Protein AF-0000000078269697 (afdb_homodimer)

Structure (mmCIF, N/CA/C/O backbone):
data_AF-0000000078269697-model_v1
#
loop_
_entity.id
_entity.type
_entity.pdbx_description
1 polymer 'Amidohydrolase/hippurate hydrolase'
#
loop_
_atom_site.group_PDB
_atom_site.id
_atom_site.type_symbol
_atom_site.label_atom_id
_atom_site.label_alt_id
_atom_site.label_comp_id
_atom_site.label_asym_id
_atom_site.label_entity_id
_atom_site.label_seq_id
_atom_site.pdbx_PDB_ins_code
_atom_site.Cartn_x
_atom_site.Cartn_y
_atom_site.Cartn_z
_atom_site.occupancy
_atom_site.B_iso_or_equiv
_atom_site.auth_seq_id
_atom_site.auth_comp_id
_atom_site.auth_asym_id
_atom_site.auth_atom_id
_atom_site.pdbx_PDB_model_num
ATOM 1 N N . MET A 1 1 ? -12.656 60.219 22.859 1 35.97 1 MET A N 1
ATOM 2 C CA . MET A 1 1 ? -13.664 59.531 22.047 1 35.97 1 MET A CA 1
ATOM 3 C C . MET A 1 1 ? -13.164 58.156 21.609 1 35.97 1 MET A C 1
ATOM 5 O O . MET A 1 1 ? -12.039 58.031 21.125 1 35.97 1 MET A O 1
ATOM 9 N N . SER A 1 2 ? -13.672 57.156 22.156 1 48.16 2 SER A N 1
ATOM 10 C CA . SER A 1 2 ? -13.227 55.812 21.859 1 48.16 2 SER A CA 1
ATOM 11 C C . SER A 1 2 ? -13.125 55.562 20.359 1 48.16 2 SER A C 1
ATOM 13 O O . SER A 1 2 ? -14.109 55.75 19.625 1 48.16 2 SER A O 1
ATOM 15 N N . THR A 1 3 ? -11.938 55.812 19.719 1 63.59 3 THR A N 1
ATOM 16 C CA . THR A 1 3 ? -11.688 55.719 18.281 1 63.59 3 THR A CA 1
ATOM 17 C C . THR A 1 3 ? -12.32 54.469 17.703 1 63.59 3 THR A C 1
ATOM 19 O O . THR A 1 3 ? -12.078 53.375 18.188 1 63.59 3 THR A O 1
ATOM 22 N N . ASN A 1 4 ? -13.398 54.75 16.828 1 85.69 4 ASN A N 1
ATOM 23 C CA . ASN A 1 4 ? -14.039 53.656 16.125 1 85.69 4 ASN A CA 1
ATOM 24 C C . ASN A 1 4 ? -13.086 53 15.133 1 85.69 4 ASN A C 1
ATOM 26 O O . ASN A 1 4 ? -13.031 53.375 13.961 1 85.69 4 ASN A O 1
ATOM 30 N N . LEU A 1 5 ? -12.305 52.188 15.641 1 91.31 5 LEU A N 1
ATOM 31 C CA . LEU A 1 5 ? -11.25 51.531 14.875 1 91.31 5 LEU A CA 1
ATOM 32 C C . LEU A 1 5 ? -11.812 50.875 13.625 1 91.31 5 LEU A C 1
ATOM 34 O O . LEU A 1 5 ? -11.164 50.844 12.578 1 91.31 5 LEU A O 1
ATOM 38 N N . LEU A 1 6 ? -12.992 50.344 13.727 1 94.94 6 LEU A N 1
ATOM 39 C CA . LEU A 1 6 ? -13.594 49.688 12.578 1 94.94 6 LEU A CA 1
ATOM 40 C C . LEU A 1 6 ? -13.922 50.688 11.477 1 94.94 6 LEU A C 1
ATOM 42 O O . LEU A 1 6 ? -13.734 50.406 10.297 1 94.94 6 LEU A O 1
ATOM 46 N N . ALA A 1 7 ? -14.414 51.844 11.914 1 95.06 7 ALA A N 1
ATOM 47 C CA . ALA A 1 7 ? -14.711 52.875 10.945 1 95.06 7 ALA A CA 1
ATOM 48 C C . ALA A 1 7 ? -13.445 53.344 10.227 1 95.06 7 ALA A C 1
ATOM 50 O O . ALA A 1 7 ? -13.453 53.562 9.016 1 95.06 7 ALA A O 1
ATOM 51 N N . LEU A 1 8 ? -12.414 53.531 10.984 1 94.44 8 LEU A N 1
ATOM 52 C CA . LEU A 1 8 ? -11.141 53.938 10.406 1 94.44 8 LEU A CA 1
ATOM 53 C C . LEU A 1 8 ? -10.594 52.875 9.469 1 94.44 8 LEU A C 1
ATOM 55 O O . LEU A 1 8 ? -10.047 53.188 8.406 1 94.44 8 LEU A O 1
ATOM 59 N N . ALA A 1 9 ? -10.727 51.656 9.852 1 96.31 9 ALA A N 1
ATOM 60 C CA . ALA A 1 9 ? -10.281 50.562 9.016 1 96.31 9 ALA A CA 1
ATOM 61 C C . ALA A 1 9 ? -11.078 50.469 7.715 1 96.31 9 ALA A C 1
ATOM 63 O O . ALA A 1 9 ? -10.523 50.188 6.656 1 96.31 9 ALA A O 1
ATOM 64 N N . LEU A 1 10 ? -12.336 50.75 7.816 1 96.44 10 LEU A N 1
ATOM 65 C CA . LEU A 1 10 ? -13.211 50.719 6.645 1 96.44 10 LEU A CA 1
ATOM 66 C C . LEU A 1 10 ? -12.805 51.781 5.641 1 96.44 10 LEU A C 1
ATOM 68 O O . LEU A 1 10 ? -12.938 51.594 4.43 1 96.44 10 LEU A O 1
ATOM 72 N N . GLU A 1 11 ? -12.305 52.844 6.164 1 95.06 11 GLU A N 1
ATOM 73 C CA . GLU A 1 11 ? -11.867 53.906 5.293 1 95.06 11 GLU A CA 1
ATOM 74 C C . GLU A 1 11 ? -10.68 53.5 4.434 1 95.06 11 GLU A C 1
ATOM 76 O O . GLU A 1 11 ? -10.445 54.062 3.361 1 95.06 11 GLU A O 1
ATOM 81 N N . GLN A 1 12 ? -9.984 52.531 4.914 1 94.5 12 GLN A N 1
ATOM 82 C CA . GLN A 1 12 ? -8.789 52.094 4.184 1 94.5 12 GLN A CA 1
ATOM 83 C C . GLN A 1 12 ? -9.047 50.812 3.422 1 94.5 12 GLN A C 1
ATOM 85 O O . GLN A 1 12 ? -8.117 50.188 2.879 1 94.5 12 GLN A O 1
ATOM 90 N N . LEU A 1 13 ? -10.25 50.375 3.355 1 95.5 13 LEU A N 1
ATOM 91 C CA . LEU A 1 13 ? -10.594 49.094 2.795 1 95.5 13 LEU A CA 1
ATOM 92 C C . LEU A 1 13 ? -10.094 48.969 1.356 1 95.5 13 LEU A C 1
ATOM 94 O O . LEU A 1 13 ? -9.531 47.938 0.973 1 95.5 13 LEU A O 1
ATOM 98 N N . ASP A 1 14 ? -10.281 50 0.553 1 97.19 14 ASP A N 1
ATOM 99 C CA . ASP A 1 14 ? -9.891 49.938 -0.853 1 97.19 14 ASP A CA 1
ATOM 100 C C . ASP A 1 14 ? -8.391 49.688 -0.997 1 97.19 14 ASP A C 1
ATOM 102 O O . ASP A 1 14 ? -7.961 48.906 -1.83 1 97.19 14 ASP A O 1
ATOM 106 N N . HIS A 1 15 ? -7.68 50.406 -0.165 1 97.44 15 HIS A N 1
ATOM 107 C CA . HIS A 1 15 ? -6.23 50.25 -0.219 1 97.44 15 HIS A CA 1
ATOM 108 C C . HIS A 1 15 ? -5.801 48.844 0.23 1 97.44 15 HIS A C 1
ATOM 110 O O . HIS A 1 15 ? -4.988 48.219 -0.433 1 97.44 15 HIS A O 1
ATOM 116 N N . VAL A 1 16 ? -6.32 48.375 1.313 1 98.44 16 VAL A N 1
ATOM 117 C CA . VAL A 1 16 ? -5.969 47.062 1.859 1 98.44 16 VAL A CA 1
ATOM 118 C C . VAL A 1 16 ? -6.359 45.969 0.87 1 98.44 16 VAL A C 1
ATOM 120 O O . VAL A 1 16 ? -5.609 45 0.669 1 98.44 16 VAL A O 1
ATOM 123 N N . ARG A 1 17 ? -7.477 46.094 0.246 1 98.38 17 ARG A N 1
ATOM 124 C CA . ARG A 1 17 ? -7.957 45.156 -0.76 1 98.38 17 ARG A CA 1
ATOM 125 C C . ARG A 1 17 ? -7.02 45.125 -1.964 1 98.38 17 ARG A C 1
ATOM 127 O O . ARG A 1 17 ? -6.707 44.031 -2.479 1 98.38 17 ARG A O 1
ATOM 134 N N . ALA A 1 18 ? -6.617 46.25 -2.393 1 98.25 18 ALA A N 1
ATOM 135 C CA . ALA A 1 18 ? -5.711 46.344 -3.537 1 98.25 18 ALA A CA 1
ATOM 136 C C . ALA A 1 18 ? -4.395 45.625 -3.242 1 98.25 18 ALA A C 1
ATOM 138 O O . ALA A 1 18 ? -3.854 44.938 -4.102 1 98.25 18 ALA A O 1
ATOM 139 N N . VAL A 1 19 ? -3.881 45.875 -2.07 1 98.44 19 VAL A N 1
ATOM 140 C CA . VAL A 1 19 ? -2.639 45.219 -1.659 1 98.44 19 VAL A CA 1
ATOM 141 C C . VAL A 1 19 ? -2.83 43.719 -1.634 1 98.44 19 VAL A C 1
ATOM 143 O O . VAL A 1 19 ? -1.994 42.969 -2.15 1 98.44 19 VAL A O 1
ATOM 146 N N . ARG A 1 20 ? -3.904 43.219 -1.024 1 98.62 20 ARG A N 1
ATOM 147 C CA . ARG A 1 20 ? -4.191 41.781 -0.946 1 98.62 20 ARG A CA 1
ATOM 148 C C . ARG A 1 20 ? -4.262 41.156 -2.336 1 98.62 20 ARG A C 1
ATOM 150 O O . ARG A 1 20 ? -3.68 40.094 -2.58 1 98.62 20 ARG A O 1
ATOM 157 N N . ARG A 1 21 ? -4.934 41.875 -3.234 1 98.44 21 ARG A N 1
ATOM 158 C CA . ARG A 1 21 ? -5.156 41.344 -4.57 1 98.44 21 ARG A CA 1
ATOM 159 C C . ARG A 1 21 ? -3.855 41.281 -5.367 1 98.44 21 ARG A C 1
ATOM 161 O O . ARG A 1 21 ? -3.65 40.375 -6.184 1 98.44 21 ARG A O 1
ATOM 168 N N . GLU A 1 22 ? -3.029 42.25 -5.102 1 98.31 22 GLU A N 1
ATOM 169 C CA . GLU A 1 22 ? -1.712 42.188 -5.73 1 98.31 22 GLU A CA 1
ATOM 170 C C . GLU A 1 22 ? -0.915 41 -5.223 1 98.31 22 GLU A C 1
ATOM 172 O O . GLU A 1 22 ? -0.27 40.281 -6.008 1 98.31 22 GLU A O 1
ATOM 177 N N . LEU A 1 23 ? -0.935 40.75 -3.939 1 98.62 23 LEU A N 1
ATOM 178 C CA . LEU A 1 23 ? -0.276 39.594 -3.357 1 98.62 23 LEU A CA 1
ATOM 179 C C . LEU A 1 23 ? -0.868 38.312 -3.91 1 98.62 23 LEU A C 1
ATOM 181 O O . LEU A 1 23 ? -0.134 37.375 -4.223 1 98.62 23 LEU A O 1
ATOM 185 N N . HIS A 1 24 ? -2.182 38.25 -4.016 1 98.5 24 HIS A N 1
ATOM 186 C CA . HIS A 1 24 ? -2.906 37.062 -4.461 1 98.5 24 HIS A CA 1
ATOM 187 C C . HIS A 1 24 ? -2.533 36.688 -5.891 1 98.5 24 HIS A C 1
ATOM 189 O O . HIS A 1 24 ? -2.402 35.531 -6.215 1 98.5 24 HIS A O 1
ATOM 195 N N . ARG A 1 25 ? -2.346 37.719 -6.688 1 98.12 25 ARG A N 1
ATOM 196 C CA . ARG A 1 25 ? -2.068 37.531 -8.109 1 98.12 25 ARG A CA 1
ATOM 197 C C . ARG A 1 25 ? -0.672 36.969 -8.328 1 98.12 25 ARG A C 1
ATOM 199 O O . ARG A 1 25 ? -0.429 36.25 -9.312 1 98.12 25 ARG A O 1
ATOM 206 N N . PHE A 1 26 ? 0.243 37.25 -7.383 1 98.19 26 PHE A N 1
ATOM 207 C CA . PHE A 1 26 ? 1.63 36.844 -7.566 1 98.19 26 PHE A CA 1
ATOM 208 C C . PHE A 1 26 ? 2.148 36.125 -6.332 1 98.19 26 PHE A C 1
ATOM 210 O O . PHE A 1 26 ? 3.119 36.562 -5.711 1 98.19 26 PHE A O 1
ATOM 217 N N . PRO A 1 27 ? 1.537 34.969 -6.082 1 98.31 27 PRO A N 1
ATOM 218 C CA . PRO A 1 27 ? 1.924 34.219 -4.895 1 98.31 27 PRO A CA 1
ATOM 219 C C . PRO A 1 27 ? 3.332 33.625 -5 1 98.31 27 PRO A C 1
ATOM 221 O O . PRO A 1 27 ? 3.756 33.219 -6.086 1 98.31 27 PRO A O 1
ATOM 224 N N . GLU A 1 28 ? 4.078 33.625 -3.902 1 98.25 28 GLU A N 1
ATOM 225 C CA . GLU A 1 28 ? 5.391 33 -3.789 1 98.25 28 GLU A CA 1
ATOM 226 C C . GLU A 1 28 ? 5.43 32 -2.639 1 98.25 28 GLU A C 1
ATOM 228 O O . GLU A 1 28 ? 4.801 32.219 -1.599 1 98.25 28 GLU A O 1
ATOM 233 N N . VAL A 1 29 ? 6.152 30.969 -2.832 1 96.94 29 VAL A N 1
ATOM 234 C CA . VAL A 1 29 ? 6.152 29.859 -1.879 1 96.94 29 VAL A CA 1
ATOM 235 C C . VAL A 1 29 ? 7.488 29.812 -1.143 1 96.94 29 VAL A C 1
ATOM 237 O O . VAL A 1 29 ? 8.523 30.172 -1.703 1 96.94 29 VAL A O 1
ATOM 240 N N . GLY A 1 30 ? 7.461 29.516 0.147 1 95.81 30 GLY A N 1
ATOM 241 C CA . GLY A 1 30 ? 8.672 29.203 0.881 1 95.81 30 GLY A CA 1
ATOM 242 C C . GLY A 1 30 ? 9.289 30.406 1.564 1 95.81 30 GLY A C 1
ATOM 243 O O . GLY A 1 30 ? 8.578 31.25 2.092 1 95.81 30 GLY A O 1
ATOM 244 N N . ALA A 1 31 ? 10.617 30.391 1.65 1 96.19 31 ALA A N 1
ATOM 245 C CA . ALA A 1 31 ? 11.352 31.375 2.447 1 96.19 31 ALA A CA 1
ATOM 246 C C . ALA A 1 31 ? 11.773 32.562 1.593 1 96.19 31 ALA A C 1
ATOM 248 O O . ALA A 1 31 ? 11.914 33.688 2.1 1 96.19 31 ALA A O 1
ATOM 249 N N . GLU A 1 32 ? 11.977 32.281 0.332 1 95.5 32 GLU A N 1
ATOM 250 C CA . GLU A 1 32 ? 12.406 33.312 -0.577 1 95.5 32 GLU A CA 1
ATOM 251 C C . GLU A 1 32 ? 11.227 33.906 -1.338 1 95.5 32 GLU A C 1
ATOM 253 O O . GLU A 1 32 ? 10.75 33.344 -2.314 1 95.5 32 GLU A O 1
ATOM 258 N N . LEU A 1 33 ? 10.891 35.094 -0.901 1 98 33 LEU A N 1
ATOM 259 C CA . LEU A 1 33 ? 9.711 35.75 -1.447 1 98 33 LEU A CA 1
ATOM 260 C C . LEU A 1 33 ? 10.047 37.156 -1.976 1 98 33 LEU A C 1
ATOM 262 O O . LEU A 1 33 ? 9.539 38.156 -1.469 1 98 33 LEU A O 1
ATOM 266 N N . PRO A 1 34 ? 10.766 37.188 -3.045 1 97.75 34 PRO A N 1
ATOM 267 C CA . PRO A 1 34 ? 11.281 38.5 -3.467 1 97.75 34 PRO A CA 1
ATOM 268 C C . PRO A 1 34 ? 10.172 39.5 -3.834 1 97.75 34 PRO A C 1
ATOM 270 O O . PRO A 1 34 ? 10.242 40.656 -3.482 1 97.75 34 PRO A O 1
ATOM 273 N N . ARG A 1 35 ? 9.156 39.062 -4.562 1 98 35 ARG A N 1
ATOM 274 C CA . ARG A 1 35 ? 8.086 39.969 -4.98 1 98 35 ARG A CA 1
ATOM 275 C C . ARG A 1 35 ? 7.242 40.406 -3.787 1 98 35 ARG A C 1
ATOM 277 O O . ARG A 1 35 ? 6.875 41.594 -3.678 1 98 35 ARG A O 1
ATOM 284 N N . THR A 1 36 ? 6.91 39.5 -2.973 1 98.56 36 THR A N 1
ATOM 285 C CA . THR A 1 36 ? 6.117 39.781 -1.786 1 98.56 36 THR A CA 1
ATOM 286 C C . THR A 1 36 ? 6.863 40.75 -0.863 1 98.56 36 THR A C 1
ATOM 288 O O . THR A 1 36 ? 6.281 41.719 -0.358 1 98.56 36 THR A O 1
ATOM 291 N N . ARG A 1 37 ? 8.148 40.5 -0.637 1 98.44 37 ARG A N 1
ATOM 292 C CA . ARG A 1 37 ? 8.977 41.375 0.203 1 98.44 37 ARG A CA 1
ATOM 293 C C . ARG A 1 37 ? 9.023 42.781 -0.35 1 98.44 37 ARG A C 1
ATOM 295 O O . ARG A 1 37 ? 8.906 43.75 0.403 1 98.44 37 ARG A O 1
ATOM 302 N N . ALA A 1 38 ? 9.211 42.844 -1.635 1 98.5 38 ALA A N 1
ATOM 303 C CA . ALA A 1 38 ? 9.266 44.156 -2.273 1 98.5 38 ALA A CA 1
ATOM 304 C C . ALA A 1 38 ? 7.977 44.938 -2.039 1 98.5 38 ALA A C 1
ATOM 306 O O . ALA A 1 38 ? 8.008 46.156 -1.796 1 98.5 38 ALA A O 1
ATOM 307 N N . LEU A 1 39 ? 6.867 44.281 -2.182 1 98.62 39 LEU A N 1
ATOM 308 C CA . LEU A 1 39 ? 5.574 44.906 -1.964 1 98.62 39 LEU A CA 1
ATOM 309 C C . LEU A 1 39 ? 5.445 45.406 -0.524 1 98.62 39 LEU A C 1
ATOM 311 O O . LEU A 1 39 ? 5.004 46.531 -0.28 1 98.62 39 LEU A O 1
ATOM 315 N N . VAL A 1 40 ? 5.781 44.562 0.43 1 98.81 40 VAL A N 1
ATOM 316 C CA . VAL A 1 40 ? 5.691 44.906 1.845 1 98.81 40 VAL A CA 1
ATOM 317 C C . VAL A 1 40 ? 6.582 46.125 2.137 1 98.81 40 VAL A C 1
ATOM 319 O O . VAL A 1 40 ? 6.152 47.062 2.793 1 98.81 40 VAL A O 1
ATOM 322 N N . LEU A 1 41 ? 7.805 46.094 1.623 1 98.62 41 LEU A N 1
ATOM 323 C CA . LEU A 1 41 ? 8.742 47.188 1.856 1 98.62 41 LEU A CA 1
ATOM 324 C C . LEU A 1 41 ? 8.25 48.469 1.217 1 98.62 41 LEU A C 1
ATOM 326 O O . LEU A 1 41 ? 8.438 49.562 1.772 1 98.62 41 LEU A O 1
ATOM 330 N N . ARG A 1 42 ? 7.668 48.375 0.028 1 98.5 42 ARG A N 1
ATOM 331 C CA . ARG A 1 42 ? 7.074 49.531 -0.636 1 98.5 42 ARG A CA 1
ATOM 332 C C . ARG A 1 42 ? 5.996 50.156 0.234 1 98.5 42 ARG A C 1
ATOM 334 O O . ARG A 1 42 ? 5.965 51.375 0.396 1 98.5 42 ARG A O 1
ATOM 341 N N . GLU A 1 43 ? 5.141 49.375 0.752 1 98.5 43 GLU A N 1
ATOM 342 C CA . GLU A 1 43 ? 4.055 49.875 1.586 1 98.5 43 GLU A CA 1
ATOM 343 C C . GLU A 1 43 ? 4.586 50.469 2.893 1 98.5 43 GLU A C 1
ATOM 345 O O . GLU A 1 43 ? 4.109 51.5 3.355 1 98.5 43 GLU A O 1
ATOM 350 N N . LEU A 1 44 ? 5.535 49.781 3.533 1 98.38 44 LEU A N 1
ATOM 351 C CA . LEU A 1 44 ? 6.113 50.25 4.785 1 98.38 44 LEU A CA 1
ATOM 352 C C . LEU A 1 44 ? 6.887 51.562 4.57 1 98.38 44 LEU A C 1
ATOM 354 O O . LEU A 1 44 ? 6.969 52.406 5.477 1 98.38 44 LEU A O 1
ATOM 358 N N . GLY A 1 45 ? 7.461 51.719 3.428 1 97.38 45 GLY A N 1
ATOM 359 C CA . GLY A 1 45 ? 8.234 52.906 3.09 1 97.38 45 GLY A CA 1
ATOM 360 C C . GLY A 1 45 ? 7.414 54.156 3.096 1 97.38 45 GLY A C 1
ATOM 361 O O . GLY A 1 45 ? 7.961 55.25 3.213 1 97.38 45 GLY A O 1
ATOM 362 N N . LYS A 1 46 ? 6.16 54.031 3.006 1 96.62 46 LYS A N 1
ATOM 363 C CA . LYS A 1 46 ? 5.254 55.188 2.998 1 96.62 46 LYS A CA 1
ATOM 364 C C . LYS A 1 46 ? 4.965 55.656 4.418 1 96.62 46 LYS A C 1
ATOM 366 O O . LYS A 1 46 ? 4.324 56.688 4.609 1 96.62 46 LYS A O 1
ATOM 371 N N . LEU A 1 47 ? 5.457 54.906 5.332 1 96.5 47 LEU A N 1
ATOM 372 C CA . LEU A 1 47 ? 5.16 55.156 6.738 1 96.5 47 LEU A CA 1
ATOM 373 C C . LEU A 1 47 ? 6.43 55.531 7.5 1 96.5 47 LEU A C 1
ATOM 375 O O . LEU A 1 47 ? 7.535 55.219 7.066 1 96.5 47 LEU A O 1
ATOM 379 N N . ASN A 1 48 ? 6.363 56.281 8.578 1 94.12 48 ASN A N 1
ATOM 380 C CA . ASN A 1 48 ? 7.5 56.656 9.422 1 94.12 48 ASN A CA 1
ATOM 381 C C . ASN A 1 48 ? 7.801 55.562 10.445 1 94.12 48 ASN A C 1
ATOM 383 O O . ASN A 1 48 ? 7.57 55.719 11.641 1 94.12 48 ASN A O 1
ATOM 387 N N . LEU A 1 49 ? 8.344 54.438 9.977 1 97.19 49 LEU A N 1
ATOM 388 C CA . LEU A 1 49 ? 8.688 53.281 10.781 1 97.19 49 LEU A CA 1
ATOM 389 C C . LEU A 1 49 ? 10.18 52.969 10.695 1 97.19 49 LEU A C 1
ATOM 391 O O . LEU A 1 49 ? 10.828 53.344 9.711 1 97.19 49 LEU A O 1
ATOM 395 N N . SER A 1 50 ? 10.734 52.344 11.688 1 97.56 50 SER A N 1
ATOM 396 C CA . SER A 1 50 ? 12.07 51.75 11.625 1 97.56 50 SER A CA 1
ATOM 397 C C . SER A 1 50 ? 12.008 50.344 11.07 1 97.56 50 SER A C 1
ATOM 399 O O . SER A 1 50 ? 11.539 49.406 11.75 1 97.56 50 SER A O 1
ATOM 401 N N . VAL A 1 51 ? 12.609 50.188 9.891 1 98.31 51 VAL A N 1
ATOM 402 C CA . VAL A 1 51 ? 12.414 48.906 9.195 1 98.31 51 VAL A CA 1
ATOM 403 C C . VAL A 1 51 ? 13.734 48.156 9.133 1 98.31 51 VAL A C 1
ATOM 405 O O . VAL A 1 51 ? 14.773 48.719 8.781 1 98.31 51 VAL A O 1
ATOM 408 N N . ARG A 1 52 ? 13.734 46.906 9.555 1 98.19 52 ARG A N 1
ATOM 409 C CA . ARG A 1 52 ? 14.781 45.906 9.312 1 98.19 52 ARG A CA 1
ATOM 410 C C . ARG A 1 52 ? 14.336 44.906 8.266 1 98.19 52 ARG A C 1
ATOM 412 O O . ARG A 1 52 ? 13.438 44.094 8.508 1 98.19 52 ARG A O 1
ATOM 419 N N . GLU A 1 53 ? 15.047 44.844 7.234 1 97.25 53 GLU A N 1
ATOM 420 C CA . GLU A 1 53 ? 14.547 44.188 6.035 1 97.25 53 GLU A CA 1
ATOM 421 C C . GLU A 1 53 ? 14.812 42.688 6.098 1 97.25 53 GLU A C 1
ATOM 423 O O . GLU A 1 53 ? 14.195 41.906 5.367 1 97.25 53 GLU A O 1
ATOM 428 N N . ASP A 1 54 ? 15.805 42.375 6.887 1 96.88 54 ASP A N 1
ATOM 429 C CA . ASP A 1 54 ? 16.109 40.938 6.965 1 96.88 54 ASP A CA 1
ATOM 430 C C . ASP A 1 54 ? 16.375 40.5 8.406 1 96.88 54 ASP A C 1
ATOM 432 O O . ASP A 1 54 ? 17.484 40.688 8.914 1 96.88 54 ASP A O 1
ATOM 436 N N . VAL A 1 55 ? 15.406 39.906 8.992 1 98 55 VAL A N 1
ATOM 437 C CA . VAL A 1 55 ? 15.484 39.281 10.312 1 98 55 VAL A CA 1
ATOM 438 C C . VAL A 1 55 ? 15.016 37.844 10.227 1 98 55 VAL A C 1
ATOM 440 O O . VAL A 1 55 ? 13.836 37.531 10.414 1 98 55 VAL A O 1
ATOM 443 N N . GLY A 1 56 ? 15.992 36.938 10.062 1 97.31 56 GLY A N 1
ATOM 444 C CA . GLY A 1 56 ? 15.656 35.531 9.883 1 97.31 56 GLY A CA 1
ATOM 445 C C . GLY A 1 56 ? 14.844 35.281 8.633 1 97.31 56 GLY A C 1
ATOM 446 O O . GLY A 1 56 ? 13.945 34.438 8.625 1 97.31 56 GLY A O 1
ATOM 447 N N . GLY A 1 57 ? 15.055 36.125 7.652 1 97.19 57 GLY A N 1
ATOM 448 C CA . GLY A 1 57 ? 14.336 35.969 6.398 1 97.19 57 GLY A CA 1
ATOM 449 C C . GLY A 1 57 ? 13.086 36.812 6.324 1 97.19 57 GLY A C 1
ATOM 450 O O . GLY A 1 57 ? 12.523 37.031 5.246 1 97.19 57 GLY A O 1
ATOM 451 N N . GLY A 1 58 ? 12.609 37.312 7.484 1 98.44 58 GLY A N 1
ATOM 452 C CA . GLY A 1 58 ? 11.422 38.156 7.527 1 98.44 58 GLY A CA 1
ATOM 453 C C . GLY A 1 58 ? 11.734 39.625 7.621 1 98.44 58 GLY A C 1
ATOM 454 O O . GLY A 1 58 ? 12.898 40.031 7.602 1 98.44 58 GLY A O 1
ATOM 455 N N . ILE A 1 59 ? 10.695 40.469 7.57 1 98.75 59 ILE A N 1
ATOM 456 C CA . ILE A 1 59 ? 10.789 41.906 7.707 1 98.75 59 ILE A CA 1
ATOM 457 C C . ILE A 1 59 ? 10.219 42.344 9.055 1 98.75 59 ILE A C 1
ATOM 459 O O . ILE A 1 59 ? 9.18 41.844 9.484 1 98.75 59 ILE A O 1
ATOM 463 N N . VAL A 1 60 ? 10.969 43.188 9.734 1 98.81 60 VAL A N 1
ATOM 464 C CA . VAL A 1 60 ? 10.523 43.719 11.008 1 98.81 60 VAL A CA 1
ATOM 465 C C . VAL A 1 60 ? 10.414 45.25 10.906 1 98.81 60 VAL A C 1
ATOM 467 O O . VAL A 1 60 ? 11.328 45.906 10.398 1 98.81 60 VAL A O 1
ATOM 470 N N . ALA A 1 61 ? 9.305 45.812 11.305 1 98.81 61 ALA A N 1
ATOM 471 C CA . ALA A 1 61 ? 9.109 47.25 11.344 1 98.81 61 ALA A CA 1
ATOM 472 C C . ALA A 1 61 ? 8.648 47.719 12.727 1 98.81 61 ALA A C 1
ATOM 474 O O . ALA A 1 61 ? 7.773 47.094 13.328 1 98.81 61 ALA A O 1
ATOM 475 N N . ASP A 1 62 ? 9.234 48.781 13.211 1 97.94 62 ASP A N 1
ATOM 476 C CA . ASP A 1 62 ? 8.922 49.281 14.555 1 97.94 62 ASP A CA 1
ATOM 477 C C . ASP A 1 62 ? 8.281 50.656 14.508 1 97.94 62 ASP A C 1
ATOM 479 O O . ASP A 1 62 ? 8.719 51.531 13.75 1 97.94 62 ASP A O 1
ATOM 483 N N . LEU A 1 63 ? 7.25 50.781 15.164 1 96.75 63 LEU A N 1
ATOM 484 C CA . LEU A 1 63 ? 6.672 52.062 15.562 1 96.75 63 LEU A CA 1
ATOM 485 C C . LEU A 1 63 ? 6.836 52.281 17.062 1 96.75 63 LEU A C 1
ATOM 487 O O . LEU A 1 63 ? 6.148 51.656 17.859 1 96.75 63 LEU A O 1
ATOM 491 N N . HIS A 1 64 ? 7.695 53.188 17.391 1 92.5 64 HIS A N 1
ATOM 492 C CA . HIS A 1 64 ? 8.07 53.344 18.781 1 92.5 64 HIS A CA 1
ATOM 493 C C . HIS A 1 64 ? 6.977 54.094 19.562 1 92.5 64 HIS A C 1
ATOM 495 O O . HIS A 1 64 ? 6.367 55.031 19.031 1 92.5 64 HIS A O 1
ATOM 501 N N . GLY A 1 65 ? 6.668 53.562 20.703 1 89.31 65 GLY A N 1
ATOM 502 C CA . GLY A 1 65 ? 5.77 54.25 21.625 1 89.31 65 GLY A CA 1
ATOM 503 C C . GLY A 1 65 ? 6.492 55.125 22.625 1 89.31 65 GLY A C 1
ATOM 504 O O . GLY A 1 65 ? 7.676 55.438 22.453 1 89.31 65 GLY A O 1
ATOM 505 N N . PRO A 1 66 ? 5.746 55.562 23.562 1 89.12 66 PRO A N 1
ATOM 506 C CA . PRO A 1 66 ? 6.387 56.375 24.609 1 89.12 66 PRO A CA 1
ATOM 507 C C . PRO A 1 66 ? 7.492 55.625 25.344 1 89.12 66 PRO A C 1
ATOM 509 O O . PRO A 1 66 ? 7.465 54.406 25.422 1 89.12 66 PRO A O 1
ATOM 512 N N . ASP A 1 67 ? 8.375 56.406 25.828 1 88.75 67 ASP A N 1
ATOM 513 C CA . ASP A 1 67 ? 9.477 55.812 26.578 1 88.75 67 ASP A CA 1
ATOM 514 C C . ASP A 1 67 ? 8.961 54.969 27.75 1 88.75 67 ASP A C 1
ATOM 516 O O . ASP A 1 67 ? 8.109 55.438 28.516 1 88.75 67 ASP A O 1
ATOM 520 N N . GLY A 1 68 ? 9.477 53.812 27.828 1 88.75 68 GLY A N 1
ATOM 521 C CA . GLY A 1 68 ? 9.117 52.938 28.938 1 88.75 68 GLY A CA 1
ATOM 522 C C . GLY A 1 68 ? 7.836 52.156 28.688 1 88.75 68 GLY A C 1
ATOM 523 O O . GLY A 1 68 ? 7.465 51.312 29.5 1 88.75 68 GLY A O 1
ATOM 524 N N . SER A 1 69 ? 7.195 52.438 27.625 1 91.25 69 SER A N 1
ATOM 525 C CA . SER A 1 69 ? 5.957 51.719 27.297 1 91.25 69 SER A CA 1
ATOM 526 C C . SER A 1 69 ? 6.238 50.312 26.781 1 91.25 69 SER A C 1
ATOM 528 O O . SER A 1 69 ? 7.34 50.031 26.312 1 91.25 69 SER A O 1
ATOM 530 N N . PRO A 1 70 ? 5.312 49.469 26.969 1 94.5 70 PRO A N 1
ATOM 531 C CA . PRO A 1 70 ? 5.496 48.125 26.422 1 94.5 70 PRO A CA 1
ATOM 532 C C . PRO A 1 70 ? 5.539 48.094 24.891 1 94.5 70 PRO A C 1
ATOM 534 O O . PRO A 1 70 ? 5.164 49.094 24.25 1 94.5 70 PRO A O 1
ATOM 537 N N . CYS A 1 71 ? 6.008 47 24.359 1 96.56 71 CYS A N 1
ATOM 538 C CA . CYS A 1 71 ? 6.027 46.781 22.922 1 96.56 71 CYS A CA 1
ATOM 539 C C . CYS A 1 71 ? 5.207 45.531 22.562 1 96.56 71 CYS A C 1
ATOM 541 O O . CYS A 1 71 ? 5.418 44.469 23.125 1 96.56 71 CYS A O 1
ATOM 543 N N . ILE A 1 72 ? 4.312 45.719 21.703 1 97.44 72 ILE A N 1
ATOM 544 C CA . ILE A 1 72 ? 3.451 44.625 21.25 1 97.44 72 ILE A CA 1
ATOM 545 C C . ILE A 1 72 ? 3.84 44.25 19.828 1 97.44 72 ILE A C 1
ATOM 547 O O . ILE A 1 72 ? 3.977 45.094 18.953 1 97.44 72 ILE A O 1
ATOM 551 N N . ALA A 1 73 ? 4.02 42.938 19.609 1 98.56 73 ALA A N 1
ATOM 552 C CA . ALA A 1 73 ? 4.309 42.469 18.266 1 98.56 73 ALA A CA 1
ATOM 553 C C . ALA A 1 73 ? 3.047 41.938 17.578 1 98.56 73 ALA A C 1
ATOM 555 O O . ALA A 1 73 ? 2.205 41.312 18.219 1 98.56 73 ALA A O 1
ATOM 556 N N . LEU A 1 74 ? 2.881 42.25 16.328 1 98.75 74 LEU A N 1
ATOM 557 C CA . LEU A 1 74 ? 1.827 41.719 15.461 1 98.75 74 LEU A CA 1
ATOM 558 C C . LEU A 1 74 ? 2.42 40.969 14.273 1 98.75 74 LEU A C 1
ATOM 560 O O . LEU A 1 74 ? 3.252 41.5 13.547 1 98.75 74 LEU A O 1
ATOM 564 N N . ARG A 1 75 ? 1.942 39.719 14.055 1 98.88 75 ARG A N 1
ATOM 565 C CA . ARG A 1 75 ? 2.576 38.875 13.047 1 98.88 75 ARG A CA 1
ATOM 566 C C . ARG A 1 75 ? 1.616 38.594 11.898 1 98.88 75 ARG A C 1
ATOM 568 O O . ARG A 1 75 ? 0.438 38.312 12.125 1 98.88 75 ARG A O 1
ATOM 575 N N . ALA A 1 76 ? 2.146 38.625 10.68 1 98.75 76 ALA A N 1
ATOM 576 C CA . ALA A 1 76 ? 1.49 38.094 9.492 1 98.75 76 ALA A CA 1
ATOM 577 C C . ALA A 1 76 ? 2.432 37.156 8.719 1 98.75 76 ALA A C 1
ATOM 579 O O . ALA A 1 76 ? 3.621 37.469 8.586 1 98.75 76 ALA A O 1
ATOM 580 N N . ASP A 1 77 ? 1.93 36.031 8.289 1 98.44 77 ASP A N 1
ATOM 581 C CA . ASP A 1 77 ? 2.658 35.188 7.367 1 98.44 77 ASP A CA 1
ATOM 582 C C . ASP A 1 77 ? 2.434 35.594 5.918 1 98.44 77 ASP A C 1
ATOM 584 O O . ASP A 1 77 ? 1.393 36.156 5.582 1 98.44 77 ASP A O 1
ATOM 588 N N . MET A 1 78 ? 3.463 35.281 5.098 1 98.31 78 MET A N 1
ATOM 589 C CA . MET A 1 78 ? 3.453 35.875 3.775 1 98.31 78 MET A CA 1
ATOM 590 C C . MET A 1 78 ? 3.43 34.812 2.68 1 98.31 78 MET A C 1
ATOM 592 O O . MET A 1 78 ? 3.055 35.125 1.541 1 98.31 78 MET A O 1
ATOM 596 N N . ASP A 1 79 ? 3.857 33.625 2.971 1 98.06 79 ASP A N 1
ATOM 597 C CA . ASP A 1 79 ? 4.113 32.625 1.929 1 98.06 79 ASP A CA 1
ATOM 598 C C . ASP A 1 79 ? 2.809 32.031 1.42 1 98.06 79 ASP A C 1
ATOM 600 O O . ASP A 1 79 ? 1.798 32.031 2.125 1 98.06 79 ASP A O 1
ATOM 604 N N . ALA A 1 80 ? 2.893 31.578 0.159 1 97.69 80 ALA A N 1
ATOM 605 C CA . ALA A 1 80 ? 1.777 30.891 -0.479 1 97.69 80 ALA A CA 1
ATOM 606 C C . ALA A 1 80 ? 1.994 29.375 -0.47 1 97.69 80 ALA A C 1
ATOM 608 O O . ALA A 1 80 ? 2.771 28.859 0.336 1 97.69 80 ALA A O 1
ATOM 609 N N . LEU A 1 81 ? 1.117 28.672 -1.209 1 95.69 81 LEU A N 1
ATOM 610 C CA . LEU A 1 81 ? 1.161 27.219 -1.297 1 95.69 81 LEU A CA 1
ATOM 611 C C . LEU A 1 81 ? 1.403 26.766 -2.734 1 95.69 81 LEU A C 1
ATOM 613 O O . LEU A 1 81 ? 1.022 27.453 -3.68 1 95.69 81 LEU A O 1
ATOM 617 N N . PRO A 1 82 ? 2.115 25.672 -2.928 1 94.94 82 PRO A N 1
ATOM 618 C CA . PRO A 1 82 ? 2.238 25.078 -4.262 1 94.94 82 PRO A CA 1
ATOM 619 C C . PRO A 1 82 ? 0.957 24.391 -4.727 1 94.94 82 PRO A C 1
ATOM 621 O O . PRO A 1 82 ? 0.953 23.188 -4.969 1 94.94 82 PRO A O 1
ATOM 624 N N . ILE A 1 83 ? -0.084 25.109 -4.918 1 92.69 83 ILE A N 1
ATOM 625 C CA . ILE A 1 83 ? -1.401 24.656 -5.348 1 92.69 83 ILE A CA 1
ATOM 626 C C . ILE A 1 83 ? -1.889 25.5 -6.52 1 92.69 83 ILE A C 1
ATOM 628 O O . ILE A 1 83 ? -1.867 26.734 -6.453 1 92.69 83 ILE A O 1
ATOM 632 N N . GLN A 1 84 ? -2.258 24.812 -7.559 1 95 84 GLN A N 1
ATOM 633 C CA . GLN A 1 84 ? -2.887 25.516 -8.672 1 95 84 GLN A CA 1
ATOM 634 C C . GLN A 1 84 ? -4.246 26.078 -8.258 1 95 84 GLN A C 1
ATOM 636 O O . GLN A 1 84 ? -5.133 25.344 -7.844 1 95 84 GLN A O 1
ATOM 641 N N . GLU A 1 85 ? -4.414 27.406 -8.383 1 94.31 85 GLU A N 1
ATOM 642 C CA . GLU A 1 85 ? -5.676 28.047 -8.008 1 94.31 85 GLU A CA 1
ATOM 643 C C . GLU A 1 85 ? -6.758 27.781 -9.047 1 94.31 85 GLU A C 1
ATOM 645 O O . GLU A 1 85 ? -6.516 27.922 -10.25 1 94.31 85 GLU A O 1
ATOM 650 N N . GLU A 1 86 ? -7.93 27.406 -8.5 1 93.69 86 GLU A N 1
ATOM 651 C CA . GLU A 1 86 ? -9.094 27.172 -9.344 1 93.69 86 GLU A CA 1
ATOM 652 C C . GLU A 1 86 ? -10.305 27.953 -8.828 1 93.69 86 GLU A C 1
ATOM 654 O O . GLU A 1 86 ? -11.445 27.5 -8.969 1 93.69 86 GLU A O 1
ATOM 659 N N . SER A 1 87 ? -10.102 29.047 -8.25 1 89.88 87 SER A N 1
ATOM 660 C CA . SER A 1 87 ? -11.148 29.812 -7.586 1 89.88 87 SER A CA 1
ATOM 661 C C . SER A 1 87 ? -12.039 30.531 -8.602 1 89.88 87 SER A C 1
ATOM 663 O O . SER A 1 87 ? -13.188 30.859 -8.305 1 89.88 87 SER A O 1
ATOM 665 N N . GLY A 1 88 ? -11.469 30.844 -9.75 1 92.25 88 GLY A N 1
ATOM 666 C CA . GLY A 1 88 ? -12.203 31.594 -10.75 1 92.25 88 GLY A CA 1
ATOM 667 C C . GLY A 1 88 ? -12.242 33.062 -10.477 1 92.25 88 GLY A C 1
ATOM 668 O O . GLY A 1 88 ? -12.891 33.844 -11.203 1 92.25 88 GLY A O 1
ATOM 669 N N . LEU A 1 89 ? -11.578 33.594 -9.562 1 93.94 89 LEU A N 1
ATOM 670 C CA . LEU A 1 89 ? -11.547 35 -9.227 1 93.94 89 LEU A CA 1
ATOM 671 C C . LEU A 1 89 ? -10.898 35.812 -10.344 1 93.94 89 LEU A C 1
ATOM 673 O O . LEU A 1 89 ? -10.023 35.312 -11.055 1 93.94 89 LEU A O 1
ATOM 677 N N . GLU A 1 90 ? -11.266 37.094 -10.398 1 95.44 90 GLU A N 1
ATOM 678 C CA . GLU A 1 90 ? -10.711 37.969 -11.406 1 95.44 90 GLU A CA 1
ATOM 679 C C . GLU A 1 90 ? -9.234 38.25 -11.148 1 95.44 90 GLU A C 1
ATOM 681 O O . GLU A 1 90 ? -8.477 38.562 -12.07 1 95.44 90 GLU A O 1
ATOM 686 N N . PHE A 1 91 ? -8.797 38.094 -9.961 1 97.25 91 PHE A N 1
ATOM 687 C CA . PHE A 1 91 ? -7.418 38.344 -9.586 1 97.25 91 PHE A CA 1
ATOM 688 C C . PHE A 1 91 ? -6.73 37.062 -9.133 1 97.25 91 PHE A C 1
ATOM 690 O O . PHE A 1 91 ? -5.91 37.094 -8.211 1 97.25 91 PHE A O 1
ATOM 697 N N . ALA A 1 92 ? -7.125 36.031 -9.766 1 96.88 92 ALA A N 1
ATOM 698 C CA . ALA A 1 92 ? -6.523 34.75 -9.453 1 96.88 92 ALA A CA 1
ATOM 699 C C . ALA A 1 92 ? -5.031 34.75 -9.766 1 96.88 92 ALA A C 1
ATOM 701 O O . ALA A 1 92 ? -4.547 35.594 -10.516 1 96.88 92 ALA A O 1
ATOM 702 N N . SER A 1 93 ? -4.352 33.75 -9.172 1 98.12 93 SER A N 1
ATOM 703 C CA . SER A 1 93 ? -2.904 33.625 -9.305 1 98.12 93 SER A CA 1
ATOM 704 C C . SER A 1 93 ? -2.488 33.625 -10.773 1 98.12 93 SER A C 1
ATOM 706 O O . SER A 1 93 ? -3.086 32.906 -11.586 1 98.12 93 SER A O 1
ATOM 708 N N . GLU A 1 94 ? -1.501 34.312 -11.102 1 98.12 94 GLU A N 1
ATOM 709 C CA . GLU A 1 94 ? -0.903 34.312 -12.438 1 98.12 94 GLU A CA 1
ATOM 710 C C . GLU A 1 94 ? 0.359 33.469 -12.469 1 98.12 94 GLU A C 1
ATOM 712 O O . GLU A 1 94 ? 1.083 33.438 -13.469 1 98.12 94 GLU A O 1
ATOM 717 N N . ILE A 1 95 ? 0.637 32.875 -11.406 1 97.69 95 ILE A N 1
ATOM 718 C CA . ILE A 1 95 ? 1.783 31.969 -11.297 1 97.69 95 ILE A CA 1
ATOM 719 C C . ILE A 1 95 ? 1.303 30.516 -11.258 1 97.69 95 ILE A C 1
ATOM 721 O O . ILE A 1 95 ? 0.72 30.078 -10.266 1 97.69 95 ILE A O 1
ATOM 725 N N . ALA A 1 96 ? 1.688 29.766 -12.305 1 96.44 96 ALA A N 1
ATOM 726 C CA . ALA A 1 96 ? 1.223 28.375 -12.422 1 96.44 96 ALA A CA 1
ATOM 727 C C . ALA A 1 96 ? 1.672 27.547 -11.234 1 96.44 96 ALA A C 1
ATOM 729 O O . ALA A 1 96 ? 2.84 27.594 -10.836 1 96.44 96 ALA A O 1
ATOM 730 N N . GLY A 1 97 ? 0.777 26.906 -10.617 1 96.25 97 GLY A N 1
ATOM 731 C CA . GLY A 1 97 ? 1.085 25.953 -9.57 1 96.25 97 GLY A CA 1
ATOM 732 C C . GLY A 1 97 ? 1.215 26.594 -8.195 1 96.25 97 GLY A C 1
ATOM 733 O O . GLY A 1 97 ? 1.556 25.922 -7.223 1 96.25 97 GLY A O 1
ATOM 734 N N . HIS A 1 98 ? 1.017 27.844 -8.148 1 96.88 98 HIS A N 1
ATOM 735 C CA . HIS A 1 98 ? 1.11 28.547 -6.871 1 96.88 98 HIS A CA 1
ATOM 736 C C . HIS A 1 98 ? -0.161 29.328 -6.578 1 96.88 98 HIS A C 1
ATOM 738 O O . HIS A 1 98 ? -0.765 29.906 -7.492 1 96.88 98 HIS A O 1
ATOM 744 N N . GLY A 1 99 ? -0.549 29.328 -5.32 1 97.19 99 GLY A N 1
ATOM 745 C CA . GLY A 1 99 ? -1.715 30.094 -4.938 1 97.19 99 GLY A CA 1
ATOM 746 C C . GLY A 1 99 ? -1.771 30.406 -3.453 1 97.19 99 GLY A C 1
ATOM 747 O O . GLY A 1 99 ? -1.276 29.625 -2.637 1 97.19 99 GLY A O 1
ATOM 748 N N . HIS A 1 100 ? -2.338 31.562 -3.086 1 97.25 100 HIS A N 1
ATOM 749 C CA . HIS A 1 100 ? -2.648 31.875 -1.694 1 97.25 100 HIS A CA 1
ATOM 750 C C . HIS A 1 100 ? -3.938 31.172 -1.255 1 97.25 100 HIS A C 1
ATOM 752 O O . HIS A 1 100 ? -4.973 31.828 -1.094 1 97.25 100 HIS A O 1
ATOM 758 N N . MET A 1 101 ? -3.758 29.969 -0.934 1 93.94 101 MET A N 1
ATOM 759 C CA . MET A 1 101 ? -4.922 29.141 -0.63 1 93.94 101 MET A CA 1
ATOM 760 C C . MET A 1 101 ? -5.074 28.953 0.875 1 93.94 101 MET A C 1
ATOM 762 O O . MET A 1 101 ? -5.723 28 1.32 1 93.94 101 MET A O 1
ATOM 766 N N . CYS A 1 102 ? -4.395 29.781 1.659 1 94.88 102 CYS A N 1
ATOM 767 C CA . CYS A 1 102 ? -4.504 29.703 3.111 1 94.88 102 CYS A CA 1
ATOM 768 C C . CYS A 1 102 ? -4.73 31.094 3.717 1 94.88 102 CYS A C 1
ATOM 770 O O . CYS A 1 102 ? -4.691 31.25 4.938 1 94.88 102 CYS A O 1
ATOM 772 N N . GLY A 1 103 ? -4.805 32.094 2.908 1 96.81 103 GLY A N 1
ATOM 773 C CA . GLY A 1 103 ? -5.191 33.438 3.365 1 96.81 103 GLY A CA 1
ATOM 774 C C . GLY A 1 103 ? -4.012 34.281 3.791 1 96.81 103 GLY A C 1
ATOM 775 O O . GLY A 1 103 ? -4.195 35.375 4.359 1 96.81 103 GLY A O 1
ATOM 776 N N . HIS A 1 104 ? -2.777 33.875 3.498 1 98.44 104 HIS A N 1
ATOM 777 C CA . HIS A 1 104 ? -1.611 34.625 3.943 1 98.44 104 HIS A CA 1
ATOM 778 C C . HIS A 1 104 ? -1.55 36 3.27 1 98.44 104 HIS A C 1
ATOM 780 O O . HIS A 1 104 ? -1.015 36.938 3.836 1 98.44 104 HIS A O 1
ATOM 786 N N . ASP A 1 105 ? -2.1 36.094 2.061 1 98.56 105 ASP A N 1
ATOM 787 C CA . ASP A 1 105 ? -2.232 37.375 1.403 1 98.56 105 ASP A CA 1
ATOM 788 C C . ASP A 1 105 ? -3.104 38.312 2.225 1 98.56 105 ASP A C 1
ATOM 790 O O . ASP A 1 105 ? -2.762 39.5 2.402 1 98.56 105 ASP A O 1
ATOM 794 N N . ALA A 1 106 ? -4.152 37.812 2.732 1 98.5 106 ALA A N 1
ATOM 795 C CA . ALA A 1 106 ? -5.031 38.625 3.586 1 98.5 106 ALA A CA 1
ATOM 796 C C . ALA A 1 106 ? -4.328 39 4.887 1 98.5 106 ALA A C 1
ATOM 798 O O . ALA A 1 106 ? -4.457 40.125 5.359 1 98.5 106 ALA A O 1
ATOM 799 N N . HIS A 1 107 ? -3.617 38.062 5.523 1 98.81 107 HIS A N 1
ATOM 800 C CA . HIS A 1 107 ? -2.895 38.375 6.758 1 98.81 107 HIS A CA 1
ATOM 801 C C . HIS A 1 107 ? -1.907 39.5 6.559 1 98.81 107 HIS A C 1
ATOM 803 O O . HIS A 1 107 ? -1.862 40.438 7.363 1 98.81 107 HIS A O 1
ATOM 809 N N . THR A 1 108 ? -1.164 39.375 5.508 1 98.88 108 THR A N 1
ATOM 810 C CA . THR A 1 108 ? -0.151 40.375 5.191 1 98.88 108 THR A CA 1
ATOM 811 C C . THR A 1 108 ? -0.796 41.75 4.938 1 98.88 108 THR A C 1
ATOM 813 O O . THR A 1 108 ? -0.351 42.75 5.48 1 98.88 108 THR A O 1
ATOM 816 N N . ALA A 1 109 ? -1.813 41.75 4.133 1 98.88 109 ALA A N 1
ATOM 817 C CA . ALA A 1 109 ? -2.51 43 3.82 1 98.88 109 ALA A CA 1
ATOM 818 C C . ALA A 1 109 ? -3.109 43.625 5.078 1 98.88 109 ALA A C 1
ATOM 820 O O . ALA A 1 109 ? -3.059 44.844 5.258 1 98.88 109 ALA A O 1
ATOM 821 N N . VAL A 1 110 ? -3.682 42.844 5.906 1 98.81 110 VAL A N 1
ATOM 822 C CA . VAL A 1 110 ? -4.301 43.281 7.152 1 98.81 110 VAL A CA 1
ATOM 823 C C . VAL A 1 110 ? -3.244 43.906 8.055 1 98.81 110 VAL A C 1
ATOM 825 O O . VAL A 1 110 ? -3.471 44.969 8.633 1 98.81 110 VAL A O 1
ATOM 828 N N . LEU A 1 111 ? -2.119 43.281 8.164 1 98.88 111 LEU A N 1
ATOM 829 C CA . LEU A 1 111 ? -1.067 43.812 9.023 1 98.88 111 LEU A CA 1
ATOM 830 C C . LEU A 1 111 ? -0.56 45.156 8.477 1 98.88 111 LEU A C 1
ATOM 832 O O . LEU A 1 111 ? -0.291 46.094 9.25 1 98.88 111 LEU A O 1
ATOM 836 N N . LEU A 1 112 ? -0.399 45.25 7.168 1 98.81 112 LEU A N 1
ATOM 837 C CA . LEU A 1 112 ? -0.001 46.531 6.555 1 98.81 112 LEU A CA 1
ATOM 838 C C . LEU A 1 112 ? -1.046 47.594 6.805 1 98.81 112 LEU A C 1
ATOM 840 O O . LEU A 1 112 ? -0.7 48.75 7.039 1 98.81 112 LEU A O 1
ATOM 844 N N . GLY A 1 113 ? -2.285 47.219 6.715 1 98.56 113 GLY A N 1
ATOM 845 C CA . GLY A 1 113 ? -3.348 48.156 7.055 1 98.56 113 GLY A CA 1
ATOM 846 C C . GLY A 1 113 ? -3.281 48.625 8.492 1 98.56 113 GLY A C 1
ATOM 847 O O . GLY A 1 113 ? -3.488 49.812 8.766 1 98.56 113 GLY A O 1
ATOM 848 N N . ALA A 1 114 ? -3.047 47.75 9.391 1 98 114 ALA A N 1
ATOM 849 C CA . ALA A 1 114 ? -2.896 48.094 10.797 1 98 114 ALA A CA 1
ATOM 850 C C . ALA A 1 114 ? -1.711 49.031 10.992 1 98 114 ALA A C 1
ATOM 852 O O . ALA A 1 114 ? -1.791 50 11.773 1 98 114 ALA A O 1
ATOM 853 N N . ALA A 1 115 ? -0.619 48.75 10.336 1 98.19 115 ALA A N 1
ATOM 854 C CA . ALA A 1 115 ? 0.558 49.625 10.406 1 98.19 115 ALA A CA 1
ATOM 855 C C . ALA A 1 115 ? 0.23 51.031 9.945 1 98.19 115 ALA A C 1
ATOM 857 O O . ALA A 1 115 ? 0.633 52 10.578 1 98.19 115 ALA A O 1
ATOM 858 N N . ARG A 1 116 ? -0.456 51.125 8.844 1 97.25 116 ARG A N 1
ATOM 859 C CA . ARG A 1 116 ? -0.853 52.406 8.305 1 97.25 116 ARG A CA 1
ATOM 860 C C . ARG A 1 116 ? -1.731 53.156 9.297 1 97.25 116 ARG A C 1
ATOM 862 O O . ARG A 1 116 ? -1.509 54.344 9.555 1 97.25 116 ARG A O 1
ATOM 869 N N . LEU A 1 117 ? -2.67 52.469 9.812 1 95.44 117 LEU A N 1
ATOM 870 C CA . LEU A 1 117 ? -3.604 53.094 10.75 1 95.44 117 LEU A CA 1
ATOM 871 C C . LEU A 1 117 ? -2.875 53.594 11.992 1 95.44 117 LEU A C 1
ATOM 873 O O . LEU A 1 117 ? -3.1 54.719 12.445 1 95.44 117 LEU A O 1
ATOM 877 N N . LEU A 1 118 ? -2.008 52.812 12.57 1 95.56 118 LEU A N 1
ATOM 878 C CA . LEU A 1 118 ? -1.297 53.156 13.797 1 95.56 118 LEU A CA 1
ATOM 879 C C . LEU A 1 118 ? -0.262 54.25 13.547 1 95.56 118 LEU A C 1
ATOM 881 O O . LEU A 1 118 ? -0.063 55.125 14.391 1 95.56 118 LEU A O 1
ATOM 885 N N . ALA A 1 119 ? 0.408 54.125 12.422 1 95 119 ALA A N 1
ATOM 886 C CA . ALA A 1 119 ? 1.39 55.156 12.07 1 95 119 ALA A CA 1
ATOM 887 C C . ALA A 1 119 ? 0.73 56.531 11.945 1 95 119 ALA A C 1
ATOM 889 O O . ALA A 1 119 ? 1.34 57.562 12.273 1 95 119 ALA A O 1
ATOM 890 N N . GLY A 1 120 ? -0.5 56.531 11.516 1 91.56 120 GLY A N 1
ATOM 891 C CA . GLY A 1 120 ? -1.243 57.781 11.383 1 91.56 120 GLY A CA 1
ATOM 892 C C . GLY A 1 120 ? -1.69 58.344 12.719 1 91.56 120 GLY A C 1
ATOM 893 O O . GLY A 1 120 ? -2.066 59.531 12.805 1 91.56 120 GLY A O 1
ATOM 894 N N . GLN A 1 121 ? -1.586 57.562 13.734 1 88 121 GLN A N 1
ATOM 895 C CA . GLN A 1 121 ? -2.008 58 15.062 1 88 121 GLN A CA 1
ATOM 896 C C . GLN A 1 121 ? -0.88 57.844 16.078 1 88 121 GLN A C 1
ATOM 898 O O . GLN A 1 121 ? -1.122 57.438 17.219 1 88 121 GLN A O 1
ATOM 903 N N . SER A 1 122 ? 0.267 58.031 15.68 1 85.38 122 SER A N 1
ATOM 904 C CA . SER A 1 122 ? 1.449 57.719 16.469 1 85.38 122 SER A CA 1
ATOM 905 C C . SER A 1 122 ? 1.478 58.531 17.766 1 85.38 122 SER A C 1
ATOM 907 O O . SER A 1 122 ? 2.004 58.094 18.781 1 85.38 122 SER A O 1
ATOM 909 N N . GLU A 1 123 ? 0.842 59.562 17.828 1 83.88 123 GLU A N 1
ATOM 910 C CA . GLU A 1 123 ? 0.892 60.469 18.969 1 83.88 123 GLU A CA 1
ATOM 911 C C . GLU A 1 123 ? 0.009 59.969 20.109 1 83.88 123 GLU A C 1
ATOM 913 O O . GLU A 1 123 ? 0.179 60.375 21.266 1 83.88 123 GLU A O 1
ATOM 918 N N . THR A 1 124 ? -0.819 59.094 19.734 1 83.44 124 THR A N 1
ATOM 919 C CA . THR A 1 124 ? -1.776 58.656 20.75 1 83.44 124 THR A CA 1
ATOM 920 C C . THR A 1 124 ? -1.448 57.219 21.219 1 83.44 124 THR A C 1
ATOM 922 O O . THR A 1 124 ? -2.188 56.656 22.016 1 83.44 124 THR A O 1
ATOM 925 N N . LEU A 1 125 ? -0.335 56.812 20.75 1 87.88 125 LEU A N 1
ATOM 926 C CA . LEU A 1 125 ? 0.018 55.438 21.094 1 87.88 125 LEU A CA 1
ATOM 927 C C . LEU A 1 125 ? 0.437 55.312 22.562 1 87.88 125 LEU A C 1
ATOM 929 O O . LEU A 1 125 ? 1.106 56.219 23.078 1 87.88 125 LEU A O 1
ATOM 933 N N . ARG A 1 126 ? 0.031 54.281 23.141 1 87.5 126 ARG A N 1
ATOM 934 C CA . ARG A 1 126 ? 0.407 54 24.516 1 87.5 126 ARG A CA 1
ATOM 935 C C . ARG A 1 126 ? 1.415 52.875 24.609 1 87.5 126 ARG A C 1
ATOM 937 O O . ARG A 1 126 ? 1.942 52.594 25.688 1 87.5 126 ARG A O 1
ATOM 944 N N . ALA A 1 127 ? 1.675 52.281 23.578 1 92.25 127 ALA A N 1
ATOM 945 C CA . ALA A 1 127 ? 2.65 51.188 23.453 1 92.25 127 ALA A CA 1
ATOM 946 C C . ALA A 1 127 ? 3.348 51.25 22.094 1 92.25 127 ALA A C 1
ATOM 948 O O . ALA A 1 127 ? 2.791 51.75 21.125 1 92.25 127 ALA A O 1
ATOM 949 N N . GLY A 1 128 ? 4.547 50.781 22.125 1 94.69 128 GLY A N 1
ATOM 950 C CA . GLY A 1 128 ? 5.176 50.531 20.844 1 94.69 128 GLY A CA 1
ATOM 951 C C . GLY A 1 128 ? 4.613 49.312 20.125 1 94.69 128 GLY A C 1
ATOM 952 O O . GLY A 1 128 ? 3.969 48.469 20.75 1 94.69 128 GLY A O 1
ATOM 953 N N . VAL A 1 129 ? 4.824 49.312 18.891 1 97.25 129 VAL A N 1
ATOM 954 C CA . VAL A 1 129 ? 4.363 48.156 18.109 1 97.25 129 VAL A CA 1
ATOM 955 C C . VAL A 1 129 ? 5.469 47.688 17.172 1 97.25 129 VAL A C 1
ATOM 957 O O . VAL A 1 129 ? 6.18 48.5 16.578 1 97.25 129 VAL A O 1
ATOM 960 N N . ARG A 1 130 ? 5.684 46.406 17.125 1 98.5 130 ARG A N 1
ATOM 961 C CA . ARG A 1 130 ? 6.562 45.75 16.172 1 98.5 130 ARG A CA 1
ATOM 962 C C . ARG A 1 130 ? 5.766 44.875 15.188 1 98.5 130 ARG A C 1
ATOM 964 O O . ARG A 1 130 ? 5.043 43.969 15.602 1 98.5 130 ARG A O 1
ATOM 971 N N . PHE A 1 131 ? 5.879 45.219 13.953 1 98.75 131 PHE A N 1
ATOM 972 C CA . PHE A 1 131 ? 5.223 44.438 12.898 1 98.75 131 PHE A CA 1
ATOM 973 C C . PHE A 1 131 ? 6.148 43.375 12.344 1 98.75 131 PHE A C 1
ATOM 975 O O . PHE A 1 131 ? 7.25 43.688 11.875 1 98.75 131 PHE A O 1
ATOM 982 N N . LEU A 1 132 ? 5.707 42.125 12.445 1 98.88 132 LEU A N 1
ATOM 983 C CA . LEU A 1 132 ? 6.48 41 11.945 1 98.88 132 LEU A CA 1
ATOM 984 C C . LEU A 1 132 ? 5.867 40.438 10.656 1 98.88 132 LEU A C 1
ATOM 986 O O . LEU A 1 132 ? 4.754 39.938 10.672 1 98.88 132 LEU A O 1
ATOM 990 N N . PHE A 1 133 ? 6.543 40.562 9.539 1 98.88 133 PHE A N 1
ATOM 991 C CA . PHE A 1 133 ? 6.172 39.938 8.273 1 98.88 133 PHE A CA 1
ATOM 992 C C . PHE A 1 133 ? 7.004 38.688 8.016 1 98.88 133 PHE A C 1
ATOM 994 O O . PHE A 1 133 ? 8.164 38.781 7.613 1 98.88 133 PHE A O 1
ATOM 1001 N N . GLN A 1 134 ? 6.363 37.562 8.188 1 98.81 134 GLN A N 1
ATOM 1002 C CA . GLN A 1 134 ? 7.066 36.312 8.32 1 98.81 134 GLN A CA 1
ATOM 1003 C C . GLN A 1 134 ? 6.953 35.469 7.043 1 98.81 134 GLN A C 1
ATOM 1005 O O . GLN A 1 134 ? 5.852 35.25 6.539 1 98.81 134 GLN A O 1
ATOM 1010 N N . PRO A 1 135 ? 8.055 34.938 6.477 1 98.31 135 PRO A N 1
ATOM 1011 C CA . PRO A 1 135 ? 7.996 33.969 5.387 1 98.31 135 PRO A CA 1
ATOM 1012 C C . PRO A 1 135 ? 7.848 32.531 5.887 1 98.31 135 PRO A C 1
ATOM 1014 O O . PRO A 1 135 ? 7.965 32.281 7.086 1 98.31 135 PRO A O 1
ATOM 1017 N N . ASN A 1 136 ? 7.508 31.641 5.043 1 97.31 136 ASN A N 1
ATOM 1018 C CA . ASN A 1 136 ? 7.699 30.203 5.16 1 97.31 136 ASN A CA 1
ATOM 1019 C C . ASN A 1 136 ? 6.926 29.625 6.344 1 97.31 136 ASN A C 1
ATOM 1021 O O . ASN A 1 136 ? 7.496 28.922 7.184 1 97.31 136 ASN A O 1
ATOM 1025 N N . GLU A 1 137 ? 5.695 29.906 6.508 1 95.88 137 GLU A N 1
ATOM 1026 C CA . GLU A 1 137 ? 4.852 29.266 7.512 1 95.88 137 GLU A CA 1
ATOM 1027 C C . GLU A 1 137 ? 4.484 27.844 7.098 1 95.88 137 GLU A C 1
ATOM 1029 O O . GLU A 1 137 ? 4.43 26.938 7.934 1 95.88 137 GLU A O 1
ATOM 1034 N N . GLU A 1 138 ? 4.391 27.562 5.867 1 90.62 138 GLU A N 1
ATOM 1035 C CA . GLU A 1 138 ? 3.752 26.359 5.332 1 90.62 138 GLU A CA 1
ATOM 1036 C C . GLU A 1 138 ? 4.703 25.172 5.367 1 90.62 138 GLU A C 1
ATOM 1038 O O . GLU A 1 138 ? 4.277 24.031 5.219 1 90.62 138 GLU A O 1
ATOM 1043 N N . PHE A 1 139 ? 5.949 25.5 5.59 1 88.94 139 PHE A N 1
ATOM 1044 C CA . PHE A 1 139 ? 6.926 24.422 5.48 1 88.94 139 PHE A CA 1
ATOM 1045 C C . PHE A 1 139 ? 7.828 24.375 6.707 1 88.94 139 PHE A C 1
ATOM 1047 O O . PHE A 1 139 ? 8.164 25.422 7.27 1 88.94 139 PHE A O 1
ATOM 1054 N N . GLN A 1 140 ? 8.195 23.156 7.141 1 87.94 140 GLN A N 1
ATOM 1055 C CA . GLN A 1 140 ? 9.203 23.016 8.188 1 87.94 140 GLN A CA 1
ATOM 1056 C C . GLN A 1 140 ? 10.562 23.531 7.727 1 87.94 140 GLN A C 1
ATOM 1058 O O . GLN A 1 140 ? 10.906 23.422 6.547 1 87.94 140 GLN A O 1
ATOM 1063 N N . PRO A 1 141 ? 11.242 24.172 8.695 1 90.06 141 PRO A N 1
ATOM 1064 C CA . PRO A 1 141 ? 11.031 24.328 10.133 1 90.06 141 PRO A CA 1
ATOM 1065 C C . PRO A 1 141 ? 10.188 25.562 10.469 1 90.06 141 PRO A C 1
ATOM 1067 O O . PRO A 1 141 ? 10 25.875 11.648 1 90.06 141 PRO A O 1
ATOM 1070 N N . GLY A 1 142 ? 9.68 26.203 9.445 1 93.56 142 GLY A N 1
ATOM 1071 C CA . GLY A 1 142 ? 8.914 27.422 9.672 1 93.56 142 GLY A CA 1
ATOM 1072 C C . GLY A 1 142 ? 9.766 28.672 9.695 1 93.56 142 GLY A C 1
ATOM 1073 O O . GLY A 1 142 ? 10.906 28.656 10.172 1 93.56 142 GLY A O 1
ATOM 1074 N N . GLY A 1 143 ? 9.219 29.75 9.227 1 97.19 143 GLY A N 1
ATOM 1075 C CA . GLY A 1 143 ? 9.938 31.016 9.25 1 97.19 143 GLY A CA 1
ATOM 1076 C C . GLY A 1 143 ? 9.969 31.656 10.617 1 97.19 143 GLY A C 1
ATOM 1077 O O . GLY A 1 143 ? 10.867 32.438 10.922 1 97.19 143 GLY A O 1
ATOM 1078 N N . ALA A 1 144 ? 9.008 31.328 11.438 1 98.31 144 ALA A N 1
ATOM 1079 C CA . ALA A 1 144 ? 8.938 31.891 12.781 1 98.31 144 ALA A CA 1
ATOM 1080 C C . ALA A 1 144 ? 10.188 31.531 13.586 1 98.31 144 ALA A C 1
ATOM 1082 O O . ALA A 1 144 ? 10.719 32.375 14.312 1 98.31 144 ALA A O 1
ATOM 1083 N N . LYS A 1 145 ? 10.578 30.328 13.477 1 97.75 145 LYS A N 1
ATOM 1084 C CA . LYS A 1 145 ? 11.758 29.875 14.211 1 97.75 145 LYS A CA 1
ATOM 1085 C C . LYS A 1 145 ? 12.977 30.719 13.859 1 97.75 145 LYS A C 1
ATOM 1087 O O . LYS A 1 145 ? 13.68 31.203 14.75 1 97.75 145 LYS A O 1
ATOM 1092 N N . ALA A 1 146 ? 13.227 30.875 12.578 1 97.81 146 ALA A N 1
ATOM 1093 C CA . ALA A 1 146 ? 14.367 31.641 12.094 1 97.81 146 ALA A CA 1
ATOM 1094 C C . ALA A 1 146 ? 14.289 33.094 12.57 1 97.81 146 ALA A C 1
ATOM 1096 O O . ALA A 1 146 ? 15.305 33.688 12.945 1 97.81 146 ALA A O 1
ATOM 1097 N N . MET A 1 147 ? 13.109 33.688 12.562 1 98.62 147 MET A N 1
ATOM 1098 C CA . MET A 1 147 ? 12.938 35.094 12.969 1 98.62 147 MET A CA 1
ATOM 1099 C C . MET A 1 147 ? 13.188 35.25 14.461 1 98.62 147 MET A C 1
ATOM 1101 O O . MET A 1 147 ? 13.82 36.219 14.883 1 98.62 147 MET A O 1
ATOM 1105 N N . VAL A 1 148 ? 12.688 34.312 15.227 1 98.62 148 VAL A N 1
ATOM 1106 C CA . VAL A 1 148 ? 12.898 34.375 16.672 1 98.62 148 VAL A CA 1
ATOM 1107 C C . VAL A 1 148 ? 14.391 34.25 16.984 1 98.62 148 VAL A C 1
ATOM 1109 O O . VAL A 1 148 ? 14.914 35.031 17.797 1 98.62 148 VAL A O 1
ATOM 1112 N N . GLU A 1 149 ? 15.062 33.344 16.312 1 98.31 149 GLU A N 1
ATOM 1113 C CA . GLU A 1 149 ? 16.484 33.156 16.516 1 98.31 149 GLU A CA 1
ATOM 1114 C C . GLU A 1 149 ? 17.281 34.406 16.125 1 98.31 149 GLU A C 1
ATOM 1116 O O . GLU A 1 149 ? 18.328 34.688 16.703 1 98.31 149 GLU A O 1
ATOM 1121 N N . ALA A 1 150 ? 16.734 35.125 15.219 1 98.44 150 ALA A N 1
ATOM 1122 C CA . ALA A 1 150 ? 17.391 36.344 14.742 1 98.44 150 ALA A CA 1
ATOM 1123 C C . ALA A 1 150 ? 17.047 37.531 15.609 1 98.44 150 ALA A C 1
ATOM 1125 O O . ALA A 1 150 ? 17.484 38.656 15.344 1 98.44 150 ALA A O 1
ATOM 1126 N N . GLY A 1 151 ? 16.172 37.344 16.609 1 98.44 151 GLY A N 1
ATOM 1127 C CA . GLY A 1 151 ? 15.938 38.375 17.609 1 98.44 151 GLY A CA 1
ATOM 1128 C C . GLY A 1 151 ? 14.742 39.25 17.297 1 98.44 151 GLY A C 1
ATOM 1129 O O . GLY A 1 151 ? 14.664 40.406 17.766 1 98.44 151 GLY A O 1
ATOM 1130 N N . CYS A 1 152 ? 13.82 38.75 16.578 1 98.5 152 CYS A N 1
ATOM 1131 C CA . CYS A 1 152 ? 12.68 39.594 16.172 1 98.5 152 CYS A CA 1
ATOM 1132 C C . CYS A 1 152 ? 11.82 39.938 17.375 1 98.5 152 CYS A C 1
ATOM 1134 O O . CYS A 1 152 ? 11.016 40.875 17.328 1 98.5 152 CYS A O 1
ATOM 1136 N N . LEU A 1 153 ? 12.023 39.281 18.5 1 98.56 153 LEU A N 1
ATOM 1137 C CA . LEU A 1 153 ? 11.164 39.531 19.656 1 98.56 153 LEU A CA 1
ATOM 1138 C C . LEU A 1 153 ? 11.922 40.25 20.75 1 98.56 153 LEU A C 1
ATOM 1140 O O . LEU A 1 153 ? 11.406 40.406 21.859 1 98.56 153 LEU A O 1
ATOM 1144 N N . ASP A 1 154 ? 13.117 40.625 20.484 1 97.88 154 ASP A N 1
ATOM 1145 C CA . ASP A 1 154 ? 13.859 41.406 21.484 1 97.88 154 ASP A CA 1
ATOM 1146 C C . ASP A 1 154 ? 13.078 42.625 21.938 1 97.88 154 ASP A C 1
ATOM 1148 O O . ASP A 1 154 ? 12.703 43.469 21.109 1 97.88 154 ASP A O 1
ATOM 1152 N N . GLY A 1 155 ? 12.781 42.688 23.203 1 96.81 155 GLY A N 1
ATOM 1153 C CA . GLY A 1 155 ? 12.102 43.844 23.766 1 96.81 155 GLY A CA 1
ATOM 1154 C C . GLY A 1 155 ? 10.594 43.781 23.625 1 96.81 155 GLY A C 1
ATOM 1155 O O . GLY A 1 155 ? 9.891 44.75 23.969 1 96.81 155 GLY A O 1
ATOM 1156 N N . VAL A 1 156 ? 10.07 42.719 23.141 1 97.75 156 VAL A N 1
ATOM 1157 C CA . VAL A 1 156 ? 8.633 42.594 22.938 1 97.75 156 VAL A CA 1
ATOM 1158 C C . VAL A 1 156 ? 7.977 42 24.188 1 97.75 156 VAL A C 1
ATOM 1160 O O . VAL A 1 156 ? 8.5 41.062 24.797 1 97.75 156 VAL A O 1
ATOM 1163 N N . ASP A 1 157 ? 6.844 42.531 24.531 1 97.12 157 ASP A N 1
ATOM 1164 C CA . ASP A 1 157 ? 6.164 42.125 25.75 1 97.12 157 ASP A CA 1
ATOM 1165 C C . ASP A 1 157 ? 5.043 41.125 25.453 1 97.12 157 ASP A C 1
ATOM 1167 O O . ASP A 1 157 ? 4.684 40.312 26.297 1 97.12 157 ASP A O 1
ATOM 1171 N N . ALA A 1 158 ? 4.457 41.219 24.297 1 97.75 158 ALA A N 1
ATOM 1172 C CA . ALA A 1 158 ? 3.383 40.312 23.875 1 97.75 158 ALA A CA 1
ATOM 1173 C C . ALA A 1 158 ? 3.309 40.219 22.344 1 97.75 158 ALA A C 1
ATOM 1175 O O . ALA A 1 158 ? 3.709 41.156 21.656 1 97.75 158 ALA A O 1
ATOM 1176 N N . VAL A 1 159 ? 2.797 39.125 21.906 1 98.62 159 VAL A N 1
ATOM 1177 C CA . VAL A 1 159 ? 2.701 38.938 20.469 1 98.62 159 VAL A CA 1
ATOM 1178 C C . VAL A 1 159 ? 1.299 38.438 20.094 1 98.62 159 VAL A C 1
ATOM 1180 O O . VAL A 1 159 ? 0.701 37.656 20.812 1 98.62 159 VAL A O 1
ATOM 1183 N N . TYR A 1 160 ? 0.757 39 19.016 1 98.56 160 TYR A N 1
ATOM 1184 C CA . TYR A 1 160 ? -0.551 38.594 18.516 1 98.56 160 TYR A CA 1
ATOM 1185 C C . TYR A 1 160 ? -0.486 38.281 17.016 1 98.56 160 TYR A C 1
ATOM 1187 O O . TYR A 1 160 ? 0.388 38.781 16.312 1 98.56 160 TYR A O 1
ATOM 1195 N N . GLY A 1 161 ? -1.3 37.438 16.562 1 98.19 161 GLY A N 1
ATOM 1196 C CA . GLY A 1 161 ? -1.486 37.094 15.164 1 98.19 161 GLY A CA 1
ATOM 1197 C C . GLY A 1 161 ? -2.9 36.656 14.844 1 98.19 161 GLY A C 1
ATOM 1198 O O . GLY A 1 161 ? -3.662 36.281 15.742 1 98.19 161 GLY A O 1
ATOM 1199 N N . LEU A 1 162 ? -3.23 36.719 13.57 1 98 162 LEU A N 1
ATOM 1200 C CA . LEU A 1 162 ? -4.551 36.312 13.102 1 98 162 LEU A CA 1
ATOM 1201 C C . LEU A 1 162 ? -4.434 35.312 11.977 1 98 162 LEU A C 1
ATOM 1203 O O . LEU A 1 162 ? -3.465 35.312 11.211 1 98 162 LEU A O 1
ATOM 1207 N N . HIS A 1 163 ? -5.383 34.469 11.945 1 98.31 163 HIS A N 1
ATOM 1208 C CA . HIS A 1 163 ? -5.543 33.562 10.812 1 98.31 163 HIS A CA 1
ATOM 1209 C C . HIS A 1 163 ? -6.992 33.531 10.336 1 98.31 163 HIS A C 1
ATOM 1211 O O . HIS A 1 163 ? -7.906 33.312 11.133 1 98.31 163 HIS A O 1
ATOM 1217 N N . VAL A 1 164 ? -7.195 33.781 9.086 1 97.38 164 VAL A N 1
ATOM 1218 C CA . VAL A 1 164 ? -8.547 33.688 8.547 1 97.38 164 VAL A CA 1
ATOM 1219 C C . VAL A 1 164 ? -9.094 32.281 8.742 1 97.38 164 VAL A C 1
ATOM 1221 O O . VAL A 1 164 ? -8.336 31.297 8.711 1 97.38 164 VAL A O 1
ATOM 1224 N N . TRP A 1 165 ? -10.367 32.156 8.922 1 95.31 165 TRP A N 1
ATOM 1225 C CA . TRP A 1 165 ? -11.016 30.875 9.172 1 95.31 165 TRP A CA 1
ATOM 1226 C C . TRP A 1 165 ? -12.297 30.75 8.352 1 95.31 165 TRP A C 1
ATOM 1228 O O . TRP A 1 165 ? -13.32 31.328 8.703 1 95.31 165 TRP A O 1
ATOM 1238 N N . PRO A 1 166 ? -12.305 29.984 7.281 1 93.12 166 PRO A N 1
ATOM 1239 C CA . PRO A 1 166 ? -13.5 29.797 6.457 1 93.12 166 PRO A CA 1
ATOM 1240 C C . PRO A 1 166 ? -14.641 29.109 7.215 1 93.12 166 PRO A C 1
ATOM 1242 O O . PRO A 1 166 ? -14.391 28.312 8.125 1 93.12 166 PRO A O 1
ATOM 1245 N N . GLY A 1 167 ? -15.875 29.391 6.777 1 92 167 GLY A N 1
ATOM 1246 C CA . GLY A 1 167 ? -17.062 28.828 7.418 1 92 167 GLY A CA 1
ATOM 1247 C C . GLY A 1 167 ? -17.656 29.766 8.461 1 92 167 GLY A C 1
ATOM 1248 O O . GLY A 1 167 ? -18.781 29.531 8.922 1 92 167 GLY A O 1
ATOM 1249 N N . GLN A 1 168 ? -16.938 30.766 8.852 1 94.25 168 GLN A N 1
ATOM 1250 C CA . GLN A 1 168 ? -17.406 31.797 9.758 1 94.25 168 GLN A CA 1
ATOM 1251 C C . GLN A 1 168 ? -17.531 33.125 9.047 1 94.25 168 GLN A C 1
ATOM 1253 O O . GLN A 1 168 ? -16.719 33.469 8.18 1 94.25 168 GLN A O 1
ATOM 1258 N N . PRO A 1 169 ? -18.453 33.906 9.359 1 94.94 169 PRO A N 1
ATOM 1259 C CA . PRO A 1 169 ? -18.688 35.188 8.656 1 94.94 169 PRO A CA 1
ATOM 1260 C C . PRO A 1 169 ? -17.703 36.281 9.047 1 94.94 169 PRO A C 1
ATOM 1262 O O . PRO A 1 169 ? -17.094 36.188 10.125 1 94.94 169 PRO A O 1
ATOM 1265 N N . ALA A 1 170 ? -17.578 37.281 8.18 1 95.56 170 ALA A N 1
ATOM 1266 C CA . ALA A 1 170 ? -16.828 38.469 8.539 1 95.56 170 ALA A CA 1
ATOM 1267 C C . ALA A 1 170 ? -17.328 39.062 9.852 1 95.56 170 ALA A C 1
ATOM 1269 O O . ALA A 1 170 ? -18.531 39.125 10.094 1 95.56 170 ALA A O 1
ATOM 1270 N N . GLY A 1 171 ? -16.391 39.375 10.68 1 96.56 171 GLY A N 1
ATOM 1271 C CA . GLY A 1 171 ? -16.75 39.906 11.984 1 96.56 171 GLY A CA 1
ATOM 1272 C C . GLY A 1 171 ? -16.703 38.875 13.094 1 96.56 171 GLY A C 1
ATOM 1273 O O . GLY A 1 171 ? -16.719 39.25 14.273 1 96.56 171 GLY A O 1
ATOM 1274 N N . TRP A 1 172 ? -16.641 37.656 12.695 1 97.88 172 TRP A N 1
ATOM 1275 C CA . TRP A 1 172 ? -16.469 36.594 13.688 1 97.88 172 TRP A CA 1
ATOM 1276 C C . TRP A 1 172 ? -15 36.5 14.109 1 97.88 172 TRP A C 1
ATOM 1278 O O . TRP A 1 172 ? -14.102 36.562 13.273 1 97.88 172 TRP A O 1
ATOM 1288 N N . PHE A 1 173 ? -14.75 36.375 15.398 1 98.56 173 PHE A N 1
ATOM 1289 C CA . PHE A 1 173 ? -13.438 36.062 15.945 1 98.56 173 PHE A CA 1
ATOM 1290 C C . PHE A 1 173 ? -13.508 34.844 16.875 1 98.56 173 PHE A C 1
ATOM 1292 O O . PHE A 1 173 ? -14.469 34.719 17.641 1 98.56 173 PHE A O 1
ATOM 1299 N N . GLY A 1 174 ? -12.641 33.938 16.734 1 98.62 174 GLY A N 1
ATOM 1300 C CA . GLY A 1 174 ? -12.555 32.781 17.594 1 98.62 174 GLY A CA 1
ATOM 1301 C C . GLY A 1 174 ? -11.172 32.562 18.188 1 98.62 174 GLY A C 1
ATOM 1302 O O . GLY A 1 174 ? -10.164 32.75 17.5 1 98.62 174 GLY A O 1
ATOM 1303 N N . THR A 1 175 ? -11.062 32.25 19.453 1 98.5 175 THR A N 1
ATOM 1304 C CA . THR A 1 175 ? -9.812 31.938 20.125 1 98.5 175 THR A CA 1
ATOM 1305 C C . THR A 1 175 ? -10.086 31.172 21.422 1 98.5 175 THR A C 1
ATOM 1307 O O . THR A 1 175 ? -11.188 30.656 21.625 1 98.5 175 THR A O 1
ATOM 1310 N N . ARG A 1 176 ? -9.07 30.922 22.125 1 98.19 176 ARG A N 1
ATOM 1311 C CA . ARG A 1 176 ? -9.164 30.281 23.438 1 98.19 176 ARG A CA 1
ATOM 1312 C C . ARG A 1 176 ? -7.863 30.438 24.219 1 98.19 176 ARG A C 1
ATOM 1314 O O . ARG A 1 176 ? -6.797 30.625 23.625 1 98.19 176 ARG A O 1
ATOM 1321 N N . LYS A 1 177 ? -8.016 30.422 25.562 1 98.12 177 LYS A N 1
ATOM 1322 C CA . LYS A 1 177 ? -6.812 30.281 26.375 1 98.12 177 LYS A CA 1
ATOM 1323 C C . LYS A 1 177 ? -6.281 28.859 26.328 1 98.12 177 LYS A C 1
ATOM 1325 O O . LYS A 1 177 ? -7.055 27.906 26.219 1 98.12 177 LYS A O 1
ATOM 1330 N N . GLY A 1 178 ? -4.977 28.688 26.422 1 97.31 178 GLY A N 1
ATOM 1331 C CA . GLY A 1 178 ? -4.387 27.359 26.375 1 97.31 178 GLY A CA 1
ATOM 1332 C C . GLY A 1 178 ? -4.172 26.859 24.969 1 97.31 178 GLY A C 1
ATOM 1333 O O . GLY A 1 178 ? -3.998 27.641 24.031 1 97.31 178 GLY A O 1
ATOM 1334 N N . PRO A 1 179 ? -4.109 25.578 24.828 1 97.25 179 PRO A N 1
ATOM 1335 C CA . PRO A 1 179 ? -3.84 25 23.5 1 97.25 179 PRO A CA 1
ATOM 1336 C C . PRO A 1 179 ? -4.918 25.359 22.469 1 97.25 179 PRO A C 1
ATOM 1338 O O . PRO A 1 179 ? -6.102 25.094 22.703 1 97.25 179 PRO A O 1
ATOM 1341 N N . LEU A 1 180 ? -4.492 25.922 21.391 1 97.62 180 LEU A N 1
ATOM 1342 C CA . LEU A 1 180 ? -5.395 26.312 20.312 1 97.62 180 LEU A CA 1
ATOM 1343 C C . LEU A 1 180 ? -5.195 25.422 19.094 1 97.62 180 LEU A C 1
ATOM 1345 O O . LEU A 1 180 ? -6.16 25.047 18.422 1 97.62 180 LEU A O 1
ATOM 1349 N N . MET A 1 181 ? -3.895 25.109 18.688 1 96.88 181 MET A N 1
ATOM 1350 C CA . MET A 1 181 ? -3.555 24.297 17.531 1 96.88 181 MET A CA 1
ATOM 1351 C C . MET A 1 181 ? -2.523 23.234 17.906 1 96.88 181 MET A C 1
ATOM 1353 O O . MET A 1 181 ? -1.677 23.453 18.781 1 96.88 181 MET A O 1
ATOM 1357 N N . ALA A 1 182 ? -2.578 22.156 17.219 1 96.44 182 ALA A N 1
ATOM 1358 C CA . ALA A 1 182 ? -1.852 20.953 17.625 1 96.44 182 ALA A CA 1
ATOM 1359 C C . ALA A 1 182 ? -0.424 20.969 17.078 1 96.44 182 ALA A C 1
ATOM 1361 O O . ALA A 1 182 ? -0.077 21.812 16.25 1 96.44 182 ALA A O 1
ATOM 1362 N N . ARG A 1 183 ? 0.382 20.125 17.719 1 95.62 183 ARG A N 1
ATOM 1363 C CA . ARG A 1 183 ? 1.669 19.703 17.172 1 95.62 183 ARG A CA 1
ATOM 1364 C C . ARG A 1 183 ? 1.488 18.625 16.109 1 95.62 183 ARG A C 1
ATOM 1366 O O . ARG A 1 183 ? 1.048 17.516 16.406 1 95.62 183 ARG A O 1
ATOM 1373 N N . PRO A 1 184 ? 1.827 18.875 14.852 1 94.94 184 PRO A N 1
ATOM 1374 C CA . PRO A 1 184 ? 1.631 17.906 13.773 1 94.94 184 PRO A CA 1
ATOM 1375 C C . PRO A 1 184 ? 2.895 17.109 13.453 1 94.94 184 PRO A C 1
ATOM 1377 O O . PRO A 1 184 ? 3.607 17.422 12.5 1 94.94 184 PRO A O 1
ATOM 1380 N N . ASP A 1 185 ? 3.115 16.047 14.078 1 96.69 185 ASP A N 1
ATOM 1381 C CA . ASP A 1 185 ? 4.273 15.195 13.812 1 96.69 185 ASP A CA 1
ATOM 1382 C C . ASP A 1 185 ? 4.023 14.281 12.617 1 96.69 185 ASP A C 1
ATOM 1384 O O . ASP A 1 185 ? 2.873 14.008 12.266 1 96.69 185 ASP A O 1
ATOM 1388 N N . VAL A 1 186 ? 5.148 13.906 11.961 1 96.56 186 VAL A N 1
ATOM 1389 C CA . VAL A 1 186 ? 5.098 12.992 10.828 1 96.56 186 VAL A CA 1
ATOM 1390 C C . VAL A 1 186 ? 5.984 11.781 11.102 1 96.56 186 VAL A C 1
ATOM 1392 O O . VAL A 1 186 ? 7.062 11.914 11.688 1 96.56 186 VAL A O 1
ATOM 1395 N N . PHE A 1 187 ? 5.465 10.609 10.656 1 97.94 187 PHE A N 1
ATOM 1396 C CA . PHE A 1 187 ? 6.301 9.422 10.805 1 97.94 187 PHE A CA 1
ATOM 1397 C C . PHE A 1 187 ? 6.285 8.586 9.531 1 97.94 187 PHE A C 1
ATOM 1399 O O . PHE A 1 187 ? 5.34 8.664 8.742 1 97.94 187 PHE A O 1
ATOM 1406 N N . SER A 1 188 ? 7.367 7.871 9.367 1 98.31 188 SER A N 1
ATOM 1407 C CA . SER A 1 188 ? 7.488 6.809 8.375 1 98.31 188 SER A CA 1
ATOM 1408 C C . SER A 1 188 ? 8.102 5.551 8.977 1 98.31 188 SER A C 1
ATOM 1410 O O . SER A 1 188 ? 9.008 5.637 9.812 1 98.31 188 SER A O 1
ATOM 1412 N N . ILE A 1 189 ? 7.605 4.438 8.57 1 98.5 189 ILE A N 1
ATOM 1413 C CA . ILE A 1 189 ? 8.109 3.143 9.016 1 98.5 189 ILE A CA 1
ATOM 1414 C C . ILE A 1 189 ? 8.469 2.281 7.805 1 98.5 189 ILE A C 1
ATOM 1416 O O . ILE A 1 189 ? 7.637 2.064 6.922 1 98.5 189 ILE A O 1
ATOM 1420 N N . THR A 1 190 ? 9.68 1.862 7.754 1 98.62 190 THR A N 1
ATOM 1421 C CA . THR A 1 190 ? 10.102 0.876 6.766 1 98.62 190 THR A CA 1
ATOM 1422 C C . THR A 1 190 ? 10.266 -0.497 7.41 1 98.62 190 THR A C 1
ATOM 1424 O O . THR A 1 190 ? 11.023 -0.648 8.375 1 98.62 190 THR A O 1
ATOM 1427 N N . LEU A 1 191 ? 9.547 -1.447 6.93 1 98.44 191 LEU A N 1
ATOM 1428 C CA . LEU A 1 191 ? 9.641 -2.832 7.379 1 98.44 191 LEU A CA 1
ATOM 1429 C C . LEU A 1 191 ? 10.398 -3.686 6.367 1 98.44 191 LEU A C 1
ATOM 1431 O O . LEU A 1 191 ? 10.07 -3.684 5.18 1 98.44 191 LEU A O 1
ATOM 1435 N N . THR A 1 192 ? 11.414 -4.387 6.848 1 97.88 192 THR A N 1
ATOM 1436 C CA . THR A 1 192 ? 12.203 -5.273 5.996 1 97.88 192 THR A CA 1
ATOM 1437 C C . THR A 1 192 ? 12.086 -6.719 6.469 1 97.88 192 THR A C 1
ATOM 1439 O O . THR A 1 192 ? 12.461 -7.043 7.598 1 97.88 192 THR A O 1
ATOM 1442 N N . GLY A 1 193 ? 11.539 -7.539 5.66 1 97 193 GLY A N 1
ATOM 1443 C CA . GLY A 1 193 ? 11.477 -8.977 5.871 1 97 193 GLY A CA 1
ATOM 1444 C C . GLY A 1 193 ? 12.328 -9.758 4.887 1 97 193 GLY A C 1
ATOM 1445 O O . GLY A 1 193 ? 13.477 -9.391 4.625 1 97 193 GLY A O 1
ATOM 1446 N N . LYS A 1 194 ? 11.852 -10.93 4.535 1 93.5 194 LYS A N 1
ATOM 1447 C CA . LYS A 1 194 ? 12.422 -11.781 3.504 1 93.5 194 LYS A CA 1
ATOM 1448 C C . LYS A 1 194 ? 11.359 -12.234 2.51 1 93.5 194 LYS A C 1
ATOM 1450 O O . LYS A 1 194 ? 10.492 -13.047 2.848 1 93.5 194 LYS A O 1
ATOM 1455 N N . GLY A 1 195 ? 11.477 -11.695 1.343 1 90.88 195 GLY A N 1
ATOM 1456 C CA . GLY A 1 195 ? 10.516 -12.031 0.299 1 90.88 195 GLY A CA 1
ATOM 1457 C C . GLY A 1 195 ? 10.711 -13.422 -0.264 1 90.88 195 GLY A C 1
ATOM 1458 O O . GLY A 1 195 ? 11.695 -14.102 0.051 1 90.88 195 GLY A O 1
ATOM 1459 N N . GLY A 1 196 ? 9.711 -13.859 -1.086 1 86.69 196 GLY A N 1
ATOM 1460 C CA . GLY A 1 196 ? 9.727 -15.172 -1.716 1 86.69 196 GLY A CA 1
ATOM 1461 C C . GLY A 1 196 ? 8.414 -15.523 -2.393 1 86.69 196 GLY A C 1
ATOM 1462 O O . GLY A 1 196 ? 7.547 -14.672 -2.559 1 86.69 196 GLY A O 1
ATOM 1463 N N . HIS A 1 197 ? 8.375 -16.766 -2.861 1 85.44 197 HIS A N 1
ATOM 1464 C CA . HIS A 1 197 ? 7.184 -17.234 -3.568 1 85.44 197 HIS A CA 1
ATOM 1465 C C . HIS A 1 197 ? 5.973 -17.266 -2.645 1 85.44 197 HIS A C 1
ATOM 1467 O O . HIS A 1 197 ? 6.047 -17.797 -1.533 1 85.44 197 HIS A O 1
ATOM 1473 N N . ALA A 1 198 ? 4.82 -16.75 -3.123 1 91.38 198 ALA A N 1
ATOM 1474 C CA . ALA A 1 198 ? 3.613 -16.609 -2.312 1 91.38 198 ALA A CA 1
ATOM 1475 C C . ALA A 1 198 ? 3.047 -17.984 -1.939 1 91.38 198 ALA A C 1
ATOM 1477 O O . ALA A 1 198 ? 2.252 -18.094 -1.002 1 91.38 198 ALA A O 1
ATOM 1478 N N . SER A 1 199 ? 3.439 -19.047 -2.619 1 89 199 SER A N 1
ATOM 1479 C CA . SER A 1 199 ? 2.959 -20.391 -2.338 1 89 199 SER A CA 1
ATOM 1480 C C . SER A 1 199 ? 3.762 -21.047 -1.217 1 89 199 SER A C 1
ATOM 1482 O O . SER A 1 199 ? 3.387 -22.094 -0.71 1 89 199 SER A O 1
ATOM 1484 N N . ALA A 1 200 ? 4.812 -20.453 -0.789 1 89.25 200 ALA A N 1
ATOM 1485 C CA . ALA A 1 200 ? 5.664 -20.984 0.27 1 89.25 200 ALA A CA 1
ATOM 1486 C C . ALA A 1 200 ? 6 -19.922 1.304 1 89.25 200 ALA A C 1
ATOM 1488 O O . ALA A 1 200 ? 7.172 -19.641 1.56 1 89.25 200 ALA A O 1
ATOM 1489 N N . PRO A 1 201 ? 4.98 -19.391 1.959 1 91.69 201 PRO A N 1
ATOM 1490 C CA . PRO A 1 201 ? 5.207 -18.281 2.887 1 91.69 201 PRO A CA 1
ATOM 1491 C C . PRO A 1 201 ? 6.082 -18.672 4.074 1 91.69 201 PRO A C 1
ATOM 1493 O O . PRO A 1 201 ? 6.691 -17.812 4.711 1 91.69 201 PRO A O 1
ATOM 1496 N N . HIS A 1 202 ? 6.207 -20.031 4.355 1 90.75 202 HIS A N 1
ATOM 1497 C CA . HIS A 1 202 ? 7.016 -20.484 5.477 1 90.75 202 HIS A CA 1
ATOM 1498 C C . HIS A 1 202 ? 8.5 -20.25 5.227 1 90.75 202 HIS A C 1
ATOM 1500 O O . HIS A 1 202 ? 9.312 -20.328 6.152 1 90.75 202 HIS A O 1
ATOM 1506 N N . HIS A 1 203 ? 8.844 -19.953 4.008 1 89.5 203 HIS A N 1
ATOM 1507 C CA . HIS A 1 203 ? 10.234 -19.625 3.684 1 89.5 203 HIS A CA 1
ATOM 1508 C C . HIS A 1 203 ? 10.445 -18.109 3.67 1 89.5 203 HIS A C 1
ATOM 1510 O O . HIS A 1 203 ? 11.523 -17.641 3.299 1 89.5 203 HIS A O 1
ATOM 1516 N N . CYS A 1 204 ? 9.414 -17.328 4.035 1 92.06 204 CYS A N 1
ATOM 1517 C CA . CYS A 1 204 ? 9.461 -15.867 3.988 1 92.06 204 CYS A CA 1
ATOM 1518 C C . CYS A 1 204 ? 9.289 -15.273 5.379 1 92.06 204 CYS A C 1
ATOM 1520 O O . CYS A 1 204 ? 8.992 -15.992 6.336 1 92.06 204 CYS A O 1
ATOM 1522 N N . THR A 1 205 ? 9.633 -14.07 5.539 1 96.31 205 THR A N 1
ATOM 1523 C CA . THR A 1 205 ? 9.234 -13.172 6.613 1 96.31 205 THR A CA 1
ATOM 1524 C C . THR A 1 205 ? 8.398 -12.016 6.07 1 96.31 205 THR A C 1
ATOM 1526 O O . THR A 1 205 ? 8.938 -11.07 5.492 1 96.31 205 THR A O 1
ATOM 1529 N N . ASP A 1 206 ? 7.109 -12.008 6.285 1 96.81 206 ASP A N 1
ATOM 1530 C CA . ASP A 1 206 ? 6.094 -11.273 5.539 1 96.81 206 ASP A CA 1
ATOM 1531 C C . ASP A 1 206 ? 5.934 -9.859 6.082 1 96.81 206 ASP A C 1
ATOM 1533 O O . ASP A 1 206 ? 5.324 -9.648 7.137 1 96.81 206 ASP A O 1
ATOM 1537 N N . PRO A 1 207 ? 6.398 -8.836 5.32 1 97.81 207 PRO A N 1
ATOM 1538 C CA . PRO A 1 207 ? 6.289 -7.469 5.836 1 97.81 207 PRO A CA 1
ATOM 1539 C C . PRO A 1 207 ? 4.871 -6.906 5.73 1 97.81 207 PRO A C 1
ATOM 1541 O O . PRO A 1 207 ? 4.531 -5.949 6.43 1 97.81 207 PRO A O 1
ATOM 1544 N N . ILE A 1 208 ? 4.02 -7.453 4.832 1 98.31 208 ILE A N 1
ATOM 1545 C CA . ILE A 1 208 ? 2.643 -6.988 4.703 1 98.31 208 ILE A CA 1
ATOM 1546 C C . ILE A 1 208 ? 1.838 -7.402 5.934 1 98.31 208 ILE A C 1
ATOM 1548 O O . ILE A 1 208 ? 1.105 -6.594 6.508 1 98.31 208 ILE A O 1
ATOM 1552 N N . LEU A 1 209 ? 2.004 -8.648 6.34 1 98.06 209 LEU A N 1
ATOM 1553 C CA . LEU A 1 209 ? 1.309 -9.109 7.535 1 98.06 209 LEU A CA 1
ATOM 1554 C C . LEU A 1 209 ? 1.78 -8.344 8.766 1 98.06 209 LEU A C 1
ATOM 1556 O O . LEU A 1 209 ? 0.964 -7.895 9.578 1 98.06 209 LEU A O 1
ATOM 1560 N N . ALA A 1 210 ? 3.088 -8.141 8.891 1 98.06 210 ALA A N 1
ATOM 1561 C CA . ALA A 1 210 ? 3.641 -7.383 10.008 1 98.06 210 ALA A CA 1
ATOM 1562 C C . ALA A 1 210 ? 3.115 -5.949 10.016 1 98.06 210 ALA A C 1
ATOM 1564 O O . ALA A 1 210 ? 2.705 -5.438 11.062 1 98.06 210 ALA A O 1
ATOM 1565 N N . GLY A 1 211 ? 3.168 -5.301 8.844 1 98.38 211 GLY A N 1
ATOM 1566 C CA . GLY A 1 211 ? 2.654 -3.945 8.719 1 98.38 211 GLY A CA 1
ATOM 1567 C C . GLY A 1 211 ? 1.186 -3.83 9.078 1 98.38 211 GLY A C 1
ATOM 1568 O O . GLY A 1 211 ? 0.769 -2.855 9.703 1 98.38 211 GLY A O 1
ATOM 1569 N N . SER A 1 212 ? 0.411 -4.824 8.648 1 98.5 212 SER A N 1
ATOM 1570 C CA . SER A 1 212 ? -1.015 -4.824 8.969 1 98.5 212 SER A CA 1
ATOM 1571 C C . SER A 1 212 ? -1.25 -4.941 10.469 1 98.5 212 SER A C 1
ATOM 1573 O O . SER A 1 212 ? -2.113 -4.258 11.023 1 98.5 212 SER A O 1
ATOM 1575 N N . HIS A 1 213 ? -0.543 -5.844 11.164 1 98 213 HIS A N 1
ATOM 1576 C CA . HIS A 1 213 ? -0.613 -5.922 12.617 1 98 213 HIS A CA 1
ATOM 1577 C C . HIS A 1 213 ? -0.205 -4.605 13.266 1 98 213 HIS A C 1
ATOM 1579 O O . HIS A 1 213 ? -0.818 -4.172 14.242 1 98 213 HIS A O 1
ATOM 1585 N N . LEU A 1 214 ? 0.807 -3.928 12.719 1 98 214 LEU A N 1
ATOM 1586 C CA . LEU A 1 214 ? 1.299 -2.67 13.273 1 98 214 LEU A CA 1
ATOM 1587 C C . LEU A 1 214 ? 0.242 -1.576 13.164 1 98 214 LEU A C 1
ATOM 1589 O O . LEU A 1 214 ? -0.014 -0.854 14.125 1 98 214 LEU A O 1
ATOM 1593 N N . VAL A 1 215 ? -0.364 -1.413 11.969 1 98.44 215 VAL A N 1
ATOM 1594 C CA . VAL A 1 215 ? -1.387 -0.395 11.742 1 98.44 215 VAL A CA 1
ATOM 1595 C C . VAL A 1 215 ? -2.498 -0.545 12.781 1 98.44 215 VAL A C 1
ATOM 1597 O O . VAL A 1 215 ? -2.928 0.439 13.391 1 98.44 215 VAL A O 1
ATOM 1600 N N . THR A 1 216 ? -2.936 -1.764 13.031 1 97.38 216 THR A N 1
ATOM 1601 C CA . THR A 1 216 ? -4.008 -2.031 13.984 1 97.38 216 THR A CA 1
ATOM 1602 C C . THR A 1 216 ? -3.551 -1.755 15.414 1 97.38 216 THR A C 1
ATOM 1604 O O . THR A 1 216 ? -4.273 -1.132 16.188 1 97.38 216 THR A O 1
ATOM 1607 N N . ALA A 1 217 ? -2.352 -2.18 15.766 1 97.38 217 ALA A N 1
ATOM 1608 C CA . ALA A 1 217 ? -1.825 -2.029 17.125 1 97.38 217 ALA A CA 1
ATOM 1609 C C . ALA A 1 217 ? -1.582 -0.561 17.453 1 97.38 217 ALA A C 1
ATOM 1611 O O . ALA A 1 217 ? -1.766 -0.14 18.609 1 97.38 217 ALA A O 1
ATOM 1612 N N . LEU A 1 218 ? -1.159 0.226 16.516 1 98 218 LEU A N 1
ATOM 1613 C CA . LEU A 1 218 ? -0.873 1.643 16.703 1 98 218 LEU A CA 1
ATOM 1614 C C . LEU A 1 218 ? -2.113 2.383 17.203 1 98 218 LEU A C 1
ATOM 1616 O O . LEU A 1 218 ? -2.008 3.314 18 1 98 218 LEU A O 1
ATOM 1620 N N . GLN A 1 219 ? -3.293 1.971 16.781 1 96.31 219 GLN A N 1
ATOM 1621 C CA . GLN A 1 219 ? -4.527 2.607 17.234 1 96.31 219 GLN A CA 1
ATOM 1622 C C . GLN A 1 219 ? -4.727 2.43 18.734 1 96.31 219 GLN A C 1
ATOM 1624 O O . GLN A 1 219 ? -5.332 3.279 19.391 1 96.31 219 GLN A O 1
ATOM 1629 N N . GLY A 1 220 ? -4.195 1.38 19.266 1 96.12 220 GLY A N 1
ATOM 1630 C CA . GLY A 1 220 ? -4.305 1.106 20.703 1 96.12 220 GLY A CA 1
ATOM 1631 C C . GLY A 1 220 ? -3.592 2.133 21.562 1 96.12 220 GLY A C 1
ATOM 1632 O O . GLY A 1 220 ? -3.957 2.338 22.719 1 96.12 220 GLY A O 1
ATOM 1633 N N . ILE A 1 221 ? -2.549 2.771 21 1 96.56 221 ILE A N 1
ATOM 1634 C CA . ILE A 1 221 ? -1.859 3.818 21.734 1 96.56 221 ILE A CA 1
ATOM 1635 C C 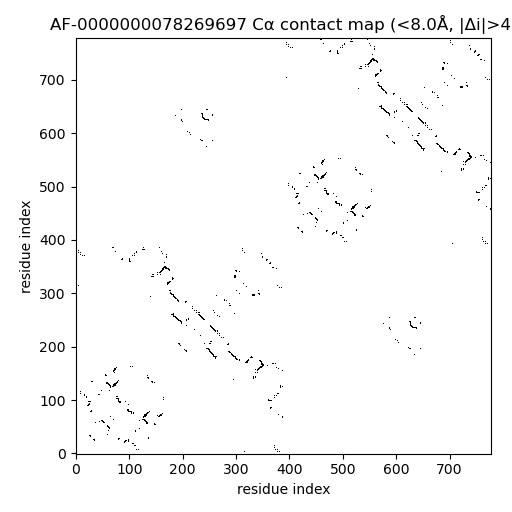. ILE A 1 221 ? -2.842 4.93 22.094 1 96.56 221 ILE A C 1
ATOM 1637 O O . ILE A 1 221 ? -2.879 5.391 23.234 1 96.56 221 ILE A O 1
ATOM 1641 N N . ILE A 1 222 ? -3.654 5.34 21.156 1 95.31 222 ILE A N 1
ATOM 1642 C CA . ILE A 1 222 ? -4.621 6.414 21.344 1 95.31 222 ILE A CA 1
ATOM 1643 C C . ILE A 1 222 ? -5.777 5.922 22.203 1 95.31 222 ILE A C 1
ATOM 1645 O O . ILE A 1 222 ? -6.164 6.582 23.172 1 95.31 222 ILE A O 1
ATOM 1649 N N . SER A 1 223 ? -6.27 4.672 22 1 93.5 223 SER A N 1
ATOM 1650 C CA . SER A 1 223 ? -7.512 4.207 22.594 1 93.5 223 SER A CA 1
ATOM 1651 C C . SER A 1 223 ? -7.27 3.652 24 1 93.5 223 SER A C 1
ATOM 1653 O O . SER A 1 223 ? -8.172 3.65 24.844 1 93.5 223 SER A O 1
ATOM 1655 N N . ARG A 1 224 ? -5.984 3.256 24.328 1 93.12 224 ARG A N 1
ATOM 1656 C CA . ARG A 1 224 ? -5.793 2.502 25.562 1 93.12 224 ARG A CA 1
ATOM 1657 C C . ARG A 1 224 ? -4.73 3.152 26.438 1 93.12 224 ARG A C 1
ATOM 1659 O O . ARG A 1 224 ? -4.672 2.9 27.656 1 93.12 224 ARG A O 1
ATOM 1666 N N . ARG A 1 225 ? -3.91 3.986 25.828 1 94 225 ARG A N 1
ATOM 1667 C CA . ARG A 1 225 ? -2.768 4.426 26.625 1 94 225 ARG A CA 1
ATOM 1668 C C . ARG A 1 225 ? -2.814 5.934 26.875 1 94 225 ARG A C 1
ATOM 1670 O O . ARG A 1 225 ? -2.324 6.418 27.891 1 94 225 ARG A O 1
ATOM 1677 N N . VAL A 1 226 ? -3.307 6.684 25.938 1 94.62 226 VAL A N 1
ATOM 1678 C CA . VAL A 1 226 ? -3.488 8.117 26.141 1 94.62 226 VAL A CA 1
ATOM 1679 C C . VAL A 1 226 ? -4.672 8.359 27.078 1 94.62 226 VAL A C 1
ATOM 1681 O O . VAL A 1 226 ? -5.738 7.773 26.906 1 94.62 226 VAL A O 1
ATOM 1684 N N . ALA A 1 227 ? -4.48 9.242 28.062 1 91 227 ALA A N 1
ATOM 1685 C CA . ALA A 1 227 ? -5.574 9.562 28.984 1 91 227 ALA A CA 1
ATOM 1686 C C . ALA A 1 227 ? -6.762 10.156 28.234 1 91 227 ALA A C 1
ATOM 1688 O O . ALA A 1 227 ? -6.582 10.953 27.297 1 91 227 ALA A O 1
ATOM 1689 N N . PRO A 1 228 ? -7.969 9.82 28.641 1 87.31 228 PRO A N 1
ATOM 1690 C CA . PRO A 1 228 ? -9.156 10.219 27.875 1 87.31 228 PRO A CA 1
ATOM 1691 C C . PRO A 1 228 ? -9.312 11.734 27.797 1 87.31 228 PRO A C 1
ATOM 1693 O O . PRO A 1 228 ? -9.945 12.242 26.859 1 87.31 228 PRO A O 1
ATOM 1696 N N . HIS A 1 229 ? -8.781 12.461 28.719 1 86.19 229 HIS A N 1
ATOM 1697 C CA . HIS A 1 229 ? -8.938 13.914 28.703 1 86.19 229 HIS A CA 1
ATOM 1698 C C . HIS A 1 229 ? -7.887 14.578 27.828 1 86.19 229 HIS A C 1
ATOM 1700 O O . HIS A 1 229 ? -7.973 15.773 27.531 1 86.19 229 HIS A O 1
ATOM 1706 N N . GLU A 1 230 ? -6.836 13.852 27.406 1 89.88 230 GLU A N 1
ATOM 1707 C CA . GLU A 1 230 ? -5.848 14.336 26.438 1 89.88 230 GLU A CA 1
ATOM 1708 C C . GLU A 1 230 ? -6.305 14.102 25 1 89.88 230 GLU A C 1
ATOM 1710 O O . GLU A 1 230 ? -6.996 13.117 24.719 1 89.88 230 GLU A O 1
ATOM 1715 N N . ARG A 1 231 ? -5.93 15.023 24.203 1 91.25 231 ARG A N 1
ATOM 1716 C CA . ARG A 1 231 ? -6.32 14.906 22.797 1 91.25 231 ARG A CA 1
ATOM 1717 C C . ARG A 1 231 ? -5.129 14.516 21.922 1 91.25 231 ARG A C 1
ATOM 1719 O O . ARG A 1 231 ? -4.098 15.195 21.938 1 91.25 231 ARG A O 1
ATOM 1726 N N . ALA A 1 232 ? -5.27 13.445 21.266 1 94.88 232 ALA A N 1
ATOM 1727 C CA . ALA A 1 232 ? -4.254 12.969 20.328 1 94.88 232 ALA A CA 1
ATOM 1728 C C . ALA A 1 232 ? -4.891 12.172 19.203 1 94.88 232 ALA A C 1
ATOM 1730 O O . ALA A 1 232 ? -5.91 11.508 19.391 1 94.88 232 ALA A O 1
ATOM 1731 N N . VAL A 1 233 ? -4.32 12.32 18.094 1 95.56 233 VAL A N 1
ATOM 1732 C CA . VAL A 1 233 ? -4.734 11.586 16.891 1 95.56 233 VAL A CA 1
ATOM 1733 C C . VAL A 1 233 ? -3.525 10.898 16.266 1 95.56 233 VAL A C 1
ATOM 1735 O O . VAL A 1 233 ? -2.428 11.461 16.234 1 95.56 233 VAL A O 1
ATOM 1738 N N . LEU A 1 234 ? -3.678 9.68 15.852 1 97.5 234 LEU A N 1
ATOM 1739 C CA . LEU A 1 234 ? -2.686 8.93 15.094 1 97.5 234 LEU A CA 1
ATOM 1740 C C . LEU A 1 234 ? -3.309 8.305 13.852 1 97.5 234 LEU A C 1
ATOM 1742 O O . LEU A 1 234 ? -4.211 7.473 13.953 1 97.5 234 LEU A O 1
ATOM 1746 N N . SER A 1 235 ? -2.877 8.734 12.711 1 97.06 235 SER A N 1
ATOM 1747 C CA . SER A 1 235 ? -3.4 8.234 11.445 1 97.06 235 SER A CA 1
ATOM 1748 C C . SER A 1 235 ? -2.289 7.652 10.578 1 97.06 235 SER A C 1
ATOM 1750 O O . SER A 1 235 ? -1.27 8.305 10.344 1 97.06 235 SER A O 1
ATOM 1752 N N . VAL A 1 236 ? -2.434 6.43 10.141 1 98.31 236 VAL A N 1
ATOM 1753 C CA . VAL A 1 236 ? -1.61 5.863 9.07 1 98.31 236 VAL A CA 1
ATOM 1754 C C . VAL A 1 236 ? -2.266 6.125 7.719 1 98.31 236 VAL A C 1
ATOM 1756 O O . VAL A 1 236 ? -3.363 5.633 7.449 1 98.31 236 VAL A O 1
ATOM 1759 N N . THR A 1 237 ? -1.559 6.883 6.887 1 97.69 237 THR A N 1
ATOM 1760 C CA . THR A 1 237 ? -2.225 7.43 5.711 1 97.69 237 THR A CA 1
ATOM 1761 C C . THR A 1 237 ? -1.621 6.855 4.43 1 97.69 237 THR A C 1
ATOM 1763 O O . THR A 1 237 ? -2.068 7.18 3.328 1 97.69 237 THR A O 1
ATOM 1766 N N . ARG A 1 238 ? -0.608 6.039 4.574 1 97.94 238 ARG A N 1
ATOM 1767 C CA . ARG A 1 238 ? 0.042 5.41 3.428 1 97.94 238 ARG A CA 1
ATOM 1768 C C . ARG A 1 238 ? 0.504 3.998 3.771 1 97.94 238 ARG A C 1
ATOM 1770 O O . ARG A 1 238 ? 1.014 3.756 4.867 1 97.94 238 ARG A O 1
ATOM 1777 N N . PHE A 1 239 ? 0.261 3.039 2.949 1 98.44 239 PHE A N 1
ATOM 1778 C CA . PHE A 1 239 ? 0.729 1.658 2.982 1 98.44 239 PHE A CA 1
ATOM 1779 C C . PHE A 1 239 ? 1.099 1.178 1.585 1 98.44 239 PHE A C 1
ATOM 1781 O O . PHE A 1 239 ? 0.242 1.107 0.7 1 98.44 239 PHE A O 1
ATOM 1788 N N . GLU A 1 240 ? 2.375 0.862 1.405 1 98.19 240 GLU A N 1
ATOM 1789 C CA . GLU A 1 240 ? 2.857 0.417 0.102 1 98.19 240 GLU A CA 1
ATOM 1790 C C . GLU A 1 240 ? 3.736 -0.825 0.233 1 98.19 240 GLU A C 1
ATOM 1792 O O . GLU A 1 240 ? 4.785 -0.784 0.878 1 98.19 240 GLU A O 1
ATOM 1797 N N . ALA A 1 241 ? 3.305 -1.894 -0.384 1 97.81 241 ALA A N 1
ATOM 1798 C CA . ALA A 1 241 ? 4.086 -3.127 -0.389 1 97.81 241 ALA A CA 1
ATOM 1799 C C . ALA A 1 241 ? 3.674 -4.035 -1.544 1 97.81 241 ALA A C 1
ATOM 1801 O O . ALA A 1 241 ? 2.482 -4.277 -1.755 1 97.81 241 ALA A O 1
ATOM 1802 N N . GLY A 1 242 ? 4.711 -4.531 -2.303 1 94.19 242 GLY A N 1
ATOM 1803 C CA . GLY A 1 242 ? 4.473 -5.543 -3.322 1 94.19 242 GLY A CA 1
ATOM 1804 C C . GLY A 1 242 ? 4.035 -4.961 -4.652 1 94.19 242 GLY A C 1
ATOM 1805 O O . GLY A 1 242 ? 3.547 -3.828 -4.707 1 94.19 242 GLY A O 1
ATOM 1806 N N . ASN A 1 243 ? 4.246 -5.742 -5.668 1 90.19 243 ASN A N 1
ATOM 1807 C CA . ASN A 1 243 ? 3.863 -5.32 -7.012 1 90.19 243 ASN A CA 1
ATOM 1808 C C . ASN A 1 243 ? 3.301 -6.484 -7.824 1 90.19 243 ASN A C 1
ATOM 1810 O O . ASN A 1 243 ? 3.105 -6.367 -9.031 1 90.19 243 ASN A O 1
ATOM 1814 N N . SER A 1 244 ? 3.145 -7.652 -7.234 1 89.31 244 SER A N 1
ATOM 1815 C CA . SER A 1 244 ? 2.621 -8.82 -7.934 1 89.31 244 SER A CA 1
ATOM 1816 C C . SER A 1 244 ? 1.817 -9.711 -6.996 1 89.31 244 SER A C 1
ATOM 1818 O O . SER A 1 244 ? 1.97 -9.641 -5.773 1 89.31 244 SER A O 1
ATOM 1820 N N . TYR A 1 245 ? 0.992 -10.578 -7.562 1 91.69 245 TYR A N 1
ATOM 1821 C CA . TYR A 1 245 ? 0.131 -11.422 -6.746 1 91.69 245 TYR A CA 1
ATOM 1822 C C . TYR A 1 245 ? 0.878 -12.664 -6.273 1 91.69 245 TYR A C 1
ATOM 1824 O O . TYR A 1 245 ? 0.426 -13.359 -5.363 1 91.69 245 TYR A O 1
ATOM 1832 N N . ASN A 1 246 ? 2.049 -12.984 -6.848 1 88.62 246 ASN A N 1
ATOM 1833 C CA . ASN A 1 246 ? 2.633 -14.305 -6.641 1 88.62 246 ASN A CA 1
ATOM 1834 C C . ASN A 1 246 ? 3.906 -14.227 -5.801 1 88.62 246 ASN A C 1
ATOM 1836 O O . ASN A 1 246 ? 4.5 -15.258 -5.469 1 88.62 246 ASN A O 1
ATOM 1840 N N . THR A 1 247 ? 4.258 -13.062 -5.371 1 89.12 247 THR A N 1
ATOM 1841 C CA . THR A 1 247 ? 5.504 -12.906 -4.629 1 89.12 247 THR A CA 1
ATOM 1842 C C . THR A 1 247 ? 5.285 -12.055 -3.381 1 89.12 247 THR A C 1
ATOM 1844 O O . THR A 1 247 ? 4.734 -10.953 -3.459 1 89.12 247 THR A O 1
ATOM 1847 N N . ILE A 1 248 ? 5.68 -12.594 -2.273 1 93.44 248 ILE A N 1
ATOM 1848 C CA . ILE A 1 248 ? 5.746 -11.797 -1.055 1 93.44 248 ILE A CA 1
ATOM 1849 C C . ILE A 1 248 ? 6.922 -10.82 -1.136 1 93.44 248 ILE A C 1
ATOM 1851 O O . ILE A 1 248 ? 8.047 -11.227 -1.433 1 93.44 248 ILE A O 1
ATOM 1855 N N . PRO A 1 249 ? 6.691 -9.555 -0.97 1 94.56 249 PRO A N 1
ATOM 1856 C CA . PRO A 1 249 ? 7.77 -8.578 -1.133 1 94.56 249 PRO A CA 1
ATOM 1857 C C . PRO A 1 249 ? 8.781 -8.609 0.014 1 94.56 249 PRO A C 1
ATOM 1859 O O . PRO A 1 249 ? 8.492 -9.18 1.072 1 94.56 249 PRO A O 1
ATOM 1862 N N . ASP A 1 250 ? 9.93 -7.988 -0.213 1 95 250 ASP A N 1
ATOM 1863 C CA . ASP A 1 250 ? 10.977 -7.898 0.804 1 95 250 ASP A CA 1
ATOM 1864 C C . ASP A 1 250 ? 10.672 -6.785 1.803 1 95 250 ASP A C 1
ATOM 1866 O O . ASP A 1 250 ? 11.172 -6.805 2.932 1 95 250 ASP A O 1
ATOM 1870 N N . LYS A 1 251 ? 9.867 -5.766 1.303 1 97.44 251 LYS A N 1
ATOM 1871 C CA . LYS A 1 251 ? 9.719 -4.562 2.119 1 97.44 251 LYS A CA 1
ATOM 1872 C C . LYS A 1 251 ? 8.281 -4.059 2.096 1 97.44 251 LYS A C 1
ATOM 1874 O O . LYS A 1 251 ? 7.52 -4.371 1.175 1 97.44 251 LYS A O 1
ATOM 1879 N N . ALA A 1 252 ? 7.883 -3.359 3.107 1 98.38 252 ALA A N 1
ATOM 1880 C CA . ALA A 1 252 ? 6.664 -2.553 3.193 1 98.38 252 ALA A CA 1
ATOM 1881 C C . ALA A 1 252 ? 6.969 -1.161 3.742 1 98.38 252 ALA A C 1
ATOM 1883 O O . ALA A 1 252 ? 7.883 -0.99 4.551 1 98.38 252 ALA A O 1
ATOM 1884 N N . PHE A 1 253 ? 6.32 -0.195 3.242 1 98.62 253 PHE A N 1
ATOM 1885 C CA . PHE A 1 253 ? 6.484 1.19 3.668 1 98.62 253 PHE A CA 1
ATOM 1886 C C . PHE A 1 253 ? 5.172 1.75 4.199 1 98.62 253 PHE A C 1
ATOM 1888 O O . PHE A 1 253 ? 4.137 1.671 3.531 1 98.62 253 PHE A O 1
ATOM 1895 N N . LEU A 1 254 ? 5.156 2.293 5.465 1 98.44 254 LEU A N 1
ATOM 1896 C CA . LEU A 1 254 ? 4.031 2.973 6.094 1 98.44 254 LEU A CA 1
ATOM 1897 C C . LEU A 1 254 ? 4.367 4.43 6.387 1 98.44 254 LEU A C 1
ATOM 1899 O O . LEU A 1 254 ? 5.527 4.762 6.652 1 98.44 254 LEU A O 1
ATOM 1903 N N . GLN A 1 255 ? 3.332 5.242 6.324 1 98.31 255 GLN A N 1
ATOM 1904 C CA . GLN A 1 255 ? 3.506 6.648 6.66 1 98.31 255 GLN A CA 1
ATOM 1905 C C . GLN A 1 255 ? 2.236 7.23 7.273 1 98.31 255 GLN A C 1
ATOM 1907 O O . GLN A 1 255 ? 1.143 6.695 7.074 1 98.31 255 GLN A O 1
ATOM 1912 N N . GLY A 1 256 ? 2.408 8.258 8.094 1 97.62 256 GLY A N 1
ATOM 1913 C CA . GLY A 1 256 ? 1.261 8.898 8.719 1 97.62 256 GLY A CA 1
ATOM 1914 C C . GLY A 1 256 ? 1.636 10.094 9.57 1 97.62 256 GLY A C 1
ATOM 1915 O O . GLY A 1 256 ? 2.668 10.727 9.344 1 97.62 256 GLY A O 1
ATOM 1916 N N . THR A 1 257 ? 0.685 10.438 10.438 1 96.94 257 THR A N 1
ATOM 1917 C CA . THR A 1 257 ? 0.892 11.625 11.258 1 96.94 257 THR A CA 1
ATOM 1918 C C . THR A 1 257 ? 0.337 11.414 12.664 1 96.94 257 THR A C 1
ATOM 1920 O O . THR A 1 257 ? -0.527 10.562 12.875 1 96.94 257 THR A O 1
ATOM 1923 N N . VAL A 1 258 ? 0.919 12.117 13.602 1 97.5 258 VAL A N 1
ATOM 1924 C CA . VAL A 1 258 ? 0.455 12.227 14.984 1 97.5 258 VAL A CA 1
ATOM 1925 C C . VAL A 1 258 ? 0.154 13.688 15.312 1 97.5 258 VAL A C 1
ATOM 1927 O O . VAL A 1 258 ? 0.949 14.578 14.992 1 97.5 258 VAL A O 1
ATOM 1930 N N . ARG A 1 259 ? -0.987 13.945 15.852 1 96.38 259 ARG A N 1
ATOM 1931 C CA . ARG A 1 259 ? -1.368 15.266 16.344 1 96.38 259 ARG A CA 1
ATOM 1932 C C . ARG A 1 259 ? -1.616 15.234 17.844 1 96.38 259 ARG A C 1
ATOM 1934 O O . ARG A 1 259 ? -2.252 14.305 18.359 1 96.38 259 ARG A O 1
ATOM 1941 N N . ALA A 1 260 ? -1.094 16.156 18.562 1 96.56 260 ALA A N 1
ATOM 1942 C CA . ALA A 1 260 ? -1.302 16.281 20 1 96.56 260 ALA A CA 1
ATOM 1943 C C . ALA A 1 260 ? -1.468 17.734 20.422 1 96.56 260 ALA A C 1
ATOM 1945 O O . ALA A 1 260 ? -0.888 18.625 19.797 1 96.56 260 ALA A O 1
ATOM 1946 N N . LEU A 1 261 ? -2.156 17.969 21.516 1 95.81 261 LEU A N 1
ATOM 1947 C CA . LEU A 1 261 ? -2.441 19.328 21.953 1 95.81 261 LEU A CA 1
ATOM 1948 C C . LEU A 1 261 ? -1.566 19.703 23.141 1 95.81 261 LEU A C 1
ATOM 1950 O O . LEU A 1 261 ? -1.697 20.797 23.688 1 95.81 261 LEU A O 1
ATOM 1954 N N . THR A 1 262 ? -0.761 18.812 23.562 1 95.31 262 THR A N 1
ATOM 1955 C CA . THR A 1 262 ? 0.278 19.109 24.531 1 95.31 262 THR A CA 1
ATOM 1956 C C . THR A 1 262 ? 1.596 18.453 24.156 1 95.31 262 THR A C 1
ATOM 1958 O O . THR A 1 262 ? 1.601 17.375 23.562 1 95.31 262 THR A O 1
ATOM 1961 N N . GLU A 1 263 ? 2.672 19.125 24.484 1 94.81 263 GLU A N 1
ATOM 1962 C CA . GLU A 1 263 ? 3.982 18.531 24.219 1 94.81 263 GLU A CA 1
ATOM 1963 C C . GLU A 1 263 ? 4.152 17.203 24.969 1 94.81 263 GLU A C 1
ATOM 1965 O O . GLU A 1 263 ? 4.742 16.266 24.422 1 94.81 263 GLU A O 1
ATOM 1970 N N . LYS A 1 264 ? 3.631 17.141 26.109 1 95.81 264 LYS A N 1
ATOM 1971 C CA . LYS A 1 264 ? 3.711 15.938 26.938 1 95.81 264 LYS A CA 1
ATOM 1972 C C . LYS A 1 264 ? 3.053 14.758 26.234 1 95.81 264 LYS A C 1
ATOM 1974 O O . LYS A 1 264 ? 3.646 13.68 26.125 1 95.81 264 LYS A O 1
ATOM 1979 N N . THR A 1 265 ? 1.872 14.961 25.75 1 96.38 265 THR A N 1
ATOM 1980 C CA . THR A 1 265 ? 1.135 13.906 25.078 1 96.38 265 THR A CA 1
ATOM 1981 C C . THR A 1 265 ? 1.838 13.5 23.781 1 96.38 265 THR A C 1
ATOM 1983 O O . THR A 1 265 ? 1.932 12.32 23.453 1 96.38 265 THR A O 1
ATOM 1986 N N . GLY A 1 266 ? 2.287 14.484 23.047 1 97.25 266 GLY A N 1
ATOM 1987 C CA . GLY A 1 266 ? 3.031 14.188 21.828 1 97.25 266 GLY A CA 1
ATOM 1988 C C . GLY A 1 266 ? 4.27 13.352 22.078 1 97.25 266 GLY A C 1
ATOM 1989 O O . GLY A 1 266 ? 4.527 12.383 21.359 1 97.25 266 GLY A O 1
ATOM 1990 N N . ASN A 1 267 ? 4.988 13.703 23.094 1 97.31 267 ASN A N 1
ATOM 1991 C CA . ASN A 1 267 ? 6.184 12.953 23.469 1 97.31 267 ASN A CA 1
ATOM 1992 C C . ASN A 1 267 ? 5.84 11.531 23.891 1 97.31 267 ASN A C 1
ATOM 1994 O O . ASN A 1 267 ? 6.574 10.586 23.578 1 97.31 267 ASN A O 1
ATOM 1998 N N . PHE A 1 268 ? 4.801 11.438 24.641 1 97.38 268 PHE A N 1
ATOM 1999 C CA . PHE A 1 268 ? 4.348 10.133 25.109 1 97.38 268 PHE A CA 1
ATOM 2000 C C . PHE A 1 268 ? 4.012 9.219 23.938 1 97.38 268 PHE A C 1
ATOM 2002 O O . PHE A 1 268 ? 4.453 8.07 23.906 1 97.38 268 PHE A O 1
ATOM 2009 N N . VAL A 1 269 ? 3.262 9.711 22.984 1 97.94 269 VAL A N 1
ATOM 2010 C CA . VAL A 1 269 ? 2.859 8.922 21.812 1 97.94 269 VAL A CA 1
ATOM 2011 C C . VAL A 1 269 ? 4.094 8.508 21.016 1 97.94 269 VAL A C 1
ATOM 2013 O O . VAL A 1 269 ? 4.207 7.359 20.594 1 97.94 269 VAL A O 1
ATOM 2016 N N . GLN A 1 270 ? 5.016 9.453 20.844 1 97.94 270 GLN A N 1
ATOM 2017 C CA . GLN A 1 270 ? 6.25 9.148 20.125 1 97.94 270 GLN A CA 1
ATOM 2018 C C . GLN A 1 270 ? 7.008 8.008 20.781 1 97.94 270 GLN A C 1
ATOM 2020 O O . GLN A 1 270 ? 7.465 7.082 20.109 1 97.94 270 GLN A O 1
ATOM 2025 N N . ALA A 1 271 ? 7.109 8.078 22.062 1 98.12 271 ALA A N 1
ATOM 2026 C CA . ALA A 1 271 ? 7.828 7.051 22.812 1 98.12 271 ALA A CA 1
ATOM 2027 C C . ALA A 1 271 ? 7.125 5.699 22.703 1 98.12 271 ALA A C 1
ATOM 2029 O O . ALA A 1 271 ? 7.773 4.668 22.531 1 98.12 271 ALA A O 1
ATOM 2030 N N . GLN A 1 272 ? 5.82 5.707 22.844 1 98.06 272 GLN A N 1
ATOM 2031 C CA . GLN A 1 272 ? 5.043 4.48 22.719 1 98.06 272 GLN A CA 1
ATOM 2032 C C . GLN A 1 272 ? 5.195 3.867 21.328 1 98.06 272 GLN A C 1
ATOM 2034 O O . GLN A 1 272 ? 5.266 2.645 21.188 1 98.06 272 GLN A O 1
ATOM 2039 N N . MET A 1 273 ? 5.223 4.695 20.297 1 98.25 273 MET A N 1
ATOM 2040 C CA . MET A 1 273 ? 5.395 4.219 18.938 1 98.25 273 MET A CA 1
ATOM 2041 C C . MET A 1 273 ? 6.754 3.549 18.75 1 98.25 273 MET A C 1
ATOM 2043 O O . MET A 1 273 ? 6.852 2.49 18.125 1 98.25 273 MET A O 1
ATOM 2047 N N . GLN A 1 274 ? 7.754 4.25 19.266 1 97.81 274 GLN A N 1
ATOM 2048 C CA . GLN A 1 274 ? 9.102 3.699 19.172 1 97.81 274 GLN A CA 1
ATOM 2049 C C . GLN A 1 274 ? 9.172 2.299 19.766 1 97.81 274 GLN A C 1
ATOM 2051 O O . GLN A 1 274 ? 9.703 1.377 19.141 1 97.81 274 GLN A O 1
ATOM 2056 N N . ASP A 1 275 ? 8.609 2.098 20.906 1 97.69 275 ASP A N 1
ATOM 2057 C CA . ASP A 1 275 ? 8.609 0.806 21.578 1 97.69 275 ASP A CA 1
ATOM 2058 C C . ASP A 1 275 ? 7.789 -0.223 20.812 1 97.69 275 ASP A C 1
ATOM 2060 O O . ASP A 1 275 ? 8.25 -1.344 20.578 1 97.69 275 ASP A O 1
ATOM 2064 N N . LEU A 1 276 ? 6.609 0.13 20.484 1 97.69 276 LEU A N 1
ATOM 2065 C CA . LEU A 1 276 ? 5.68 -0.791 19.828 1 97.69 276 LEU A CA 1
ATOM 2066 C C . LEU A 1 276 ? 6.215 -1.242 18.484 1 97.69 276 LEU A C 1
ATOM 2068 O O . LEU A 1 276 ? 6.203 -2.436 18.172 1 97.69 276 LEU A O 1
ATOM 2072 N N . VAL A 1 277 ? 6.676 -0.277 17.625 1 98 277 VAL A N 1
ATOM 2073 C CA . VAL A 1 277 ? 7.16 -0.573 16.281 1 98 277 VAL A CA 1
ATOM 2074 C C . VAL A 1 277 ? 8.336 -1.544 16.359 1 98 277 VAL A C 1
ATOM 2076 O O . VAL A 1 277 ? 8.359 -2.553 15.648 1 98 277 VAL A O 1
ATOM 2079 N N . GLY A 1 278 ? 9.258 -1.271 17.219 1 96.44 278 GLY A N 1
ATOM 2080 C CA . GLY A 1 278 ? 10.43 -2.127 17.359 1 96.44 278 GLY A CA 1
ATOM 2081 C C . GLY A 1 278 ? 10.086 -3.514 17.875 1 96.44 278 GLY A C 1
ATOM 2082 O O . GLY A 1 278 ? 10.523 -4.516 17.312 1 96.44 278 GLY A O 1
ATOM 2083 N N . ASN A 1 279 ? 9.305 -3.631 18.953 1 96.75 279 ASN A N 1
ATOM 2084 C CA . ASN A 1 279 ? 9.008 -4.898 19.609 1 96.75 279 ASN A CA 1
ATOM 2085 C C . ASN A 1 279 ? 8.117 -5.785 18.75 1 96.75 279 ASN A C 1
ATOM 2087 O O . ASN A 1 279 ? 8.352 -6.988 18.641 1 96.75 279 ASN A O 1
ATOM 2091 N N . LEU A 1 280 ? 7.109 -5.215 18.172 1 96 280 LEU A N 1
ATOM 2092 C CA . LEU A 1 280 ? 6.199 -6 17.344 1 96 280 LEU A CA 1
ATOM 2093 C C . LEU A 1 280 ? 6.914 -6.531 16.109 1 96 280 LEU A C 1
ATOM 2095 O O . LEU A 1 280 ? 6.785 -7.711 15.773 1 96 280 LEU A O 1
ATOM 2099 N N . ALA A 1 281 ? 7.641 -5.648 15.438 1 95.94 281 ALA A N 1
ATOM 2100 C CA . ALA A 1 281 ? 8.391 -6.082 14.266 1 95.94 281 ALA A CA 1
ATOM 2101 C C . ALA A 1 281 ? 9.352 -7.211 14.609 1 95.94 281 ALA A C 1
ATOM 2103 O O . ALA A 1 281 ? 9.414 -8.227 13.906 1 95.94 281 ALA A O 1
ATOM 2104 N N . GLN A 1 282 ? 10.07 -7.078 15.695 1 95.38 282 GLN A N 1
ATOM 2105 C CA . GLN A 1 282 ? 11.008 -8.109 16.141 1 95.38 282 GLN A CA 1
ATOM 2106 C C . GLN A 1 282 ? 10.281 -9.422 16.422 1 95.38 282 GLN A C 1
ATOM 2108 O O . GLN A 1 282 ? 10.773 -10.492 16.078 1 95.38 282 GLN A O 1
ATOM 2113 N N . GLY A 1 283 ? 9.188 -9.367 17.094 1 96.81 283 GLY A N 1
ATOM 2114 C CA . GLY A 1 283 ? 8.398 -10.555 17.391 1 96.81 283 GLY A CA 1
ATOM 2115 C C . GLY A 1 283 ? 7.949 -11.289 16.141 1 96.81 283 GLY A C 1
ATOM 2116 O O . GLY A 1 283 ? 7.75 -12.508 16.172 1 96.81 283 GLY A O 1
ATOM 2117 N N . MET A 1 284 ? 7.844 -10.586 15.039 1 96.44 284 MET A N 1
ATOM 2118 C CA . MET A 1 284 ? 7.371 -11.188 13.789 1 96.44 284 MET A CA 1
ATOM 2119 C C . MET A 1 284 ? 8.539 -11.5 12.859 1 96.44 284 MET A C 1
ATOM 2121 O O . MET A 1 284 ? 8.336 -11.883 11.711 1 96.44 284 MET A O 1
ATOM 2125 N N . GLY A 1 285 ? 9.75 -11.195 13.312 1 96.31 285 GLY A N 1
ATOM 2126 C CA . GLY A 1 285 ? 10.945 -11.531 12.562 1 96.31 285 GLY A CA 1
ATOM 2127 C C . GLY A 1 285 ? 11.281 -10.5 11.492 1 96.31 285 GLY A C 1
ATOM 2128 O O . GLY A 1 285 ? 12.086 -10.773 10.594 1 96.31 285 GLY A O 1
ATOM 2129 N N . VAL A 1 286 ? 10.648 -9.359 11.539 1 97.12 286 VAL A N 1
ATOM 2130 C CA . VAL A 1 286 ? 10.875 -8.297 10.57 1 97.12 286 VAL A CA 1
ATOM 2131 C C . VAL A 1 286 ? 11.688 -7.172 11.211 1 97.12 286 VAL A C 1
ATOM 2133 O O . VAL A 1 286 ? 11.594 -6.941 12.414 1 97.12 286 VAL A O 1
ATOM 2136 N N . LYS A 1 287 ? 12.562 -6.512 10.367 1 97.81 287 LYS A N 1
ATOM 2137 C CA . LYS A 1 287 ? 13.266 -5.312 10.812 1 97.81 287 LYS A CA 1
ATOM 2138 C C . LYS A 1 287 ? 12.43 -4.062 10.57 1 97.81 287 LYS A C 1
ATOM 2140 O O . LYS A 1 287 ? 11.836 -3.904 9.5 1 97.81 287 LYS A O 1
ATOM 2145 N N . ALA A 1 288 ? 12.391 -3.197 11.594 1 98.06 288 ALA A N 1
ATOM 2146 C CA . ALA A 1 288 ? 11.625 -1.962 11.461 1 98.06 288 ALA A CA 1
ATOM 2147 C C . ALA A 1 288 ? 12.508 -0.739 11.688 1 98.06 288 ALA A C 1
ATOM 2149 O O . ALA A 1 288 ? 13.359 -0.739 12.578 1 98.06 288 ALA A O 1
ATOM 2150 N N . GLU A 1 289 ? 12.383 0.208 10.797 1 98.19 289 GLU A N 1
ATOM 2151 C CA . GLU A 1 289 ? 12.992 1.525 10.961 1 98.19 289 GLU A CA 1
ATOM 2152 C C . GLU A 1 289 ? 11.93 2.617 11.047 1 98.19 289 GLU A C 1
ATOM 2154 O O . GLU A 1 289 ? 11.164 2.826 10.094 1 98.19 289 GLU A O 1
ATOM 2159 N N . LEU A 1 290 ? 11.883 3.271 12.172 1 98.19 290 LEU A N 1
ATOM 2160 C CA . LEU A 1 290 ? 10.961 4.379 12.383 1 98.19 290 LEU A CA 1
ATOM 2161 C C . LEU A 1 290 ? 11.664 5.719 12.203 1 98.19 290 LEU A C 1
ATOM 2163 O O . LEU A 1 290 ? 12.617 6.027 12.93 1 98.19 290 LEU A O 1
ATOM 2167 N N . ASP A 1 291 ? 11.258 6.445 11.188 1 98.06 291 ASP A N 1
ATOM 2168 C CA . ASP A 1 291 ? 11.648 7.84 11.016 1 98.06 291 ASP A CA 1
ATOM 2169 C C . ASP A 1 291 ? 10.562 8.781 11.539 1 98.06 291 ASP A C 1
ATOM 2171 O O . ASP A 1 291 ? 9.477 8.852 10.969 1 98.06 291 ASP A O 1
ATOM 2175 N N . TYR A 1 292 ? 10.867 9.461 12.586 1 97.44 292 TYR A N 1
ATOM 2176 C CA . TYR A 1 292 ? 9.906 10.328 13.25 1 97.44 292 TYR A CA 1
ATOM 2177 C C . TYR A 1 292 ? 10.367 11.781 13.219 1 97.44 292 TYR A C 1
ATOM 2179 O O . TYR A 1 292 ? 11.438 12.117 13.727 1 97.44 292 TYR A O 1
ATOM 2187 N N . VAL A 1 293 ? 9.523 12.648 12.664 1 95.81 293 VAL A N 1
ATOM 2188 C CA . VAL A 1 293 ? 9.836 14.07 12.523 1 95.81 293 VAL A CA 1
ATOM 2189 C C . VAL A 1 293 ? 8.812 14.898 13.312 1 95.81 293 VAL A C 1
ATOM 2191 O O . VAL A 1 293 ? 7.629 14.914 12.969 1 95.81 293 VAL A O 1
ATOM 2194 N N . ARG A 1 294 ? 9.336 15.609 14.289 1 95.25 294 ARG A N 1
ATOM 2195 C CA . ARG A 1 294 ? 8.453 16.469 15.062 1 95.25 294 ARG A CA 1
ATOM 2196 C C . ARG A 1 294 ? 8.055 17.703 14.258 1 95.25 294 ARG A C 1
ATOM 2198 O O . ARG A 1 294 ? 8.875 18.281 13.539 1 95.25 294 ARG A O 1
ATOM 2205 N N . GLY A 1 295 ? 6.82 18 14.328 1 94.5 295 GLY A N 1
ATOM 2206 C CA . GLY A 1 295 ? 6.332 19.219 13.695 1 94.5 295 GLY A CA 1
ATOM 2207 C C . GLY A 1 295 ? 6.504 20.453 14.57 1 94.5 295 GLY A C 1
ATOM 2208 O O . GLY A 1 295 ? 7.41 20.5 15.398 1 94.5 295 GLY A O 1
ATOM 2209 N N . PHE A 1 296 ? 5.746 21.547 14.273 1 95.69 296 PHE A N 1
ATOM 2210 C CA . PHE A 1 296 ? 5.734 22.766 15.078 1 95.69 296 PHE A CA 1
ATOM 2211 C C . PHE A 1 296 ? 5.262 22.469 16.5 1 95.69 296 PHE A C 1
ATOM 2213 O O . PHE A 1 296 ? 4.457 21.547 16.719 1 95.69 296 PHE A O 1
ATOM 2220 N N . PRO A 1 297 ? 5.746 23.25 17.438 1 96.88 297 PRO A N 1
ATOM 2221 C CA . PRO A 1 297 ? 5.176 23.109 18.766 1 96.88 297 PRO A CA 1
ATOM 2222 C C . PRO A 1 297 ? 3.689 23.453 18.828 1 96.88 297 PRO A C 1
ATOM 2224 O O . PRO A 1 297 ? 3.162 24.062 17.891 1 96.88 297 PRO A O 1
ATOM 2227 N N . VAL A 1 298 ? 3.061 23.031 19.875 1 97.44 298 VAL A N 1
ATOM 2228 C CA . VAL A 1 298 ? 1.656 23.359 20.109 1 97.44 298 VAL A CA 1
ATOM 2229 C C . VAL A 1 298 ? 1.491 24.875 20.25 1 97.44 298 VAL A C 1
ATOM 2231 O O . VAL A 1 298 ? 2.307 25.531 20.891 1 97.44 298 VAL A O 1
ATOM 2234 N N . VAL A 1 299 ? 0.496 25.422 19.594 1 98.19 299 VAL A N 1
ATOM 2235 C CA . VAL A 1 299 ? 0.135 26.812 19.797 1 98.19 299 VAL A CA 1
ATOM 2236 C C . VAL A 1 299 ? -0.621 26.953 21.125 1 98.19 299 VAL A C 1
ATOM 2238 O O . VAL A 1 299 ? -1.757 26.484 21.25 1 98.19 299 VAL A O 1
ATOM 2241 N N . VAL A 1 300 ? -0.016 27.609 22.078 1 98.31 300 VAL A N 1
ATOM 2242 C CA . VAL A 1 300 ? -0.615 27.781 23.391 1 98.31 300 VAL A CA 1
ATOM 2243 C C . VAL A 1 300 ? -0.807 29.266 23.688 1 98.31 300 VAL A C 1
ATOM 2245 O O . VAL A 1 300 ? 0.162 29.984 23.953 1 98.31 300 VAL A O 1
ATOM 2248 N N . ASN A 1 301 ? -2.035 29.672 23.703 1 98.56 301 ASN A N 1
ATOM 2249 C CA . ASN A 1 301 ? -2.344 31.062 24.016 1 98.56 301 ASN A CA 1
ATOM 2250 C C . ASN A 1 301 ? -2.211 31.344 25.516 1 98.56 301 ASN A C 1
ATOM 2252 O O . ASN A 1 301 ? -2.742 30.609 26.344 1 98.56 301 ASN A O 1
ATOM 2256 N N . ASP A 1 302 ? -1.54 32.438 25.797 1 98.25 302 ASP A N 1
ATOM 2257 C CA . ASP A 1 302 ? -1.413 32.875 27.172 1 98.25 302 ASP A CA 1
ATOM 2258 C C . ASP A 1 302 ? -2.748 33.406 27.719 1 98.25 302 ASP A C 1
ATOM 2260 O O . ASP A 1 302 ? -3.479 34.094 27 1 98.25 302 ASP A O 1
ATOM 2264 N N . ALA A 1 303 ? -3.033 33.094 28.969 1 98.12 303 ALA A N 1
ATOM 2265 C CA . ALA A 1 303 ? -4.34 33.406 29.531 1 98.12 303 ALA A CA 1
ATOM 2266 C C . ALA A 1 303 ? -4.578 34.906 29.578 1 98.12 303 ALA A C 1
ATOM 2268 O O . ALA A 1 303 ? -5.637 35.375 29.172 1 98.12 303 ALA A O 1
ATOM 2269 N N . ALA A 1 304 ? -3.658 35.656 30.078 1 97.31 304 ALA A N 1
ATOM 2270 C CA . ALA A 1 304 ? -3.812 37.094 30.234 1 97.31 304 ALA A CA 1
ATOM 2271 C C . ALA A 1 304 ? -3.898 37.781 28.875 1 97.31 304 ALA A C 1
ATOM 2273 O O . ALA A 1 304 ? -4.719 38.688 28.688 1 97.31 304 ALA A O 1
ATOM 2274 N N . SER A 1 305 ? -3.035 37.375 28 1 97.5 305 SER A N 1
ATOM 2275 C CA . SER A 1 305 ? -3.059 37.938 26.656 1 97.5 305 SER A CA 1
ATOM 2276 C C . SER A 1 305 ? -4.371 37.625 25.953 1 97.5 305 SER A C 1
ATOM 2278 O O . SER A 1 305 ? -4.898 38.438 25.203 1 97.5 305 SER A O 1
ATOM 2280 N N . THR A 1 306 ? -4.867 36.469 26.172 1 98.25 306 THR A N 1
ATOM 2281 C CA . THR A 1 306 ? -6.133 36.062 25.578 1 98.25 306 THR A CA 1
ATOM 2282 C C . THR A 1 306 ? -7.281 36.906 26.125 1 98.25 306 THR A C 1
ATOM 2284 O O . THR A 1 306 ? -8.141 37.344 25.359 1 98.25 306 THR A O 1
ATOM 2287 N N . ALA A 1 307 ? -7.262 37.062 27.375 1 97.62 307 ALA A N 1
ATOM 2288 C CA . ALA A 1 307 ? -8.305 37.906 28 1 97.62 307 ALA A CA 1
ATOM 2289 C C . ALA A 1 307 ? -8.289 39.312 27.422 1 97.62 307 ALA A C 1
ATOM 2291 O O . ALA A 1 307 ? -9.344 39.875 27.156 1 97.62 307 ALA A O 1
ATOM 2292 N N . ARG A 1 308 ? -7.133 39.844 27.266 1 95.81 308 ARG A N 1
ATOM 2293 C CA . ARG A 1 308 ? -6.988 41.188 26.688 1 95.81 308 ARG A CA 1
ATOM 2294 C C . ARG A 1 308 ? -7.512 41.219 25.266 1 95.81 308 ARG A C 1
ATOM 2296 O O . ARG A 1 308 ? -8.227 42.156 24.891 1 95.81 308 ARG A O 1
ATOM 2303 N N . ALA A 1 309 ? -7.141 40.25 24.531 1 97.44 309 ALA A N 1
ATOM 2304 C CA . ALA A 1 309 ? -7.578 40.188 23.125 1 97.44 309 ALA A CA 1
ATOM 2305 C C . ALA A 1 309 ? -9.094 40.062 23.031 1 97.44 309 ALA A C 1
ATOM 2307 O O . ALA A 1 309 ? -9.734 40.75 22.25 1 97.44 309 ALA A O 1
ATOM 2308 N N . VAL A 1 310 ? -9.625 39.25 23.844 1 97.75 310 VAL A N 1
ATOM 2309 C CA . VAL A 1 310 ? -11.062 38.969 23.812 1 97.75 310 VAL A CA 1
ATOM 2310 C C . VAL A 1 310 ? -11.828 40.25 24.203 1 97.75 310 VAL A C 1
ATOM 2312 O O . VAL A 1 310 ? -12.844 40.562 23.594 1 97.75 310 VAL A O 1
ATOM 2315 N N . ASN A 1 311 ? -11.367 40.875 25.219 1 96.56 311 ASN A N 1
ATOM 2316 C CA . ASN A 1 311 ? -12 42.125 25.625 1 96.56 311 ASN A CA 1
ATOM 2317 C C . ASN A 1 311 ? -12.008 43.156 24.484 1 96.56 311 ASN A C 1
ATOM 2319 O O . ASN A 1 311 ? -13.031 43.812 24.25 1 96.56 311 ASN A O 1
ATOM 2323 N N . LEU A 1 312 ? -10.93 43.281 23.859 1 95.38 312 LEU A N 1
ATOM 2324 C CA . LEU A 1 312 ? -10.844 44.188 22.719 1 95.38 312 LEU A CA 1
ATOM 2325 C C . LEU A 1 312 ? -11.789 43.75 21.594 1 95.38 312 LEU A C 1
ATOM 2327 O O . LEU A 1 312 ? -12.539 44.562 21.062 1 95.38 312 LEU A O 1
ATOM 2331 N N . LEU A 1 313 ? -11.75 42.469 21.25 1 97.25 313 LEU A N 1
ATOM 2332 C CA . LEU A 1 313 ? -12.539 41.938 20.141 1 97.25 313 LEU A CA 1
ATOM 2333 C C . LEU A 1 313 ? -14.031 42.125 20.406 1 97.25 313 LEU A C 1
ATOM 2335 O O . LEU A 1 313 ? -14.789 42.438 19.484 1 97.25 313 LEU A O 1
ATOM 2339 N N . ARG A 1 314 ? -14.406 42 21.641 1 96.69 314 ARG A N 1
ATOM 2340 C CA . ARG A 1 314 ? -15.812 42.156 22 1 96.69 314 ARG A CA 1
ATOM 2341 C C . ARG A 1 314 ? -16.234 43.625 21.891 1 96.69 314 ARG A C 1
ATOM 2343 O O . ARG A 1 314 ? -17.422 43.906 21.703 1 96.69 314 ARG A O 1
ATOM 2350 N N . SER A 1 315 ? -15.312 44.5 22.016 1 95 315 SER A N 1
ATOM 2351 C CA . SER A 1 315 ? -15.633 45.906 21.812 1 95 315 SER A CA 1
ATOM 2352 C C . SER A 1 315 ? -15.812 46.219 20.344 1 95 315 SER A C 1
ATOM 2354 O O . SER A 1 315 ? -16.422 47.25 19.984 1 95 315 SER A O 1
ATOM 2356 N N . LEU A 1 316 ? -15.297 45.375 19.484 1 94.88 316 LEU A N 1
ATOM 2357 C CA . LEU A 1 316 ? -15.359 45.562 18.047 1 94.88 316 LEU A CA 1
ATOM 2358 C C . LEU A 1 316 ? -16.547 44.844 17.422 1 94.88 316 LEU A C 1
ATOM 2360 O O . LEU A 1 316 ? -17.156 45.344 16.469 1 94.88 316 LEU A O 1
ATOM 2364 N N . SER A 1 317 ? -16.781 43.688 18 1 96.31 317 SER A N 1
ATOM 2365 C CA . SER A 1 317 ? -17.766 42.781 17.391 1 96.31 317 SER A CA 1
ATOM 2366 C C . SER A 1 317 ? -18.578 42.062 18.438 1 96.31 317 SER A C 1
ATOM 2368 O O . SER A 1 317 ? -18.062 41.719 19.5 1 96.31 317 SER A O 1
ATOM 2370 N N . ASP A 1 318 ? -19.828 41.688 18.031 1 96.12 318 ASP A N 1
ATOM 2371 C CA . ASP A 1 318 ? -20.688 40.875 18.891 1 96.12 318 ASP A CA 1
ATOM 2372 C C . ASP A 1 318 ? -20.5 39.406 18.609 1 96.12 318 ASP A C 1
ATOM 2374 O O . ASP A 1 318 ? -21.062 38.531 19.312 1 96.12 318 ASP A O 1
ATOM 2378 N N . ASN A 1 319 ? -19.703 39.062 17.672 1 97.56 319 ASN A N 1
ATOM 2379 C CA . ASN A 1 319 ? -19.516 37.688 17.25 1 97.56 319 ASN A CA 1
ATOM 2380 C C . ASN A 1 319 ? -18.125 37.156 17.641 1 97.56 319 ASN A C 1
ATOM 2382 O O . ASN A 1 319 ? -17.312 36.844 16.766 1 97.56 319 ASN A O 1
ATOM 2386 N N . VAL A 1 320 ? -17.891 37.062 18.984 1 98.31 320 VAL A N 1
ATOM 2387 C CA . VAL A 1 320 ? -16.594 36.625 19.5 1 98.31 320 VAL A CA 1
ATOM 2388 C C . VAL A 1 320 ? -16.766 35.375 20.328 1 98.31 320 VAL A C 1
ATOM 2390 O O . VAL A 1 320 ? -17.562 35.344 21.266 1 98.31 320 VAL A O 1
ATOM 2393 N N . GLU A 1 321 ? -16.109 34.344 19.938 1 98.44 321 GLU A N 1
ATOM 2394 C CA . GLU A 1 321 ? -16.062 33.094 20.688 1 98.44 321 GLU A CA 1
ATOM 2395 C C . GLU A 1 321 ? -14.711 32.906 21.359 1 98.44 321 GLU A C 1
ATOM 2397 O O . GLU A 1 321 ? -13.695 32.719 20.688 1 98.44 321 GLU A O 1
ATOM 2402 N N . ASP A 1 322 ? -14.625 32.875 22.656 1 97.5 322 ASP A N 1
ATOM 2403 C CA . ASP A 1 322 ? -13.344 32.844 23.375 1 97.5 322 ASP A CA 1
ATOM 2404 C C . ASP A 1 322 ? -13.086 31.469 23.969 1 97.5 322 ASP A C 1
ATOM 2406 O O . ASP A 1 322 ? -12.203 31.312 24.812 1 97.5 322 ASP A O 1
ATOM 2410 N N . GLU A 1 323 ? -13.859 30.438 23.562 1 97.56 323 GLU A N 1
ATOM 2411 C CA . GLU A 1 323 ? -13.664 29.047 23.969 1 97.56 323 GLU A CA 1
ATOM 2412 C C . GLU A 1 323 ? -13.969 28.094 22.828 1 97.56 323 GLU A C 1
ATOM 2414 O O . GLU A 1 323 ? -14.766 27.172 22.984 1 97.56 323 GLU A O 1
ATOM 2419 N N . ILE A 1 324 ? -13.352 28.422 21.719 1 96.75 324 ILE A N 1
ATOM 2420 C CA . ILE A 1 324 ? -13.586 27.547 20.578 1 96.75 324 ILE A CA 1
ATOM 2421 C C . ILE A 1 324 ? -12.852 26.219 20.781 1 96.75 324 ILE A C 1
ATOM 2423 O O . ILE A 1 324 ? -11.953 26.125 21.625 1 96.75 324 ILE A O 1
ATOM 2427 N N . GLU A 1 325 ? -13.305 25.203 20.078 1 94.5 325 GLU A N 1
ATOM 2428 C CA . GLU A 1 325 ? -12.586 23.938 20.078 1 94.5 325 GLU A CA 1
ATOM 2429 C C . GLU A 1 325 ? -11.211 24.078 19.422 1 94.5 325 GLU A C 1
ATOM 2431 O O . GLU A 1 325 ? -11.078 24.766 18.391 1 94.5 325 GLU A O 1
ATOM 2436 N N . PRO A 1 326 ? -10.211 23.516 20.047 1 95.19 326 PRO A N 1
ATOM 2437 C CA . PRO A 1 326 ? -8.906 23.547 19.391 1 95.19 326 PRO A CA 1
ATOM 2438 C C . PRO A 1 326 ? -8.922 22.859 18.031 1 95.19 326 PRO A C 1
ATOM 2440 O O . PRO A 1 326 ? -9.773 22.016 17.766 1 95.19 326 PRO A O 1
ATOM 2443 N N . VAL A 1 327 ? -8.008 23.328 17.266 1 92.38 327 VAL A N 1
ATOM 2444 C CA . VAL A 1 327 ? -7.859 22.75 15.93 1 92.38 327 VAL A CA 1
ATOM 2445 C C . VAL A 1 327 ? -6.641 21.828 15.898 1 92.38 327 VAL A C 1
ATOM 2447 O O . VAL A 1 327 ? -5.602 22.141 16.484 1 92.38 327 VAL A O 1
ATOM 2450 N N . MET A 1 328 ? -6.707 20.734 15.164 1 91.75 328 MET A N 1
ATOM 2451 C CA . MET A 1 328 ? -5.645 19.734 15.203 1 91.75 328 MET A CA 1
ATOM 2452 C C . MET A 1 328 ? -4.641 19.969 14.078 1 91.75 328 MET A C 1
ATOM 2454 O O . MET A 1 328 ? -3.795 19.109 13.812 1 91.75 328 MET A O 1
ATOM 2458 N N . ALA A 1 329 ? -4.75 21.125 13.445 1 89.88 329 ALA A N 1
ATOM 2459 C CA . ALA A 1 329 ? -3.723 21.562 12.508 1 89.88 329 ALA A CA 1
ATOM 2460 C C . ALA A 1 329 ? -2.611 22.328 13.234 1 89.88 329 ALA A C 1
ATOM 2462 O O . ALA A 1 329 ? -2.773 22.719 14.383 1 89.88 329 ALA A O 1
ATOM 2463 N N . GLY A 1 330 ? -1.456 22.406 12.5 1 92.38 330 GLY A N 1
ATOM 2464 C CA . GLY A 1 330 ? -0.316 23.078 13.109 1 92.38 330 GLY A CA 1
ATOM 2465 C C . GLY A 1 330 ? -0.105 24.484 12.594 1 92.38 330 GLY A C 1
ATOM 2466 O O . GLY A 1 330 ? -0.636 24.859 11.547 1 92.38 330 GLY A O 1
ATOM 2467 N N . GLU A 1 331 ? 0.604 25.234 13.305 1 95.94 331 GLU A N 1
ATOM 2468 C CA . GLU A 1 331 ? 0.951 26.625 13.031 1 95.94 331 GLU A CA 1
ATOM 2469 C C . GLU A 1 331 ? 2.254 27.016 13.719 1 95.94 331 GLU A C 1
ATOM 2471 O O . GLU A 1 331 ? 2.455 26.719 14.898 1 95.94 331 GLU A O 1
ATOM 2476 N N . ASP A 1 332 ? 3.139 27.656 12.914 1 97.31 332 ASP A N 1
ATOM 2477 C CA . ASP A 1 332 ? 4.457 27.922 13.484 1 97.31 332 ASP A CA 1
ATOM 2478 C C . ASP A 1 332 ? 4.441 29.156 14.375 1 97.31 332 ASP A C 1
ATOM 2480 O O . ASP A 1 332 ? 5.453 29.5 14.992 1 97.31 332 ASP A O 1
ATOM 2484 N N . PHE A 1 333 ? 3.262 29.828 14.523 1 98.5 333 PHE A N 1
ATOM 2485 C CA . PHE A 1 333 ? 3.107 30.906 15.484 1 98.5 333 PHE A CA 1
ATOM 2486 C C . PHE A 1 333 ? 3.506 30.453 16.891 1 98.5 333 PHE A C 1
ATOM 2488 O O . PHE A 1 333 ? 3.824 31.266 17.75 1 98.5 333 PHE A O 1
ATOM 2495 N N . SER A 1 334 ? 3.5 29.188 17.094 1 98.38 334 SER A N 1
ATOM 2496 C CA . SER A 1 334 ? 3.867 28.594 18.375 1 98.38 334 SER A CA 1
ATOM 2497 C C . SER A 1 334 ? 5.27 29.016 18.812 1 98.38 334 SER A C 1
ATOM 2499 O O . SER A 1 334 ? 5.535 29.203 20 1 98.38 334 SER A O 1
ATOM 2501 N N . TYR A 1 335 ? 6.172 29.25 17.859 1 98.25 335 TYR A N 1
ATOM 2502 C CA . TYR A 1 335 ? 7.539 29.641 18.203 1 98.25 335 TYR A CA 1
ATOM 2503 C C . TYR A 1 335 ? 7.57 31.016 18.875 1 98.25 335 TYR A C 1
ATOM 2505 O O . TYR A 1 335 ? 8.383 31.25 19.766 1 98.25 335 TYR A O 1
ATOM 2513 N N . TYR A 1 336 ? 6.719 31.906 18.469 1 98.75 336 TYR A N 1
ATOM 2514 C CA . TYR A 1 336 ? 6.621 33.219 19.109 1 98.75 336 TYR A CA 1
ATOM 2515 C C . TYR A 1 336 ? 6.086 33.062 20.531 1 98.75 336 TYR A C 1
ATOM 2517 O O . TYR A 1 336 ? 6.633 33.656 21.469 1 98.75 336 TYR A O 1
ATOM 2525 N N . LEU A 1 337 ? 5.082 32.281 20.625 1 98.5 337 LEU A N 1
ATOM 2526 C CA . LEU A 1 337 ? 4.387 32.125 21.906 1 98.5 337 LEU A CA 1
ATOM 2527 C C . LEU A 1 337 ? 5.266 31.406 22.922 1 98.5 337 LEU A C 1
ATOM 2529 O O . LEU A 1 337 ? 5.047 31.531 24.125 1 98.5 337 LEU A O 1
ATOM 2533 N N . ASN A 1 338 ? 6.203 30.688 22.453 1 97.75 338 ASN A N 1
ATOM 2534 C CA . ASN A 1 338 ? 7.156 30.031 23.344 1 97.75 338 ASN A CA 1
ATOM 2535 C C . ASN A 1 338 ? 8.117 31.047 23.969 1 97.75 338 ASN A C 1
ATOM 2537 O O . ASN A 1 338 ? 8.789 30.734 24.953 1 97.75 338 ASN A O 1
ATOM 2541 N N . GLU A 1 339 ? 8.227 32.25 23.438 1 98.31 339 GLU A N 1
ATOM 2542 C CA . GLU A 1 339 ? 9.203 33.219 23.875 1 98.31 339 GLU A CA 1
ATOM 2543 C C . GLU A 1 339 ? 8.539 34.344 24.703 1 98.31 339 GLU A C 1
ATOM 2545 O O . GLU A 1 339 ? 9.117 34.812 25.672 1 98.31 339 GLU A O 1
ATOM 2550 N N . VAL A 1 340 ? 7.363 34.781 24.312 1 98.38 340 VAL A N 1
ATOM 2551 C CA . VAL A 1 340 ? 6.633 35.844 25 1 98.38 340 VAL A CA 1
ATOM 2552 C C . VAL A 1 340 ? 5.148 35.5 25.062 1 98.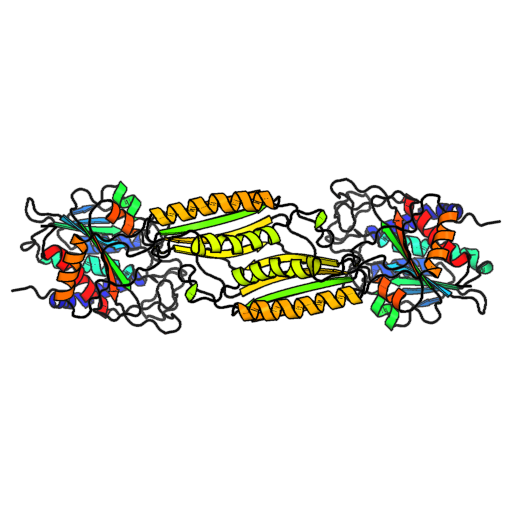38 340 VAL A C 1
ATOM 2554 O O . VAL A 1 340 ? 4.648 34.75 24.219 1 98.38 340 VAL A O 1
ATOM 2557 N N . PRO A 1 341 ? 4.449 35.969 26.062 1 98.38 341 PRO A N 1
ATOM 2558 C CA . PRO A 1 341 ? 3.006 35.75 26.062 1 98.38 341 PRO A CA 1
ATOM 2559 C C . PRO A 1 341 ? 2.309 36.312 24.844 1 98.38 341 PRO A C 1
ATOM 2561 O O . PRO A 1 341 ? 2.812 37.281 24.234 1 98.38 341 PRO A O 1
ATOM 2564 N N . GLY A 1 342 ? 1.206 35.75 24.516 1 98.38 342 GLY A N 1
ATOM 2565 C CA . GLY A 1 342 ? 0.459 36.219 23.359 1 98.38 342 GLY A CA 1
ATOM 2566 C C . GLY A 1 342 ? -0.798 35.406 23.094 1 98.38 342 GLY A C 1
ATOM 2567 O O . GLY A 1 342 ? -1.253 34.656 23.953 1 98.38 342 GLY A O 1
ATOM 2568 N N . CYS A 1 343 ? -1.371 35.719 21.906 1 98.5 343 CYS A N 1
ATOM 2569 C CA . CYS A 1 343 ? -2.637 35.094 21.531 1 98.5 343 CYS A CA 1
ATOM 2570 C C . CYS A 1 343 ? -2.793 35.062 20.016 1 98.5 343 CYS A C 1
ATOM 2572 O O . CYS A 1 343 ? -2.584 36.062 19.328 1 98.5 343 CYS A O 1
ATOM 2574 N N . PHE A 1 344 ? -3.047 33.875 19.562 1 98.62 344 PHE A N 1
ATOM 2575 C CA . PHE A 1 344 ? -3.406 33.656 18.172 1 98.62 344 PHE A CA 1
ATOM 2576 C C . PHE A 1 344 ? -4.922 33.594 18 1 98.62 344 PHE A C 1
ATOM 2578 O O . PHE A 1 344 ? -5.629 33.031 18.844 1 98.62 344 PHE A O 1
ATOM 2585 N N . ILE A 1 345 ? -5.441 34.281 16.953 1 98.69 345 ILE A N 1
ATOM 2586 C CA . ILE A 1 345 ? -6.875 34.5 16.812 1 98.69 345 ILE A CA 1
ATOM 2587 C C . ILE A 1 345 ? -7.336 34.094 15.414 1 98.69 345 ILE A C 1
ATOM 2589 O O . ILE A 1 345 ? -6.676 34.375 14.422 1 98.69 345 ILE A O 1
ATOM 2593 N N . PHE A 1 346 ? -8.453 33.375 15.406 1 98.44 346 PHE A N 1
ATOM 2594 C CA . PHE A 1 346 ? -9.086 33.094 14.133 1 98.44 346 PHE A CA 1
ATOM 2595 C C . PHE A 1 346 ? -10.086 34.188 13.758 1 98.44 346 PHE A C 1
ATOM 2597 O O . PHE A 1 346 ? -10.766 34.75 14.633 1 98.44 346 PHE A O 1
ATOM 2604 N N . MET A 1 347 ? -10.109 34.5 12.531 1 98.19 347 MET A N 1
ATOM 2605 C CA . MET A 1 347 ? -11.008 35.531 12.008 1 98.19 347 MET A CA 1
ATOM 2606 C C . MET A 1 347 ? -11.867 34.969 10.883 1 98.19 347 MET A C 1
ATOM 2608 O O . MET A 1 347 ? -11.344 34.406 9.922 1 98.19 347 MET A O 1
ATOM 2612 N N . GLY A 1 348 ? -13.172 35.188 10.992 1 97.12 348 GLY A N 1
ATOM 2613 C CA . GLY A 1 348 ? -14.07 34.719 9.945 1 97.12 348 GLY A CA 1
ATOM 2614 C C . GLY A 1 348 ? -13.812 35.375 8.609 1 97.12 348 GLY A C 1
ATOM 2615 O O . GLY A 1 348 ? -13.539 36.594 8.547 1 97.12 348 GLY A O 1
ATOM 2616 N N . CYS A 1 349 ? -13.953 34.531 7.574 1 95.19 349 CYS A N 1
ATOM 2617 C CA . CYS A 1 349 ? -13.672 35.094 6.254 1 95.19 349 CYS A CA 1
ATOM 2618 C C . CYS A 1 349 ? -14.664 34.562 5.223 1 95.19 349 CYS A C 1
ATOM 2620 O O . CYS A 1 349 ? -14.328 34.438 4.039 1 95.19 349 CYS A O 1
ATOM 2622 N N . GLY A 1 350 ? -15.805 34.188 5.707 1 91 350 GLY A N 1
ATOM 2623 C CA . GLY A 1 350 ? -16.875 33.844 4.781 1 91 350 GLY A CA 1
ATOM 2624 C C . GLY A 1 350 ? -17.203 32.375 4.781 1 91 350 GLY A C 1
ATOM 2625 O O . GLY A 1 350 ? -16.594 31.594 5.52 1 91 350 GLY A O 1
ATOM 2626 N N . ALA A 1 351 ? -18.141 32 3.857 1 82.25 351 ALA A N 1
ATOM 2627 C CA . ALA A 1 351 ? -18.75 30.672 3.852 1 82.25 351 ALA A CA 1
ATOM 2628 C C . ALA A 1 351 ? -17.812 29.641 3.234 1 82.25 351 ALA A C 1
ATOM 2630 O O . ALA A 1 351 ? -16.906 30 2.475 1 82.25 351 ALA A O 1
ATOM 2631 N N . CYS A 1 352 ? -17.859 28.547 3.816 1 77.94 352 CYS A N 1
ATOM 2632 C CA . CYS A 1 352 ? -17.266 27.328 3.258 1 77.94 352 CYS A CA 1
ATOM 2633 C C . CYS A 1 352 ? -18.344 26.312 2.908 1 77.94 352 CYS A C 1
ATOM 2635 O O . CYS A 1 352 ? -19.344 26.172 3.625 1 77.94 352 CYS A O 1
ATOM 2637 N N . ASP A 1 353 ? -18.453 25.906 1.641 1 66.62 353 ASP A N 1
ATOM 2638 C CA . ASP A 1 353 ? -19.547 25.016 1.263 1 66.62 353 ASP A CA 1
ATOM 2639 C C . ASP A 1 353 ? -19.344 23.625 1.869 1 66.62 353 ASP A C 1
ATOM 2641 O O . ASP A 1 353 ? -18.328 23.359 2.504 1 66.62 353 ASP A O 1
ATOM 2645 N N . ALA A 1 354 ? -20.484 22.859 1.941 1 54.44 354 ALA A N 1
ATOM 2646 C CA . ALA A 1 354 ? -20.578 21.547 2.566 1 54.44 354 ALA A CA 1
ATOM 2647 C C . ALA A 1 354 ? -19.5 20.609 2.025 1 54.44 354 ALA A C 1
ATOM 2649 O O . ALA A 1 354 ? -19.062 19.688 2.719 1 54.44 354 ALA A O 1
ATOM 2650 N N . GLN A 1 355 ? -19.156 20.797 0.857 1 50.94 355 GLN A N 1
ATOM 2651 C CA . GLN A 1 355 ? -18.203 19.859 0.284 1 50.94 355 GLN A CA 1
ATOM 2652 C C . GLN A 1 355 ? -16.766 20.359 0.491 1 50.94 355 GLN A C 1
ATOM 2654 O O . GLN A 1 355 ? -15.828 19.812 -0.1 1 50.94 355 GLN A O 1
ATOM 2659 N N . GLY A 1 356 ? -16.719 21.25 1.311 1 57.34 356 GLY A N 1
ATOM 2660 C CA . GLY A 1 356 ? -15.391 21.766 1.646 1 57.34 356 GLY A CA 1
ATOM 2661 C C . GLY A 1 356 ? -14.805 22.656 0.572 1 57.34 356 GLY A C 1
ATOM 2662 O O . GLY A 1 356 ? -13.609 22.938 0.578 1 57.34 356 GLY A O 1
ATOM 2663 N N . GLN A 1 357 ? -15.727 22.797 -0.416 1 60.09 357 GLN A N 1
ATOM 2664 C CA . GLN A 1 357 ? -15.312 23.719 -1.466 1 60.09 357 GLN A CA 1
ATOM 2665 C C . GLN A 1 357 ? -15.133 25.141 -0.916 1 60.09 357 GLN A C 1
ATOM 2667 O O . GLN A 1 357 ? -15.922 25.578 -0.081 1 60.09 357 GLN A O 1
ATOM 2672 N N . GLY A 1 358 ? -13.75 25.453 -0.699 1 68.44 358 GLY A N 1
ATOM 2673 C CA . GLY A 1 358 ? -13.422 26.781 -0.225 1 68.44 358 GLY A CA 1
ATOM 2674 C C . GLY A 1 358 ? -12.648 26.781 1.081 1 68.44 358 GLY A C 1
ATOM 2675 O O . GLY A 1 358 ? -12.375 27.844 1.651 1 68.44 358 GLY A O 1
ATOM 2676 N N . GLY A 1 359 ? -12.398 25.594 1.548 1 83.5 359 GLY A N 1
ATOM 2677 C CA . GLY A 1 359 ? -11.609 25.516 2.764 1 83.5 359 GLY A CA 1
ATOM 2678 C C . GLY A 1 359 ? -10.133 25.812 2.535 1 83.5 359 GLY A C 1
ATOM 2679 O O . GLY A 1 359 ? -9.695 25.953 1.392 1 83.5 359 GLY A O 1
ATOM 2680 N N . LEU A 1 360 ? -9.484 25.969 3.627 1 89.12 360 LEU A N 1
ATOM 2681 C CA . LEU A 1 360 ? -8.047 26.219 3.545 1 89.12 360 LEU A CA 1
ATOM 2682 C C . LEU A 1 360 ? -7.352 25.125 2.756 1 89.12 360 LEU A C 1
ATOM 2684 O O . LEU A 1 360 ? -7.746 23.953 2.826 1 89.12 360 LEU A O 1
ATOM 2688 N N . HIS A 1 361 ? -6.41 25.484 1.952 1 87.94 361 HIS A N 1
ATOM 2689 C CA . HIS A 1 361 ? -5.574 24.578 1.172 1 87.94 361 HIS A CA 1
ATOM 2690 C C . HIS A 1 361 ? -6.379 23.906 0.064 1 87.94 361 HIS A C 1
ATOM 2692 O O . HIS A 1 361 ? -5.965 22.875 -0.472 1 87.94 361 HIS A O 1
ATOM 2698 N N . ASN A 1 362 ? -7.512 24.422 -0.222 1 88.06 362 ASN A N 1
ATOM 2699 C CA . ASN A 1 362 ? -8.328 24 -1.359 1 88.06 362 ASN A CA 1
ATOM 2700 C C . ASN A 1 362 ? -8.094 24.891 -2.576 1 88.06 362 ASN A C 1
ATOM 2702 O O . ASN A 1 362 ? -7.969 26.109 -2.443 1 88.06 362 ASN A O 1
ATOM 2706 N N . SER A 1 363 ? -8.062 24.234 -3.715 1 90.62 363 SER A N 1
ATOM 2707 C CA . SER A 1 363 ? -7.773 24.984 -4.941 1 90.62 363 SER A CA 1
ATOM 2708 C C . SER A 1 363 ? -8.859 26.016 -5.23 1 90.62 363 SER A C 1
ATOM 2710 O O . SER A 1 363 ? -8.633 26.953 -5.988 1 90.62 363 SER A O 1
ATOM 2712 N N . CYS A 1 364 ? -10.008 25.875 -4.578 1 90.12 364 CYS A N 1
ATOM 2713 C CA . CYS A 1 364 ? -11.125 26.781 -4.828 1 90.12 364 CYS A CA 1
ATOM 2714 C C . CYS A 1 364 ? -11.328 27.734 -3.654 1 90.12 364 CYS A C 1
ATOM 2716 O O . CYS A 1 364 ? -12.383 28.375 -3.543 1 90.12 364 CYS A O 1
ATOM 2718 N N . PHE A 1 365 ? -10.398 27.891 -2.779 1 92.31 365 PHE A N 1
ATOM 2719 C CA . PHE A 1 365 ? -10.5 28.781 -1.629 1 92.31 365 PHE A CA 1
ATOM 2720 C C . PHE A 1 365 ? -10.766 30.219 -2.074 1 92.31 365 PHE A C 1
ATOM 2722 O O . PHE A 1 365 ? -10.086 30.734 -2.965 1 92.31 365 PHE A O 1
ATOM 2729 N N . ARG A 1 366 ? -11.789 30.812 -1.411 1 91.19 366 ARG A N 1
ATOM 2730 C CA . ARG A 1 366 ? -12.141 32.219 -1.587 1 91.19 366 ARG A CA 1
ATOM 2731 C C . ARG A 1 366 ? -12.414 32.875 -0.244 1 91.19 366 ARG A C 1
ATOM 2733 O O . ARG A 1 366 ? -13 32.281 0.65 1 91.19 366 ARG A O 1
ATOM 2740 N N . LEU A 1 367 ? -11.906 34.031 -0.13 1 91.5 367 LEU A N 1
ATOM 2741 C CA . LEU A 1 367 ? -12.188 34.75 1.111 1 91.5 367 LEU A CA 1
ATOM 2742 C C . LEU A 1 367 ? -13.078 35.938 0.854 1 91.5 367 LEU A C 1
ATOM 2744 O O . LEU A 1 367 ? -12.969 36.594 -0.188 1 91.5 367 LEU A O 1
ATOM 2748 N N . ASP A 1 368 ? -14.023 36.188 1.739 1 93.75 368 ASP A N 1
ATOM 2749 C CA . ASP A 1 368 ? -14.836 37.406 1.754 1 93.75 368 ASP A CA 1
ATOM 2750 C C . ASP A 1 368 ? -14.008 38.594 2.195 1 93.75 368 ASP A C 1
ATOM 2752 O O . ASP A 1 368 ? -13.719 38.75 3.383 1 93.75 368 ASP A O 1
ATOM 2756 N N . GLU A 1 369 ? -13.75 39.531 1.3 1 96 369 GLU A N 1
ATOM 2757 C CA . GLU A 1 369 ? -12.836 40.625 1.571 1 96 369 GLU A CA 1
ATOM 2758 C C . GLU A 1 369 ? -13.438 41.594 2.572 1 96 369 GLU A C 1
ATOM 2760 O O . GLU A 1 369 ? -12.727 42.469 3.109 1 96 369 GLU A O 1
ATOM 2765 N N . ASP A 1 370 ? -14.672 41.375 2.904 1 95.62 370 ASP A N 1
ATOM 2766 C CA . ASP A 1 370 ? -15.289 42.219 3.939 1 95.62 370 ASP A CA 1
ATOM 2767 C C . ASP A 1 370 ? -14.688 41.906 5.312 1 95.62 370 ASP A C 1
ATOM 2769 O O . ASP A 1 370 ? -14.898 42.656 6.262 1 95.62 370 ASP A O 1
ATOM 2773 N N . CYS A 1 371 ? -13.891 40.875 5.395 1 97.25 371 CYS A N 1
ATOM 2774 C CA . CYS A 1 371 ? -13.273 40.562 6.672 1 97.25 371 CYS A CA 1
ATOM 2775 C C . CYS A 1 371 ? -12.047 41.438 6.922 1 97.25 371 CYS A C 1
ATOM 2777 O O . CYS A 1 371 ? -11.578 41.531 8.062 1 97.25 371 CYS A O 1
ATOM 2779 N N . LEU A 1 372 ? -11.492 42.094 5.887 1 98.44 372 LEU A N 1
ATOM 2780 C CA . LEU A 1 372 ? -10.211 42.781 5.957 1 98.44 372 LEU A CA 1
ATOM 2781 C C . LEU A 1 372 ? -10.258 43.906 6.973 1 98.44 372 LEU A C 1
ATOM 2783 O O . LEU A 1 372 ? -9.383 44.031 7.836 1 98.44 372 LEU A O 1
ATOM 2787 N N . PRO A 1 373 ? -11.352 44.719 6.988 1 98.06 373 PRO A N 1
ATOM 2788 C CA . PRO A 1 373 ? -11.375 45.812 7.969 1 98.06 373 PRO A CA 1
ATOM 2789 C C . PRO A 1 373 ? -11.445 45.312 9.406 1 98.06 373 PRO A C 1
ATOM 2791 O O . PRO A 1 373 ? -10.906 45.938 10.312 1 98.06 373 PRO A O 1
ATOM 2794 N N . TRP A 1 374 ? -12.055 44.219 9.57 1 97.88 374 TRP A N 1
ATOM 2795 C CA . TRP A 1 374 ? -12.141 43.625 10.906 1 97.88 374 TRP A CA 1
ATOM 2796 C C . TRP A 1 374 ? -10.758 43.219 11.406 1 97.88 374 TRP A C 1
ATOM 2798 O O . TRP A 1 374 ? -10.43 43.438 12.578 1 97.88 374 TRP A O 1
ATOM 2808 N N . GLY A 1 375 ? -9.984 42.656 10.555 1 98.56 375 GLY A N 1
ATOM 2809 C CA . GLY A 1 375 ? -8.625 42.312 10.922 1 98.56 375 GLY A CA 1
ATOM 2810 C C . GLY A 1 375 ? -7.762 43.5 11.25 1 98.56 375 GLY A C 1
ATOM 2811 O O . GLY A 1 375 ? -7.023 43.5 12.242 1 98.56 375 GLY A O 1
ATOM 2812 N N . VAL A 1 376 ? -7.867 44.531 10.422 1 98.31 376 VAL A N 1
ATOM 2813 C CA . VAL A 1 376 ? -7.109 45.75 10.641 1 98.31 376 VAL A CA 1
ATOM 2814 C C . VAL A 1 376 ? -7.477 46.344 11.992 1 98.31 376 VAL A C 1
ATOM 2816 O O . VAL A 1 376 ? -6.594 46.688 12.789 1 98.31 376 VAL A O 1
ATOM 2819 N N . ALA A 1 377 ? -8.758 46.438 12.258 1 97.62 377 ALA A N 1
ATOM 2820 C CA . ALA A 1 377 ? -9.25 47.031 13.508 1 97.62 377 ALA A CA 1
ATOM 2821 C C . ALA A 1 377 ? -8.789 46.188 14.711 1 97.62 377 ALA A C 1
ATOM 2823 O O . ALA A 1 377 ? -8.391 46.75 15.734 1 97.62 377 ALA A O 1
ATOM 2824 N N . ALA A 1 378 ? -8.844 44.938 14.562 1 97.62 378 ALA A N 1
ATOM 2825 C CA . ALA A 1 378 ? -8.469 44.031 15.656 1 97.62 378 ALA A CA 1
ATOM 2826 C C . ALA A 1 378 ? -6.988 44.188 16 1 97.62 378 ALA A C 1
ATOM 2828 O O . ALA A 1 378 ? -6.641 44.406 17.172 1 97.62 378 ALA A O 1
ATOM 2829 N N . LEU A 1 379 ? -6.117 44.094 15 1 97.75 379 LEU A N 1
ATOM 2830 C CA . LEU A 1 379 ? -4.684 44.188 15.242 1 97.75 379 LEU A CA 1
ATOM 2831 C C . LEU A 1 379 ? -4.312 45.562 15.789 1 97.75 379 LEU A C 1
ATOM 2833 O O . LEU A 1 379 ? -3.553 45.688 16.75 1 97.75 379 LEU A O 1
ATOM 2837 N N . ALA A 1 380 ? -4.875 46.594 15.211 1 96.25 380 ALA A N 1
ATOM 2838 C CA . ALA A 1 380 ? -4.594 47.938 15.688 1 96.25 380 ALA A CA 1
ATOM 2839 C C . ALA A 1 380 ? -5.09 48.125 17.109 1 96.25 380 ALA A C 1
ATOM 2841 O O . ALA A 1 380 ? -4.426 48.781 17.922 1 96.25 380 ALA A O 1
ATOM 2842 N N . GLY A 1 381 ? -6.242 47.594 17.359 1 95.06 381 GLY A N 1
ATOM 2843 C CA . GLY A 1 381 ? -6.84 47.719 18.688 1 95.06 381 GLY A CA 1
ATOM 2844 C C . GLY A 1 381 ? -6.035 47.062 19.781 1 95.06 381 GLY A C 1
ATOM 2845 O O . GLY A 1 381 ? -6.02 47.531 20.922 1 95.06 381 GLY A O 1
ATOM 2846 N N . LEU A 1 382 ? -5.375 46 19.5 1 93.88 382 LEU A N 1
ATOM 2847 C CA . LEU A 1 382 ? -4.582 45.25 20.469 1 93.88 382 LEU A CA 1
ATOM 2848 C C . LEU A 1 382 ? -3.4 46.094 20.953 1 93.88 382 LEU A C 1
ATOM 2850 O O . LEU A 1 382 ? -2.934 45.906 22.078 1 93.88 382 LEU A O 1
ATOM 2854 N N . VAL A 1 383 ? -2.951 46.969 20.156 1 92.06 383 VAL A N 1
ATOM 2855 C CA . VAL A 1 383 ? -1.832 47.844 20.516 1 92.06 383 VAL A CA 1
ATOM 2856 C C . VAL A 1 383 ? -2.336 49.031 21.312 1 92.06 383 VAL A C 1
ATOM 2858 O O . VAL A 1 383 ? -1.708 49.438 22.297 1 92.06 383 VAL A O 1
ATOM 2861 N N . ARG A 1 384 ? -3.439 49.594 20.906 1 85.44 384 ARG A N 1
ATOM 2862 C CA . ARG A 1 384 ? -3.957 50.844 21.5 1 85.44 384 ARG A CA 1
ATOM 2863 C C . ARG A 1 384 ? -4.367 50.594 22.953 1 85.44 384 ARG A C 1
ATOM 2865 O O . ARG A 1 384 ? -4.285 51.5 23.781 1 85.44 384 ARG A O 1
ATOM 2872 N N . ARG A 1 385 ? -4.973 49.531 23.188 1 72.5 385 ARG A N 1
ATOM 2873 C CA . ARG A 1 385 ? -5.402 49.281 24.562 1 72.5 385 ARG A CA 1
ATOM 2874 C C . ARG A 1 385 ? -4.203 49.031 25.469 1 72.5 385 ARG A C 1
ATOM 2876 O O . ARG A 1 385 ? -4.316 49.156 26.688 1 72.5 385 ARG A O 1
ATOM 2883 N N . GLY A 1 386 ? -3.111 49.188 25.062 1 63.62 386 GLY A N 1
ATOM 2884 C CA . GLY A 1 386 ? -1.896 49.156 25.859 1 63.62 386 GLY A CA 1
ATOM 2885 C C . GLY A 1 386 ? -1.367 47.75 26.094 1 63.62 386 GLY A C 1
ATOM 2886 O O . GLY A 1 386 ? -1.979 46.781 25.656 1 63.62 386 GLY A O 1
ATOM 2887 N N . GLY A 1 387 ? -0.074 47.562 26.422 1 54.34 387 GLY A N 1
ATOM 2888 C CA . GLY A 1 387 ? 0.648 46.344 26.766 1 54.34 387 GLY A CA 1
ATOM 2889 C C . GLY A 1 387 ? 0.156 45.688 28.031 1 54.34 387 GLY A C 1
ATOM 2890 O O . GLY A 1 387 ? -0.804 46.188 28.656 1 54.34 387 GLY A O 1
ATOM 2891 N N . PRO A 1 388 ? 0.71 44.406 28.359 1 46.81 388 PRO A N 1
ATOM 2892 C CA . PRO A 1 388 ? 0.395 43.781 29.656 1 46.81 388 PRO A CA 1
ATOM 2893 C C . PRO A 1 388 ? 0.47 44.781 30.812 1 46.81 388 PRO A C 1
ATOM 2895 O O . PRO A 1 388 ? 1.278 45.719 30.781 1 46.81 388 PRO A O 1
ATOM 2898 N N . ALA A 1 389 ? -0.637 45.188 31.375 1 40.97 389 ALA A N 1
ATOM 2899 C CA . ALA A 1 389 ? -0.482 45.906 32.625 1 40.97 389 ALA A CA 1
ATOM 2900 C C . ALA A 1 389 ? 0.454 45.156 33.594 1 40.97 389 ALA A C 1
ATOM 2902 O O . ALA A 1 389 ? 0.428 43.938 33.656 1 40.97 389 ALA A O 1
ATOM 2903 N N . MET B 1 1 ? 14.539 -59.188 -25.891 1 36.31 1 MET B N 1
ATOM 2904 C CA . MET B 1 1 ? 15.586 -58.469 -25.172 1 36.31 1 MET B CA 1
ATOM 2905 C C . MET B 1 1 ? 15.07 -57.125 -24.641 1 36.31 1 MET B C 1
ATOM 2907 O O . MET B 1 1 ? 14.414 -56.375 -25.375 1 36.31 1 MET B O 1
ATOM 2911 N N . SER B 1 2 ? 14.859 -57.062 -23.406 1 48.28 2 SER B N 1
ATOM 2912 C CA . SER B 1 2 ? 14.305 -55.844 -22.812 1 48.28 2 SER B CA 1
ATOM 2913 C C . SER B 1 2 ? 15.023 -54.594 -23.312 1 48.28 2 SER B C 1
ATOM 2915 O O . SER B 1 2 ? 16.25 -54.5 -23.188 1 48.28 2 SER B O 1
ATOM 2917 N N . THR B 1 3 ? 14.547 -53.969 -24.438 1 63.44 3 THR B N 1
ATOM 2918 C CA . THR B 1 3 ? 15.156 -52.812 -25.109 1 63.44 3 THR B CA 1
ATOM 2919 C C . THR B 1 3 ? 15.609 -51.781 -24.078 1 63.44 3 THR B C 1
ATOM 2921 O O . THR B 1 3 ? 14.82 -51.344 -23.234 1 63.44 3 THR B O 1
ATOM 2924 N N . ASN B 1 4 ? 17.016 -51.656 -24.016 1 85.81 4 ASN B N 1
ATOM 2925 C CA . ASN B 1 4 ? 17.609 -50.625 -23.156 1 85.81 4 ASN B CA 1
ATOM 2926 C C . ASN B 1 4 ? 17.25 -49.219 -23.641 1 85.81 4 ASN B C 1
ATOM 2928 O O . ASN B 1 4 ? 18 -48.625 -24.422 1 85.81 4 ASN B O 1
ATOM 2932 N N . LEU B 1 5 ? 16.125 -48.844 -23.312 1 91.31 5 LEU B N 1
ATOM 2933 C CA . LEU B 1 5 ? 15.578 -47.562 -23.766 1 91.31 5 LEU B CA 1
ATOM 2934 C C . LEU B 1 5 ? 16.531 -46.438 -23.484 1 91.31 5 LEU B C 1
ATOM 2936 O O . LEU B 1 5 ? 16.641 -45.5 -24.281 1 91.31 5 LEU B O 1
ATOM 2940 N N . LEU B 1 6 ? 17.234 -46.5 -22.406 1 94.94 6 LEU B N 1
ATOM 2941 C CA . LEU B 1 6 ? 18.156 -45.438 -22.047 1 94.94 6 LEU B CA 1
ATOM 2942 C C . LEU B 1 6 ? 19.344 -45.406 -23.016 1 94.94 6 LEU B C 1
ATOM 2944 O O . LEU B 1 6 ? 19.797 -44.344 -23.406 1 94.94 6 LEU B O 1
ATOM 2948 N N . ALA B 1 7 ? 19.797 -46.594 -23.375 1 95.12 7 ALA B N 1
ATOM 2949 C CA . ALA B 1 7 ? 20.891 -46.688 -24.344 1 95.12 7 ALA B CA 1
ATOM 2950 C C . ALA B 1 7 ? 20.469 -46.125 -25.703 1 95.12 7 ALA B C 1
ATOM 2952 O O . ALA B 1 7 ? 21.234 -45.406 -26.344 1 95.12 7 ALA B O 1
ATOM 2953 N N . LEU B 1 8 ? 19.297 -46.469 -26.109 1 94.44 8 LEU B N 1
ATOM 2954 C CA . LEU B 1 8 ? 18.781 -45.969 -27.375 1 94.44 8 LEU B CA 1
ATOM 2955 C C . LEU B 1 8 ? 18.594 -44.438 -27.312 1 94.44 8 LEU B C 1
ATOM 2957 O O . LEU B 1 8 ? 18.875 -43.75 -28.297 1 94.44 8 LEU B O 1
ATOM 2961 N N . ALA B 1 9 ? 18.125 -43.969 -26.219 1 96.38 9 ALA B N 1
ATOM 2962 C CA . ALA B 1 9 ? 17.938 -42.531 -26.031 1 96.38 9 ALA B CA 1
ATOM 2963 C C . ALA B 1 9 ? 19.281 -41.812 -26.062 1 96.38 9 ALA B C 1
ATOM 2965 O O . ALA B 1 9 ? 19.391 -40.688 -26.609 1 96.38 9 ALA B O 1
ATOM 2966 N N . LEU B 1 10 ? 20.266 -42.406 -25.484 1 96.5 10 LEU B N 1
ATOM 2967 C CA . LEU B 1 10 ? 21.594 -41.812 -25.438 1 96.5 10 LEU B CA 1
ATOM 2968 C C . LEU B 1 10 ? 22.188 -41.688 -26.844 1 96.5 10 LEU B C 1
ATOM 2970 O O . LEU B 1 10 ? 22.922 -40.75 -27.125 1 96.5 10 LEU B O 1
ATOM 2974 N N . GLU B 1 11 ? 21.797 -42.594 -27.656 1 95.19 11 GLU B N 1
ATOM 2975 C CA . GLU B 1 11 ? 22.281 -42.531 -29.031 1 95.19 11 GLU B CA 1
ATOM 2976 C C . GLU B 1 11 ? 21.75 -41.312 -29.766 1 95.19 11 GLU B C 1
ATOM 2978 O O . GLU B 1 11 ? 22.359 -40.844 -30.734 1 95.19 11 GLU B O 1
ATOM 2983 N N . GLN B 1 12 ? 20.672 -40.812 -29.281 1 94.69 12 GLN B N 1
ATOM 2984 C CA . GLN B 1 12 ? 20.062 -39.656 -29.969 1 94.69 12 GLN B CA 1
ATOM 2985 C C . GLN B 1 12 ? 20.328 -38.375 -29.219 1 94.69 12 GLN B C 1
ATOM 2987 O O . GLN B 1 12 ? 19.766 -37.344 -29.547 1 94.69 12 GLN B O 1
ATOM 2992 N N . LEU B 1 13 ? 21.156 -38.406 -28.25 1 95.69 13 LEU B N 1
ATOM 2993 C CA . LEU B 1 13 ? 21.375 -37.281 -27.359 1 95.69 13 LEU B CA 1
ATOM 2994 C C . LEU B 1 13 ? 21.781 -36.031 -28.156 1 95.69 13 LEU B C 1
ATOM 2996 O O . LEU B 1 13 ? 21.281 -34.938 -27.906 1 95.69 13 LEU B O 1
ATOM 3000 N N . ASP B 1 14 ? 22.688 -36.188 -29.109 1 97.31 14 ASP B N 1
ATOM 3001 C CA . ASP B 1 14 ? 23.172 -35.031 -29.859 1 97.31 14 ASP B CA 1
ATOM 3002 C C . ASP B 1 14 ? 22.047 -34.344 -30.609 1 97.31 14 ASP B C 1
ATOM 3004 O O . ASP B 1 14 ? 21.969 -33.125 -30.641 1 97.31 14 ASP B O 1
ATOM 3008 N N . HIS B 1 15 ? 21.219 -35.188 -31.188 1 97.5 15 HIS B N 1
ATOM 3009 C CA . HIS B 1 15 ? 20.094 -34.625 -31.938 1 97.5 15 HIS B CA 1
ATOM 3010 C C . HIS B 1 15 ? 19.109 -33.938 -31.016 1 97.5 15 HIS B C 1
ATOM 3012 O O . HIS B 1 15 ? 18.688 -32.812 -31.297 1 97.5 15 HIS B O 1
ATOM 3018 N N . VAL B 1 16 ? 18.75 -34.531 -29.922 1 98.44 16 VAL B N 1
ATOM 3019 C CA . VAL B 1 16 ? 17.781 -33.969 -28.969 1 98.44 16 VAL B CA 1
ATOM 3020 C C . VAL B 1 16 ? 18.344 -32.688 -28.375 1 98.44 16 VAL B C 1
ATOM 3022 O O . VAL B 1 16 ? 17.609 -31.688 -28.219 1 98.44 16 VAL B O 1
ATOM 3025 N N . ARG B 1 17 ? 19.578 -32.656 -28.094 1 98.38 17 ARG B N 1
ATOM 3026 C CA . ARG B 1 17 ? 20.266 -31.469 -27.562 1 98.38 17 ARG B CA 1
ATOM 3027 C C . ARG B 1 17 ? 20.234 -30.328 -28.562 1 98.38 17 ARG B C 1
ATOM 3029 O O . ARG B 1 17 ? 19.984 -29.172 -28.188 1 98.38 17 ARG B O 1
ATOM 3036 N N . ALA B 1 18 ? 20.5 -30.625 -29.766 1 98.31 18 ALA B N 1
ATOM 3037 C CA . ALA B 1 18 ? 20.5 -29.609 -30.812 1 98.31 18 ALA B CA 1
ATOM 3038 C C . ALA B 1 18 ? 19.125 -28.969 -30.953 1 98.31 18 ALA B C 1
ATOM 3040 O O . ALA B 1 18 ? 19 -27.766 -31.125 1 98.31 18 ALA B O 1
ATOM 3041 N N . VAL B 1 19 ? 18.125 -29.812 -30.938 1 98.5 19 VAL B N 1
ATOM 3042 C CA . VAL B 1 19 ? 16.75 -29.328 -31.031 1 98.5 19 VAL B CA 1
ATOM 3043 C C . VAL B 1 19 ? 16.438 -28.422 -29.844 1 98.5 19 VAL B C 1
ATOM 3045 O O . VAL B 1 19 ? 15.891 -27.328 -30.016 1 98.5 19 VAL B O 1
ATOM 3048 N N . ARG B 1 20 ? 16.766 -28.844 -28.625 1 98.62 20 ARG B N 1
ATOM 3049 C CA . ARG B 1 20 ? 16.531 -28.062 -27.422 1 98.62 20 ARG B CA 1
ATOM 3050 C C . ARG B 1 20 ? 17.203 -26.703 -27.516 1 98.62 20 ARG B C 1
ATOM 3052 O O . ARG B 1 20 ? 16.594 -25.688 -27.203 1 98.62 20 ARG B O 1
ATOM 3059 N N . ARG B 1 21 ? 18.438 -26.719 -27.984 1 98.44 21 ARG B N 1
ATOM 3060 C CA . ARG B 1 21 ? 19.234 -25.484 -28.016 1 98.44 21 ARG B CA 1
ATOM 3061 C C . ARG B 1 21 ? 18.688 -24.516 -29.062 1 98.44 21 ARG B C 1
ATOM 3063 O O . ARG B 1 21 ? 18.734 -23.297 -28.875 1 98.44 21 ARG B O 1
ATOM 3070 N N . GLU B 1 22 ? 18.188 -25.094 -30.109 1 98.31 22 GLU B N 1
ATOM 3071 C CA . GLU B 1 22 ? 17.516 -24.234 -31.094 1 98.31 22 GLU B CA 1
ATOM 3072 C C . GLU B 1 22 ? 16.281 -23.578 -30.5 1 98.31 22 GLU B C 1
ATOM 3074 O O . GLU B 1 22 ? 16.031 -22.391 -30.703 1 98.31 22 GLU B O 1
ATOM 3079 N N . LEU B 1 23 ? 15.484 -24.344 -29.781 1 98.62 23 LEU B N 1
ATOM 3080 C CA . LEU B 1 23 ? 14.312 -23.812 -29.109 1 98.62 23 LEU B CA 1
ATOM 3081 C C . LEU B 1 23 ? 14.711 -22.766 -28.078 1 98.62 23 LEU B C 1
ATOM 3083 O O . LEU B 1 23 ? 14.055 -21.719 -27.969 1 98.62 23 LEU B O 1
ATOM 3087 N N . HIS B 1 24 ? 15.75 -23.047 -27.344 1 98.5 24 HIS B N 1
ATOM 3088 C CA . HIS B 1 24 ? 16.219 -22.172 -26.266 1 98.5 24 HIS B CA 1
ATOM 3089 C C . HIS B 1 24 ? 16.656 -20.812 -26.797 1 98.5 24 HIS B C 1
ATOM 3091 O O . HIS B 1 24 ? 16.391 -19.781 -26.172 1 98.5 24 HIS B O 1
ATOM 3097 N N . ARG B 1 25 ? 17.266 -20.828 -27.938 1 98.12 25 ARG B N 1
ATOM 3098 C CA . ARG B 1 25 ? 17.828 -19.641 -28.547 1 98.12 25 ARG B CA 1
ATOM 3099 C C . ARG B 1 25 ? 16.719 -18.703 -29.047 1 98.12 25 ARG B C 1
ATOM 3101 O O . ARG B 1 25 ? 16.906 -17.484 -29.094 1 98.12 25 ARG B O 1
ATOM 3108 N N . PHE B 1 26 ? 15.562 -19.312 -29.406 1 98.25 26 PHE B N 1
ATOM 3109 C CA . PHE B 1 26 ? 14.5 -18.5 -29.984 1 98.25 26 PHE B CA 1
ATOM 3110 C C . PHE B 1 26 ? 13.172 -18.766 -29.281 1 98.25 26 PHE B C 1
ATOM 3112 O O . PHE B 1 26 ? 12.203 -19.203 -29.891 1 98.25 26 PHE B O 1
ATOM 3119 N N . PRO B 1 27 ? 13.156 -18.375 -28.016 1 98.38 27 PRO B N 1
ATOM 3120 C CA . PRO B 1 27 ? 11.953 -18.594 -27.203 1 98.38 27 PRO B CA 1
ATOM 3121 C C . PRO B 1 27 ? 10.773 -17.75 -27.656 1 98.38 27 PRO B C 1
ATOM 3123 O O . PRO B 1 27 ? 10.961 -16.594 -28.062 1 98.38 27 PRO B O 1
ATOM 3126 N N . GLU B 1 28 ? 9.578 -18.297 -27.641 1 98.31 28 GLU B N 1
ATOM 3127 C CA . GLU B 1 28 ? 8.328 -17.594 -27.906 1 98.31 28 GLU B CA 1
ATOM 3128 C C . GLU B 1 28 ? 7.348 -17.75 -26.75 1 98.31 28 GLU B C 1
ATOM 3130 O O . GLU B 1 28 ? 7.289 -18.812 -26.109 1 98.31 28 GLU B O 1
ATOM 3135 N N . VAL B 1 29 ? 6.594 -16.75 -26.516 1 97 29 VAL B N 1
ATOM 3136 C CA . VAL B 1 29 ? 5.727 -16.703 -25.344 1 97 29 VAL B CA 1
ATOM 3137 C C . VAL B 1 29 ? 4.266 -16.812 -25.781 1 97 29 VAL B C 1
ATOM 3139 O O . VAL B 1 29 ? 3.9 -16.359 -26.875 1 97 29 VAL B O 1
ATOM 3142 N N . GLY B 1 30 ? 3.457 -17.531 -25.031 1 95.81 30 GLY B N 1
ATOM 3143 C CA . GLY B 1 30 ? 2.014 -17.5 -25.203 1 95.81 30 GLY B CA 1
ATOM 3144 C C . GLY B 1 30 ? 1.502 -18.578 -26.141 1 95.81 30 GLY B C 1
ATOM 3145 O O . GLY B 1 30 ? 1.988 -19.719 -26.109 1 95.81 30 GLY B O 1
ATOM 3146 N N . ALA B 1 31 ? 0.445 -18.25 -26.875 1 96.12 31 ALA B N 1
ATOM 3147 C CA . ALA B 1 31 ? -0.284 -19.234 -27.672 1 96.12 31 ALA B CA 1
ATOM 3148 C C . ALA B 1 31 ? 0.229 -19.266 -29.094 1 96.12 31 ALA B C 1
ATOM 3150 O O . ALA B 1 31 ? 0.153 -20.312 -29.766 1 96.12 31 ALA B O 1
ATOM 3151 N N . GLU B 1 32 ? 0.714 -18.125 -29.516 1 95.5 32 GLU B N 1
ATOM 3152 C CA . GLU B 1 32 ? 1.217 -18.031 -30.891 1 95.5 32 GLU B CA 1
ATOM 3153 C C . GLU B 1 32 ? 2.73 -18.219 -30.938 1 95.5 32 GLU B C 1
ATOM 3155 O O . GLU B 1 32 ? 3.488 -17.297 -30.656 1 95.5 32 GLU B O 1
ATOM 3160 N N . LEU B 1 33 ? 3.07 -19.406 -31.391 1 98.06 33 LEU B N 1
ATOM 3161 C CA . LEU B 1 33 ? 4.477 -19.797 -31.391 1 98.06 33 LEU B CA 1
ATOM 3162 C C . LEU B 1 33 ? 4.926 -20.219 -32.781 1 98.06 33 LEU B C 1
ATOM 3164 O O . LEU B 1 33 ? 5.312 -21.375 -33 1 98.06 33 LEU B O 1
ATOM 3168 N N . PRO B 1 34 ? 5.004 -19.281 -33.688 1 97.81 34 PRO B N 1
ATOM 3169 C CA . PRO B 1 34 ? 5.234 -19.688 -35.062 1 97.81 34 PRO B CA 1
ATOM 3170 C C . PRO B 1 34 ? 6.578 -20.375 -35.281 1 97.81 34 PRO B C 1
ATOM 3172 O O . PRO B 1 34 ? 6.66 -21.375 -36 1 97.81 34 PRO B O 1
ATOM 3175 N N . ARG B 1 35 ? 7.645 -19.891 -34.688 1 98 35 ARG B N 1
ATOM 3176 C CA . ARG B 1 35 ? 8.961 -20.484 -34.875 1 98 35 ARG B CA 1
ATOM 3177 C C . ARG B 1 35 ? 9.047 -21.844 -34.219 1 98 35 ARG B C 1
ATOM 3179 O O . ARG B 1 35 ? 9.602 -22.797 -34.781 1 98 35 ARG B O 1
ATOM 3186 N N . THR B 1 36 ? 8.562 -21.938 -33.031 1 98.62 36 THR B N 1
ATOM 3187 C CA . THR B 1 36 ? 8.57 -23.203 -32.312 1 98.62 36 THR B CA 1
ATOM 3188 C C . THR B 1 36 ? 7.746 -24.25 -33.031 1 98.62 36 THR B C 1
ATOM 3190 O O . THR B 1 36 ? 8.18 -25.406 -33.188 1 98.62 36 THR B O 1
ATOM 3193 N N . ARG B 1 37 ? 6.566 -23.875 -33.5 1 98.44 37 ARG B N 1
ATOM 3194 C CA . ARG B 1 37 ? 5.699 -24.781 -34.25 1 98.44 37 ARG B CA 1
ATOM 3195 C C . ARG B 1 37 ? 6.391 -25.297 -35.5 1 98.44 37 ARG B C 1
ATOM 3197 O O . ARG B 1 37 ? 6.324 -26.484 -35.812 1 98.44 37 ARG B O 1
ATOM 3204 N N . ALA B 1 38 ? 7.008 -24.359 -36.188 1 98.5 38 ALA B N 1
ATOM 3205 C CA . ALA B 1 38 ? 7.711 -24.75 -37.406 1 98.5 38 ALA B CA 1
ATOM 3206 C C . ALA B 1 38 ? 8.789 -25.797 -37.125 1 98.5 38 ALA B C 1
ATOM 3208 O O . ALA B 1 38 ? 8.969 -26.734 -37.875 1 98.5 38 ALA B O 1
ATOM 3209 N N . LEU B 1 39 ? 9.531 -25.578 -36.062 1 98.69 39 LEU B N 1
ATOM 3210 C CA . LEU B 1 39 ? 10.578 -26.531 -35.688 1 98.69 39 LEU B CA 1
ATOM 3211 C C . LEU B 1 39 ? 9.984 -27.891 -35.375 1 98.69 39 LEU B C 1
ATOM 3213 O O . LEU B 1 39 ? 10.5 -28.922 -35.812 1 98.69 39 LEU B O 1
ATOM 3217 N N . VAL B 1 40 ? 8.922 -27.938 -34.562 1 98.81 40 VAL B N 1
ATOM 3218 C CA . VAL B 1 40 ? 8.273 -29.188 -34.188 1 98.81 40 VAL B CA 1
ATOM 3219 C C . VAL B 1 40 ? 7.777 -29.906 -35.438 1 98.81 40 VAL B C 1
ATOM 3221 O O . VAL B 1 40 ? 8 -31.109 -35.594 1 98.81 40 VAL B O 1
ATOM 3224 N N . LEU B 1 41 ? 7.137 -29.156 -36.344 1 98.62 41 LEU B N 1
ATOM 3225 C CA . LEU B 1 41 ? 6.602 -29.766 -37.562 1 98.62 41 LEU B CA 1
ATOM 3226 C C . LEU B 1 41 ? 7.723 -30.281 -38.438 1 98.62 41 LEU B C 1
ATOM 3228 O O . LEU B 1 41 ? 7.574 -31.328 -39.094 1 98.62 41 LEU B O 1
ATOM 3232 N N . ARG B 1 42 ? 8.812 -29.547 -38.5 1 98.5 42 ARG B N 1
ATOM 3233 C CA . ARG B 1 42 ? 9.984 -30 -39.25 1 98.5 42 ARG B CA 1
ATOM 3234 C C . ARG B 1 42 ? 10.484 -31.344 -38.719 1 98.5 42 ARG B C 1
ATOM 3236 O O . ARG B 1 42 ? 10.766 -32.25 -39.5 1 98.5 42 ARG B O 1
ATOM 3243 N N . GLU B 1 43 ? 10.617 -31.453 -37.469 1 98.5 43 GLU B N 1
ATOM 3244 C CA . GLU B 1 43 ? 11.109 -32.688 -36.875 1 98.5 43 GLU B CA 1
ATOM 3245 C C . GLU B 1 43 ? 10.109 -33.844 -37.062 1 98.5 43 GLU B C 1
ATOM 3247 O O . GLU B 1 43 ? 10.508 -34.969 -37.312 1 98.5 43 GLU B O 1
ATOM 3252 N N . LEU B 1 44 ? 8.82 -33.562 -36.844 1 98.38 44 LEU B N 1
ATOM 3253 C CA . LEU B 1 44 ? 7.789 -34.594 -37 1 98.38 44 LEU B CA 1
ATOM 3254 C C . LEU B 1 44 ? 7.699 -35.062 -38.469 1 98.38 44 LEU B C 1
ATOM 3256 O O . LEU B 1 44 ? 7.352 -36.219 -38.719 1 98.38 44 LEU B O 1
ATOM 3260 N N . GLY B 1 45 ? 7.969 -34.188 -39.375 1 97.44 45 GLY B N 1
ATOM 3261 C CA . GLY B 1 45 ? 7.914 -34.5 -40.812 1 97.44 45 GLY B CA 1
ATOM 3262 C C . GLY B 1 45 ? 8.906 -35.562 -41.219 1 97.44 45 GLY B C 1
ATOM 3263 O O . GLY B 1 45 ? 8.734 -36.188 -42.25 1 97.44 45 GLY B O 1
ATOM 3264 N N . LYS B 1 46 ? 9.875 -35.75 -40.438 1 96.75 46 LYS B N 1
ATOM 3265 C CA . LYS B 1 46 ? 10.898 -36.75 -40.719 1 96.75 46 LYS B CA 1
ATOM 3266 C C . LYS B 1 46 ? 10.438 -38.156 -40.312 1 96.75 46 LYS B C 1
ATOM 3268 O O . LYS B 1 46 ? 11.117 -39.156 -40.594 1 96.75 46 LYS B O 1
ATOM 3273 N N . LEU B 1 47 ? 9.32 -38.156 -39.688 1 96.56 47 LEU B N 1
ATOM 3274 C CA . LEU B 1 47 ? 8.812 -39.406 -39.125 1 96.56 47 LEU B CA 1
ATOM 3275 C C . LEU B 1 47 ? 7.508 -39.812 -39.812 1 96.56 47 LEU B C 1
ATOM 3277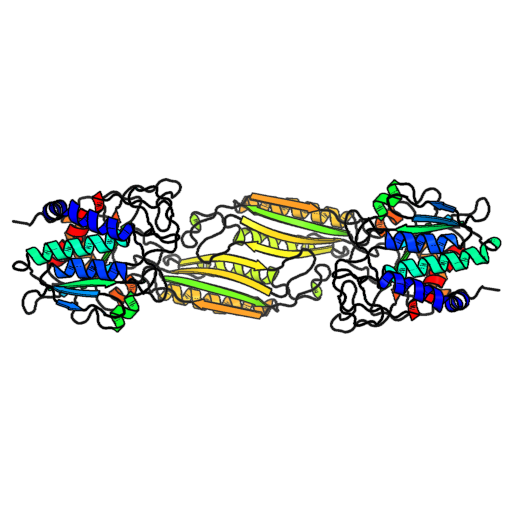 O O . LEU B 1 47 ? 6.82 -38.969 -40.406 1 96.56 47 LEU B O 1
ATOM 3281 N N . ASN B 1 48 ? 7.145 -41.094 -39.875 1 94.25 48 ASN B N 1
ATOM 3282 C CA . ASN B 1 48 ? 5.895 -41.594 -40.438 1 94.25 48 ASN B CA 1
ATOM 3283 C C . ASN B 1 48 ? 4.754 -41.531 -39.406 1 94.25 48 ASN B C 1
ATOM 3285 O O . ASN B 1 48 ? 4.297 -42.562 -38.906 1 94.25 48 ASN B O 1
ATOM 3289 N N . LEU B 1 49 ? 4.297 -40.312 -39.125 1 97.19 49 LEU B N 1
ATOM 3290 C CA . LEU B 1 49 ? 3.229 -40.031 -38.188 1 97.19 49 LEU B CA 1
ATOM 3291 C C . LEU B 1 49 ? 2.057 -39.344 -38.844 1 97.19 49 LEU B C 1
ATOM 3293 O O . LEU B 1 49 ? 2.229 -38.719 -39.906 1 97.19 49 LEU B O 1
ATOM 3297 N N . SER B 1 50 ? 0.881 -39.469 -38.344 1 97.56 50 SER B N 1
ATOM 3298 C CA . SER B 1 50 ? -0.269 -38.656 -38.719 1 97.56 50 SER B CA 1
ATOM 3299 C C . SER B 1 50 ? -0.314 -37.344 -37.906 1 97.56 50 SER B C 1
ATOM 3301 O O . SER B 1 50 ? -0.595 -37.375 -36.688 1 97.56 50 SER B O 1
ATOM 3303 N N . VAL B 1 51 ? -0.134 -36.25 -38.625 1 98.31 51 VAL B N 1
ATOM 3304 C CA . VAL B 1 51 ? 0.053 -35 -37.875 1 98.31 51 VAL B CA 1
ATOM 3305 C C . VAL B 1 51 ? -1.141 -34.094 -38.125 1 98.31 51 VAL B C 1
ATOM 3307 O O . VAL B 1 51 ? -1.568 -33.906 -39.281 1 98.31 51 VAL B O 1
ATOM 3310 N N . ARG B 1 52 ? -1.741 -33.562 -37.094 1 98.19 52 ARG B N 1
ATOM 3311 C CA . ARG B 1 52 ? -2.684 -32.469 -37.094 1 98.19 52 ARG B CA 1
ATOM 3312 C C . ARG B 1 52 ? -2.035 -31.188 -36.562 1 98.19 52 ARG B C 1
ATOM 3314 O O . ARG B 1 52 ? -1.724 -31.109 -35.375 1 98.19 52 ARG B O 1
ATOM 3321 N N . GLU B 1 53 ? -1.982 -30.234 -37.344 1 97.25 53 GLU B N 1
ATOM 3322 C CA . GLU B 1 53 ? -1.104 -29.094 -37.094 1 97.25 53 GLU B CA 1
ATOM 3323 C C . GLU B 1 53 ? -1.774 -28.094 -36.156 1 97.25 53 GLU B C 1
ATOM 3325 O O . GLU B 1 53 ? -1.103 -27.25 -35.562 1 97.25 53 GLU B O 1
ATOM 3330 N N . ASP B 1 54 ? -3.08 -28.156 -36.156 1 96.94 54 ASP B N 1
ATOM 3331 C CA . ASP B 1 54 ? -3.766 -27.203 -35.312 1 96.94 54 ASP B CA 1
ATOM 3332 C C . ASP B 1 54 ? -4.934 -27.859 -34.562 1 96.94 54 ASP B C 1
ATOM 3334 O O . ASP B 1 54 ? -6.02 -28.016 -35.125 1 96.94 54 ASP B O 1
ATOM 3338 N N . VAL B 1 55 ? -4.707 -28.172 -33.344 1 98.06 55 VAL B N 1
ATOM 3339 C CA . VAL B 1 55 ? -5.707 -28.688 -32.406 1 98.06 55 VAL B CA 1
ATOM 3340 C C . VAL B 1 55 ? -5.727 -27.828 -31.156 1 98.06 55 VAL B C 1
ATOM 3342 O O . VAL B 1 55 ? -5.02 -28.109 -30.188 1 98.06 55 VAL B O 1
ATOM 3345 N N . GLY B 1 56 ? -6.637 -26.844 -31.156 1 97.38 56 GLY B N 1
ATOM 3346 C CA . GLY B 1 56 ? -6.676 -25.906 -30.047 1 97.38 56 GLY B CA 1
ATOM 3347 C C . GLY B 1 56 ? -5.41 -25.078 -29.906 1 97.38 56 GLY B C 1
ATOM 3348 O O . GLY B 1 56 ? -4.969 -24.797 -28.797 1 97.38 56 GLY B O 1
ATOM 3349 N N . GLY B 1 57 ? -4.754 -24.875 -31.016 1 97.25 57 GLY B N 1
ATOM 3350 C CA . GLY B 1 57 ? -3.52 -24.109 -31 1 97.25 57 GLY B CA 1
ATOM 3351 C C . GLY B 1 57 ? -2.277 -24.969 -30.922 1 97.25 57 GLY B C 1
ATOM 3352 O O . GLY B 1 57 ? -1.166 -24.5 -31.172 1 97.25 57 GLY B O 1
ATOM 3353 N N . GLY B 1 58 ? -2.467 -26.25 -30.516 1 98.44 58 GLY B N 1
ATOM 3354 C CA . GLY B 1 58 ? -1.344 -27.172 -30.391 1 98.44 58 GLY B CA 1
ATOM 3355 C C . GLY B 1 58 ? -1.209 -28.094 -31.578 1 98.44 58 GLY B C 1
ATOM 3356 O O . GLY B 1 58 ? -1.979 -28.016 -32.531 1 98.44 58 GLY B O 1
ATOM 3357 N N . ILE B 1 59 ? -0.133 -28.891 -31.594 1 98.81 59 ILE B N 1
ATOM 3358 C CA . ILE B 1 59 ? 0.137 -29.906 -32.625 1 98.81 59 ILE B CA 1
ATOM 3359 C C . ILE B 1 59 ? -0.087 -31.297 -32.031 1 98.81 59 ILE B C 1
ATOM 3361 O O . ILE B 1 59 ? 0.313 -31.578 -30.906 1 98.81 59 ILE B O 1
ATOM 3365 N N . VAL B 1 60 ? -0.812 -32.094 -32.781 1 98.81 60 VAL B N 1
ATOM 3366 C CA . VAL B 1 60 ? -1.046 -33.5 -32.375 1 98.81 60 VAL B CA 1
ATOM 3367 C C . VAL B 1 60 ? -0.474 -34.438 -33.438 1 98.81 60 VAL B C 1
ATOM 3369 O O . VAL B 1 60 ? -0.695 -34.219 -34.656 1 98.81 60 VAL B O 1
ATOM 3372 N N . ALA B 1 61 ? 0.319 -35.406 -33.031 1 98.81 61 ALA B N 1
ATOM 3373 C CA . ALA B 1 61 ? 0.863 -36.406 -33.938 1 98.81 61 ALA B CA 1
ATOM 3374 C C . ALA B 1 61 ? 0.54 -37.812 -33.438 1 98.81 61 ALA B C 1
ATOM 3376 O O . ALA B 1 61 ? 0.682 -38.094 -32.219 1 98.81 61 ALA B O 1
ATOM 3377 N N . ASP B 1 62 ? 0.127 -38.688 -34.344 1 98 62 ASP B N 1
ATOM 3378 C CA . ASP B 1 62 ? -0.276 -40.031 -33.938 1 98 62 ASP B CA 1
ATOM 3379 C C . ASP B 1 62 ? 0.641 -41.094 -34.562 1 98 62 ASP B C 1
ATOM 3381 O O . ASP B 1 62 ? 0.988 -41 -35.75 1 98 62 ASP B O 1
ATOM 3385 N N . LEU B 1 63 ? 1.085 -41.938 -33.781 1 96.81 63 LEU B N 1
ATOM 3386 C CA . LEU B 1 63 ? 1.666 -43.219 -34.188 1 96.81 63 LEU B CA 1
ATOM 3387 C C . LEU B 1 63 ? 0.741 -44.375 -33.844 1 96.81 63 LEU B C 1
ATOM 3389 O O . LEU B 1 63 ? 0.609 -44.719 -32.656 1 96.81 63 LEU B O 1
ATOM 3393 N N . HIS B 1 64 ? 0.154 -44.938 -34.844 1 92.69 64 HIS B N 1
ATOM 3394 C CA . HIS B 1 64 ? -0.888 -45.906 -34.594 1 92.69 64 HIS B CA 1
ATOM 3395 C C . HIS B 1 64 ? -0.291 -47.25 -34.188 1 92.69 64 HIS B C 1
ATOM 3397 O O . HIS B 1 64 ? 0.745 -47.688 -34.688 1 92.69 64 HIS B O 1
ATOM 3403 N N . GLY B 1 65 ? -0.861 -47.812 -33.156 1 89.62 65 GLY B N 1
ATOM 3404 C CA . GLY B 1 65 ? -0.515 -49.156 -32.75 1 89.62 65 GLY B CA 1
ATOM 3405 C C . GLY B 1 65 ? -1.392 -50.219 -33.375 1 89.62 65 GLY B C 1
ATOM 3406 O O . GLY B 1 65 ? -2.109 -49.969 -34.344 1 89.62 65 GLY B O 1
ATOM 3407 N N . PRO B 1 66 ? -1.259 -51.375 -32.844 1 89.31 66 PRO B N 1
ATOM 3408 C CA . PRO B 1 66 ? -2.111 -52.438 -33.375 1 89.31 66 PRO B CA 1
ATOM 3409 C C . PRO B 1 66 ? -3.598 -52.156 -33.188 1 89.31 66 PRO B C 1
ATOM 3411 O O . PRO B 1 66 ? -3.979 -51.438 -32.25 1 89.31 66 PRO B O 1
ATOM 3414 N N . ASP B 1 67 ? -4.328 -52.781 -34.062 1 89 67 ASP B N 1
ATOM 3415 C CA . ASP B 1 67 ? -5.773 -52.594 -33.969 1 89 67 ASP B CA 1
ATOM 3416 C C . ASP B 1 67 ? -6.301 -53 -32.594 1 89 67 ASP B C 1
ATOM 3418 O O . ASP B 1 67 ? -5.969 -54.094 -32.094 1 89 67 ASP B O 1
ATOM 3422 N N . GLY B 1 68 ? -7.062 -52.156 -32.031 1 89 68 GLY B N 1
ATOM 3423 C CA . GLY B 1 68 ? -7.688 -52.5 -30.75 1 89 68 GLY B CA 1
ATOM 3424 C C . GLY B 1 68 ? -6.801 -52.188 -29.562 1 89 68 GLY B C 1
ATOM 3425 O O . GLY B 1 68 ? -7.23 -52.312 -28.406 1 89 68 GLY B O 1
ATOM 3426 N N . SER B 1 69 ? -5.621 -51.781 -29.812 1 91.31 69 SER B N 1
ATOM 3427 C CA . SER B 1 69 ? -4.699 -51.469 -28.734 1 91.31 69 SER B CA 1
ATOM 3428 C C . SER B 1 69 ? -5.016 -50.125 -28.109 1 91.31 69 SER B C 1
ATOM 3430 O O . SER B 1 69 ? -5.676 -49.281 -28.734 1 91.31 69 SER B O 1
ATOM 3432 N N . PRO B 1 70 ? -4.656 -49.969 -26.906 1 94.5 70 PRO B N 1
ATOM 3433 C CA . PRO B 1 70 ? -4.871 -48.656 -26.281 1 94.5 70 PRO B CA 1
ATOM 3434 C C . PRO B 1 70 ? -4.023 -47.562 -26.922 1 94.5 70 PRO B C 1
ATOM 3436 O O . PRO B 1 70 ? -3.082 -47.844 -27.656 1 94.5 70 PRO B O 1
ATOM 3439 N N . CYS B 1 71 ? -4.383 -46.344 -26.641 1 96.56 71 CYS B N 1
ATOM 3440 C CA . CYS B 1 71 ? -3.637 -45.156 -27.078 1 96.56 71 CYS B CA 1
ATOM 3441 C C . CYS B 1 71 ? -3.154 -44.344 -25.875 1 96.56 71 CYS B C 1
ATOM 3443 O O . CYS B 1 71 ? -3.949 -43.969 -25.016 1 96.56 71 CYS B O 1
ATOM 3445 N N . ILE B 1 72 ? -1.928 -44.125 -25.844 1 97.44 72 ILE B N 1
ATOM 3446 C CA . ILE B 1 72 ? -1.313 -43.344 -24.766 1 97.44 72 ILE B CA 1
ATOM 3447 C C . ILE B 1 72 ? -0.901 -41.969 -25.297 1 97.44 72 ILE B C 1
ATOM 3449 O O . ILE B 1 72 ? -0.26 -41.875 -26.344 1 97.44 72 ILE B O 1
ATOM 3453 N N . ALA B 1 73 ? -1.291 -40.938 -24.562 1 98.56 73 ALA B N 1
ATOM 3454 C CA . ALA B 1 73 ? -0.875 -39.594 -24.938 1 98.56 73 ALA B CA 1
ATOM 3455 C C . ALA B 1 73 ? 0.335 -39.156 -24.125 1 98.56 73 ALA B C 1
ATOM 3457 O O . ALA B 1 73 ? 0.424 -39.438 -22.922 1 98.56 73 ALA B O 1
ATOM 3458 N N . LEU B 1 74 ? 1.274 -38.5 -24.75 1 98.75 74 LEU B N 1
ATOM 3459 C CA . LEU B 1 74 ? 2.439 -37.875 -24.141 1 98.75 74 LEU B CA 1
ATOM 3460 C C . LEU B 1 74 ? 2.457 -36.375 -24.438 1 98.75 74 LEU B C 1
ATOM 3462 O O . LEU B 1 74 ? 2.402 -35.969 -25.594 1 98.75 74 LEU B O 1
ATOM 3466 N N . ARG B 1 75 ? 2.58 -35.531 -23.359 1 98.88 75 ARG B N 1
ATOM 3467 C CA . ARG B 1 75 ? 2.436 -34.094 -23.547 1 98.88 75 ARG B CA 1
ATOM 3468 C C . ARG B 1 75 ? 3.746 -33.375 -23.25 1 98.88 75 ARG B C 1
ATOM 3470 O O . ARG B 1 75 ? 4.434 -33.688 -22.281 1 98.88 75 ARG B O 1
ATOM 3477 N N . ALA B 1 76 ? 4.062 -32.375 -24.094 1 98.75 76 ALA B N 1
ATOM 3478 C CA . ALA B 1 76 ? 5.094 -31.391 -23.812 1 98.75 76 ALA B CA 1
ATOM 3479 C C . ALA B 1 76 ? 4.559 -29.969 -24.016 1 98.75 76 ALA B C 1
ATOM 3481 O O . ALA B 1 76 ? 3.814 -29.719 -24.969 1 98.75 76 ALA B O 1
ATOM 3482 N N . ASP B 1 77 ? 4.859 -29.094 -23.109 1 98.44 77 ASP B N 1
ATOM 3483 C CA . ASP B 1 77 ? 4.582 -27.672 -23.297 1 98.44 77 ASP B CA 1
ATOM 3484 C C . ASP B 1 77 ? 5.715 -26.984 -24.047 1 98.44 77 ASP B C 1
ATOM 3486 O O . ASP B 1 77 ? 6.867 -27.422 -23.984 1 98.44 77 ASP B O 1
ATOM 3490 N N . MET B 1 78 ? 5.316 -25.891 -24.75 1 98.31 78 MET B N 1
ATOM 3491 C CA . MET B 1 78 ? 6.27 -25.359 -25.719 1 98.31 78 MET B CA 1
ATOM 3492 C C . MET B 1 78 ? 6.613 -23.906 -25.406 1 98.31 78 MET B C 1
ATOM 3494 O O . MET B 1 78 ? 7.633 -23.391 -25.875 1 98.31 78 MET B O 1
ATOM 3498 N N . ASP B 1 79 ? 5.766 -23.219 -24.688 1 98.06 79 ASP B N 1
ATOM 3499 C CA . ASP B 1 79 ? 5.887 -21.766 -24.562 1 98.06 79 ASP B CA 1
ATOM 3500 C C . ASP B 1 79 ? 6.996 -21.391 -23.594 1 98.06 79 ASP B C 1
ATOM 3502 O O . ASP B 1 79 ? 7.363 -22.172 -22.719 1 98.06 79 ASP B O 1
ATOM 3506 N N . ALA B 1 80 ? 7.539 -20.188 -23.844 1 97.75 80 ALA B N 1
ATOM 3507 C CA . ALA B 1 80 ? 8.562 -19.609 -22.969 1 97.75 80 ALA B CA 1
ATOM 3508 C C . ALA B 1 80 ? 7.953 -18.578 -22.031 1 97.75 80 ALA B C 1
ATOM 3510 O O . ALA B 1 80 ? 6.746 -18.594 -21.766 1 97.75 80 ALA B O 1
ATOM 3511 N N . LEU B 1 81 ? 8.844 -17.859 -21.328 1 95.75 81 LEU B N 1
ATOM 3512 C CA . LEU B 1 81 ? 8.438 -16.844 -20.359 1 95.75 81 LEU B CA 1
ATOM 3513 C C . LEU B 1 81 ? 8.961 -15.461 -20.766 1 95.75 81 LEU B C 1
ATOM 3515 O O . LEU B 1 81 ? 9.992 -15.352 -21.438 1 95.75 81 LEU B O 1
ATOM 3519 N N . PRO B 1 82 ? 8.219 -14.406 -20.484 1 95 82 PRO B N 1
ATOM 3520 C CA . PRO B 1 82 ? 8.727 -13.047 -20.688 1 95 82 PRO B CA 1
ATOM 3521 C C . PRO B 1 82 ? 9.773 -12.648 -19.656 1 95 82 PRO B C 1
ATOM 3523 O O . PRO B 1 82 ? 9.562 -11.703 -18.891 1 95 82 PRO B O 1
ATOM 3526 N N . ILE B 1 83 ? 10.883 -13.281 -19.625 1 92.75 83 ILE B N 1
ATOM 3527 C CA . ILE B 1 83 ? 12 -13.062 -18.719 1 92.75 83 ILE B CA 1
ATOM 3528 C C . ILE B 1 83 ? 13.297 -12.93 -19.516 1 92.75 83 ILE B C 1
ATOM 3530 O O . ILE B 1 83 ? 13.602 -13.766 -20.375 1 92.75 83 ILE B O 1
ATOM 3534 N N . GLN B 1 84 ? 13.969 -11.852 -19.234 1 95.06 84 GLN B N 1
ATOM 3535 C CA . GLN B 1 84 ? 15.297 -11.711 -19.828 1 95.06 84 GLN B CA 1
ATOM 3536 C C . GLN B 1 84 ? 16.266 -12.758 -19.266 1 95.06 84 GLN B C 1
ATOM 3538 O O . GLN B 1 84 ? 16.484 -12.828 -18.062 1 95.06 84 GLN B O 1
ATOM 3543 N N . GLU B 1 85 ? 16.844 -13.578 -20.172 1 94.44 85 GLU B N 1
ATOM 3544 C CA . GLU B 1 85 ? 17.781 -14.625 -19.734 1 94.44 85 GLU B CA 1
ATOM 3545 C C . GLU B 1 85 ? 19.125 -14.031 -19.344 1 94.44 85 GLU B C 1
ATOM 3547 O O . GLU B 1 85 ? 19.688 -13.219 -20.094 1 94.44 85 GLU B O 1
ATOM 3552 N N . GLU B 1 86 ? 19.594 -14.508 -18.172 1 93.69 86 GLU B N 1
ATOM 3553 C CA . GLU B 1 86 ? 20.906 -14.102 -17.688 1 93.69 86 GLU B CA 1
ATOM 3554 C C . GLU B 1 86 ? 21.766 -15.312 -17.328 1 93.69 86 GLU B C 1
ATOM 3556 O O . GLU B 1 86 ? 22.594 -15.242 -16.406 1 93.69 86 GLU B O 1
ATOM 3561 N N . SER B 1 87 ? 21.578 -16.391 -17.969 1 89.94 87 SER B N 1
ATOM 3562 C CA . SER B 1 87 ? 22.219 -17.656 -17.641 1 89.94 87 SER B CA 1
ATOM 3563 C C . SER B 1 87 ? 23.688 -17.656 -18.047 1 89.94 87 SER B C 1
ATOM 3565 O O . SER B 1 87 ? 24.5 -18.406 -17.5 1 89.94 87 SER B O 1
ATOM 3567 N N . GLY B 1 88 ? 24.016 -16.875 -19.062 1 92.31 88 GLY B N 1
ATOM 3568 C CA . GLY B 1 88 ? 25.375 -16.859 -19.578 1 92.31 88 GLY B CA 1
ATOM 3569 C C . GLY B 1 88 ? 25.672 -18.031 -20.5 1 92.31 88 GLY B C 1
ATOM 3570 O O . GLY B 1 88 ? 26.812 -18.203 -20.953 1 92.31 88 GLY B O 1
ATOM 3571 N N . LEU B 1 89 ? 24.766 -18.812 -20.875 1 94 89 LEU B N 1
ATOM 3572 C CA 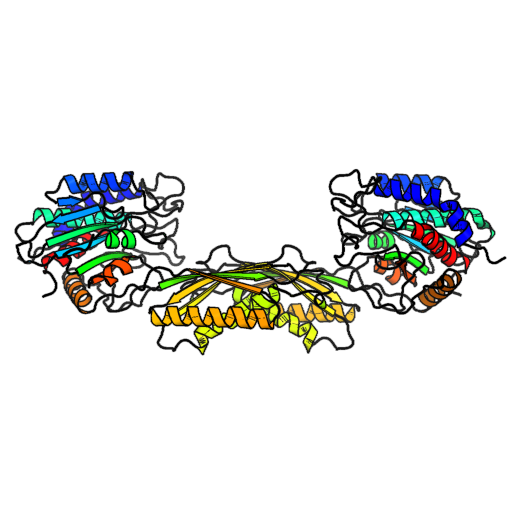. LEU B 1 89 ? 24.953 -19.969 -21.75 1 94 89 LEU B CA 1
ATOM 3573 C C . LEU B 1 89 ? 25.344 -19.5 -23.156 1 94 89 LEU B C 1
ATOM 3575 O O . LEU B 1 89 ? 24.938 -18.422 -23.594 1 94 89 LEU B O 1
ATOM 3579 N N . GLU B 1 90 ? 26.031 -20.391 -23.875 1 95.5 90 GLU B N 1
ATOM 3580 C CA . GLU B 1 90 ? 26.453 -20.078 -25.234 1 95.5 90 GLU B CA 1
ATOM 3581 C C . GLU B 1 90 ? 25.25 -20.031 -26.172 1 95.5 90 GLU B C 1
ATOM 3583 O O . GLU B 1 90 ? 25.297 -19.344 -27.203 1 95.5 90 GLU B O 1
ATOM 3588 N N . PHE B 1 91 ? 24.203 -20.641 -25.844 1 97.25 91 PHE B N 1
ATOM 3589 C CA . PHE B 1 91 ? 23 -20.672 -26.656 1 97.25 91 PHE B CA 1
ATOM 3590 C C . PHE B 1 91 ? 21.844 -19.969 -25.969 1 97.25 91 PHE B C 1
ATOM 3592 O O . PHE B 1 91 ? 20.688 -20.391 -26.078 1 97.25 91 PHE B O 1
ATOM 3599 N N . ALA B 1 92 ? 22.203 -18.969 -25.266 1 97 92 ALA B N 1
ATOM 3600 C CA . ALA B 1 92 ? 21.188 -18.172 -24.562 1 97 92 ALA B CA 1
ATOM 3601 C C . ALA B 1 92 ? 20.234 -17.516 -25.562 1 97 92 ALA B C 1
ATOM 3603 O O . ALA B 1 92 ? 20.547 -17.406 -26.75 1 97 92 ALA B O 1
ATOM 3604 N N . SER B 1 93 ? 19.094 -17.109 -25.016 1 98.12 93 SER B N 1
ATOM 3605 C CA . SER B 1 93 ? 18.031 -16.516 -25.828 1 98.12 93 SER B CA 1
ATOM 3606 C C . SER B 1 93 ? 18.562 -15.344 -26.656 1 98.12 93 SER B C 1
ATOM 3608 O O . SER B 1 93 ? 19.266 -14.484 -26.125 1 98.12 93 SER B O 1
ATOM 3610 N N . GLU B 1 94 ? 18.203 -15.281 -27.859 1 98.12 94 GLU B N 1
ATOM 3611 C CA . GLU B 1 94 ? 18.516 -14.156 -28.734 1 98.12 94 GLU B CA 1
ATOM 3612 C C . GLU B 1 94 ? 17.312 -13.219 -28.875 1 98.12 94 GLU B C 1
ATOM 3614 O O . GLU B 1 94 ? 17.344 -12.289 -29.688 1 98.12 94 GLU B O 1
ATOM 3619 N N . ILE B 1 95 ? 16.312 -13.516 -28.188 1 97.69 95 ILE B N 1
ATOM 3620 C CA . ILE B 1 95 ? 15.125 -12.672 -28.172 1 97.69 95 ILE B CA 1
ATOM 3621 C C . ILE B 1 95 ? 15.047 -11.906 -26.859 1 97.69 95 ILE B C 1
ATOM 3623 O O . ILE B 1 95 ? 14.773 -12.492 -25.797 1 97.69 95 ILE B O 1
ATOM 3627 N N . ALA B 1 96 ? 15.148 -10.586 -26.984 1 96.62 96 ALA B N 1
ATOM 3628 C CA . ALA B 1 96 ? 15.18 -9.742 -25.781 1 96.62 96 ALA B CA 1
ATOM 3629 C C . ALA B 1 96 ? 13.898 -9.914 -24.969 1 96.62 96 ALA B C 1
ATOM 3631 O O . ALA B 1 96 ? 12.797 -9.875 -25.516 1 96.62 96 ALA B O 1
ATOM 3632 N N . GLY B 1 97 ? 14.039 -10.172 -23.75 1 96.25 97 GLY B N 1
ATOM 3633 C CA . GLY B 1 97 ? 12.914 -10.203 -22.812 1 96.25 97 GLY B CA 1
ATOM 3634 C C . GLY B 1 97 ? 12.211 -11.547 -22.781 1 96.25 97 GLY B C 1
ATOM 3635 O O . GLY B 1 97 ? 11.195 -11.703 -22.109 1 96.25 97 GLY B O 1
ATOM 3636 N N . HIS B 1 98 ? 12.703 -12.445 -23.531 1 96.94 98 HIS B N 1
ATOM 3637 C CA . HIS B 1 98 ? 12.094 -13.773 -23.547 1 96.94 98 HIS B CA 1
ATOM 3638 C C . HIS B 1 98 ? 13.117 -14.859 -23.25 1 96.94 98 HIS B C 1
ATOM 3640 O O . HIS B 1 98 ? 14.273 -14.758 -23.688 1 96.94 98 HIS B O 1
ATOM 3646 N N . GLY B 1 99 ? 12.688 -15.859 -22.5 1 97.25 99 GLY B N 1
ATOM 3647 C CA . GLY B 1 99 ? 13.578 -16.969 -22.219 1 97.25 99 GLY B CA 1
ATOM 3648 C C . GLY B 1 99 ? 12.852 -18.234 -21.797 1 97.25 99 GLY B C 1
ATOM 3649 O O . GLY B 1 99 ? 11.773 -18.156 -21.203 1 97.25 99 GLY B O 1
ATOM 3650 N N . HIS B 1 100 ? 13.391 -19.406 -22.156 1 97.31 100 HIS B N 1
ATOM 3651 C CA . HIS B 1 100 ? 12.922 -20.672 -21.609 1 97.31 100 HIS B CA 1
ATOM 3652 C C . HIS B 1 100 ? 13.461 -20.906 -20.203 1 97.31 100 HIS B C 1
ATOM 3654 O O . HIS B 1 100 ? 14.367 -21.703 -20 1 97.31 100 HIS B O 1
ATOM 3660 N N . MET B 1 101 ? 12.773 -20.312 -19.312 1 93.88 101 MET B N 1
ATOM 3661 C CA . MET B 1 101 ? 13.242 -20.328 -17.922 1 93.88 101 MET B CA 1
ATOM 3662 C C . MET B 1 101 ? 12.43 -21.312 -17.078 1 93.88 101 MET B C 1
ATOM 3664 O O . MET B 1 101 ? 12.391 -21.203 -15.859 1 93.88 101 MET B O 1
ATOM 3668 N N . CYS B 1 102 ? 11.719 -22.219 -17.75 1 94.94 102 CYS B N 1
ATOM 3669 C CA . CYS B 1 102 ? 10.938 -23.219 -17.047 1 94.94 102 CYS B CA 1
ATOM 3670 C C . CYS B 1 102 ? 11.156 -24.609 -17.641 1 94.94 102 CYS B C 1
ATOM 3672 O O . CYS B 1 102 ? 10.469 -25.562 -17.266 1 94.94 102 CYS B O 1
ATOM 3674 N N . GLY B 1 103 ? 11.969 -24.719 -18.641 1 96.88 103 GLY B N 1
ATOM 3675 C CA . GLY B 1 103 ? 12.383 -26 -19.172 1 96.88 103 GLY B CA 1
ATOM 3676 C C . GLY B 1 103 ? 11.484 -26.516 -20.281 1 96.88 103 GLY B C 1
ATOM 3677 O O . GLY B 1 103 ? 11.609 -27.672 -20.703 1 96.88 103 GLY B O 1
ATOM 3678 N N . HIS B 1 104 ? 10.594 -25.688 -20.828 1 98.5 104 HIS B N 1
ATOM 3679 C CA . HIS B 1 104 ? 9.664 -26.141 -21.844 1 98.5 104 HIS B CA 1
ATOM 3680 C C . HIS B 1 104 ? 10.406 -26.531 -23.125 1 98.5 104 HIS B C 1
ATOM 3682 O O . HIS B 1 104 ? 9.945 -27.391 -23.875 1 98.5 104 HIS B O 1
ATOM 3688 N N . ASP B 1 105 ? 11.547 -25.891 -23.359 1 98.56 105 ASP B N 1
ATOM 3689 C CA . ASP B 1 105 ? 12.406 -26.312 -24.469 1 98.56 105 ASP B CA 1
ATOM 3690 C C . ASP B 1 105 ? 12.867 -27.75 -24.297 1 98.56 105 ASP B C 1
ATOM 3692 O O . ASP B 1 105 ? 12.844 -28.531 -25.25 1 98.56 105 ASP B O 1
ATOM 3696 N N . ALA B 1 106 ? 13.234 -28.094 -23.125 1 98.5 106 ALA B N 1
ATOM 3697 C CA . ALA B 1 106 ? 13.641 -29.469 -22.844 1 98.5 106 ALA B CA 1
ATOM 3698 C C . ALA B 1 106 ? 12.461 -30.422 -22.984 1 98.5 106 ALA B C 1
ATOM 3700 O O . ALA B 1 106 ? 12.617 -31.531 -23.516 1 98.5 106 ALA B O 1
ATOM 3701 N N . HIS B 1 107 ? 11.273 -30.078 -22.484 1 98.81 107 HIS B N 1
ATOM 3702 C CA . HIS B 1 107 ? 10.094 -30.922 -22.594 1 98.81 107 HIS B CA 1
ATOM 3703 C C . HIS B 1 107 ? 9.789 -31.234 -24.062 1 98.81 107 HIS B C 1
ATOM 3705 O O . HIS B 1 107 ? 9.562 -32.406 -24.422 1 98.81 107 HIS B O 1
ATOM 3711 N N . THR B 1 108 ? 9.797 -30.188 -24.828 1 98.88 108 THR B N 1
ATOM 3712 C CA . THR B 1 108 ? 9.5 -30.328 -26.25 1 98.88 108 THR B CA 1
ATOM 3713 C C . THR B 1 108 ? 10.531 -31.219 -26.938 1 98.88 108 THR B C 1
ATOM 3715 O O . THR B 1 108 ? 10.172 -32.125 -27.688 1 98.88 108 THR B O 1
ATOM 3718 N N . ALA B 1 109 ? 11.773 -30.953 -26.688 1 98.88 109 ALA B N 1
ATOM 3719 C CA . ALA B 1 109 ? 12.844 -31.734 -27.297 1 98.88 109 ALA B CA 1
ATOM 3720 C C . ALA B 1 109 ? 12.758 -33.188 -26.875 1 98.88 109 ALA B C 1
ATOM 3722 O O . ALA B 1 109 ? 12.961 -34.094 -27.703 1 98.88 109 ALA B O 1
ATOM 3723 N N . VAL B 1 110 ? 12.477 -33.438 -25.656 1 98.81 110 VAL B N 1
ATOM 3724 C CA . VAL B 1 110 ? 12.359 -34.781 -25.109 1 98.81 110 VAL B CA 1
ATOM 3725 C C . VAL B 1 110 ? 11.219 -35.531 -25.797 1 98.81 110 VAL B C 1
ATOM 3727 O O . VAL B 1 110 ? 11.359 -36.688 -26.172 1 98.81 110 VAL B O 1
ATOM 3730 N N . LEU B 1 111 ? 10.109 -34.875 -25.938 1 98.88 111 LEU B N 1
ATOM 3731 C CA . LEU B 1 111 ? 8.969 -35.5 -26.578 1 98.88 111 LEU B CA 1
ATOM 3732 C C . LEU B 1 111 ? 9.281 -35.844 -28.047 1 98.88 111 LEU B C 1
ATOM 3734 O O . LEU B 1 111 ? 8.914 -36.906 -28.531 1 98.88 111 LEU B O 1
ATOM 3738 N N . LEU B 1 112 ? 9.953 -34.938 -28.75 1 98.81 112 LEU B N 1
ATOM 3739 C CA . LEU B 1 112 ? 10.367 -35.219 -30.125 1 98.81 112 LEU B CA 1
ATOM 3740 C C . LEU B 1 112 ? 11.328 -36.375 -30.172 1 98.81 112 LEU B C 1
ATOM 3742 O O . LEU B 1 112 ? 11.258 -37.219 -31.094 1 98.81 112 LEU B O 1
ATOM 3746 N N . GLY B 1 113 ? 12.219 -36.438 -29.234 1 98.62 113 GLY B N 1
ATOM 3747 C CA . GLY B 1 113 ? 13.102 -37.594 -29.141 1 98.62 113 GLY B CA 1
ATOM 3748 C C . GLY B 1 113 ? 12.359 -38.906 -28.922 1 98.62 113 GLY B C 1
ATOM 3749 O O . GLY B 1 113 ? 12.695 -39.906 -29.531 1 98.62 113 GLY B O 1
ATOM 3750 N N . ALA B 1 114 ? 11.398 -38.906 -28.062 1 98 114 ALA B N 1
ATOM 3751 C CA . ALA B 1 114 ? 10.57 -40.062 -27.828 1 98 114 ALA B CA 1
ATOM 3752 C C . ALA B 1 114 ? 9.82 -40.469 -29.094 1 98 114 ALA B C 1
ATOM 3754 O O . ALA B 1 114 ? 9.719 -41.656 -29.406 1 98 114 ALA B O 1
ATOM 3755 N N . ALA B 1 115 ? 9.289 -39.5 -29.797 1 98.25 115 ALA B N 1
ATOM 3756 C CA . ALA B 1 115 ? 8.602 -39.75 -31.047 1 98.25 115 ALA B CA 1
ATOM 3757 C C . ALA B 1 115 ? 9.523 -40.438 -32.062 1 98.25 115 ALA B C 1
ATOM 3759 O O . ALA B 1 115 ? 9.133 -41.406 -32.719 1 98.25 115 ALA B O 1
ATOM 3760 N N . ARG B 1 116 ? 10.719 -39.938 -32.156 1 97.38 116 ARG B N 1
ATOM 3761 C CA . ARG B 1 116 ? 11.703 -40.5 -33.062 1 97.38 116 ARG B CA 1
ATOM 3762 C C . ARG B 1 116 ? 12.023 -41.938 -32.688 1 97.38 116 ARG B C 1
ATOM 3764 O O . ARG B 1 116 ? 12.047 -42.812 -33.562 1 97.38 116 ARG B O 1
ATOM 3771 N N . LEU B 1 117 ? 12.242 -42.125 -31.453 1 95.56 117 LEU B N 1
ATOM 3772 C CA . LEU B 1 117 ? 12.586 -43.469 -30.969 1 95.56 117 LEU B CA 1
ATOM 3773 C C . LEU B 1 117 ? 11.453 -44.438 -31.234 1 95.56 117 LEU B C 1
ATOM 3775 O O . LEU B 1 117 ? 11.688 -45.562 -31.719 1 95.56 117 LEU B O 1
ATOM 3779 N N . LEU B 1 118 ? 10.227 -44.125 -30.953 1 95.62 118 LEU B N 1
ATOM 3780 C CA . LEU B 1 118 ? 9.07 -45 -31.094 1 95.62 118 LEU B CA 1
ATOM 3781 C C . LEU B 1 118 ? 8.742 -45.219 -32.562 1 95.62 118 LEU B C 1
ATOM 3783 O O . LEU B 1 118 ? 8.367 -46.312 -32.969 1 95.62 118 LEU B O 1
ATOM 3787 N N . ALA B 1 119 ? 8.852 -44.156 -33.344 1 95.12 119 ALA B N 1
ATOM 3788 C CA . ALA B 1 119 ? 8.602 -44.281 -34.781 1 95.12 119 ALA B CA 1
ATOM 3789 C C . ALA B 1 119 ? 9.57 -45.281 -35.406 1 95.12 119 ALA B C 1
ATOM 3791 O O . ALA B 1 119 ? 9.211 -46 -36.344 1 95.12 119 ALA B O 1
ATOM 3792 N N . GLY B 1 120 ? 10.766 -45.344 -34.875 1 91.75 120 GLY B N 1
ATOM 3793 C CA . GLY B 1 120 ? 11.766 -46.25 -35.375 1 91.75 120 GLY B CA 1
ATOM 3794 C C . GLY B 1 120 ? 11.5 -47.688 -35 1 91.75 120 GLY B C 1
ATOM 3795 O O . GLY B 1 120 ? 12.078 -48.625 -35.562 1 91.75 120 GLY B O 1
ATOM 3796 N N . GLN B 1 121 ? 10.602 -47.875 -34.094 1 88.19 121 GLN B N 1
ATOM 3797 C CA . GLN B 1 121 ? 10.273 -49.219 -33.594 1 88.19 121 GLN B CA 1
ATOM 3798 C C . GLN B 1 121 ? 8.781 -49.5 -33.719 1 88.19 121 GLN B C 1
ATOM 3800 O O . GLN B 1 121 ? 8.188 -50.125 -32.844 1 88.19 121 GLN B O 1
ATOM 3805 N N . SER B 1 122 ? 8.188 -49 -34.688 1 85.75 122 SER B N 1
ATOM 3806 C CA . SER B 1 122 ? 6.73 -49.031 -34.812 1 85.75 122 SER B CA 1
ATOM 3807 C C . SER B 1 122 ? 6.195 -50.438 -34.875 1 85.75 122 SER B C 1
ATOM 3809 O O . SER B 1 122 ? 5.078 -50.719 -34.438 1 85.75 122 SER B O 1
ATOM 3811 N N . GLU B 1 123 ? 6.945 -51.344 -35.25 1 84.44 123 GLU B N 1
ATOM 3812 C CA . GLU B 1 123 ? 6.5 -52.719 -35.438 1 84.44 123 GLU B CA 1
ATOM 3813 C C . GLU B 1 123 ? 6.371 -53.438 -34.094 1 84.44 123 GLU B C 1
ATOM 3815 O O . GLU B 1 123 ? 5.699 -54.469 -34 1 84.44 123 GLU B O 1
ATOM 3820 N N . THR B 1 124 ? 6.98 -52.875 -33.156 1 83.56 124 THR B N 1
ATOM 3821 C CA . THR B 1 124 ? 7 -53.562 -31.875 1 83.56 124 THR B CA 1
ATOM 3822 C C . THR B 1 124 ? 6.074 -52.906 -30.875 1 83.56 124 THR B C 1
ATOM 3824 O O . THR B 1 124 ? 6.012 -53.312 -29.703 1 83.56 124 THR B O 1
ATOM 3827 N N . LEU B 1 125 ? 5.359 -51.969 -31.406 1 88.06 125 LEU B N 1
ATOM 3828 C CA . LEU B 1 125 ? 4.496 -51.219 -30.5 1 88.06 125 LEU B CA 1
ATOM 3829 C C . LEU B 1 125 ? 3.303 -52.062 -30.062 1 88.06 125 LEU B C 1
ATOM 3831 O O . LEU B 1 125 ? 2.746 -52.812 -30.859 1 88.06 125 LEU B O 1
ATOM 3835 N N . ARG B 1 126 ? 2.977 -51.906 -28.844 1 87.62 126 ARG B N 1
ATOM 3836 C CA . ARG B 1 126 ? 1.813 -52.625 -28.312 1 87.62 126 ARG B CA 1
ATOM 3837 C C . ARG B 1 126 ? 0.665 -51.656 -28.047 1 87.62 126 ARG B C 1
ATOM 3839 O O . ARG B 1 126 ? -0.443 -52.062 -27.703 1 87.62 126 ARG B O 1
ATOM 3846 N N . ALA B 1 127 ? 0.882 -50.469 -28.188 1 92.25 127 ALA B N 1
ATOM 3847 C CA . ALA B 1 127 ? -0.1 -49.375 -28.047 1 92.25 127 ALA B CA 1
ATOM 3848 C C . ALA B 1 127 ? 0.168 -48.25 -29.031 1 92.25 127 ALA B C 1
ATOM 3850 O O . ALA B 1 127 ? 1.303 -48.062 -29.484 1 92.25 127 ALA B O 1
ATOM 3851 N N . GLY B 1 128 ? -0.894 -47.625 -29.391 1 94.75 128 GLY B N 1
ATOM 3852 C CA . GLY B 1 128 ? -0.703 -46.375 -30.109 1 94.75 128 GLY B CA 1
ATOM 3853 C C . GLY B 1 128 ? -0.21 -45.25 -29.203 1 94.75 128 GLY B C 1
ATOM 3854 O O . GLY B 1 128 ? -0.321 -45.344 -27.984 1 94.75 128 GLY B O 1
ATOM 3855 N N . VAL B 1 129 ? 0.339 -44.312 -29.828 1 97.31 129 VAL B N 1
ATOM 3856 C CA . VAL B 1 129 ? 0.818 -43.156 -29.078 1 97.31 129 VAL B CA 1
ATOM 3857 C C . VAL B 1 129 ? 0.383 -41.875 -29.766 1 97.31 129 VAL B C 1
ATOM 3859 O O . VAL B 1 129 ? 0.424 -41.781 -31 1 97.31 129 VAL B O 1
ATOM 3862 N N . ARG B 1 130 ? -0.125 -40.938 -29 1 98.5 130 ARG B N 1
ATOM 3863 C CA . ARG B 1 130 ? -0.434 -39.562 -29.422 1 98.5 130 ARG B CA 1
ATOM 3864 C C . ARG B 1 130 ? 0.495 -38.562 -28.766 1 98.5 130 ARG B C 1
ATOM 3866 O O . ARG B 1 130 ? 0.552 -38.469 -27.531 1 98.5 130 ARG B O 1
ATOM 3873 N N . PHE B 1 131 ? 1.219 -37.875 -29.562 1 98.75 131 PHE B N 1
ATOM 3874 C CA . PHE B 1 131 ? 2.111 -36.812 -29.078 1 98.75 131 PHE B CA 1
ATOM 3875 C C . PHE B 1 131 ? 1.41 -35.469 -29.078 1 98.75 131 PHE B C 1
ATOM 3877 O O . PHE B 1 131 ? 0.922 -35.031 -30.109 1 98.75 131 PHE B O 1
ATOM 3884 N N . LEU B 1 132 ? 1.333 -34.875 -27.906 1 98.94 132 LEU B N 1
ATOM 3885 C CA . LEU B 1 132 ? 0.706 -33.562 -27.75 1 98.94 132 LEU B CA 1
ATOM 3886 C C . LEU B 1 132 ? 1.755 -32.469 -27.531 1 98.94 132 LEU B C 1
ATOM 3888 O O . LEU B 1 132 ? 2.447 -32.469 -26.516 1 98.94 132 LEU B O 1
ATOM 3892 N N . PHE B 1 133 ? 1.924 -31.562 -28.453 1 98.88 133 PHE B N 1
ATOM 3893 C CA . PHE B 1 133 ? 2.758 -30.375 -28.328 1 98.88 133 PHE B CA 1
ATOM 3894 C C . PHE B 1 133 ? 1.906 -29.141 -28.031 1 98.88 133 PHE B C 1
ATOM 3896 O O . PHE B 1 133 ? 1.271 -28.578 -28.922 1 98.88 133 PHE B O 1
ATOM 3903 N N . GLN B 1 134 ? 1.977 -28.719 -26.797 1 98.81 134 GLN B N 1
ATOM 3904 C CA . GLN B 1 134 ? 0.995 -27.797 -26.25 1 98.81 134 GLN B CA 1
ATOM 3905 C C . GLN B 1 134 ? 1.579 -26.391 -26.125 1 98.81 134 GLN B C 1
ATOM 3907 O O . GLN B 1 134 ? 2.65 -26.203 -25.531 1 98.81 134 GLN B O 1
ATOM 3912 N N . PRO B 1 135 ? 0.917 -25.328 -26.609 1 98.38 135 PRO B N 1
ATOM 3913 C CA . PRO B 1 135 ? 1.312 -23.938 -26.328 1 98.38 135 PRO B CA 1
ATOM 3914 C C . PRO B 1 135 ? 0.722 -23.406 -25.031 1 98.38 135 PRO B C 1
ATOM 3916 O O . PRO B 1 135 ? -0.135 -24.062 -24.422 1 98.38 135 PRO B O 1
ATOM 3919 N N . ASN B 1 136 ? 1.212 -22.359 -24.547 1 97.31 136 ASN B N 1
ATOM 3920 C CA . ASN B 1 136 ? 0.585 -21.438 -23.594 1 97.31 136 ASN B CA 1
ATOM 3921 C C . ASN B 1 136 ? 0.321 -22.125 -22.25 1 97.31 136 ASN B C 1
ATOM 3923 O O . ASN B 1 136 ? -0.802 -22.109 -21.75 1 97.31 136 ASN B O 1
ATOM 3927 N N . GLU B 1 137 ? 1.256 -22.781 -21.672 1 95.94 137 GLU B N 1
ATOM 3928 C CA . GLU B 1 137 ? 1.132 -23.312 -20.312 1 95.94 137 GLU B CA 1
ATOM 3929 C C . GLU B 1 137 ? 1.242 -22.219 -19.266 1 95.94 137 GLU B C 1
ATOM 3931 O O . GLU B 1 137 ? 0.539 -22.234 -18.25 1 95.94 137 GLU B O 1
ATOM 3936 N N . GLU B 1 138 ? 1.942 -21.188 -19.531 1 90.75 138 GLU B N 1
ATOM 3937 C CA . GLU B 1 138 ? 2.391 -20.219 -18.531 1 90.75 138 GLU B CA 1
ATOM 3938 C C . GLU B 1 138 ? 1.299 -19.203 -18.234 1 90.75 138 GLU B C 1
ATOM 3940 O O . GLU B 1 138 ? 1.38 -18.469 -17.234 1 90.75 138 GLU B O 1
ATOM 3945 N N . PHE B 1 139 ? 0.302 -19.203 -19.078 1 89.12 139 PHE B N 1
ATOM 3946 C CA . PHE B 1 139 ? -0.693 -18.156 -18.938 1 89.12 139 PHE B CA 1
ATOM 3947 C C . PHE B 1 139 ? -2.102 -18.734 -18.922 1 89.12 139 PHE B C 1
ATOM 3949 O O . PHE B 1 139 ? -2.383 -19.703 -19.641 1 89.12 139 PHE B O 1
ATOM 3956 N N . GLN B 1 140 ? -2.982 -18.141 -18.094 1 88.12 140 GLN B N 1
ATOM 3957 C CA . GLN B 1 140 ? -4.395 -18.5 -18.156 1 88.12 140 GLN B CA 1
ATOM 3958 C C . GLN B 1 140 ? -5.008 -18.109 -19.5 1 88.12 140 GLN B C 1
ATOM 3960 O O . GLN B 1 140 ? -4.625 -17.109 -20.094 1 88.12 140 GLN B O 1
ATOM 3965 N N . PRO B 1 141 ? -5.902 -19 -19.938 1 90.31 141 PRO B N 1
ATOM 3966 C CA . PRO B 1 141 ? -6.531 -20.188 -19.344 1 90.31 141 PRO B CA 1
ATOM 3967 C C . PRO B 1 141 ? -5.73 -21.469 -19.578 1 90.31 141 PRO B C 1
ATOM 3969 O O . PRO B 1 141 ? -6.172 -22.562 -19.219 1 90.31 141 PRO B O 1
ATOM 3972 N N . GLY B 1 142 ? -4.559 -21.312 -20.172 1 93.69 142 GLY B N 1
ATOM 3973 C CA . GLY B 1 142 ? -3.752 -22.484 -20.484 1 93.69 142 GLY B CA 1
ATOM 3974 C C . GLY B 1 142 ? -4.051 -23.062 -21.859 1 93.69 142 GLY B C 1
ATOM 3975 O O . GLY B 1 142 ? -5.199 -23.047 -22.312 1 93.69 142 GLY B O 1
ATOM 3976 N N . GLY B 1 143 ? -3.051 -23.594 -22.484 1 97.25 143 GLY B N 1
ATOM 3977 C CA . GLY B 1 143 ? -3.24 -24.219 -23.781 1 97.25 143 GLY B CA 1
ATOM 3978 C C . GLY B 1 143 ? -3.877 -25.594 -23.703 1 97.25 143 GLY B C 1
ATOM 3979 O O . GLY B 1 143 ? -4.5 -26.047 -24.656 1 97.25 143 GLY B O 1
ATOM 3980 N N . ALA B 1 144 ? -3.723 -26.219 -22.578 1 98.31 144 ALA B N 1
ATOM 3981 C CA . ALA B 1 144 ? -4.285 -27.562 -22.375 1 98.31 144 ALA B CA 1
ATOM 3982 C C . ALA B 1 144 ? -5.805 -27.547 -22.516 1 98.31 144 ALA B C 1
ATOM 3984 O O . ALA B 1 144 ? -6.391 -28.438 -23.141 1 98.31 144 ALA B O 1
ATOM 3985 N N . LYS B 1 145 ? -6.387 -26.562 -21.922 1 97.81 145 LYS B N 1
ATOM 3986 C CA . LYS B 1 145 ? -7.844 -26.453 -22 1 97.81 145 LYS B CA 1
ATOM 3987 C C . LYS B 1 145 ? -8.32 -26.406 -23.438 1 97.81 145 LYS B C 1
ATOM 3989 O O . LYS B 1 145 ? -9.234 -27.125 -23.828 1 97.81 145 LYS B O 1
ATOM 3994 N N . ALA B 1 146 ? -7.723 -25.516 -24.219 1 97.81 146 ALA B N 1
ATOM 3995 C CA . ALA B 1 146 ? -8.094 -25.344 -25.625 1 97.81 146 ALA B CA 1
ATOM 3996 C C . ALA B 1 146 ? -7.891 -26.625 -26.406 1 97.81 146 ALA B C 1
ATOM 3998 O O . ALA B 1 146 ? -8.719 -26.984 -27.25 1 97.81 146 ALA B O 1
ATOM 3999 N N . MET B 1 147 ? -6.809 -27.344 -26.156 1 98.62 147 MET B N 1
ATOM 4000 C CA . MET B 1 147 ? -6.512 -28.578 -26.875 1 98.62 147 MET B CA 1
ATOM 4001 C C . MET B 1 147 ? -7.516 -29.672 -26.531 1 98.62 147 MET B C 1
ATOM 4003 O O . MET B 1 147 ? -7.973 -30.406 -27.406 1 98.62 147 MET B O 1
ATOM 4007 N N . VAL B 1 148 ? -7.852 -29.766 -25.266 1 98.62 148 VAL B N 1
ATOM 4008 C CA . VAL B 1 148 ? -8.836 -30.75 -24.828 1 98.62 148 VAL B CA 1
ATOM 4009 C C . VAL B 1 148 ? -10.18 -30.469 -25.484 1 98.62 148 VAL B C 1
ATOM 4011 O O . VAL B 1 148 ? -10.828 -31.375 -26 1 98.62 148 VAL B O 1
ATOM 4014 N N . GLU B 1 149 ? -10.57 -29.219 -25.516 1 98.31 149 GLU B N 1
ATOM 4015 C CA . GLU B 1 149 ? -11.836 -28.812 -26.125 1 98.31 149 GLU B CA 1
ATOM 4016 C C . GLU B 1 149 ? -11.852 -29.109 -27.609 1 98.31 149 GLU B C 1
ATOM 4018 O O . GLU B 1 149 ? -12.906 -29.406 -28.188 1 98.31 149 GLU B O 1
ATOM 4023 N N . ALA B 1 150 ? -10.695 -29.094 -28.172 1 98.44 150 ALA B N 1
ATOM 4024 C CA . ALA B 1 150 ? -10.578 -29.344 -29.609 1 98.44 150 ALA B CA 1
ATOM 4025 C C . ALA B 1 150 ? -10.469 -30.844 -29.906 1 98.44 150 ALA B C 1
ATOM 4027 O O . ALA B 1 150 ? -10.32 -31.25 -31.062 1 98.44 150 ALA B O 1
ATOM 4028 N N . GLY B 1 151 ? -10.43 -31.672 -28.859 1 98.44 151 GLY B N 1
ATOM 4029 C CA . GLY B 1 151 ? -10.539 -33.125 -29.031 1 98.44 151 GLY B CA 1
ATOM 4030 C C . GLY B 1 151 ? -9.195 -33.812 -29.094 1 98.44 151 GLY B C 1
ATOM 4031 O O . GLY B 1 151 ? -9.078 -34.906 -29.656 1 98.44 151 GLY B O 1
ATOM 4032 N N . CYS B 1 152 ? -8.219 -33.25 -28.5 1 98.5 152 CYS B N 1
ATOM 4033 C CA . CYS B 1 152 ? -6.883 -33.844 -28.594 1 98.5 152 CYS B CA 1
ATOM 4034 C C . CYS B 1 152 ? -6.82 -35.156 -27.859 1 98.5 152 CYS B C 1
ATOM 4036 O O . CYS B 1 152 ? -5.906 -35.969 -28.078 1 98.5 152 CYS B O 1
ATOM 4038 N N . LEU B 1 153 ? -7.812 -35.469 -27.062 1 98.62 153 LEU B N 1
ATOM 4039 C CA . LEU B 1 153 ? -7.754 -36.688 -26.25 1 98.62 153 LEU B CA 1
ATOM 4040 C C . LEU B 1 153 ? -8.758 -37.719 -26.766 1 98.62 153 LEU B C 1
ATOM 4042 O O . LEU B 1 153 ? -8.961 -38.75 -26.125 1 98.62 153 LEU B O 1
ATOM 4046 N N . ASP B 1 154 ? -9.406 -37.438 -27.812 1 97.94 154 ASP B N 1
ATOM 4047 C CA . ASP B 1 154 ? -10.328 -38.406 -28.375 1 97.94 154 ASP B CA 1
ATOM 4048 C C . ASP B 1 154 ? -9.625 -39.75 -28.625 1 97.94 154 ASP B C 1
ATOM 4050 O O . ASP B 1 154 ? -8.617 -39.812 -29.328 1 97.94 154 ASP B O 1
ATOM 4054 N N . GLY B 1 155 ? -10.117 -40.781 -27.969 1 96.88 155 GLY B N 1
ATOM 4055 C CA . GLY B 1 155 ? -9.578 -42.125 -28.172 1 96.88 155 GLY B CA 1
ATOM 4056 C C . GLY B 1 155 ? -8.375 -42.406 -27.297 1 96.88 155 GLY B C 1
ATOM 4057 O O . GLY B 1 155 ? -7.75 -43.469 -27.438 1 96.88 155 GLY B O 1
ATOM 4058 N N . VAL B 1 156 ? -8 -41.531 -26.453 1 97.81 156 VAL B N 1
ATOM 4059 C CA . VAL B 1 156 ? -6.828 -41.719 -25.609 1 97.81 156 VAL B CA 1
ATOM 4060 C C . VAL B 1 156 ? -7.219 -42.406 -24.312 1 97.81 156 VAL B C 1
ATOM 4062 O O . VAL B 1 156 ? -8.242 -42.094 -23.703 1 97.81 156 VAL B O 1
ATOM 4065 N N . ASP B 1 157 ? -6.395 -43.312 -23.891 1 97.12 157 ASP B N 1
ATOM 4066 C CA . ASP B 1 157 ? -6.707 -44.125 -22.703 1 97.12 157 ASP B C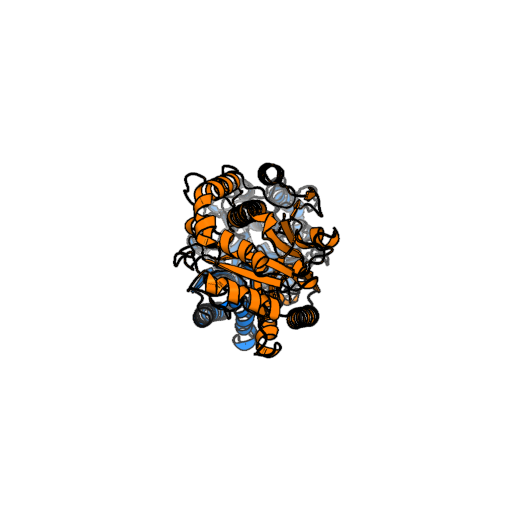A 1
ATOM 4067 C C . ASP B 1 157 ? -5.961 -43.594 -21.469 1 97.12 157 ASP B C 1
ATOM 4069 O O . ASP B 1 157 ? -6.414 -43.781 -20.344 1 97.12 157 ASP B O 1
ATOM 4073 N N . ALA B 1 158 ? -4.828 -43 -21.672 1 97.75 158 ALA B N 1
ATOM 4074 C CA . ALA B 1 158 ? -4.02 -42.438 -20.594 1 97.75 158 ALA B CA 1
ATOM 4075 C C . ALA B 1 158 ? -3.102 -41.344 -21.109 1 97.75 158 ALA B C 1
ATOM 4077 O O . ALA B 1 158 ? -2.736 -41.312 -22.297 1 97.75 158 ALA B O 1
ATOM 4078 N N . VAL B 1 159 ? -2.781 -40.438 -20.219 1 98.62 159 VAL B N 1
ATOM 4079 C CA . VAL B 1 159 ? -1.929 -39.344 -20.609 1 98.62 159 VAL B CA 1
ATOM 4080 C C . VAL B 1 159 ? -0.784 -39.156 -19.625 1 98.62 159 VAL B C 1
ATOM 4082 O O . VAL B 1 159 ? -0.976 -39.344 -18.406 1 98.62 159 VAL B O 1
ATOM 4085 N N . TYR B 1 160 ? 0.41 -38.906 -20.125 1 98.56 160 TYR B N 1
ATOM 4086 C CA . TYR B 1 160 ? 1.587 -38.688 -19.297 1 98.56 160 TYR B CA 1
ATOM 4087 C C . TYR B 1 160 ? 2.311 -37.406 -19.734 1 98.56 160 TYR B C 1
ATOM 4089 O O . TYR B 1 160 ? 2.199 -36.969 -20.875 1 98.56 160 TYR B O 1
ATOM 4097 N N . GLY B 1 161 ? 2.947 -36.781 -18.844 1 98.25 161 GLY B N 1
ATOM 4098 C CA . GLY B 1 161 ? 3.803 -35.625 -19.078 1 98.25 161 GLY B CA 1
ATOM 4099 C C . GLY B 1 161 ? 4.941 -35.531 -18.078 1 98.25 161 GLY B C 1
ATOM 4100 O O . GLY B 1 161 ? 4.898 -36.125 -17.016 1 98.25 161 GLY B O 1
ATOM 4101 N N . LEU B 1 162 ? 5.957 -34.781 -18.453 1 98 162 LEU B N 1
ATOM 4102 C CA . LEU B 1 162 ? 7.121 -34.562 -17.594 1 98 162 LEU B CA 1
ATOM 4103 C C . LEU B 1 162 ? 7.387 -33.062 -17.406 1 98 162 LEU B C 1
ATOM 4105 O O . LEU B 1 162 ? 7.09 -32.25 -18.281 1 98 162 LEU B O 1
ATOM 4109 N N . HIS B 1 163 ? 7.883 -32.781 -16.281 1 98.31 163 HIS B N 1
ATOM 4110 C CA . HIS B 1 163 ? 8.398 -31.438 -16.016 1 98.31 163 HIS B CA 1
ATOM 4111 C C . HIS B 1 163 ? 9.773 -31.516 -15.352 1 98.31 163 HIS B C 1
ATOM 4113 O O . HIS B 1 163 ? 9.945 -32.188 -14.344 1 98.31 163 HIS B O 1
ATOM 4119 N N . VAL B 1 164 ? 10.719 -30.844 -15.914 1 97.38 164 VAL B N 1
ATOM 4120 C CA . VAL B 1 164 ? 12.031 -30.797 -15.297 1 97.38 164 VAL B CA 1
ATOM 4121 C C . VAL B 1 164 ? 11.93 -30.172 -13.898 1 97.38 164 VAL B C 1
ATOM 4123 O O . VAL B 1 164 ? 11.086 -29.312 -13.664 1 97.38 164 VAL B O 1
ATOM 4126 N N . TRP B 1 165 ? 12.766 -30.609 -13.016 1 95.38 165 TRP B N 1
ATOM 4127 C CA . TRP B 1 165 ? 12.734 -30.141 -11.633 1 95.38 165 TRP B CA 1
ATOM 4128 C C . TRP B 1 165 ? 14.148 -29.844 -11.133 1 95.38 165 TRP B C 1
ATOM 4130 O O . TRP B 1 165 ? 14.891 -30.781 -10.797 1 95.38 165 TRP B O 1
ATOM 4140 N N . PRO B 1 166 ? 14.547 -28.594 -11.016 1 93.12 166 PRO B N 1
ATOM 4141 C CA . PRO B 1 166 ? 15.883 -28.25 -10.523 1 93.12 166 PRO B CA 1
ATOM 4142 C C . PRO B 1 166 ? 16.109 -28.672 -9.078 1 93.12 166 PRO B C 1
ATOM 4144 O O . PRO B 1 166 ? 15.164 -28.75 -8.289 1 93.12 166 PRO B O 1
ATOM 4147 N N . GLY B 1 167 ? 17.391 -28.906 -8.727 1 92 167 GLY B N 1
ATOM 4148 C CA . GLY B 1 167 ? 17.75 -29.344 -7.395 1 92 167 GLY B CA 1
ATOM 4149 C C . GLY B 1 167 ? 17.891 -30.844 -7.277 1 92 167 GLY B C 1
ATOM 4150 O O . GLY B 1 167 ? 18.391 -31.359 -6.277 1 92 167 GLY B O 1
ATOM 4151 N N . GLN B 1 168 ? 17.406 -31.562 -8.25 1 94.31 168 GLN B N 1
ATOM 4152 C CA . GLN B 1 168 ? 17.531 -33 -8.336 1 94.31 168 GLN B CA 1
ATOM 4153 C C . GLN B 1 168 ? 18.438 -33.406 -9.508 1 94.31 168 GLN B C 1
ATOM 4155 O O . GLN B 1 168 ? 18.422 -32.781 -10.562 1 94.31 168 GLN B O 1
ATOM 4160 N N . PRO B 1 169 ? 19.188 -34.406 -9.398 1 94.94 169 PRO B N 1
ATOM 4161 C CA . PRO B 1 169 ? 20.141 -34.781 -10.438 1 94.94 169 PRO B CA 1
ATOM 4162 C C . PRO B 1 169 ? 19.469 -35.469 -11.625 1 94.94 169 PRO B C 1
ATOM 4164 O O . PRO B 1 169 ? 18.375 -36 -11.492 1 94.94 169 PRO B O 1
ATOM 4167 N N . ALA B 1 170 ? 20.172 -35.469 -12.758 1 95.56 170 ALA B N 1
ATOM 4168 C CA . ALA B 1 170 ? 19.75 -36.281 -13.898 1 95.56 170 ALA B CA 1
ATOM 4169 C C . ALA B 1 170 ? 19.531 -37.75 -13.5 1 95.56 170 ALA B C 1
ATOM 4171 O O . ALA B 1 170 ? 20.344 -38.312 -12.75 1 95.56 170 ALA B O 1
ATOM 4172 N N . GLY B 1 171 ? 18.438 -38.25 -13.914 1 96.62 171 GLY B N 1
ATOM 4173 C CA . GLY B 1 171 ? 18.109 -39.625 -13.555 1 96.62 171 GLY B CA 1
ATOM 4174 C C . GLY B 1 171 ? 17.141 -39.75 -12.398 1 96.62 171 GLY B C 1
ATOM 4175 O O . GLY B 1 171 ? 16.562 -40.812 -12.156 1 96.62 171 GLY B O 1
ATOM 4176 N N . TRP B 1 172 ? 16.969 -38.656 -11.734 1 97.88 172 TRP B N 1
ATOM 4177 C CA . TRP B 1 172 ? 15.945 -38.625 -10.68 1 97.88 172 TRP B CA 1
ATOM 4178 C C . TRP B 1 172 ? 14.555 -38.406 -11.273 1 97.88 172 TRP B C 1
ATOM 4180 O O . TRP B 1 172 ? 14.383 -37.625 -12.195 1 97.88 172 TRP B O 1
ATOM 4190 N N . PHE B 1 173 ? 13.578 -39.188 -10.805 1 98.56 173 PHE B N 1
ATOM 4191 C CA . PHE B 1 173 ? 12.172 -38.969 -11.117 1 98.56 173 PHE B CA 1
ATOM 4192 C C . PHE B 1 173 ? 11.344 -38.875 -9.836 1 98.56 173 PHE B C 1
ATOM 4194 O O . PHE B 1 173 ? 11.586 -39.594 -8.875 1 98.56 173 PHE B O 1
ATOM 4201 N N . GLY B 1 174 ? 10.492 -37.938 -9.773 1 98.69 174 GLY B N 1
ATOM 4202 C CA . GLY B 1 174 ? 9.594 -37.781 -8.641 1 98.69 174 GLY B CA 1
ATOM 4203 C C . GLY B 1 174 ? 8.141 -37.656 -9.047 1 98.69 174 GLY B C 1
ATOM 4204 O O . GLY B 1 174 ? 7.816 -37 -10.039 1 98.69 174 GLY B O 1
ATOM 4205 N N . THR B 1 175 ? 7.23 -38.312 -8.375 1 98.5 175 THR B N 1
ATOM 4206 C CA . THR B 1 175 ? 5.789 -38.219 -8.578 1 98.5 175 THR B CA 1
ATOM 4207 C C . THR B 1 175 ? 5.035 -38.719 -7.355 1 98.5 175 THR B C 1
ATOM 4209 O O . THR B 1 175 ? 5.609 -38.844 -6.27 1 98.5 175 THR B O 1
ATOM 4212 N N . ARG B 1 176 ? 3.777 -38.75 -7.469 1 98.19 176 ARG B N 1
ATOM 4213 C CA . ARG B 1 176 ? 2.908 -39.281 -6.43 1 98.19 176 ARG B CA 1
ATOM 4214 C C . ARG B 1 176 ? 1.51 -39.562 -6.973 1 98.19 176 ARG B C 1
ATOM 4216 O O . ARG B 1 176 ? 1.092 -38.969 -7.961 1 98.19 176 ARG B O 1
ATOM 4223 N N . LYS B 1 177 ? 0.843 -40.562 -6.328 1 98.12 177 LYS B N 1
ATOM 4224 C CA . LYS B 1 177 ? -0.587 -40.688 -6.586 1 98.12 177 LYS B CA 1
ATOM 4225 C C . LYS B 1 177 ? -1.379 -39.562 -5.906 1 98.12 177 LYS B C 1
ATOM 4227 O O . LYS B 1 177 ? -0.989 -39.094 -4.84 1 98.12 177 LYS B O 1
ATOM 4232 N N . GLY B 1 178 ? -2.482 -39.156 -6.488 1 97.38 178 GLY B N 1
ATOM 4233 C CA . GLY B 1 178 ? -3.285 -38.094 -5.914 1 97.38 178 GLY B CA 1
ATOM 4234 C C . GLY B 1 178 ? -2.775 -36.719 -6.262 1 97.38 178 GLY B C 1
ATOM 4235 O O . GLY B 1 178 ? -2.137 -36.531 -7.301 1 97.38 178 GLY B O 1
ATOM 4236 N N . PRO B 1 179 ? -3.111 -35.75 -5.457 1 97.38 179 PRO B N 1
ATOM 4237 C CA . PRO B 1 179 ? -2.715 -34.375 -5.758 1 97.38 179 PRO B CA 1
ATOM 4238 C C . PRO B 1 179 ? -1.2 -34.219 -5.801 1 97.38 179 PRO B C 1
ATOM 4240 O O . PRO B 1 179 ? -0.506 -34.531 -4.84 1 97.38 179 PRO B O 1
ATOM 4243 N N . LEU B 1 180 ? -0.726 -33.688 -6.898 1 97.62 180 LEU B N 1
ATOM 4244 C CA . LEU B 1 180 ? 0.699 -33.438 -7.086 1 97.62 180 LEU B CA 1
ATOM 4245 C C . LEU B 1 180 ? 0.996 -31.938 -7.074 1 97.62 180 LEU B C 1
ATOM 4247 O O . LEU B 1 180 ? 2.012 -31.5 -6.523 1 97.62 180 LEU B O 1
ATOM 4251 N N . MET B 1 181 ? 0.142 -31.078 -7.77 1 96.94 181 MET B N 1
ATOM 4252 C CA . MET B 1 181 ? 0.314 -29.625 -7.855 1 96.94 181 MET B CA 1
ATOM 4253 C C . MET B 1 181 ? -0.993 -28.906 -7.555 1 96.94 181 MET B C 1
ATOM 4255 O O . MET B 1 181 ? -2.074 -29.422 -7.852 1 96.94 181 MET B O 1
ATOM 4259 N N . ALA B 1 182 ? -0.861 -27.75 -7.043 1 96.56 182 ALA B N 1
ATOM 4260 C CA . ALA B 1 182 ? -1.998 -27.047 -6.449 1 96.56 182 ALA B CA 1
ATOM 4261 C C . ALA B 1 182 ? -2.771 -26.266 -7.504 1 96.56 182 ALA B C 1
ATOM 4263 O O . ALA B 1 182 ? -2.305 -26.109 -8.633 1 96.56 182 ALA B O 1
ATOM 4264 N N . ARG B 1 183 ? -4.004 -25.938 -7.102 1 95.75 183 ARG B N 1
ATOM 4265 C CA . ARG B 1 183 ? -4.793 -24.906 -7.77 1 95.75 183 ARG B CA 1
ATOM 4266 C C . ARG B 1 183 ? -4.344 -23.5 -7.352 1 95.75 183 ARG B C 1
ATOM 4268 O O . ARG B 1 183 ? -4.496 -23.125 -6.188 1 95.75 183 ARG B O 1
ATOM 4275 N N . PRO B 1 184 ? -3.816 -22.672 -8.234 1 94.94 184 PRO B N 1
ATOM 4276 C CA . PRO B 1 184 ? -3.322 -21.344 -7.883 1 94.94 184 PRO B CA 1
ATOM 4277 C C . PRO B 1 184 ? -4.332 -20.234 -8.188 1 94.94 184 PRO B C 1
ATOM 4279 O O . PRO B 1 184 ? -4.23 -19.578 -9.219 1 94.94 184 PRO B O 1
ATOM 4282 N N . ASP B 1 185 ? -5.164 -19.922 -7.297 1 96.75 185 ASP B N 1
ATOM 4283 C CA . ASP B 1 185 ? -6.141 -18.859 -7.48 1 96.75 185 ASP B CA 1
ATOM 4284 C C . ASP B 1 185 ? -5.52 -17.484 -7.188 1 96.75 185 ASP B C 1
ATOM 4286 O O . ASP B 1 185 ? -4.52 -17.406 -6.469 1 96.75 185 ASP B O 1
ATOM 4290 N N . VAL B 1 186 ? -6.113 -16.469 -7.848 1 96.56 186 VAL B N 1
ATOM 4291 C CA . VAL B 1 186 ? -5.684 -15.094 -7.641 1 96.56 186 VAL B CA 1
ATOM 4292 C C . VAL B 1 186 ? -6.867 -14.25 -7.176 1 96.56 186 VAL B C 1
ATOM 4294 O O . VAL B 1 186 ? -7.992 -14.43 -7.652 1 96.56 186 VAL B O 1
ATOM 4297 N N . PHE B 1 187 ? -6.551 -13.32 -6.23 1 97.94 187 PHE B N 1
ATOM 4298 C CA . PHE B 1 187 ? -7.617 -12.422 -5.812 1 97.94 187 PHE B CA 1
ATOM 4299 C C . PHE B 1 187 ? -7.113 -10.984 -5.73 1 97.94 187 PHE B C 1
ATOM 4301 O O . PHE B 1 187 ? -5.914 -10.75 -5.562 1 97.94 187 PHE B O 1
ATOM 4308 N N . SER B 1 188 ? -8.047 -10.094 -5.922 1 98.31 188 SER B N 1
ATOM 4309 C CA . SER B 1 188 ? -7.871 -8.672 -5.652 1 98.31 188 SER B CA 1
ATOM 4310 C C . SER B 1 188 ? -9.055 -8.109 -4.871 1 98.31 188 SER B C 1
ATOM 4312 O O . SER B 1 188 ? -10.203 -8.484 -5.113 1 98.31 188 SER B O 1
ATOM 4314 N N . ILE B 1 189 ? -8.758 -7.238 -3.961 1 98.5 189 ILE B N 1
ATOM 4315 C CA . ILE B 1 189 ? -9.773 -6.57 -3.154 1 98.5 189 ILE B CA 1
ATOM 4316 C C . ILE B 1 189 ? -9.594 -5.059 -3.252 1 98.5 189 ILE B C 1
ATOM 4318 O O . ILE B 1 189 ? -8.516 -4.535 -2.984 1 98.5 189 ILE B O 1
ATOM 4322 N N . THR B 1 190 ? -10.602 -4.398 -3.672 1 98.62 190 THR B N 1
ATOM 4323 C CA . THR B 1 190 ? -10.641 -2.943 -3.627 1 98.62 190 THR B CA 1
ATOM 4324 C C . THR B 1 190 ? -11.539 -2.457 -2.492 1 98.62 190 THR B C 1
ATOM 4326 O O . THR B 1 190 ? -12.719 -2.822 -2.426 1 98.62 190 THR B O 1
ATOM 4329 N N . LEU B 1 191 ? -10.992 -1.724 -1.604 1 98.44 191 LEU B N 1
ATOM 4330 C CA . LEU B 1 191 ? -11.727 -1.117 -0.497 1 98.44 191 LEU B CA 1
ATOM 4331 C C . LEU B 1 191 ? -11.961 0.367 -0.751 1 98.44 191 LEU B C 1
ATOM 4333 O O . LEU B 1 191 ? -11.023 1.108 -1.054 1 98.44 191 LEU B O 1
ATOM 4337 N N . THR B 1 192 ? -13.219 0.781 -0.648 1 97.81 192 THR B N 1
ATOM 4338 C CA . THR B 1 192 ? -13.586 2.18 -0.832 1 97.81 192 THR B CA 1
ATOM 4339 C C . THR B 1 192 ? -14.188 2.756 0.449 1 97.81 192 THR B C 1
ATOM 4341 O O . THR B 1 192 ? -15.219 2.273 0.931 1 97.81 192 THR B O 1
ATOM 4344 N N . GLY B 1 193 ? -13.531 3.693 1.006 1 97 193 GLY B N 1
ATOM 4345 C CA . GLY B 1 193 ? -14.023 4.461 2.139 1 97 193 GLY B CA 1
ATOM 4346 C C . GLY B 1 193 ? -14.336 5.906 1.792 1 97 193 GLY B C 1
ATOM 4347 O O . GLY B 1 193 ? -14.969 6.18 0.77 1 97 193 GLY B O 1
ATOM 4348 N N . LYS B 1 194 ? -14.102 6.762 2.748 1 93.5 194 LYS B N 1
ATOM 4349 C CA . LYS B 1 194 ? -14.195 8.211 2.596 1 93.5 194 LYS B CA 1
ATOM 4350 C C . LYS B 1 194 ? -12.938 8.898 3.123 1 93.5 194 LYS B C 1
ATOM 4352 O O . LYS B 1 194 ? -12.703 8.938 4.332 1 93.5 194 LYS B O 1
ATOM 4357 N N . GLY B 1 195 ? -12.188 9.406 2.195 1 91 195 GLY B N 1
ATOM 4358 C CA . GLY B 1 195 ? -10.953 10.086 2.553 1 91 195 GLY B CA 1
ATOM 4359 C C . GLY B 1 195 ? -11.18 11.438 3.193 1 91 195 GLY B C 1
ATOM 4360 O O . GLY B 1 195 ? -12.305 11.938 3.219 1 91 195 GLY B O 1
ATOM 4361 N N . GLY B 1 196 ? -10.07 12.016 3.746 1 86.62 196 GLY B N 1
ATOM 4362 C CA . GLY B 1 196 ? -10.102 13.312 4.402 1 86.62 196 GLY B CA 1
ATOM 4363 C C . GLY B 1 196 ? -8.805 13.641 5.129 1 86.62 196 GLY B C 1
ATOM 4364 O O . GLY B 1 196 ? -7.801 12.945 4.961 1 86.62 196 GLY B O 1
ATOM 4365 N N . HIS B 1 197 ? -8.867 14.75 5.836 1 85.5 197 HIS B N 1
ATOM 4366 C CA . HIS B 1 197 ? -7.688 15.211 6.562 1 85.5 197 HIS B CA 1
ATOM 4367 C C . HIS B 1 197 ? -7.305 14.234 7.668 1 85.5 197 HIS B C 1
ATOM 4369 O O . HIS B 1 197 ? -8.156 13.82 8.453 1 85.5 197 HIS B O 1
ATOM 4375 N N . ALA B 1 198 ? -5.996 13.906 7.781 1 91.62 198 ALA B N 1
ATOM 4376 C CA . ALA B 1 198 ? -5.504 12.898 8.711 1 91.62 198 ALA B CA 1
ATOM 4377 C C . ALA B 1 198 ? -5.676 13.359 10.156 1 91.62 198 ALA B C 1
ATOM 4379 O O . ALA B 1 198 ? -5.656 12.539 11.086 1 91.62 198 ALA B O 1
ATOM 4380 N N . SER B 1 199 ? -5.883 14.641 10.398 1 89.12 199 SER B N 1
ATOM 4381 C CA . SER B 1 199 ? -6.07 15.172 11.75 1 89.12 199 SER B CA 1
ATOM 4382 C C . SER B 1 199 ? -7.52 15.039 12.203 1 89.12 199 SER B C 1
ATOM 4384 O O . SER B 1 199 ? -7.832 15.258 13.375 1 89.12 199 SER B O 1
ATOM 4386 N N . ALA B 1 200 ? -8.398 14.648 11.344 1 89.38 200 ALA B N 1
ATOM 4387 C CA . ALA B 1 200 ? -9.82 14.5 11.672 1 89.38 200 ALA B CA 1
ATOM 4388 C C . ALA B 1 200 ? -10.359 13.172 11.148 1 89.38 200 ALA B C 1
ATOM 4390 O O . ALA B 1 200 ? -11.32 13.156 10.375 1 89.38 200 ALA B O 1
ATOM 4391 N N . PRO B 1 201 ? -9.812 12.078 11.633 1 91.88 201 PRO B N 1
ATOM 4392 C CA . PRO B 1 201 ? -10.203 10.773 11.102 1 91.88 201 PRO B CA 1
ATOM 4393 C C . PRO B 1 201 ? -11.672 10.445 11.367 1 91.88 201 PRO B C 1
ATOM 4395 O O . PRO B 1 201 ? -12.258 9.609 10.664 1 91.88 201 PRO B O 1
ATOM 4398 N N . HIS B 1 202 ? -12.32 11.156 12.359 1 90.94 202 HIS B N 1
ATOM 4399 C CA . HIS B 1 202 ? -13.711 10.898 12.688 1 90.94 202 HIS B CA 1
ATOM 4400 C C . HIS B 1 202 ? -14.641 11.352 11.562 1 90.94 202 HIS B C 1
ATOM 4402 O O . HIS B 1 202 ? -15.812 10.984 11.531 1 90.94 202 HIS B O 1
ATOM 4408 N N . HIS B 1 203 ? -14.117 12.117 10.641 1 89.44 203 HIS B N 1
ATOM 4409 C CA . HIS B 1 203 ? -14.898 12.523 9.477 1 89.44 203 HIS B CA 1
ATOM 4410 C C . HIS B 1 203 ? -14.617 11.617 8.281 1 89.44 203 HIS B C 1
ATOM 4412 O O . HIS B 1 203 ? -15.086 11.883 7.172 1 89.44 203 HIS B O 1
ATOM 4418 N N . CYS B 1 204 ? -13.812 10.562 8.469 1 92.06 204 CYS B N 1
ATOM 4419 C CA . CYS B 1 204 ? -13.398 9.664 7.398 1 92.06 204 CYS B CA 1
ATOM 4420 C C . CYS B 1 204 ? -13.898 8.242 7.648 1 92.06 204 CYS B C 1
ATOM 4422 O O . CYS B 1 204 ? -14.438 7.953 8.719 1 92.06 204 CYS B O 1
ATOM 4424 N N . THR B 1 205 ? -13.898 7.457 6.668 1 96.31 205 THR B N 1
ATOM 4425 C CA . THR B 1 205 ? -13.953 6 6.711 1 96.31 205 THR B CA 1
ATOM 4426 C C . THR B 1 205 ? -12.672 5.395 6.16 1 96.31 205 THR B C 1
ATOM 4428 O O . THR B 1 205 ? -12.477 5.336 4.941 1 96.31 205 THR B O 1
ATOM 4431 N N . ASP B 1 206 ? -11.805 4.871 6.98 1 96.88 206 ASP B N 1
ATOM 4432 C CA . ASP B 1 206 ? -10.383 4.625 6.742 1 96.88 206 ASP B CA 1
ATOM 4433 C C . ASP B 1 206 ? -10.164 3.279 6.059 1 96.88 206 ASP B C 1
ATOM 4435 O O . ASP B 1 206 ? -10.242 2.23 6.703 1 96.88 206 ASP B O 1
ATOM 4439 N N . PRO B 1 207 ? -9.781 3.299 4.754 1 97.81 207 PRO B N 1
ATOM 4440 C CA . PRO B 1 207 ? -9.609 2.018 4.066 1 97.81 207 PRO B CA 1
ATOM 4441 C C . PRO B 1 207 ? -8.297 1.322 4.445 1 97.81 207 PRO B C 1
ATOM 4443 O O . PRO B 1 207 ? -8.164 0.111 4.258 1 97.81 207 PRO B O 1
ATOM 4446 N N . ILE B 1 208 ? -7.285 2.059 4.953 1 98.38 208 ILE B N 1
ATOM 4447 C CA . ILE B 1 208 ? -6.023 1.451 5.367 1 98.38 208 ILE B CA 1
ATOM 4448 C C . ILE B 1 208 ? -6.238 0.622 6.629 1 98.38 208 ILE B C 1
ATOM 4450 O O . ILE B 1 208 ? -5.781 -0.519 6.719 1 98.38 208 ILE B O 1
ATOM 4454 N N . LEU B 1 209 ? -6.957 1.194 7.582 1 98.06 209 LEU B N 1
ATOM 4455 C CA . LEU B 1 209 ? -7.254 0.445 8.797 1 98.06 209 LEU B CA 1
ATOM 4456 C C . LEU B 1 209 ? -8.102 -0.784 8.484 1 98.06 209 LEU B C 1
ATOM 4458 O O . LEU B 1 209 ? -7.82 -1.879 8.977 1 98.06 209 LEU B O 1
ATOM 4462 N N . ALA B 1 210 ? -9.109 -0.62 7.637 1 98.06 210 ALA B N 1
ATOM 4463 C CA . ALA B 1 210 ? -9.961 -1.74 7.246 1 98.06 210 ALA B CA 1
ATOM 4464 C C . ALA B 1 210 ? -9.148 -2.826 6.543 1 98.06 210 ALA B C 1
ATOM 4466 O O . ALA B 1 210 ? -9.289 -4.012 6.852 1 98.06 210 ALA B O 1
ATOM 4467 N N . GLY B 1 211 ? -8.32 -2.412 5.574 1 98.44 211 GLY B N 1
ATOM 4468 C CA . GLY B 1 211 ? -7.469 -3.352 4.863 1 98.44 211 GLY B CA 1
ATOM 4469 C C . GLY B 1 211 ? -6.52 -4.102 5.781 1 98.44 211 GLY B C 1
ATOM 4470 O O . GLY B 1 211 ? -6.289 -5.301 5.594 1 98.44 211 GLY B O 1
ATOM 4471 N N . SER B 1 212 ? -5.969 -3.377 6.758 1 98.5 212 SER B N 1
ATOM 4472 C CA . SER B 1 212 ? -5.062 -4.012 7.707 1 98.5 212 SER B CA 1
ATOM 4473 C C . SER B 1 212 ? -5.785 -5.062 8.539 1 98.5 212 SER B C 1
ATOM 4475 O O . SER B 1 212 ? -5.246 -6.148 8.781 1 98.5 212 SER B O 1
ATOM 4477 N N . HIS B 1 213 ? -6.984 -4.766 9.055 1 98 213 HIS B N 1
ATOM 4478 C CA . HIS B 1 213 ? -7.793 -5.758 9.75 1 98 213 HIS B CA 1
ATOM 4479 C C . HIS B 1 213 ? -8.094 -6.949 8.852 1 98 213 HIS B C 1
ATOM 4481 O O . HIS B 1 213 ? -8.07 -8.102 9.297 1 98 213 HIS B O 1
ATOM 4487 N N . LEU B 1 214 ? -8.367 -6.715 7.562 1 98 214 LEU B N 1
ATOM 4488 C CA . LEU B 1 214 ? -8.703 -7.777 6.621 1 98 214 LEU B CA 1
ATOM 4489 C C . LEU B 1 214 ? -7.516 -8.711 6.414 1 98 214 LEU B C 1
ATOM 4491 O O . LEU B 1 214 ? -7.672 -9.938 6.449 1 98 214 LEU B O 1
ATOM 4495 N N . VAL B 1 215 ? -6.305 -8.148 6.148 1 98.38 215 VAL B N 1
ATOM 4496 C CA . VAL B 1 215 ? -5.105 -8.945 5.93 1 98.38 215 VAL B CA 1
ATOM 4497 C C . VAL B 1 215 ? -4.902 -9.906 7.105 1 98.38 215 VAL B C 1
ATOM 4499 O O . VAL B 1 215 ? -4.645 -11.094 6.906 1 98.38 215 VAL B O 1
ATOM 4502 N N . THR B 1 216 ? -5.066 -9.422 8.32 1 97.38 216 THR B N 1
ATOM 4503 C CA . THR B 1 216 ? -4.871 -10.227 9.523 1 97.38 216 THR B CA 1
ATOM 4504 C C . THR B 1 216 ? -5.969 -11.281 9.648 1 97.38 216 THR B C 1
ATOM 4506 O O . THR B 1 216 ? -5.691 -12.445 9.945 1 97.38 216 THR B O 1
ATOM 4509 N N . ALA B 1 217 ? -7.215 -10.906 9.406 1 97.38 217 ALA B N 1
ATOM 4510 C CA . ALA B 1 217 ? -8.359 -11.805 9.555 1 97.38 217 ALA B CA 1
ATOM 4511 C C . ALA B 1 217 ? -8.312 -12.922 8.516 1 97.38 217 ALA B C 1
ATOM 4513 O O . ALA B 1 217 ? -8.711 -14.055 8.797 1 97.38 217 ALA B O 1
ATOM 4514 N N . LEU B 1 218 ? -7.859 -12.641 7.32 1 97.94 218 LEU B N 1
ATOM 4515 C CA . LEU B 1 218 ? -7.793 -13.625 6.242 1 97.94 218 LEU B CA 1
ATOM 4516 C C . LEU B 1 218 ? -6.918 -14.805 6.637 1 97.94 218 LEU B C 1
ATOM 4518 O O . LEU B 1 218 ? -7.195 -15.945 6.254 1 97.94 218 LEU B O 1
ATOM 4522 N N . GLN B 1 219 ? -5.895 -14.586 7.441 1 96.31 219 GLN B N 1
ATOM 4523 C CA . GLN B 1 219 ? -5.027 -15.672 7.887 1 96.31 219 GLN B CA 1
ATOM 4524 C C . GLN B 1 219 ? -5.793 -16.672 8.742 1 96.31 219 GLN B C 1
ATOM 4526 O O . GLN B 1 219 ? -5.469 -17.859 8.766 1 96.31 219 GLN B O 1
ATOM 4531 N N . GLY B 1 220 ? -6.812 -16.219 9.398 1 96.06 220 GLY B N 1
ATOM 4532 C CA . GLY B 1 220 ? -7.629 -17.078 10.242 1 96.06 220 GLY B CA 1
ATOM 4533 C C . GLY B 1 220 ? -8.375 -18.141 9.461 1 96.06 220 GLY B C 1
ATOM 4534 O O . GLY B 1 220 ? -8.711 -19.203 10.008 1 96.06 220 GLY B O 1
ATOM 4535 N N . ILE B 1 221 ? -8.672 -17.859 8.172 1 96.56 221 ILE B N 1
ATOM 4536 C CA . ILE B 1 221 ? -9.328 -18.859 7.344 1 96.56 221 ILE B CA 1
ATOM 4537 C C . ILE B 1 221 ? -8.461 -20.125 7.273 1 96.56 221 ILE B C 1
ATOM 4539 O O . ILE B 1 221 ? -8.953 -21.234 7.438 1 96.56 221 ILE B O 1
ATOM 4543 N N . ILE B 1 222 ? -7.156 -19.969 7.066 1 95.31 222 ILE B N 1
ATOM 4544 C CA . ILE B 1 222 ? -6.219 -21.078 6.941 1 95.31 222 ILE B CA 1
ATOM 4545 C C . ILE B 1 222 ? -5.977 -21.703 8.312 1 95.31 222 ILE B C 1
AT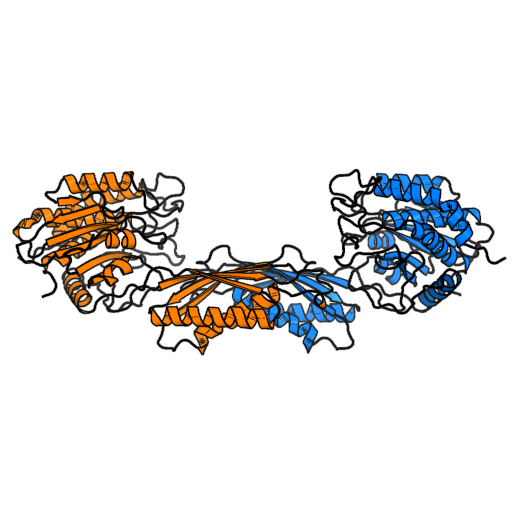OM 4547 O O . ILE B 1 222 ? -6.043 -22.922 8.461 1 95.31 222 ILE B O 1
ATOM 4551 N N . SER B 1 223 ? -5.848 -20.875 9.391 1 93.44 223 SER B N 1
ATOM 4552 C CA . SER B 1 223 ? -5.383 -21.359 10.688 1 93.44 223 SER B CA 1
ATOM 4553 C C . SER B 1 223 ? -6.535 -21.922 11.516 1 93.44 223 SER B C 1
ATOM 4555 O O . SER B 1 223 ? -6.328 -22.781 12.375 1 93.44 223 SER B O 1
ATOM 4557 N N . ARG B 1 224 ? -7.824 -21.531 11.188 1 93 224 ARG B N 1
ATOM 4558 C CA . ARG B 1 224 ? -8.898 -21.859 12.117 1 93 224 ARG B CA 1
ATOM 4559 C C . ARG B 1 224 ? -10.031 -22.594 11.406 1 93 224 ARG B C 1
ATOM 4561 O O . ARG B 1 224 ? -10.836 -23.281 12.047 1 93 224 ARG B O 1
ATOM 4568 N N . ARG B 1 225 ? -10.07 -22.453 10.094 1 93.94 225 ARG B N 1
ATOM 4569 C CA . ARG B 1 225 ? -11.273 -22.969 9.453 1 93.94 225 ARG B CA 1
ATOM 4570 C C . ARG B 1 225 ? -10.945 -24.125 8.516 1 93.94 225 ARG B C 1
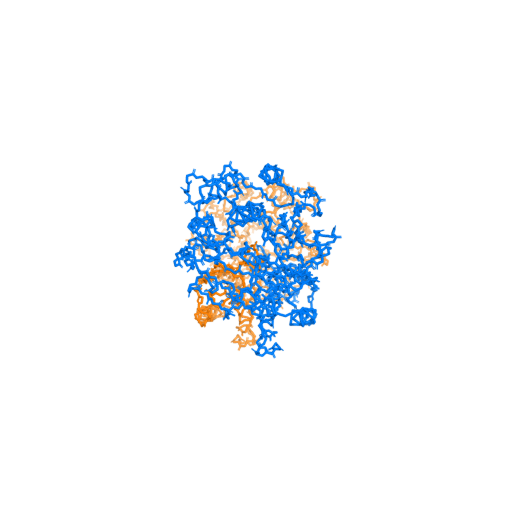ATOM 4572 O O . ARG B 1 225 ? -11.766 -25.031 8.305 1 93.94 225 ARG B O 1
ATOM 4579 N N . VAL B 1 226 ? -9.805 -24.094 7.875 1 94.62 226 VAL B N 1
ATOM 4580 C CA . VAL B 1 226 ? -9.367 -25.219 7.051 1 94.62 226 VAL B CA 1
ATOM 4581 C C . VAL B 1 226 ? -8.938 -26.375 7.945 1 94.62 226 VAL B C 1
ATOM 4583 O O . VAL B 1 226 ? -8.195 -26.188 8.914 1 94.62 226 VAL B O 1
ATOM 4586 N N . ALA B 1 227 ? -9.391 -27.594 7.625 1 90.81 227 ALA B N 1
ATOM 4587 C CA . ALA B 1 227 ? -8.984 -28.766 8.398 1 90.81 227 ALA B CA 1
ATOM 4588 C C . ALA B 1 227 ? -7.477 -28.953 8.352 1 90.81 227 ALA B C 1
ATOM 4590 O O . ALA B 1 227 ? -6.852 -28.766 7.305 1 90.81 227 ALA B O 1
ATOM 4591 N N . PRO B 1 228 ? -6.887 -29.375 9.461 1 87.12 228 PRO B N 1
ATOM 4592 C CA . PRO B 1 228 ? -5.426 -29.438 9.539 1 87.12 228 PRO B CA 1
ATOM 4593 C C . PRO B 1 228 ? -4.82 -30.406 8.531 1 87.12 228 PRO B C 1
ATOM 4595 O O . PRO B 1 228 ? -3.656 -30.266 8.148 1 87.12 228 PRO B O 1
ATOM 4598 N N . HIS B 1 229 ? -5.551 -31.375 8.094 1 86.06 229 HIS B N 1
ATOM 4599 C CA . HIS B 1 229 ? -5.008 -32.344 7.156 1 86.06 229 HIS B CA 1
ATOM 4600 C C . HIS B 1 229 ? -5.117 -31.859 5.719 1 86.06 229 HIS B C 1
ATOM 4602 O O . HIS B 1 229 ? -4.551 -32.469 4.805 1 86.06 229 HIS B O 1
ATOM 4608 N N . GLU B 1 230 ? -5.883 -30.797 5.461 1 89.75 230 GLU B N 1
ATOM 4609 C CA . GLU B 1 230 ? -5.945 -30.156 4.152 1 89.75 230 GLU B CA 1
ATOM 4610 C C . GLU B 1 230 ? -4.836 -29.109 3.996 1 89.75 230 GLU B C 1
ATOM 4612 O O . GLU B 1 230 ? -4.43 -28.484 4.973 1 89.75 230 GLU B O 1
ATOM 4617 N N . ARG B 1 231 ? -4.391 -29.031 2.789 1 91.25 231 ARG B N 1
ATOM 4618 C CA . ARG B 1 231 ? -3.316 -28.078 2.518 1 91.25 231 ARG B CA 1
ATOM 4619 C C . ARG B 1 231 ? -3.838 -26.875 1.747 1 91.25 231 ARG B C 1
ATOM 4621 O O . ARG B 1 231 ? -4.43 -27.016 0.677 1 91.25 231 ARG B O 1
ATOM 4628 N N . ALA B 1 232 ? -3.662 -25.75 2.316 1 94.88 232 ALA B N 1
ATOM 4629 C CA . ALA B 1 232 ? -4.035 -24.484 1.682 1 94.88 232 ALA B CA 1
ATOM 4630 C C . ALA B 1 232 ? -3.119 -23.344 2.139 1 94.88 232 ALA B C 1
ATOM 4632 O O . ALA B 1 232 ? -2.643 -23.344 3.275 1 94.88 232 ALA B O 1
ATOM 4633 N N . VAL B 1 233 ? -2.879 -22.5 1.249 1 95.56 233 VAL B N 1
ATOM 4634 C CA . VAL B 1 233 ? -2.082 -21.312 1.514 1 95.56 233 VAL B CA 1
ATOM 4635 C C . VAL B 1 233 ? -2.838 -20.062 1.042 1 95.56 233 VAL B C 1
ATOM 4637 O O . VAL B 1 233 ? -3.498 -20.094 0.001 1 95.56 233 VAL B O 1
ATOM 4640 N N . LEU B 1 234 ? -2.826 -19.031 1.824 1 97.5 234 LEU B N 1
ATOM 4641 C CA . LEU B 1 234 ? -3.363 -17.719 1.473 1 97.5 234 LEU B CA 1
ATOM 4642 C C . LEU B 1 234 ? -2.35 -16.625 1.765 1 97.5 234 LEU B C 1
ATOM 4644 O O . LEU B 1 234 ? -1.959 -16.422 2.918 1 97.5 234 LEU B O 1
ATOM 4648 N N . SER B 1 235 ? -1.9 -15.969 0.744 1 97.06 235 SER B N 1
ATOM 4649 C CA . SER B 1 235 ? -0.913 -14.906 0.884 1 97.06 235 SER B CA 1
ATOM 4650 C C . SER B 1 235 ? -1.427 -13.594 0.295 1 97.06 235 SER B C 1
ATOM 4652 O O . SER B 1 235 ? -1.874 -13.562 -0.854 1 97.06 235 SER B O 1
ATOM 4654 N N . VAL B 1 236 ? -1.426 -12.539 1.068 1 98.31 236 VAL B N 1
ATOM 4655 C CA . VAL B 1 236 ? -1.603 -11.188 0.552 1 98.31 236 VAL B CA 1
ATOM 4656 C C . VAL B 1 236 ? -0.245 -10.594 0.192 1 98.31 236 VAL B C 1
ATOM 4658 O O . VAL B 1 236 ? 0.604 -10.391 1.064 1 98.31 236 VAL B O 1
ATOM 4661 N N . THR B 1 237 ? -0.074 -10.281 -1.093 1 97.69 237 THR B N 1
ATOM 4662 C CA . THR B 1 237 ? 1.273 -10 -1.575 1 97.69 237 THR B CA 1
ATOM 4663 C C . THR B 1 237 ? 1.385 -8.555 -2.049 1 97.69 237 THR B C 1
ATOM 4665 O O . THR B 1 237 ? 2.453 -8.117 -2.48 1 97.69 237 THR B O 1
ATOM 4668 N N . ARG B 1 238 ? 0.289 -7.836 -1.998 1 97.94 238 ARG B N 1
ATOM 4669 C CA . ARG B 1 238 ? 0.27 -6.434 -2.398 1 97.94 238 ARG B CA 1
ATOM 4670 C C . ARG B 1 238 ? -0.688 -5.625 -1.528 1 97.94 238 ARG B C 1
ATOM 4672 O O . ARG B 1 238 ? -1.779 -6.098 -1.196 1 97.94 238 ARG B O 1
ATOM 4679 N N . PHE B 1 239 ? -0.303 -4.5 -1.046 1 98.44 239 PHE B N 1
ATOM 4680 C CA . PHE B 1 239 ? -1.076 -3.492 -0.33 1 98.44 239 PHE B CA 1
ATOM 4681 C C . PHE B 1 239 ? -0.69 -2.09 -0.783 1 98.44 239 PHE B C 1
ATOM 4683 O O . PHE B 1 239 ? 0.457 -1.669 -0.613 1 98.44 239 PHE B O 1
ATOM 4690 N N . GLU B 1 240 ? -1.644 -1.392 -1.371 1 98.19 240 GLU B N 1
ATOM 4691 C CA . GLU B 1 240 ? -1.389 -0.045 -1.875 1 98.19 240 GLU B CA 1
ATOM 4692 C C . GLU B 1 240 ? -2.492 0.92 -1.452 1 98.19 240 GLU B C 1
ATOM 4694 O O . GLU B 1 240 ? -3.656 0.741 -1.819 1 98.19 240 GLU B O 1
ATOM 4699 N N . ALA B 1 241 ? -2.117 1.928 -0.702 1 97.81 241 ALA B N 1
ATOM 4700 C CA . ALA B 1 241 ? -3.068 2.955 -0.285 1 97.81 241 ALA B CA 1
ATOM 4701 C C . ALA B 1 241 ? -2.348 4.238 0.12 1 97.81 241 ALA B C 1
ATOM 4703 O O . ALA B 1 241 ? -1.385 4.199 0.891 1 97.81 241 ALA B O 1
ATOM 4704 N N . GLY B 1 242 ? -2.842 5.398 -0.442 1 94.31 242 GLY B N 1
ATOM 4705 C CA . GLY B 1 242 ? -2.363 6.703 -0.007 1 94.31 242 GLY B CA 1
ATOM 4706 C C . GLY B 1 242 ? -1.093 7.137 -0.711 1 94.31 242 GLY B C 1
ATOM 4707 O O . GLY B 1 242 ? -0.357 6.305 -1.246 1 94.31 242 GLY B O 1
ATOM 4708 N N . ASN B 1 243 ? -0.899 8.414 -0.697 1 90.38 243 ASN B N 1
ATOM 4709 C CA . ASN B 1 243 ? 0.289 8.984 -1.324 1 90.38 243 ASN B CA 1
ATOM 4710 C C . ASN B 1 243 ? 0.849 10.148 -0.512 1 90.38 243 ASN B C 1
ATOM 4712 O O . ASN B 1 243 ? 1.727 10.875 -0.982 1 90.38 243 ASN B O 1
ATOM 4716 N N . SER B 1 244 ? 0.289 10.445 0.645 1 89.5 244 SER B N 1
ATOM 4717 C CA . SER B 1 244 ? 0.753 11.547 1.482 1 89.5 244 SER B CA 1
ATOM 4718 C C . SER B 1 244 ? 0.567 11.227 2.963 1 89.5 244 SER B C 1
ATOM 4720 O O . SER B 1 244 ? -0.232 10.359 3.322 1 89.5 244 SER B O 1
ATOM 4722 N N . TYR B 1 245 ? 1.274 11.945 3.816 1 91.88 245 TYR B N 1
ATOM 4723 C CA . TYR B 1 245 ? 1.218 11.672 5.246 1 91.88 245 TYR B CA 1
ATOM 4724 C C . TYR B 1 245 ? 0.015 12.352 5.887 1 91.88 245 TYR B C 1
ATOM 4726 O O . TYR B 1 245 ? -0.366 12.023 7.012 1 91.88 245 TYR B O 1
ATOM 4734 N N . ASN B 1 246 ? -0.639 13.312 5.203 1 88.5 246 ASN B N 1
ATOM 4735 C CA . ASN B 1 246 ? -1.593 14.172 5.891 1 88.5 246 ASN B CA 1
ATOM 4736 C C . ASN B 1 246 ? -3.023 13.906 5.434 1 88.5 246 ASN B C 1
ATOM 4738 O O . ASN B 1 246 ? -3.965 14.523 5.934 1 88.5 246 ASN B O 1
ATOM 4742 N N . THR B 1 247 ? -3.203 12.938 4.578 1 89.31 247 THR B N 1
ATOM 4743 C CA . THR B 1 247 ? -4.539 12.672 4.059 1 89.31 247 THR B CA 1
ATOM 4744 C C . THR B 1 247 ? -4.848 11.18 4.102 1 89.31 247 THR B C 1
ATOM 4746 O O . THR B 1 247 ? -4.062 10.367 3.607 1 89.31 247 THR B O 1
ATOM 4749 N N . ILE B 1 248 ? -5.941 10.859 4.707 1 93.5 248 ILE B N 1
ATOM 4750 C CA . ILE B 1 248 ? -6.465 9.5 4.605 1 93.5 248 ILE B CA 1
ATOM 4751 C C . ILE B 1 248 ? -7.035 9.266 3.209 1 93.5 248 ILE B C 1
ATOM 4753 O O . ILE B 1 248 ? -7.84 10.062 2.721 1 93.5 248 ILE B O 1
ATOM 4757 N N . PRO B 1 249 ? -6.582 8.273 2.512 1 94.56 249 PRO B N 1
ATOM 4758 C CA . PRO B 1 249 ? -7.031 8.062 1.132 1 94.56 249 PRO B CA 1
ATOM 4759 C C . PRO B 1 249 ? -8.469 7.566 1.046 1 94.56 249 PRO B C 1
ATOM 4761 O O . PRO B 1 249 ? -9.031 7.109 2.045 1 94.56 249 PRO B O 1
ATOM 4764 N N . ASP B 1 250 ? -9.047 7.66 -0.156 1 95.12 250 ASP B N 1
ATOM 4765 C CA . ASP B 1 250 ? -10.406 7.191 -0.403 1 95.12 250 ASP B CA 1
ATOM 4766 C C . ASP B 1 250 ? -10.438 5.676 -0.602 1 95.12 250 ASP B C 1
ATOM 4768 O O . ASP B 1 250 ? -11.469 5.039 -0.405 1 95.12 250 ASP B O 1
ATOM 4772 N N . LYS B 1 251 ? -9.242 5.137 -1.062 1 97.5 251 LYS B N 1
ATOM 4773 C CA . LYS B 1 251 ? -9.25 3.74 -1.482 1 97.5 251 LYS B CA 1
ATOM 4774 C C . LYS B 1 251 ? -7.992 3.014 -1.018 1 97.5 251 LYS B C 1
ATOM 4776 O O . LYS B 1 251 ? -6.977 3.646 -0.733 1 97.5 251 LYS B O 1
ATOM 4781 N N . ALA B 1 252 ? -8.062 1.732 -0.867 1 98.38 252 ALA B N 1
ATOM 4782 C CA . ALA B 1 252 ? -6.953 0.799 -0.7 1 98.38 252 ALA B CA 1
ATOM 4783 C C . ALA B 1 252 ? -7.098 -0.399 -1.633 1 98.38 252 ALA B C 1
ATOM 4785 O O . ALA B 1 252 ? -8.219 -0.811 -1.957 1 98.38 252 ALA B O 1
ATOM 4786 N N . PHE B 1 253 ? -6.027 -0.858 -2.143 1 98.62 253 PHE B N 1
ATOM 4787 C CA . PHE B 1 253 ? -5.996 -2.008 -3.039 1 98.62 253 PHE B CA 1
ATOM 4788 C C . PHE B 1 253 ? -5.141 -3.125 -2.455 1 98.62 253 PHE B C 1
ATOM 4790 O O . PHE B 1 253 ? -3.99 -2.9 -2.076 1 98.62 253 PHE B O 1
ATOM 4797 N N . LEU B 1 254 ? -5.711 -4.371 -2.312 1 98.44 254 LEU B N 1
ATOM 4798 C CA . LEU B 1 254 ? -5.023 -5.582 -1.884 1 98.44 254 LEU B CA 1
ATOM 4799 C C . LEU B 1 254 ? -5.031 -6.633 -2.99 1 98.44 254 LEU B C 1
ATOM 4801 O O . LEU B 1 254 ? -5.973 -6.699 -3.781 1 98.44 254 LEU B O 1
ATOM 4805 N N . GLN B 1 255 ? -3.953 -7.41 -2.986 1 98.31 255 GLN B N 1
ATOM 4806 C CA . GLN B 1 255 ? -3.877 -8.508 -3.943 1 98.31 255 GLN B CA 1
ATOM 4807 C C . GLN B 1 255 ? -3.092 -9.688 -3.369 1 98.31 255 GLN B C 1
ATOM 4809 O O . GLN B 1 255 ? -2.289 -9.516 -2.449 1 98.31 255 GLN B O 1
ATOM 4814 N N . GLY B 1 256 ? -3.408 -10.875 -3.859 1 97.62 256 GLY B N 1
ATOM 4815 C CA . GLY B 1 256 ? -2.705 -12.062 -3.395 1 97.62 256 GLY B CA 1
ATOM 4816 C C . GLY B 1 256 ? -3.141 -13.328 -4.105 1 97.62 256 GLY B C 1
ATOM 4817 O O . GLY B 1 256 ? -3.617 -13.281 -5.238 1 97.62 256 GLY B O 1
ATOM 4818 N N . THR B 1 257 ? -2.811 -14.438 -3.438 1 97 257 THR B N 1
ATOM 4819 C CA . THR B 1 257 ? -3.098 -15.727 -4.062 1 97 257 THR B CA 1
ATOM 4820 C C . THR B 1 257 ? -3.547 -16.75 -3.016 1 97 257 THR B C 1
ATOM 4822 O O . THR B 1 257 ? -3.252 -16.594 -1.829 1 97 257 THR B O 1
ATOM 4825 N N . VAL B 1 258 ? -4.348 -17.688 -3.465 1 97.5 258 VAL B N 1
ATOM 4826 C CA . VAL B 1 258 ? -4.758 -18.875 -2.711 1 97.5 258 VAL B CA 1
ATOM 4827 C C . VAL B 1 258 ? -4.297 -20.125 -3.438 1 97.5 258 VAL B C 1
ATOM 4829 O O . VAL B 1 258 ? -4.469 -20.25 -4.652 1 97.5 258 VAL B O 1
ATOM 4832 N N . ARG B 1 259 ? -3.658 -21.016 -2.729 1 96.5 259 ARG B N 1
ATOM 4833 C CA . ARG B 1 259 ? -3.273 -22.328 -3.238 1 96.5 259 ARG B CA 1
ATOM 4834 C C . ARG B 1 259 ? -3.961 -23.438 -2.455 1 96.5 259 ARG B C 1
ATOM 4836 O O . ARG B 1 259 ? -4.035 -23.391 -1.226 1 96.5 259 ARG B O 1
ATOM 4843 N N . ALA B 1 260 ? -4.504 -24.391 -3.127 1 96.62 260 ALA B N 1
ATOM 4844 C CA . ALA B 1 260 ? -5.145 -25.547 -2.494 1 96.62 260 ALA B CA 1
ATOM 4845 C C . ALA B 1 260 ? -4.844 -26.828 -3.258 1 96.62 260 ALA B C 1
ATOM 4847 O O . ALA B 1 260 ? -4.684 -26.812 -4.48 1 96.62 260 ALA B O 1
ATOM 4848 N N . LEU B 1 261 ? -4.867 -27.953 -2.582 1 95.94 261 LEU B N 1
ATOM 4849 C CA . LEU B 1 261 ? -4.52 -29.234 -3.199 1 95.94 261 LEU B CA 1
ATOM 4850 C C . LEU B 1 261 ? -5.77 -30.047 -3.482 1 95.94 261 LEU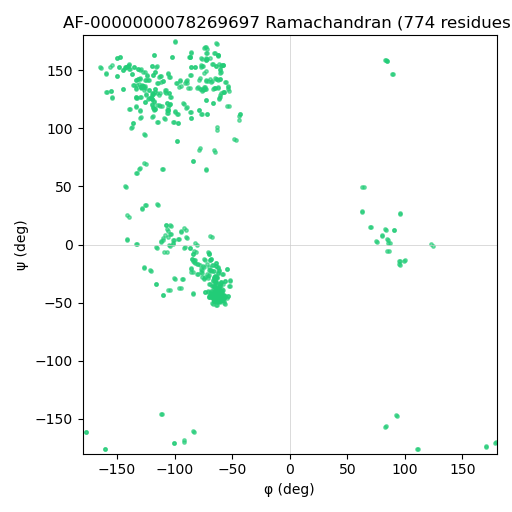 B C 1
ATOM 4852 O O . LEU B 1 261 ? -5.676 -31.188 -3.961 1 95.94 261 LEU B O 1
ATOM 4856 N N . THR B 1 262 ? -6.891 -29.531 -3.137 1 95.38 262 THR B N 1
ATOM 4857 C CA . THR B 1 262 ? -8.164 -30.125 -3.549 1 95.38 262 THR B CA 1
ATOM 4858 C C . THR B 1 262 ? -9.141 -29.031 -3.992 1 95.38 262 THR B C 1
ATOM 4860 O O . THR B 1 262 ? -9.109 -27.922 -3.475 1 95.38 262 THR B O 1
ATOM 4863 N N . GLU B 1 263 ? -9.961 -29.391 -4.953 1 94.88 263 GLU B N 1
ATOM 4864 C CA . GLU B 1 263 ? -10.977 -28.438 -5.402 1 94.88 263 GLU B CA 1
ATOM 4865 C C . GLU B 1 263 ? -11.914 -28.062 -4.262 1 94.88 263 GLU B C 1
ATOM 4867 O O . GLU B 1 263 ? -12.32 -26.891 -4.152 1 94.88 263 GLU B O 1
ATOM 4872 N N . LYS B 1 264 ? -12.195 -28.984 -3.438 1 95.81 264 LYS B N 1
ATOM 4873 C CA . LYS B 1 264 ? -13.07 -28.75 -2.295 1 95.81 264 LYS B CA 1
ATOM 4874 C C . LYS B 1 264 ? -12.508 -27.688 -1.367 1 95.81 264 LYS B C 1
ATOM 4876 O O . LYS B 1 264 ? -13.211 -26.734 -0.992 1 95.81 264 LYS B O 1
ATOM 4881 N N . THR B 1 265 ? -11.266 -27.828 -1.035 1 96.38 265 THR B N 1
ATOM 4882 C CA . THR B 1 265 ? -10.609 -26.891 -0.143 1 96.38 265 THR B CA 1
ATOM 4883 C C . THR B 1 265 ? -10.516 -25.516 -0.796 1 96.38 265 THR B C 1
ATOM 4885 O O . THR B 1 265 ? -10.75 -24.484 -0.144 1 96.38 265 THR B O 1
ATOM 4888 N N . GLY B 1 266 ? -10.164 -25.484 -2.049 1 97.25 266 GLY B N 1
ATOM 4889 C CA . GLY B 1 266 ? -10.117 -24.234 -2.766 1 97.25 266 GLY B CA 1
ATOM 4890 C C . GLY B 1 266 ? -11.445 -23.5 -2.785 1 97.25 266 GLY B C 1
ATOM 4891 O O . GLY B 1 266 ? -11.508 -22.297 -2.539 1 97.25 266 GLY B O 1
ATOM 4892 N N . ASN B 1 267 ? -12.477 -24.234 -3.027 1 97.31 267 ASN B N 1
ATOM 4893 C CA . ASN B 1 267 ? -13.82 -23.672 -3.033 1 97.31 267 ASN B CA 1
ATOM 4894 C C . ASN B 1 267 ? -14.219 -23.156 -1.653 1 97.31 267 ASN B C 1
ATOM 4896 O O . ASN B 1 267 ? -14.859 -22.109 -1.54 1 97.31 267 ASN B O 1
ATOM 4900 N N . PHE B 1 268 ? -13.867 -23.922 -0.688 1 97.38 268 PHE B N 1
ATOM 4901 C CA . PHE B 1 268 ? -14.172 -23.547 0.689 1 97.38 268 PHE B CA 1
ATOM 4902 C C . PHE B 1 268 ? -13.5 -22.219 1.05 1 97.38 268 PHE B C 1
ATOM 4904 O O . PHE B 1 268 ? -14.148 -21.312 1.594 1 97.38 268 PHE B O 1
ATOM 4911 N N . VAL B 1 269 ? -12.234 -22.078 0.726 1 97.94 269 VAL B N 1
ATOM 4912 C CA . VAL B 1 269 ? -11.484 -20.859 1.036 1 97.94 269 VAL B CA 1
ATOM 4913 C C . VAL B 1 269 ? -12.078 -19.672 0.291 1 97.94 269 VAL B C 1
ATOM 4915 O O . VAL B 1 269 ? -12.25 -18.594 0.864 1 97.94 269 VAL B O 1
ATOM 4918 N N . GLN B 1 270 ? -12.414 -19.891 -0.972 1 97.94 270 GLN B N 1
ATOM 4919 C CA . GLN B 1 270 ? -13.039 -18.828 -1.764 1 97.94 270 GLN B CA 1
ATOM 4920 C C . GLN B 1 270 ? -14.328 -18.344 -1.114 1 97.94 270 GLN B C 1
ATOM 4922 O O . GLN B 1 270 ? -14.555 -17.125 -1.004 1 97.94 270 GLN B O 1
ATOM 4927 N N . ALA B 1 271 ? -15.117 -19.25 -0.695 1 98.12 271 ALA B N 1
ATOM 4928 C CA . ALA B 1 271 ? -16.391 -18.906 -0.072 1 98.12 271 ALA B CA 1
ATOM 4929 C C . ALA B 1 271 ? -16.172 -18.172 1.241 1 98.12 271 ALA B C 1
ATOM 4931 O O . ALA B 1 271 ? -16.875 -17.188 1.529 1 98.12 271 ALA B O 1
ATOM 4932 N N . GLN B 1 272 ? -15.266 -18.656 2.041 1 98 272 GLN B N 1
ATOM 4933 C CA . GLN B 1 272 ? -14.953 -18 3.307 1 98 272 GLN B CA 1
ATOM 4934 C C . GLN B 1 272 ? -14.445 -16.578 3.078 1 98 272 GLN B C 1
ATOM 4936 O O . GLN B 1 272 ? -14.766 -15.672 3.844 1 98 272 GLN B O 1
ATOM 4941 N N . MET B 1 273 ? -13.633 -16.375 2.047 1 98.19 273 MET B N 1
ATOM 4942 C CA . MET B 1 273 ? -13.109 -15.055 1.723 1 98.19 273 MET B CA 1
ATOM 4943 C C . MET B 1 273 ? -14.242 -14.102 1.337 1 98.19 273 MET B C 1
ATOM 4945 O O . MET B 1 273 ? -14.258 -12.953 1.771 1 98.19 273 MET B O 1
ATOM 4949 N N . GLN B 1 274 ? -15.109 -14.625 0.484 1 97.81 274 GLN B N 1
ATOM 4950 C CA . GLN B 1 274 ? -16.234 -13.805 0.053 1 97.81 274 GLN B CA 1
ATOM 4951 C C . GLN B 1 274 ? -17.047 -13.297 1.249 1 97.81 274 GLN B C 1
ATOM 4953 O O . GLN B 1 274 ? -17.359 -12.109 1.337 1 97.81 274 GLN B O 1
ATOM 4958 N N . ASP B 1 275 ? -17.312 -14.133 2.188 1 97.69 275 ASP B N 1
ATOM 4959 C CA . ASP B 1 275 ? -18.078 -13.773 3.381 1 97.69 275 ASP B CA 1
ATOM 4960 C C . ASP B 1 275 ? -17.312 -12.805 4.262 1 97.69 275 ASP B C 1
ATOM 4962 O O . ASP B 1 275 ? -17.844 -11.781 4.695 1 97.69 275 ASP B O 1
ATOM 4966 N N . LEU B 1 276 ? -16.109 -13.141 4.547 1 97.62 276 LEU B N 1
ATOM 4967 C CA . LEU B 1 276 ? -15.289 -12.359 5.465 1 97.62 276 LEU B CA 1
ATOM 4968 C C . LEU B 1 276 ? -15.047 -10.961 4.918 1 97.62 276 LEU B C 1
ATOM 4970 O O . LEU B 1 276 ? -15.203 -9.969 5.641 1 97.62 276 LEU B O 1
ATOM 4974 N N . VAL B 1 277 ? -14.633 -10.844 3.619 1 97.94 277 VAL B N 1
ATOM 4975 C CA . VAL B 1 277 ? -14.312 -9.562 2.994 1 97.94 277 VAL B CA 1
ATOM 4976 C C . VAL B 1 277 ? -15.539 -8.648 3.033 1 97.94 277 VAL B C 1
ATOM 4978 O O . VAL B 1 277 ? -15.438 -7.488 3.441 1 97.94 277 VAL B O 1
ATOM 4981 N N . GLY B 1 278 ? -16.656 -9.164 2.658 1 96.31 278 GLY B N 1
ATOM 4982 C CA . GLY B 1 278 ? -17.891 -8.375 2.648 1 96.31 278 GLY B CA 1
ATOM 4983 C C . GLY B 1 278 ? -18.328 -7.941 4.031 1 96.31 278 GLY B C 1
ATOM 4984 O O . GLY B 1 278 ? -18.625 -6.766 4.254 1 96.31 278 GLY B O 1
ATOM 4985 N N . ASN B 1 279 ? -18.375 -8.852 5.016 1 96.75 279 ASN B N 1
ATOM 4986 C CA . ASN B 1 279 ? -18.891 -8.578 6.352 1 96.75 279 ASN B CA 1
ATOM 4987 C C . ASN B 1 279 ? -17.969 -7.652 7.133 1 96.75 279 ASN B C 1
ATOM 4989 O O . ASN B 1 279 ? -18.422 -6.73 7.809 1 96.75 279 ASN B O 1
ATOM 4993 N N . LEU B 1 280 ? -16.703 -7.91 7.07 1 96.06 280 LEU B N 1
ATOM 4994 C CA . LEU B 1 280 ? -15.75 -7.078 7.805 1 96.06 280 LEU B CA 1
ATOM 4995 C C . LEU B 1 280 ? -15.734 -5.656 7.262 1 96.06 280 LEU B C 1
ATOM 4997 O O . LEU B 1 280 ? -15.773 -4.691 8.031 1 96.06 280 LEU B O 1
ATOM 5001 N N . ALA B 1 281 ? -15.656 -5.543 5.945 1 95.88 281 ALA B N 1
ATOM 5002 C CA . ALA B 1 281 ? -15.68 -4.215 5.336 1 95.88 281 ALA B CA 1
ATOM 5003 C C . ALA B 1 281 ? -16.938 -3.451 5.727 1 95.88 281 ALA B C 1
ATOM 5005 O O . ALA B 1 281 ? -16.875 -2.281 6.109 1 95.88 281 ALA B O 1
ATOM 5006 N N . GLN B 1 282 ? -18.078 -4.094 5.676 1 95.38 282 GLN B N 1
ATOM 5007 C CA . GLN B 1 282 ? -19.344 -3.471 6.047 1 95.38 282 GLN B CA 1
ATOM 5008 C C . GLN B 1 282 ? -19.328 -3.031 7.508 1 95.38 282 GLN B C 1
ATOM 5010 O O . GLN B 1 282 ? -19.812 -1.944 7.84 1 95.38 282 GLN B O 1
ATOM 5015 N N . GLY B 1 283 ? -18.859 -3.861 8.383 1 96.81 283 GLY B N 1
ATOM 5016 C CA . GLY B 1 283 ? -18.766 -3.527 9.789 1 96.81 283 GLY B CA 1
ATOM 5017 C C . GLY B 1 283 ? -17.922 -2.297 10.055 1 96.81 283 GLY B C 1
ATOM 5018 O O . GLY B 1 283 ? -18.125 -1.592 11.047 1 96.81 283 GLY B O 1
ATOM 5019 N N . MET B 1 284 ? -17 -2.002 9.156 1 96.44 284 MET B N 1
ATOM 5020 C CA . MET B 1 284 ? -16.094 -0.874 9.336 1 96.44 284 MET B CA 1
ATOM 5021 C C . MET B 1 284 ? -16.531 0.322 8.5 1 96.44 284 MET B C 1
ATOM 5023 O O . MET B 1 284 ? -15.82 1.325 8.414 1 96.44 284 MET B O 1
ATOM 5027 N N . GLY B 1 285 ? -17.641 0.152 7.785 1 96.31 285 GLY B N 1
ATOM 5028 C CA . GLY B 1 285 ? -18.219 1.246 7.02 1 96.31 285 GLY B CA 1
ATOM 5029 C C . GLY B 1 285 ? -17.562 1.433 5.66 1 96.31 285 GLY B C 1
ATOM 5030 O O . GLY B 1 285 ? -17.734 2.475 5.023 1 96.31 285 GLY B O 1
ATOM 5031 N N . VAL B 1 286 ? -16.781 0.473 5.23 1 97.12 286 VAL B N 1
ATOM 5032 C CA . VAL B 1 286 ? -16.094 0.539 3.947 1 97.12 286 VAL B CA 1
ATOM 5033 C C . VAL B 1 286 ? -16.766 -0.402 2.949 1 97.12 286 VAL B C 1
ATOM 5035 O O . VAL B 1 286 ? -17.344 -1.42 3.34 1 97.12 286 VAL B O 1
ATOM 5038 N N . LYS B 1 287 ? -16.734 0.027 1.629 1 97.81 287 LYS B N 1
ATOM 5039 C CA . LYS B 1 287 ? -17.188 -0.863 0.563 1 97.81 287 LYS B CA 1
ATOM 5040 C C . LYS B 1 287 ? -16.047 -1.744 0.062 1 97.81 287 LYS B C 1
ATOM 5042 O O . LYS B 1 287 ? -14.93 -1.263 -0.155 1 97.81 287 LYS B O 1
ATOM 5047 N N . ALA B 1 288 ? -16.375 -3.041 -0.101 1 98.06 288 ALA B N 1
ATOM 5048 C CA . ALA B 1 288 ? -15.352 -3.967 -0.584 1 98.06 288 ALA B CA 1
ATOM 5049 C C . ALA B 1 288 ? -15.805 -4.664 -1.864 1 98.06 288 ALA B C 1
ATOM 5051 O O . ALA B 1 288 ? -16.969 -5.047 -1.991 1 98.06 288 ALA B O 1
ATOM 5052 N N . GLU B 1 289 ? -14.914 -4.691 -2.826 1 98.12 289 GLU B N 1
ATOM 5053 C CA . GLU B 1 289 ? -15.086 -5.484 -4.039 1 98.12 289 GLU B CA 1
ATOM 5054 C C . GLU B 1 289 ? -14.008 -6.559 -4.156 1 98.12 289 GLU B C 1
ATOM 5056 O O . GLU B 1 289 ? -12.82 -6.242 -4.25 1 98.12 289 GLU B O 1
ATOM 5061 N N . LEU B 1 290 ? -14.445 -7.797 -4.133 1 98.12 290 LEU B N 1
ATOM 5062 C CA . LEU B 1 290 ? -13.539 -8.93 -4.301 1 98.12 290 LEU B CA 1
ATOM 5063 C C . LEU B 1 290 ? -13.594 -9.461 -5.727 1 98.12 290 LEU B C 1
ATOM 5065 O O . LEU B 1 290 ? -14.648 -9.898 -6.195 1 98.12 290 LEU B O 1
ATOM 5069 N N . ASP B 1 291 ? -12.484 -9.312 -6.418 1 98.06 291 ASP B N 1
ATOM 5070 C CA . ASP B 1 291 ? -12.281 -9.984 -7.699 1 98.06 291 ASP B CA 1
ATOM 5071 C C . ASP B 1 291 ? -11.484 -11.273 -7.527 1 98.06 291 ASP B C 1
ATOM 5073 O O . ASP B 1 291 ? -10.297 -11.234 -7.172 1 98.06 291 ASP B O 1
ATOM 5077 N N . TYR B 1 292 ? -12.125 -12.367 -7.758 1 97.44 292 TYR B N 1
ATOM 5078 C CA . TYR B 1 292 ? -11.531 -13.68 -7.539 1 97.44 292 TYR B CA 1
ATOM 5079 C C . TYR B 1 292 ? -11.438 -14.461 -8.844 1 97.44 292 TYR B C 1
ATOM 5081 O O . TYR B 1 292 ? -12.445 -14.719 -9.492 1 97.44 292 TYR B O 1
ATOM 5089 N N . VAL B 1 293 ? -10.219 -14.875 -9.195 1 95.88 293 VAL B N 1
ATOM 5090 C CA . VAL B 1 293 ? -9.961 -15.609 -10.43 1 95.88 293 VAL B CA 1
ATOM 5091 C C . VAL B 1 293 ? -9.398 -16.984 -10.102 1 95.88 293 VAL B C 1
ATOM 5093 O O . VAL B 1 293 ? -8.289 -17.109 -9.57 1 95.88 293 VAL B O 1
ATOM 5096 N N . ARG B 1 294 ? -10.164 -18 -10.508 1 95.38 294 ARG B N 1
ATOM 5097 C CA . ARG B 1 294 ? -9.688 -19.359 -10.289 1 95.38 294 ARG B CA 1
ATOM 5098 C C . ARG B 1 294 ? -8.562 -19.703 -11.258 1 95.38 294 ARG B C 1
ATOM 5100 O O . ARG B 1 294 ? -8.609 -19.328 -12.438 1 95.38 294 ARG B O 1
ATOM 5107 N N . GLY B 1 295 ? -7.566 -20.297 -10.719 1 94.56 295 GLY B N 1
ATOM 5108 C CA . GLY B 1 295 ? -6.48 -20.781 -11.555 1 94.56 295 GLY B CA 1
ATOM 5109 C C . GLY B 1 295 ? -6.758 -22.141 -12.164 1 94.56 295 GLY B C 1
ATOM 5110 O O . GLY B 1 295 ? -7.914 -22.516 -12.375 1 94.56 295 GLY B O 1
ATOM 5111 N N . PHE B 1 296 ? -5.699 -22.859 -12.625 1 95.75 296 PHE B N 1
ATOM 5112 C CA . PHE B 1 296 ? -5.809 -24.219 -13.141 1 95.75 296 PHE B CA 1
ATOM 5113 C C . PHE B 1 296 ? -6.344 -25.156 -12.078 1 95.75 296 PHE B C 1
ATOM 5115 O O . PHE B 1 296 ? -6.109 -24.953 -10.883 1 95.75 296 PHE B O 1
ATOM 5122 N N . PRO B 1 297 ? -7.031 -26.188 -12.531 1 96.94 297 PRO B N 1
ATOM 5123 C CA . PRO B 1 297 ? -7.414 -27.219 -11.555 1 96.94 297 PRO B CA 1
ATOM 5124 C C . PRO B 1 297 ? -6.207 -27.906 -10.922 1 96.94 297 PRO B C 1
ATOM 5126 O O . PRO B 1 297 ? -5.09 -27.797 -11.43 1 96.94 297 PRO B O 1
ATOM 5129 N N . VAL B 1 298 ? -6.465 -28.547 -9.836 1 97.5 298 VAL B N 1
ATOM 5130 C CA . VAL B 1 298 ? -5.43 -29.328 -9.156 1 97.5 298 VAL B CA 1
ATOM 5131 C C . VAL B 1 298 ? -4.945 -30.453 -10.078 1 97.5 298 VAL B C 1
ATOM 5133 O O . VAL B 1 298 ? -5.746 -31.094 -10.75 1 97.5 298 VAL B O 1
ATOM 5136 N N . VAL B 1 299 ? -3.635 -30.641 -10.148 1 98.25 299 VAL B N 1
ATOM 5137 C CA . VAL B 1 299 ? -3.082 -31.797 -10.836 1 98.25 299 VAL B CA 1
ATOM 5138 C C . VAL B 1 299 ? -3.229 -33.031 -9.953 1 98.25 299 VAL B C 1
ATOM 5140 O O . VAL B 1 299 ? -2.568 -33.156 -8.922 1 98.25 299 VAL B O 1
ATOM 5143 N N . VAL B 1 300 ? -4.059 -33.938 -10.391 1 98.31 300 VAL B N 1
ATOM 5144 C CA . VAL B 1 300 ? -4.316 -35.156 -9.625 1 98.31 300 VAL B CA 1
ATOM 5145 C C . VAL B 1 300 ? -3.91 -36.375 -10.445 1 98.31 300 VAL B C 1
ATOM 5147 O O . VAL B 1 300 ? -4.594 -36.75 -11.406 1 98.31 300 VAL B O 1
ATOM 5150 N N . ASN B 1 301 ? -2.861 -37.031 -10.008 1 98.56 301 ASN B N 1
ATOM 5151 C CA . ASN B 1 301 ? -2.406 -38.25 -10.688 1 98.56 301 ASN B CA 1
ATOM 5152 C C . ASN B 1 301 ? -3.289 -39.438 -10.352 1 98.56 301 ASN B C 1
ATOM 5154 O O . ASN B 1 301 ? -3.574 -39.688 -9.18 1 98.56 301 ASN B O 1
ATOM 5158 N N . ASP B 1 302 ? -3.658 -40.125 -11.375 1 98.25 302 ASP B N 1
ATOM 5159 C CA . ASP B 1 302 ? -4.418 -41.375 -11.203 1 98.25 302 ASP B CA 1
ATOM 5160 C C . ASP B 1 302 ? -3.559 -42.469 -10.578 1 98.25 302 ASP B C 1
ATOM 5162 O O . ASP B 1 302 ? -2.391 -42.625 -10.938 1 98.25 302 ASP B O 1
ATOM 5166 N N . ALA B 1 303 ? -4.152 -43.219 -9.68 1 98.19 303 ALA B N 1
ATOM 5167 C CA . ALA B 1 303 ? -3.393 -44.219 -8.914 1 98.19 303 ALA B CA 1
ATOM 5168 C C . ALA B 1 303 ? -2.805 -45.281 -9.82 1 98.19 303 ALA B C 1
ATOM 5170 O O . ALA B 1 303 ? -1.621 -45.594 -9.727 1 98.19 303 ALA B O 1
ATOM 5171 N N . ALA B 1 304 ? -3.568 -45.844 -10.68 1 97.25 304 ALA B N 1
ATOM 5172 C CA . ALA B 1 304 ? -3.125 -46.938 -11.547 1 97.25 304 ALA B CA 1
ATOM 5173 C C . ALA B 1 304 ? -2.076 -46.469 -12.547 1 97.25 304 ALA B C 1
ATOM 5175 O O . ALA B 1 304 ? -1.076 -47.125 -12.789 1 97.25 304 ALA B O 1
ATOM 5176 N N . SER B 1 305 ? -2.354 -45.312 -13.109 1 97.5 305 SER B N 1
ATOM 5177 C CA . SER B 1 305 ? -1.396 -44.75 -14.047 1 97.5 305 SER B CA 1
ATOM 5178 C C . SER B 1 305 ? -0.077 -44.406 -13.352 1 97.5 305 SER B C 1
ATOM 5180 O O . SER B 1 305 ? 0.994 -44.562 -13.938 1 97.5 305 SER B O 1
ATOM 5182 N N . THR B 1 306 ? -0.171 -43.969 -12.164 1 98.25 306 THR B N 1
ATOM 5183 C CA . THR B 1 306 ? 1.023 -43.656 -11.383 1 98.25 306 THR B CA 1
ATOM 5184 C C . THR B 1 306 ? 1.832 -44.906 -11.102 1 98.25 306 THR B C 1
ATOM 5186 O O . THR B 1 306 ? 3.057 -44.906 -11.234 1 98.25 306 THR B O 1
ATOM 5189 N N . ALA B 1 307 ? 1.15 -45.906 -10.719 1 97.56 307 ALA B N 1
ATOM 5190 C CA . ALA B 1 307 ? 1.826 -47.188 -10.445 1 97.56 307 ALA B CA 1
ATOM 5191 C C . ALA B 1 307 ? 2.553 -47.688 -11.688 1 97.56 307 ALA B C 1
ATOM 5193 O O . ALA B 1 307 ? 3.684 -48.188 -11.602 1 97.56 307 ALA B O 1
ATOM 5194 N N . ARG B 1 308 ? 1.913 -47.594 -12.805 1 95.81 308 ARG B N 1
ATOM 5195 C CA . ARG B 1 308 ? 2.518 -48 -14.07 1 95.81 308 ARG B CA 1
ATOM 5196 C C . ARG B 1 308 ? 3.758 -47.188 -14.383 1 95.81 308 ARG B C 1
ATOM 5198 O O . ARG B 1 308 ? 4.789 -47.719 -14.781 1 95.81 308 ARG B O 1
ATOM 5205 N N . ALA B 1 309 ? 3.609 -45.906 -14.195 1 97.44 309 ALA B N 1
ATOM 5206 C CA . ALA B 1 309 ? 4.73 -45 -14.469 1 97.44 309 ALA B CA 1
ATOM 5207 C C . ALA B 1 309 ? 5.906 -45.312 -13.547 1 97.44 309 ALA B C 1
ATOM 5209 O O . ALA B 1 309 ? 7.051 -45.406 -14 1 97.44 309 ALA B O 1
ATOM 5210 N N . VAL B 1 310 ? 5.609 -45.5 -12.328 1 97.75 310 VAL B N 1
ATOM 5211 C CA . VAL B 1 310 ? 6.648 -45.719 -11.328 1 97.75 310 VAL B CA 1
ATOM 5212 C C . VAL B 1 310 ? 7.371 -47.031 -11.625 1 97.75 310 VAL B C 1
ATOM 5214 O O . VAL B 1 310 ? 8.602 -47.125 -11.531 1 97.75 310 VAL B O 1
ATOM 5217 N N . ASN B 1 311 ? 6.625 -48.031 -11.93 1 96.56 311 ASN B N 1
ATOM 5218 C CA . ASN B 1 311 ? 7.234 -49.312 -12.281 1 96.56 311 ASN B CA 1
ATOM 5219 C C . ASN B 1 311 ? 8.195 -49.188 -13.461 1 96.56 311 ASN B C 1
ATOM 5221 O O . ASN B 1 311 ? 9.297 -49.719 -13.43 1 96.56 311 ASN B O 1
ATOM 5225 N N . LEU B 1 312 ? 7.77 -48.5 -14.43 1 95.31 312 LEU B N 1
ATOM 5226 C CA . LEU B 1 312 ? 8.625 -48.25 -15.586 1 95.31 312 LEU B CA 1
ATOM 5227 C C . LEU B 1 312 ? 9.867 -47.469 -15.195 1 95.31 312 LEU B C 1
ATOM 5229 O O . LEU B 1 312 ? 10.984 -47.844 -15.562 1 95.31 312 LEU B O 1
ATOM 5233 N N . LEU B 1 313 ? 9.664 -46.375 -14.445 1 97.19 313 LEU B N 1
ATOM 5234 C CA . LEU B 1 313 ? 10.758 -45.5 -14.086 1 97.19 313 LEU B CA 1
ATOM 5235 C C . LEU B 1 313 ? 11.805 -46.219 -13.25 1 97.19 313 LEU B C 1
ATOM 5237 O O . LEU B 1 313 ? 13.008 -46 -13.422 1 97.19 313 LEU B O 1
ATOM 5241 N N . ARG B 1 314 ? 11.344 -47.125 -12.438 1 96.69 314 ARG B N 1
ATOM 5242 C CA . ARG B 1 314 ? 12.25 -47.906 -11.594 1 96.69 314 ARG B CA 1
ATOM 5243 C C . ARG B 1 314 ? 13.062 -48.875 -12.422 1 96.69 314 ARG B C 1
ATOM 5245 O O . ARG B 1 314 ? 14.156 -49.281 -12.023 1 96.69 314 ARG B O 1
ATOM 5252 N N . SER B 1 315 ? 12.539 -49.25 -13.516 1 95 315 SER B N 1
ATOM 5253 C CA . SER B 1 315 ? 13.305 -50.125 -14.414 1 95 315 SER B CA 1
ATOM 5254 C C . SER B 1 315 ? 14.391 -49.344 -15.148 1 95 315 SER B C 1
ATOM 5256 O O . SER B 1 315 ? 15.344 -49.906 -15.664 1 95 315 SER B O 1
ATOM 5258 N N . LEU B 1 316 ? 14.242 -48.031 -15.18 1 94.88 316 LEU B N 1
ATOM 5259 C CA . LEU B 1 316 ? 15.18 -47.156 -15.891 1 94.88 316 LEU B CA 1
ATOM 5260 C C . LEU B 1 316 ? 16.234 -46.594 -14.938 1 94.88 316 LEU B C 1
ATOM 5262 O O . LEU B 1 316 ? 17.391 -46.438 -15.32 1 94.88 316 LEU B O 1
ATOM 5266 N N . SER B 1 317 ? 15.734 -46.312 -13.75 1 96.31 317 SER B N 1
ATOM 5267 C CA . SER B 1 317 ? 16.594 -45.594 -12.805 1 96.31 317 SER B CA 1
ATOM 5268 C C . SER B 1 317 ? 16.391 -46.094 -11.383 1 96.31 317 SER B C 1
ATOM 5270 O O . SER B 1 317 ? 15.281 -46.5 -11.008 1 96.31 317 SER B O 1
ATOM 5272 N N . ASP B 1 318 ? 17.484 -45.938 -10.562 1 96.06 318 ASP B N 1
ATOM 5273 C CA . ASP B 1 318 ? 17.406 -46.281 -9.148 1 96.06 318 ASP B CA 1
ATOM 5274 C C . ASP B 1 318 ? 16.984 -45.062 -8.32 1 96.06 318 ASP B C 1
ATOM 5276 O O . ASP B 1 318 ? 16.781 -45.188 -7.109 1 96.06 318 ASP B O 1
ATOM 5280 N N . ASN B 1 319 ? 16.812 -43.969 -8.922 1 97.62 319 ASN B N 1
ATOM 5281 C CA . ASN B 1 319 ? 16.516 -42.719 -8.234 1 97.62 319 ASN B CA 1
ATOM 5282 C C . ASN B 1 319 ? 15.086 -42.25 -8.508 1 97.62 319 ASN B C 1
ATOM 5284 O O . ASN B 1 319 ? 14.883 -41.188 -9.117 1 97.62 319 ASN B O 1
ATOM 5288 N N . VAL B 1 320 ? 14.102 -43.062 -8.023 1 98.31 320 VAL B N 1
ATOM 5289 C CA . VAL B 1 320 ? 12.695 -42.781 -8.258 1 98.31 320 VAL B CA 1
ATOM 5290 C C . VAL B 1 320 ? 11.977 -42.594 -6.922 1 98.31 320 VAL B C 1
ATOM 5292 O O . VAL B 1 320 ? 12.023 -43.469 -6.055 1 98.31 320 VAL B O 1
ATOM 5295 N N . GLU B 1 321 ? 11.406 -41.438 -6.719 1 98.44 321 GLU B N 1
ATOM 5296 C CA . GLU B 1 321 ? 10.578 -41.156 -5.555 1 98.44 321 GLU B CA 1
ATOM 5297 C C . GLU B 1 321 ? 9.102 -41.125 -5.93 1 98.44 321 GLU B C 1
ATOM 5299 O O . GLU B 1 321 ? 8.664 -40.219 -6.664 1 98.44 321 GLU B O 1
ATOM 5304 N N . ASP B 1 322 ? 8.273 -42 -5.445 1 97.5 322 ASP B N 1
ATOM 5305 C CA . ASP B 1 322 ? 6.879 -42.125 -5.871 1 97.5 322 ASP B CA 1
ATOM 5306 C C . ASP B 1 322 ? 5.934 -41.562 -4.805 1 97.5 322 ASP B C 1
ATOM 5308 O O . ASP B 1 322 ? 4.727 -41.812 -4.859 1 97.5 322 ASP B O 1
ATOM 5312 N N . GLU B 1 323 ? 6.457 -40.844 -3.785 1 97.56 323 GLU B N 1
ATOM 5313 C CA . GLU B 1 323 ? 5.672 -40.188 -2.75 1 97.56 323 GLU B CA 1
ATOM 5314 C C . GLU B 1 323 ? 6.293 -38.844 -2.365 1 97.56 323 GLU B C 1
ATOM 5316 O O . GLU B 1 323 ? 6.539 -38.562 -1.185 1 97.56 323 GLU B O 1
ATOM 5321 N N . ILE B 1 324 ? 6.57 -38.094 -3.414 1 96.75 324 ILE B N 1
ATOM 5322 C CA . ILE B 1 324 ? 7.156 -36.781 -3.127 1 96.75 324 ILE B CA 1
ATOM 5323 C C . ILE B 1 324 ? 6.094 -35.875 -2.527 1 96.75 324 ILE B C 1
ATOM 5325 O O . ILE B 1 324 ? 4.895 -36.125 -2.643 1 96.75 324 ILE B O 1
ATOM 5329 N N . GLU B 1 325 ? 6.555 -34.844 -1.843 1 94.56 325 GLU B N 1
ATOM 5330 C CA . GLU B 1 325 ? 5.633 -33.812 -1.358 1 94.56 325 GLU B CA 1
ATOM 5331 C C . GLU B 1 325 ? 5.008 -33.031 -2.516 1 94.56 325 GLU B C 1
ATOM 5333 O O . GLU B 1 325 ? 5.688 -32.719 -3.49 1 94.56 325 GLU B O 1
ATOM 5338 N N . PRO B 1 326 ? 3.713 -32.844 -2.43 1 95.19 326 PRO B N 1
ATOM 5339 C CA . PRO B 1 326 ? 3.102 -32 -3.473 1 95.19 326 PRO B CA 1
ATOM 5340 C C . PRO B 1 326 ? 3.705 -30.609 -3.543 1 95.19 326 PRO B C 1
ATOM 5342 O O . PRO B 1 326 ? 4.266 -30.125 -2.557 1 95.19 326 PRO B O 1
ATOM 5345 N N . VAL B 1 327 ? 3.576 -30.094 -4.711 1 92.44 327 VAL B N 1
ATOM 5346 C CA . VAL B 1 327 ? 4.066 -28.75 -4.938 1 92.44 327 VAL B CA 1
ATOM 5347 C C . VAL B 1 327 ? 2.889 -27.781 -5.004 1 92.44 327 VAL B C 1
ATOM 5349 O O . VAL B 1 327 ? 1.845 -28.094 -5.578 1 92.44 327 VAL B O 1
ATOM 5352 N N . MET B 1 328 ? 3.045 -26.578 -4.496 1 91.88 328 MET B N 1
ATOM 5353 C CA . MET B 1 328 ? 1.924 -25.641 -4.383 1 91.88 328 MET B CA 1
ATOM 5354 C C . MET B 1 328 ? 1.871 -24.703 -5.582 1 91.88 328 MET B C 1
ATOM 5356 O O . MET B 1 328 ? 1.124 -23.719 -5.578 1 91.88 328 MET B O 1
ATOM 5360 N N . ALA B 1 329 ? 2.664 -25.031 -6.594 1 90 329 ALA B N 1
ATOM 5361 C CA . ALA B 1 329 ? 2.547 -24.359 -7.887 1 90 329 ALA B CA 1
ATOM 5362 C C . ALA B 1 329 ? 1.504 -25.047 -8.766 1 90 329 ALA B C 1
ATOM 5364 O O . ALA B 1 329 ? 1.071 -26.156 -8.477 1 90 329 ALA B O 1
ATOM 5365 N N . GLY B 1 330 ? 1.068 -24.25 -9.797 1 92.62 330 GLY B N 1
ATOM 5366 C CA . GLY B 1 330 ? 0.04 -24.781 -10.68 1 92.62 330 GLY B CA 1
ATOM 5367 C C . GLY B 1 330 ? 0.584 -25.266 -12.008 1 92.62 330 GLY B C 1
ATOM 5368 O O . GLY B 1 330 ? 1.701 -24.922 -12.391 1 92.62 330 GLY B O 1
ATOM 5369 N N . GLU B 1 331 ? -0.14 -26.047 -12.656 1 96 331 GLU B N 1
ATOM 5370 C CA . GLU B 1 331 ? 0.16 -26.641 -13.953 1 96 331 GLU B CA 1
ATOM 5371 C C . GLU B 1 331 ? -1.119 -27.016 -14.695 1 96 331 GLU B C 1
ATOM 5373 O O . GLU B 1 331 ? -2.039 -27.594 -14.117 1 96 331 GLU B O 1
ATOM 5378 N N . ASP B 1 332 ? -1.15 -26.609 -15.984 1 97.38 332 ASP B N 1
ATOM 5379 C CA . ASP B 1 332 ? -2.416 -26.797 -16.688 1 97.38 332 ASP B CA 1
ATOM 5380 C C . ASP B 1 332 ? -2.561 -28.219 -17.203 1 97.38 332 ASP B C 1
ATOM 5382 O O . ASP B 1 332 ? -3.59 -28.594 -17.766 1 97.38 332 ASP B O 1
ATOM 5386 N N . PHE B 1 333 ? -1.548 -29.109 -16.938 1 98.56 333 PHE B N 1
ATOM 5387 C CA . PHE B 1 333 ? -1.677 -30.531 -17.219 1 98.56 333 PHE B CA 1
ATOM 5388 C C . PHE B 1 333 ? -2.922 -31.094 -16.547 1 98.56 333 PHE B C 1
ATOM 5390 O O . PHE B 1 333 ? -3.426 -32.156 -16.953 1 98.56 333 PHE B O 1
ATOM 5397 N N . SER B 1 334 ? -3.404 -30.438 -15.562 1 98.44 334 SER B N 1
ATOM 5398 C CA . SER B 1 334 ? -4.598 -30.859 -14.836 1 98.44 334 SER B CA 1
ATOM 5399 C C . SER B 1 334 ? -5.789 -31.031 -15.773 1 98.44 334 SER B C 1
ATOM 5401 O O . SER B 1 334 ? -6.633 -31.906 -15.562 1 98.44 334 SER B O 1
ATOM 5403 N N . TYR B 1 335 ? -5.867 -30.25 -16.844 1 98.31 335 TYR B N 1
ATOM 5404 C CA . TYR B 1 335 ? -6.988 -30.328 -17.766 1 98.31 335 TYR B CA 1
ATOM 5405 C C . TYR B 1 335 ? -7.008 -31.688 -18.484 1 98.31 335 TYR B C 1
ATOM 5407 O O . TYR B 1 335 ? -8.078 -32.219 -18.75 1 98.31 335 TYR B O 1
ATOM 5415 N N . TYR B 1 336 ? -5.871 -32.219 -18.781 1 98.75 336 TYR B N 1
ATOM 5416 C CA . TYR B 1 336 ? -5.801 -33.562 -19.375 1 98.75 336 TYR B CA 1
ATOM 5417 C C . TYR B 1 336 ? -6.254 -34.625 -18.391 1 98.75 336 TYR B C 1
ATOM 5419 O O . TYR B 1 336 ? -7.047 -35.5 -18.734 1 98.75 336 TYR B O 1
ATOM 5427 N N . LEU B 1 337 ? -5.758 -34.469 -17.219 1 98.5 337 LEU B N 1
ATOM 5428 C CA . LEU B 1 337 ? -6.008 -35.469 -16.188 1 98.5 337 LEU B CA 1
ATOM 5429 C C . LEU B 1 337 ? -7.473 -35.469 -15.773 1 98.5 337 LEU B C 1
ATOM 5431 O O . LEU B 1 337 ? -7.973 -36.438 -15.227 1 98.5 337 LEU B O 1
ATOM 5435 N N . ASN B 1 338 ? -8.133 -34.406 -15.984 1 97.81 338 ASN B N 1
ATOM 5436 C CA . ASN B 1 338 ? -9.562 -34.312 -15.711 1 97.81 338 ASN B CA 1
ATOM 5437 C C . ASN B 1 338 ? -10.367 -35.156 -16.719 1 97.81 338 ASN B C 1
ATOM 5439 O O . ASN B 1 338 ? -11.539 -35.438 -16.484 1 97.81 338 ASN B O 1
ATOM 5443 N N . GLU B 1 339 ? -9.797 -35.5 -17.844 1 98.38 339 GLU B N 1
ATOM 5444 C CA . GLU B 1 339 ? -10.523 -36.188 -18.922 1 98.38 339 GLU B CA 1
ATOM 5445 C C . GLU B 1 339 ? -10.172 -37.656 -18.984 1 98.38 339 GLU B C 1
ATOM 5447 O O . GLU B 1 339 ? -11.031 -38.5 -19.266 1 98.38 339 GLU B O 1
ATOM 5452 N N . VAL B 1 340 ? -8.914 -38.031 -18.781 1 98.44 340 VAL B N 1
ATOM 5453 C CA . VAL B 1 340 ? -8.438 -39.406 -18.828 1 98.44 340 VAL B CA 1
ATOM 5454 C C . VAL B 1 340 ? -7.438 -39.656 -17.703 1 98.44 340 VAL B C 1
ATOM 5456 O O . VAL B 1 340 ? -6.793 -38.719 -17.219 1 98.44 340 VAL B O 1
ATOM 5459 N N . PRO B 1 341 ? -7.359 -40.875 -17.234 1 98.38 341 PRO B N 1
ATOM 5460 C CA . PRO B 1 341 ? -6.324 -41.156 -16.234 1 98.38 341 PRO B CA 1
ATOM 5461 C C . PRO B 1 341 ? -4.918 -40.844 -16.75 1 98.38 341 PRO B C 1
ATOM 5463 O O . PRO B 1 341 ? -4.676 -40.906 -17.953 1 98.38 341 PRO B O 1
ATOM 5466 N N . GLY B 1 342 ? -4.059 -40.562 -15.828 1 98.38 342 GLY B N 1
ATOM 5467 C CA . GLY B 1 342 ? -2.686 -40.281 -16.203 1 98.38 342 GLY B CA 1
ATOM 5468 C C . GLY B 1 342 ? -1.803 -39.938 -15.023 1 98.38 342 GLY B C 1
ATOM 5469 O O . GLY B 1 342 ? -2.168 -40.188 -13.875 1 98.38 342 GLY B O 1
ATOM 5470 N N . CYS B 1 343 ? -0.58 -39.469 -15.398 1 98.5 343 CYS B N 1
ATOM 5471 C CA . CYS B 1 343 ? 0.424 -39.156 -14.383 1 98.5 343 CYS B CA 1
ATOM 5472 C C . CYS B 1 343 ? 1.404 -38.125 -14.883 1 98.5 343 CYS B C 1
ATOM 5474 O O . CYS B 1 343 ? 1.929 -38.219 -15.992 1 98.5 343 CYS B O 1
ATOM 5476 N N . PHE B 1 344 ? 1.518 -37.094 -14.086 1 98.62 344 PHE B N 1
ATOM 5477 C CA . PHE B 1 344 ? 2.533 -36.062 -14.297 1 98.62 344 PHE B CA 1
ATOM 5478 C C . PHE B 1 344 ? 3.775 -36.375 -13.461 1 98.62 344 PHE B C 1
ATOM 5480 O O . PHE B 1 344 ? 3.67 -36.812 -12.312 1 98.62 344 PHE B O 1
ATOM 5487 N N . ILE B 1 345 ? 4.977 -36.219 -14.062 1 98.75 345 ILE B N 1
ATOM 5488 C CA . ILE B 1 345 ? 6.215 -36.688 -13.461 1 98.75 345 ILE B CA 1
ATOM 5489 C C . ILE B 1 345 ? 7.254 -35.562 -13.461 1 98.75 345 ILE B C 1
ATOM 5491 O O . ILE B 1 345 ? 7.414 -34.844 -14.469 1 98.75 345 ILE B O 1
ATOM 5495 N N . PHE B 1 346 ? 7.906 -35.438 -12.336 1 98.44 346 PHE B N 1
ATOM 5496 C CA . PHE B 1 346 ? 9.047 -34.531 -12.281 1 98.44 346 PHE B CA 1
ATOM 5497 C C . PHE B 1 346 ? 10.336 -35.25 -12.633 1 98.44 346 PHE B C 1
ATOM 5499 O O . PHE B 1 346 ? 10.516 -36.406 -12.258 1 98.44 346 PHE B O 1
ATOM 5506 N N . MET B 1 347 ? 11.156 -34.594 -13.336 1 98.25 347 MET B N 1
ATOM 5507 C CA . MET B 1 347 ? 12.445 -35.156 -13.758 1 98.25 347 MET B CA 1
ATOM 5508 C C . MET B 1 347 ? 13.594 -34.25 -13.328 1 98.25 347 MET B C 1
ATOM 5510 O O . MET B 1 347 ? 13.586 -33.062 -13.625 1 98.25 347 MET B O 1
ATOM 5514 N N . GLY B 1 348 ? 14.578 -34.844 -12.672 1 97.12 348 GLY B N 1
ATOM 5515 C CA . GLY B 1 348 ? 15.727 -34.062 -12.258 1 97.12 348 GLY B CA 1
ATOM 5516 C C . GLY B 1 348 ? 16.5 -33.469 -13.422 1 97.12 348 GLY B C 1
ATOM 5517 O O . GLY B 1 348 ? 16.672 -34.125 -14.445 1 97.12 348 GLY B O 1
ATOM 5518 N N . CYS B 1 349 ? 16.953 -32.219 -13.164 1 95.25 349 CYS B N 1
ATOM 5519 C CA . CYS B 1 349 ? 17.656 -31.562 -14.258 1 95.25 349 CYS B CA 1
ATOM 5520 C C . CYS B 1 349 ? 18.875 -30.797 -13.742 1 95.25 349 CYS B C 1
ATOM 5522 O O . CYS B 1 349 ? 19.266 -29.781 -14.328 1 95.25 349 CYS B O 1
ATOM 5524 N N . GLY B 1 350 ? 19.344 -31.219 -12.617 1 91.19 350 GLY B N 1
ATOM 5525 C CA . GLY B 1 350 ? 20.594 -30.656 -12.133 1 91.19 350 GLY B CA 1
ATOM 5526 C C . GLY B 1 350 ? 20.406 -29.797 -10.891 1 91.19 350 GLY B C 1
ATOM 5527 O O . GLY B 1 350 ? 19.297 -29.625 -10.398 1 91.19 350 GLY B O 1
ATOM 5528 N N . ALA B 1 351 ? 21.562 -29.172 -10.453 1 82.62 351 ALA B N 1
ATOM 5529 C CA . ALA B 1 351 ? 21.641 -28.484 -9.172 1 82.62 351 ALA B CA 1
ATOM 5530 C C . ALA B 1 351 ? 20.969 -27.109 -9.242 1 82.62 351 ALA B C 1
ATOM 5532 O O . ALA B 1 351 ? 20.812 -26.547 -10.328 1 82.62 351 ALA B O 1
ATOM 5533 N N . CYS B 1 352 ? 20.375 -26.828 -8.195 1 78.81 352 CYS B N 1
ATOM 5534 C CA . CYS B 1 352 ? 19.875 -25.484 -7.918 1 78.81 352 CYS B CA 1
ATOM 5535 C C . CYS B 1 352 ? 20.594 -24.875 -6.715 1 78.81 352 CYS B C 1
ATOM 5537 O O . CYS B 1 352 ? 20.859 -25.562 -5.73 1 78.81 352 CYS B O 1
ATOM 5539 N N . ASP B 1 353 ? 21.281 -23.734 -6.863 1 66.81 353 ASP B N 1
ATOM 5540 C CA . ASP B 1 353 ? 22.062 -23.203 -5.75 1 66.81 353 ASP B CA 1
ATOM 5541 C C . ASP B 1 353 ? 21.156 -22.625 -4.668 1 66.81 353 ASP B C 1
ATOM 5543 O O . ASP B 1 353 ? 19.922 -22.594 -4.832 1 66.81 353 ASP B O 1
ATOM 5547 N N . ALA B 1 354 ? 21.75 -22.5 -3.422 1 54.28 354 ALA B N 1
ATOM 5548 C CA . ALA B 1 354 ? 21.062 -22.062 -2.213 1 54.28 354 ALA B CA 1
ATOM 5549 C C . ALA B 1 354 ? 20.328 -20.734 -2.449 1 54.28 354 ALA B C 1
ATOM 5551 O O . ALA B 1 354 ? 19.328 -20.453 -1.791 1 54.28 354 ALA B O 1
ATOM 5552 N N . GLN B 1 355 ? 20.859 -19.969 -3.289 1 51.47 355 GLN B N 1
ATOM 5553 C CA . GLN B 1 355 ? 20.234 -18.656 -3.488 1 51.47 355 GLN B CA 1
ATOM 5554 C C . GLN B 1 355 ? 19.172 -18.719 -4.582 1 51.47 355 GLN B C 1
ATOM 5556 O O . GLN B 1 355 ? 18.656 -17.688 -5.02 1 51.47 355 GLN B O 1
ATOM 5561 N N . GLY B 1 356 ? 18.891 -19.875 -4.883 1 57.78 356 GLY B N 1
ATOM 5562 C CA . GLY B 1 356 ? 17.844 -20.062 -5.875 1 57.78 356 GLY B CA 1
ATOM 5563 C C . GLY B 1 356 ? 18.297 -19.766 -7.289 1 57.78 356 GLY B C 1
ATOM 5564 O O . GLY B 1 356 ? 17.469 -19.609 -8.188 1 57.78 356 GLY B O 1
ATOM 5565 N N . GLN B 1 357 ? 19.609 -19.438 -7.266 1 60 357 GLN B N 1
ATOM 5566 C CA . GLN B 1 357 ? 20.188 -19.203 -8.578 1 60 357 GLN B CA 1
ATOM 5567 C C . GLN B 1 357 ? 20.141 -20.469 -9.438 1 60 357 GLN B C 1
ATOM 5569 O O . GLN B 1 357 ? 20.438 -21.562 -8.961 1 60 357 GLN B O 1
ATOM 5574 N N . GLY B 1 358 ? 19 -20.453 -10.352 1 68.12 358 GLY B N 1
ATOM 5575 C CA . GLY B 1 358 ? 18.844 -21.562 -11.273 1 68.12 358 GLY B CA 1
ATOM 5576 C C . GLY B 1 358 ? 17.484 -22.25 -11.164 1 68.12 358 GLY B C 1
ATOM 5577 O O . GLY B 1 358 ? 17.25 -23.266 -11.812 1 68.12 358 GLY B O 1
ATOM 5578 N N . GLY B 1 359 ? 16.688 -21.75 -10.242 1 83.44 359 GLY B N 1
ATOM 5579 C CA . GLY B 1 359 ? 15.344 -22.312 -10.141 1 83.44 359 GLY B CA 1
ATOM 5580 C C . GLY B 1 359 ? 14.438 -21.922 -11.289 1 83.44 359 GLY B C 1
ATOM 5581 O O . GLY B 1 359 ? 14.797 -21.062 -12.102 1 83.44 359 GLY B O 1
ATOM 5582 N N . LEU B 1 360 ? 13.352 -22.609 -11.32 1 89.12 360 LEU B N 1
ATOM 5583 C CA . LEU B 1 360 ? 12.383 -22.297 -12.359 1 89.12 360 LEU B CA 1
ATOM 5584 C C . LEU B 1 360 ? 11.984 -20.828 -12.305 1 89.12 360 LEU B C 1
ATOM 5586 O O . LEU B 1 360 ? 11.906 -20.234 -11.227 1 89.12 360 LEU B O 1
ATOM 5590 N N . HIS B 1 361 ? 11.836 -20.219 -13.43 1 88.06 361 HIS B N 1
ATOM 5591 C CA . HIS B 1 361 ? 11.383 -18.844 -13.586 1 88.06 361 HIS B CA 1
ATOM 5592 C C . HIS B 1 361 ? 12.445 -17.859 -13.102 1 88.06 361 HIS B C 1
ATOM 5594 O O . HIS B 1 361 ? 12.133 -16.688 -12.836 1 88.06 361 HIS B O 1
ATOM 5600 N N . ASN B 1 362 ? 13.633 -18.312 -12.922 1 88 362 ASN B N 1
ATOM 5601 C CA . ASN B 1 362 ? 14.781 -17.469 -12.625 1 88 362 ASN B CA 1
ATOM 5602 C C . ASN B 1 362 ? 15.562 -17.109 -13.883 1 88 362 ASN B C 1
ATOM 5604 O O . ASN B 1 362 ? 15.75 -17.953 -14.758 1 88 362 ASN B O 1
ATOM 5608 N N . SER B 1 363 ? 16.016 -15.883 -13.906 1 90.62 363 SER B N 1
ATOM 5609 C CA . SER B 1 363 ? 16.719 -15.414 -15.102 1 90.62 363 SER B CA 1
ATOM 5610 C C . SER B 1 363 ? 18 -16.188 -15.32 1 90.62 363 SER B C 1
ATOM 5612 O O . SER B 1 363 ? 18.547 -16.188 -16.422 1 90.62 363 SER B O 1
ATOM 5614 N N . CYS B 1 364 ? 18.469 -16.891 -14.297 1 90.19 364 CYS B N 1
ATOM 5615 C CA . CYS B 1 364 ? 19.734 -17.625 -14.391 1 90.19 364 CYS B CA 1
ATOM 5616 C C . CYS B 1 364 ? 19.484 -19.125 -14.461 1 90.19 364 CYS B C 1
ATOM 5618 O O . CYS B 1 364 ? 20.406 -19.922 -14.266 1 90.19 364 CYS B O 1
ATOM 5620 N N . PHE B 1 365 ? 18.312 -19.578 -14.766 1 92.19 365 PHE B N 1
ATOM 5621 C CA . PHE B 1 365 ? 17.984 -21 -14.859 1 92.19 365 PHE B CA 1
ATOM 5622 C C . PHE B 1 365 ? 18.844 -21.688 -15.906 1 92.19 365 PHE B C 1
ATOM 5624 O O . PHE B 1 365 ? 19 -21.188 -17.016 1 92.19 365 PHE B O 1
ATOM 5631 N N . ARG B 1 366 ? 19.422 -22.828 -15.445 1 91.25 366 ARG B N 1
ATOM 5632 C CA . ARG B 1 366 ? 20.188 -23.719 -16.312 1 91.25 366 ARG B CA 1
ATOM 5633 C C . ARG B 1 366 ? 19.812 -25.188 -16.062 1 91.25 366 ARG B C 1
ATOM 5635 O O . ARG B 1 366 ? 19.594 -25.578 -14.914 1 91.25 366 ARG B O 1
ATOM 5642 N N . LEU B 1 367 ? 19.672 -25.891 -17.094 1 91.62 367 LEU B N 1
ATOM 5643 C CA . LEU B 1 367 ? 19.406 -27.312 -16.859 1 91.62 367 LEU B CA 1
ATOM 5644 C C . LEU B 1 367 ? 20.578 -28.156 -17.344 1 91.62 367 LEU B C 1
ATOM 5646 O O . LEU B 1 367 ? 21.266 -27.797 -18.297 1 91.62 367 LEU B O 1
ATOM 5650 N N . ASP B 1 368 ? 20.859 -29.203 -16.641 1 93.94 368 ASP B N 1
ATOM 5651 C CA . ASP B 1 368 ? 21.828 -30.234 -17.047 1 93.94 368 ASP B CA 1
ATOM 5652 C C . ASP B 1 368 ? 21.281 -31.078 -18.188 1 93.94 368 ASP B C 1
ATOM 5654 O O . ASP B 1 368 ? 20.422 -31.938 -17.984 1 93.94 368 ASP B O 1
ATOM 5658 N N . GLU B 1 369 ? 21.875 -30.969 -19.359 1 96.12 369 GLU B N 1
ATOM 5659 C CA . GLU B 1 369 ? 21.344 -31.594 -20.562 1 96.12 369 GLU B CA 1
ATOM 5660 C C . GLU B 1 369 ? 21.5 -33.125 -20.5 1 96.12 369 GLU B C 1
ATOM 5662 O O . GLU B 1 369 ? 20.906 -33.844 -21.297 1 96.12 369 GLU B O 1
ATOM 5667 N N . ASP B 1 370 ? 22.188 -33.562 -19.5 1 95.75 370 ASP B N 1
ATOM 5668 C CA . ASP B 1 370 ? 22.297 -35 -19.312 1 95.75 370 ASP B CA 1
ATOM 5669 C C . ASP B 1 370 ? 20.953 -35.594 -18.875 1 95.75 370 ASP B C 1
ATOM 5671 O O . ASP B 1 370 ? 20.781 -36.812 -18.906 1 95.75 370 ASP B O 1
ATOM 5675 N N . CYS B 1 371 ? 20.016 -34.781 -18.594 1 97.31 371 CYS B N 1
ATOM 5676 C CA . CYS B 1 371 ? 18.703 -35.281 -18.188 1 97.31 371 CYS B CA 1
ATOM 5677 C C . CYS B 1 371 ? 17.875 -35.656 -19.406 1 97.31 371 CYS B C 1
ATOM 5679 O O . CYS B 1 371 ? 16.891 -36.406 -19.297 1 97.31 371 CYS B O 1
ATOM 5681 N N . LEU B 1 372 ? 18.234 -35.219 -20.625 1 98.44 372 LEU B N 1
ATOM 5682 C CA . LEU B 1 372 ? 17.422 -35.344 -21.828 1 98.44 372 LEU B CA 1
ATOM 5683 C C . LEU B 1 372 ? 17.188 -36.781 -22.188 1 98.44 372 LEU B C 1
ATOM 5685 O O . LEU B 1 372 ? 16.062 -37.219 -22.406 1 98.44 372 LEU B O 1
ATOM 5689 N N . PRO B 1 373 ? 18.266 -37.656 -22.125 1 98.06 373 PRO B N 1
ATOM 5690 C CA . PRO B 1 373 ? 18.031 -39.031 -22.484 1 98.06 373 PRO B CA 1
ATOM 5691 C C . PRO B 1 373 ? 17.094 -39.75 -21.5 1 98.06 373 PRO B C 1
ATOM 5693 O O . PRO B 1 373 ? 16.344 -40.656 -21.891 1 98.06 373 PRO B O 1
ATOM 5696 N N . TRP B 1 374 ? 17.156 -39.344 -20.297 1 97.88 374 TRP B N 1
ATOM 5697 C CA . TRP B 1 374 ? 16.281 -39.938 -19.297 1 97.88 374 TRP B CA 1
ATOM 5698 C C . TRP B 1 374 ? 14.82 -39.625 -19.594 1 97.88 374 TRP B C 1
ATOM 5700 O O . TRP B 1 374 ? 13.953 -40.5 -19.469 1 97.88 374 TRP B O 1
ATOM 5710 N N . GLY B 1 375 ? 14.562 -38.438 -19.984 1 98.56 375 GLY B N 1
ATOM 5711 C CA . GLY B 1 375 ? 13.203 -38.062 -20.375 1 98.56 375 GLY B CA 1
ATOM 5712 C C . GLY B 1 375 ? 12.703 -38.844 -21.578 1 98.56 375 GLY B C 1
ATOM 5713 O O . GLY B 1 375 ? 11.57 -39.312 -21.594 1 98.56 375 GLY B O 1
ATOM 5714 N N . VAL B 1 376 ? 13.547 -38.938 -22.578 1 98.31 376 VAL B N 1
ATOM 5715 C CA . VAL B 1 376 ? 13.195 -39.656 -23.797 1 98.31 376 VAL B CA 1
ATOM 5716 C C . VAL B 1 376 ? 12.867 -41.094 -23.453 1 98.31 376 VAL B C 1
ATOM 5718 O O . VAL B 1 376 ? 11.836 -41.625 -23.875 1 98.31 376 VAL B O 1
ATOM 5721 N N . ALA B 1 377 ? 13.727 -41.719 -22.672 1 97.62 377 ALA B N 1
ATOM 5722 C CA . ALA B 1 377 ? 13.547 -43.125 -22.297 1 97.62 377 ALA B CA 1
ATOM 5723 C C . ALA B 1 377 ? 12.266 -43.281 -21.484 1 97.62 377 ALA B C 1
ATOM 5725 O O . ALA B 1 377 ? 11.523 -44.25 -21.688 1 97.62 377 ALA B O 1
ATOM 5726 N N . ALA B 1 378 ? 12.023 -42.375 -20.609 1 97.62 378 ALA B N 1
ATOM 5727 C CA . ALA B 1 378 ? 10.844 -42.469 -19.75 1 97.62 378 ALA B CA 1
ATOM 5728 C C . ALA B 1 378 ? 9.562 -42.406 -20.578 1 97.62 378 ALA B C 1
ATOM 5730 O O . ALA B 1 378 ? 8.688 -43.25 -20.453 1 97.62 378 ALA B O 1
ATOM 5731 N N . LEU B 1 379 ? 9.453 -41.375 -21.422 1 97.75 379 LEU B N 1
ATOM 5732 C CA . LEU B 1 379 ? 8.242 -41.188 -22.219 1 97.75 379 LEU B CA 1
ATOM 5733 C C . LEU B 1 379 ? 8.047 -42.375 -23.172 1 97.75 379 LEU B C 1
ATOM 5735 O O . LEU B 1 379 ? 6.938 -42.906 -23.297 1 97.75 379 LEU B O 1
ATOM 5739 N N . ALA B 1 380 ? 9.094 -42.781 -23.797 1 96.31 380 ALA B N 1
ATOM 5740 C CA . ALA B 1 380 ? 8.992 -43.906 -24.719 1 96.31 380 ALA B CA 1
ATOM 5741 C C . ALA B 1 380 ? 8.602 -45.188 -23.984 1 96.31 380 ALA B C 1
ATOM 5743 O O . ALA B 1 380 ? 7.805 -45.969 -24.5 1 96.31 380 ALA B O 1
ATOM 5744 N N . GLY B 1 381 ? 9.18 -45.344 -22.844 1 95.06 381 GLY B N 1
ATOM 5745 C CA . GLY B 1 381 ? 8.914 -46.531 -22.062 1 95.06 381 GLY B CA 1
ATOM 5746 C C . GLY B 1 381 ? 7.473 -46.656 -21.594 1 95.06 381 GLY B C 1
ATOM 5747 O O . GLY B 1 381 ? 6.934 -47.75 -21.469 1 95.06 381 GLY B O 1
ATOM 5748 N N . LEU B 1 382 ? 6.828 -45.562 -21.344 1 93.75 382 LEU B N 1
ATOM 5749 C CA . LEU B 1 382 ? 5.449 -45.531 -20.875 1 93.75 382 LEU B CA 1
ATOM 5750 C C . LEU B 1 382 ? 4.5 -46.094 -21.938 1 93.75 382 LEU B C 1
ATOM 5752 O O . LEU B 1 382 ? 3.441 -46.625 -21.625 1 93.75 382 LEU B O 1
ATOM 5756 N N . VAL B 1 383 ? 4.871 -45.969 -23.156 1 91.94 383 VAL B N 1
ATOM 5757 C CA . VAL B 1 383 ? 4.066 -46.438 -24.266 1 91.94 383 VAL B CA 1
ATOM 5758 C C . VAL B 1 383 ? 4.332 -47.938 -24.5 1 91.94 383 VAL B C 1
ATOM 5760 O O . VAL B 1 383 ? 3.402 -48.719 -24.75 1 91.94 383 VAL B O 1
ATOM 5763 N N . ARG B 1 384 ? 5.578 -48.344 -24.438 1 85.5 384 ARG B N 1
ATOM 5764 C CA . ARG B 1 384 ? 5.973 -49.688 -24.75 1 85.5 384 ARG B CA 1
ATOM 5765 C C . ARG B 1 384 ? 5.383 -50.688 -23.75 1 85.5 384 ARG B C 1
ATOM 5767 O O . ARG B 1 384 ? 5.109 -51.844 -24.109 1 85.5 384 ARG B O 1
ATOM 5774 N N . ARG B 1 385 ? 5.402 -50.344 -22.562 1 72.56 385 ARG B N 1
ATOM 5775 C CA . ARG B 1 385 ? 4.867 -51.25 -21.562 1 72.56 385 ARG B CA 1
ATOM 5776 C C . ARG B 1 385 ? 3.357 -51.406 -21.719 1 72.56 385 ARG B C 1
ATOM 5778 O O . ARG B 1 385 ? 2.775 -52.375 -21.234 1 72.56 385 ARG B O 1
ATOM 5785 N N . GLY B 1 386 ? 2.793 -50.938 -22.609 1 63.38 386 GLY B N 1
ATOM 5786 C CA . GLY B 1 386 ? 1.396 -51.125 -22.953 1 63.38 386 GLY B CA 1
ATOM 5787 C C . GLY B 1 386 ? 0.453 -50.219 -22.172 1 63.38 386 GLY B C 1
ATOM 5788 O O . GLY B 1 386 ? 0.889 -49.469 -21.312 1 63.38 386 GLY B O 1
ATOM 5789 N N . GLY B 1 387 ? -0.782 -49.969 -22.656 1 54.28 387 GLY B N 1
ATOM 5790 C CA . GLY B 1 387 ? -1.879 -49.25 -22.062 1 54.28 387 GLY B CA 1
ATOM 5791 C C . GLY B 1 387 ? -2.426 -49.875 -20.797 1 54.28 387 GLY B C 1
ATOM 5792 O O . GLY B 1 387 ? -1.9 -50.906 -20.328 1 54.28 387 GLY B O 1
ATOM 5793 N N . PRO B 1 388 ? -3.426 -49.125 -20.047 1 46.34 388 PRO B N 1
ATOM 5794 C CA . PRO B 1 388 ? -4.109 -49.75 -18.922 1 46.34 388 PRO B CA 1
ATOM 5795 C C . PRO B 1 388 ? -4.555 -51.188 -19.219 1 46.34 388 PRO B C 1
ATOM 5797 O O . PRO B 1 388 ? -4.875 -51.5 -20.375 1 46.34 388 PRO B O 1
ATOM 5800 N N . ALA B 1 389 ? -3.955 -52.125 -18.609 1 40.53 389 ALA B N 1
ATOM 5801 C CA . ALA B 1 389 ? -4.609 -53.438 -18.719 1 40.53 389 ALA B CA 1
ATOM 5802 C C . ALA B 1 389 ? -6.09 -53.344 -18.359 1 40.53 389 ALA B C 1
ATOM 5804 O O . ALA B 1 389 ? -6.473 -52.594 -17.469 1 40.53 389 ALA B O 1
#

Organism: Desulfomicrobium norvegicum (strain DSM 1741 / NCIMB 8310) (NCBI:txid52561)

Solvent-accessible surface area (backbone atoms only — not comparable to full-atom values): 37949 Å² total; per-residue (Å²): 125,86,74,60,43,52,60,59,26,51,73,41,37,68,60,34,49,50,50,19,42,54,41,29,24,55,35,38,52,45,61,69,39,68,69,58,50,51,52,53,50,55,60,50,65,78,45,96,52,55,74,42,77,71,34,44,67,14,35,38,34,35,43,81,33,49,88,89,40,42,23,32,30,41,45,19,41,56,31,25,37,86,37,52,63,61,53,81,51,97,53,47,44,74,36,89,45,21,14,49,27,66,42,22,31,52,30,38,23,22,50,51,43,18,49,54,56,45,63,75,42,55,87,74,40,52,20,14,38,33,43,36,45,30,25,11,56,88,42,88,86,24,22,43,48,41,17,52,75,56,47,73,54,70,80,44,59,31,39,36,36,63,40,67,33,62,59,31,47,54,55,29,34,38,29,34,58,36,56,39,26,6,20,42,26,38,38,34,36,42,31,39,35,36,40,40,53,36,69,45,57,89,74,35,23,59,19,57,63,51,49,20,53,45,61,59,53,57,49,42,48,58,76,72,64,46,57,88,90,57,59,64,43,75,33,71,12,25,38,44,26,46,88,43,44,59,33,34,31,40,44,22,41,38,26,12,30,38,28,16,52,40,69,65,57,40,51,49,52,53,52,52,47,56,52,49,50,48,52,54,27,50,75,63,64,26,47,61,46,79,49,75,44,81,46,44,53,42,22,50,20,27,58,69,44,28,52,55,49,48,57,53,45,50,74,75,28,93,43,61,40,67,74,52,80,61,43,53,51,60,44,38,66,16,52,53,41,74,76,32,49,14,31,64,33,34,29,15,20,18,72,37,48,94,83,46,54,17,26,76,75,25,46,42,34,59,70,42,72,76,18,45,26,49,47,15,22,49,59,38,46,58,38,57,76,30,49,90,127,124,89,74,58,44,51,62,60,25,51,72,41,37,68,60,33,49,52,50,21,44,55,41,28,25,54,36,40,52,45,61,71,38,68,69,57,50,50,52,52,50,56,59,51,66,77,46,95,52,54,72,43,77,70,36,44,66,13,36,39,34,34,42,81,32,49,90,90,40,40,22,34,31,41,45,19,41,56,30,25,38,84,36,53,63,61,54,79,52,94,54,48,43,75,36,88,46,22,14,49,29,65,44,22,32,52,32,38,23,22,49,52,41,20,50,53,56,46,62,73,42,52,87,73,40,52,19,15,37,35,41,36,44,31,25,12,57,86,41,89,86,24,20,44,48,41,16,52,76,58,47,73,54,70,81,45,60,32,38,37,36,63,40,66,32,61,58,30,49,54,55,29,35,38,29,34,57,36,53,39,25,6,20,42,26,37,38,36,35,42,32,39,33,35,42,40,52,36,70,45,57,88,77,35,25,59,20,57,62,52,49,21,53,46,63,59,52,56,51,44,49,58,76,70,64,46,58,86,89,57,60,65,42,75,30,72,11,25,37,44,25,48,88,43,44,58,33,33,31,42,44,23,40,37,25,12,30,37,27,14,52,39,69,68,57,40,50,49,51,52,52,51,46,56,53,48,50,48,51,52,27,51,76,63,65,26,47,58,45,78,49,77,43,80,45,42,54,42,24,50,20,27,58,69,44,29,52,54,48,48,55,53,45,50,75,76,27,93,43,62,40,67,72,53,80,60,43,52,53,59,45,37,66,15,52,53,40,73,76,31,48,15,30,64,33,36,28,15,18,19,72,38,48,95,83,45,55,16,28,75,75,26,46,41,33,59,69,43,71,76,18,45,27,49,48,14,23,49,59,39,47,57,39,59,76,31,50,90,126

Nearest PDB structures (foldseek):
  4ewt-assembly1_D  TM=9.058E-01  e=9.488E-48  Staphylococcus aureus subsp. aureus COL
  4ewt-assembly1_B  TM=9.438E-01  e=1.272E-45  Staphylococcus aureus subsp. aureus COL
  6slf-assembly1_A  TM=7.995E-01  e=2.428E-41  Corynebacterium striatum
  1xmb-assembly1_A  TM=8.635E-01  e=1.027E-38  Arabidopsis thaliana
  3io1-assembly1_B-2  TM=6.824E-01  e=1.995E-25  Klebsiella pneumoniae subsp. pneumoniae MGH 78578

Radius of gyration: 38.18 Å; Cα contacts (8 Å, |Δi|>4): 2009; chains: 2; bounding box: 47×119×73 Å

pLDDT: mean 94.46, std 8.39, range [35.97, 98.94]

Sequence (778 aa):
MSTNLLALALEQLDHVRAVRRELHRFPEVGAELPRTRALVLRELGKLNLSVREDVGGGIVADLHGPDGSPCIALRADMDALPIQEESGLEFASEIAGHGHMCGHDAHTAVLLGAARLLAGQSETLRAGVRFLFQPNEEFQPGGAKAMVEAGCLDGVDAVYGLHVWPGQPAGWFGTRKGPLMARPDVFSITLTGKGGHASAPHHCTDPILAGSHLVTALQGIISRRVAPHERAVLSVTRFEAGNSYNTIPDKAFLQGTVRALTEKTGNFVQAQMQDLVGNLAQGMGVKAELDYVRGFPVVVNDAASTARAVNLLRSLSDNVEDEIEPVMAGEDFSYYLNEVPGCFIFMGCGACDAQGQGGLHNSCFRLDEDCLPWGVAALAGLVRRGGPAMSTNLLALALEQLDHVRAVRRELHRFPEVGAELPRTRALVLRELGKLNLSVREDVGGGIVADLHGPDGSPCIALRADMDALPIQEESGLEFASEIAGHGHMCGHDAHTAVLLGAARLLAGQSETLRAGVRFLFQPNEEFQPGGAKAMVEAGCLDGVDAVYGLHVWPGQPAGWFGTRKGPLMARPDVFSITLTGKGGHASAPHHCTDPILAGSHLVTALQGIISRRVAPHERAVLSVTRFEAGNSYNTIPDKAFLQGTVRALTEKTGNFVQAQMQDLVGNLAQGMGVKAELDYVRGFPVVVNDAASTARAVNLLRSLSDNVEDEIEPVMAGEDFSYYLNEVPGCFIFMGCGACDAQGQGGLHNSCFRLDEDCLPWGVAALAGLVRRGGPA

Foldseek 3Di:
DPPLLLVVLVVCLVVLVVQLLVLFQAAAAALDDPVQLVSLCVLCVVFPWDWDSDQLSKIKTKQAADPPFAEEEEEAERHWAQQAADQPDPSHYPDGRTGRQFCSSLQSSLLSSLRVSCRVVSVLFRHMYMYIYFYGFPDPPGRLQSNVVSPSCPRHAEYEYEGAFAAFAQLAKEFAAWFFEWWKKKKKKKKFKAKDWPVCCVVILAAVVLVVVLQVVLVCCVVPPDDPVWDKDWDWDDWDADDDDTMRGRMIMIITIMIGRAPVRVVSSVVVSVVSQCVSCVVSVMDMDMDMGIHAHTAGAHPLQLVLLQVLSVVNHVNYHHDDDHYRHDTNCSSVCVPHHYTYMYGYFYHQDPVRQQGRPHSNNDGRSSNSSSSSSSVSSSRRVGGDD/DPPLLLVVLVVCLVVLVVQLLVLFQAAAAALDDPVQLVSLCVLCVVFPWDWDSDQLSKIKTKQAADPPFAEEEEEAERHWAQQAADQPDPSHYPDGRTGRQFCSSLQSSLLSSLRVSCSVVSVLFRGMYMYIYFYGFPDPPGRLQSNVVSPSCPRHAEYEYEGAFAAFAQLAKEFAAWFFEWWKKKKKKKKFKAKDWPVCCVVILAAVVLVVVLQVVLVCCVVPPDDPVWDKDWDWDDWDADDDDTMRGRMIMIITIMIGRAPVRVVSSVVVSVVSQCVSCVVSVMDMDMDMGIHAHTAGAHPLQLVLLQVLSVVNHVNYHHHDDHYRHDTNCSSVCVPHHYTYMYGYFYHQDPVRQQGRPDSNNDGRSSNSSSSSSSSSSSRRVGGDD

InterPro domains:
  IPR002933 Peptidase M20 [PF01546] (73-384)
  IPR011650 Peptidase M20, dimerisation domain [PF07687] (188-281)
  IPR017439 Amidohydrolase [PIRSF005962] (7-383)
  IPR017439 Amidohydrolase [PTHR11014] (11-383)
  IPR017439 Amidohydrolase [TIGR01891] (18-373)
  IPR036264 Bacterial exopeptidase dimerisation domain [SSF55031] (185-297)

Secondary structure (DSSP, 8-state):
----HHHHHHHTHHHHHHHHHHHHHS--BSS--HHHHHHHHHHHTTS--EEEEEETTEEEEEE--STT--EEEEEEE--BBS----S--TT---STT-B--SSHHHHHHHHHHHHHHHHTTGGG-SSEEEEEEE---SSTT-HHHHHHHTTTTTT-SEEEEEEEETTB-TT-EE-BSEEEE-EEEEEEEEEE-B-EETT-GGGSB-HHHHHHHHHHHHHHIIIIIS-TTS-EEEEEEEEEE-S-SSEE-SEEEEEEEEEESSHHHHHHHHHHHHHHHHHHHHHTT-EEEEEEE--SPPEEE-HHHHHHHHHHHHHH-S-EESBPPPBSS--TTHHHHTTS-EEEEEEE-B---TT-TT-TT-TT----GGGHHHHHHHHHHHHHT-S--/----HHHHHHHTHHHHHHHHHHHHHS--BSS--HHHHHHHHHHHTTS--EEEEEETTEEEEEE--STT--EEEEEEE--BBS----S--TT---STT-B--SSHHHHHHHHHHHHHHHHTTGGG-SSEEEEEEE---SSTT-HHHHHHHTTTTTT-SEEEEEEEETTB-TT-EE-BSEEEE-EEEEEEEEEE-B-EETT-GGGSB-HHHHHHHHHHHHHHIIIIIS-TTS-EEEEEEEEEE-S-SSEE-SEEEEEEEEEESSHHHHHHHHHHHHHHHHHHHHHTT-EEEEEEE--SPPEEE-HHHHHHHHHHHHHH-S-EESBPPPBSS--TTHHHHTTS-EEEEEEE-B---TT-TT-TT-TT----GGGHHHHHHHHHHHHHT-S--